Protein AF-0000000069156765 (afdb_homodimer)

Structure (mmCIF, N/CA/C/O backbone):
data_AF-0000000069156765-model_v1
#
loop_
_entity.id
_entity.type
_entity.pdbx_description
1 polymer 'Prostaglandin G/H synthase 1'
#
loop_
_atom_site.group_PDB
_atom_site.id
_atom_site.type_symbol
_atom_site.label_atom_id
_atom_site.label_alt_id
_atom_site.label_comp_id
_atom_site.label_asym_id
_atom_site.label_entity_id
_atom_site.label_seq_id
_atom_site.pdbx_PDB_ins_code
_atom_site.Cartn_x
_atom_site.Cartn_y
_atom_site.Cartn_z
_atom_site.occupancy
_atom_site.B_iso_or_equiv
_atom_site.auth_seq_id
_atom_site.auth_comp_id
_atom_site.auth_asym_id
_atom_site.auth_atom_id
_atom_site.pdbx_PDB_model_num
ATOM 1 N N . MET A 1 1 ? -38.438 -11.68 7.289 1 68.38 1 MET A N 1
ATOM 2 C CA . MET A 1 1 ? -38.219 -10.992 6.02 1 68.38 1 MET A CA 1
ATOM 3 C C . MET A 1 1 ? -36.812 -11.234 5.492 1 68.38 1 MET A C 1
ATOM 5 O O . MET A 1 1 ? -35.844 -11.195 6.254 1 68.38 1 MET A O 1
ATOM 9 N N . VAL A 1 2 ? -36.781 -11.57 4.207 1 84.88 2 VAL A N 1
ATOM 10 C CA . VAL A 1 2 ? -35.531 -12.023 3.59 1 84.88 2 VAL A CA 1
ATOM 11 C C . VAL A 1 2 ? -34.719 -10.82 3.156 1 84.88 2 VAL A C 1
ATOM 13 O O . VAL A 1 2 ? -35.25 -9.828 2.656 1 84.88 2 VAL A O 1
ATOM 16 N N . ASN A 1 3 ? -33.5 -10.789 3.51 1 90.69 3 ASN A N 1
ATOM 17 C CA . ASN A 1 3 ? -32.5 -9.836 3.002 1 90.69 3 ASN A CA 1
ATOM 18 C C . ASN A 1 3 ? -32.5 -9.812 1.476 1 90.69 3 ASN A C 1
ATOM 20 O O . ASN A 1 3 ? -32.125 -10.797 0.837 1 90.69 3 ASN A O 1
ATOM 24 N N . PRO A 1 4 ? -32.969 -8.75 0.934 1 93.31 4 PRO A N 1
ATOM 25 C CA . PRO A 1 4 ? -33.094 -8.711 -0.525 1 93.31 4 PRO A CA 1
ATOM 26 C C . PRO A 1 4 ? -31.766 -8.906 -1.234 1 93.31 4 PRO A C 1
ATOM 28 O O . PRO A 1 4 ? -31.719 -9.328 -2.395 1 93.31 4 PRO A O 1
ATOM 31 N N . CYS A 1 5 ? -30.688 -8.594 -0.657 1 94.38 5 CYS A N 1
ATOM 32 C CA . CYS A 1 5 ? -29.375 -8.711 -1.274 1 94.38 5 CYS A CA 1
ATOM 33 C C . CYS A 1 5 ? -28.984 -10.172 -1.452 1 94.38 5 CYS A C 1
ATOM 35 O O . CYS A 1 5 ? -28.047 -10.484 -2.189 1 94.38 5 CYS A O 1
ATOM 37 N N . CYS A 1 6 ? -29.672 -11.094 -0.866 1 95.69 6 CYS A N 1
ATOM 38 C CA . CYS A 1 6 ? -29.406 -12.523 -0.987 1 95.69 6 CYS A CA 1
ATOM 39 C C . CYS A 1 6 ? -29.734 -13.016 -2.393 1 95.69 6 CYS A C 1
ATOM 41 O O . CYS A 1 6 ? -29.297 -14.109 -2.783 1 95.69 6 CYS A O 1
ATOM 43 N N . ASN A 1 7 ? -30.484 -12.211 -3.141 1 95.25 7 ASN A N 1
ATOM 44 C CA . ASN A 1 7 ? -30.828 -12.555 -4.516 1 95.25 7 ASN A CA 1
ATOM 45 C C . ASN A 1 7 ? -29.766 -12.055 -5.5 1 95.25 7 ASN A C 1
ATOM 47 O O . ASN A 1 7 ? -29.891 -12.266 -6.707 1 95.25 7 ASN A O 1
ATOM 51 N N . TYR A 1 8 ? -28.734 -11.406 -5.031 1 96.69 8 TYR A N 1
ATOM 52 C CA . TYR A 1 8 ? -27.719 -10.789 -5.863 1 96.69 8 TYR A CA 1
ATOM 53 C C . TYR A 1 8 ? -28.344 -9.922 -6.953 1 96.69 8 TYR A C 1
ATOM 55 O O . TYR A 1 8 ? -28.031 -10.086 -8.133 1 96.69 8 TYR A O 1
ATOM 63 N N . PRO A 1 9 ? -29.125 -8.961 -6.523 1 96.5 9 PRO A N 1
ATOM 64 C CA . PRO A 1 9 ? -29.938 -8.219 -7.484 1 96.5 9 PRO A CA 1
ATOM 65 C C . PRO A 1 9 ? -29.125 -7.207 -8.297 1 96.5 9 PRO A C 1
ATOM 67 O O . PRO A 1 9 ? -29.578 -6.766 -9.359 1 96.5 9 PRO A O 1
ATOM 70 N N . CYS A 1 10 ? -28 -6.738 -7.801 1 97.62 10 CYS A N 1
ATOM 71 C CA . CYS A 1 10 ? -27.203 -5.695 -8.453 1 97.62 10 CYS A CA 1
ATOM 72 C C . CYS A 1 10 ? -26.203 -6.301 -9.43 1 97.62 10 CYS A C 1
ATOM 74 O O . CYS A 1 10 ? -25.203 -6.895 -9.008 1 97.62 10 CYS A O 1
ATOM 76 N N . GLU A 1 11 ? -26.359 -6.035 -10.703 1 97.12 11 GLU A N 1
ATOM 77 C CA . GLU A 1 11 ? -25.562 -6.641 -11.766 1 97.12 11 GLU A CA 1
ATOM 78 C C . GLU A 1 11 ? -24.375 -5.754 -12.141 1 97.12 11 GLU A C 1
ATOM 80 O O . GLU A 1 11 ? -24.25 -4.637 -11.641 1 97.12 11 GLU A O 1
ATOM 85 N N . ASN A 1 12 ? -23.438 -6.293 -12.945 1 95.94 12 ASN A N 1
ATOM 86 C CA . ASN A 1 12 ? -22.328 -5.566 -13.547 1 95.94 12 ASN A CA 1
ATOM 87 C C . ASN A 1 12 ? -21.5 -4.84 -12.492 1 95.94 12 ASN A C 1
ATOM 89 O O . ASN A 1 12 ? -21.203 -3.648 -12.633 1 95.94 12 ASN A O 1
ATOM 93 N N . SER A 1 13 ? -21.219 -5.473 -11.383 1 94.56 13 SER A N 1
ATOM 94 C CA . SER A 1 13 ? -20.328 -5 -10.32 1 94.56 13 SER A CA 1
ATOM 95 C C . SER A 1 13 ? -21 -3.893 -9.508 1 94.56 13 SER A C 1
ATOM 97 O O . SER A 1 13 ? -20.312 -3.107 -8.844 1 94.56 13 SER A O 1
ATOM 99 N N . GLY A 1 14 ? -22.312 -3.814 -9.609 1 96.81 14 GLY A N 1
ATOM 100 C CA . GLY A 1 14 ? -23.047 -2.949 -8.703 1 96.81 14 GLY A CA 1
ATOM 101 C C . GLY A 1 14 ? -23.016 -3.422 -7.262 1 96.81 14 GLY A C 1
ATOM 102 O O . GLY A 1 14 ? -22.891 -4.617 -7 1 96.81 14 GLY A O 1
ATOM 103 N N . THR A 1 15 ? -23.156 -2.482 -6.328 1 96.25 15 THR A N 1
ATOM 104 C CA . THR A 1 15 ? -23.125 -2.812 -4.91 1 96.25 15 THR A CA 1
ATOM 105 C C . THR A 1 15 ? -24.531 -2.742 -4.309 1 96.25 15 THR A C 1
ATOM 107 O O . THR A 1 15 ? -25.219 -1.728 -4.441 1 96.25 15 THR A O 1
ATOM 110 N N . CYS A 1 16 ? -24.938 -3.803 -3.68 1 95.31 16 CYS A N 1
ATOM 111 C CA . CYS A 1 16 ? -26.25 -3.859 -3.037 1 95.31 16 CYS A CA 1
ATOM 112 C C . CYS A 1 16 ? -26.203 -3.26 -1.637 1 95.31 16 CYS A C 1
ATOM 114 O O . CYS A 1 16 ? -25.391 -3.686 -0.804 1 95.31 16 CYS A O 1
ATOM 116 N N . VAL A 1 17 ? -26.984 -2.252 -1.434 1 92.44 17 VAL A N 1
ATOM 117 C CA . VAL A 1 17 ? -27.078 -1.629 -0.118 1 92.44 17 VAL A CA 1
ATOM 118 C C . VAL A 1 17 ? -28.516 -1.76 0.414 1 92.44 17 VAL A C 1
ATOM 120 O O . VAL A 1 17 ? -29.469 -1.365 -0.255 1 92.44 17 VAL A O 1
ATOM 123 N N . ARG A 1 18 ? -28.562 -2.266 1.55 1 90.75 18 ARG A N 1
ATOM 124 C CA . ARG A 1 18 ? -29.875 -2.41 2.178 1 90.75 18 ARG A CA 1
ATOM 125 C C . ARG A 1 18 ? -30.344 -1.088 2.773 1 90.75 18 ARG A C 1
ATOM 127 O O . ARG A 1 18 ? -29.562 -0.362 3.387 1 90.75 18 ARG A O 1
ATOM 134 N N . PHE A 1 19 ? -31.578 -0.77 2.5 1 88.88 19 PHE A N 1
ATOM 135 C CA . PHE A 1 19 ? -32.25 0.423 3.025 1 88.88 19 PHE A CA 1
ATOM 136 C C . PHE A 1 19 ? -33.531 0.06 3.752 1 88.88 19 PHE A C 1
ATOM 138 O O . PHE A 1 19 ? -34.281 -0.809 3.303 1 88.88 19 PHE A O 1
ATOM 145 N N . GLY A 1 20 ? -33.781 0.8 4.793 1 84.5 20 GLY A N 1
ATOM 146 C CA . GLY A 1 20 ? -34.938 0.417 5.559 1 84.5 20 GLY A CA 1
ATOM 147 C C . GLY A 1 20 ? -34.906 -1.031 6.012 1 84.5 20 GLY A C 1
ATOM 148 O O . GLY A 1 20 ? -33.844 -1.566 6.332 1 84.5 20 GLY A O 1
ATOM 149 N N . THR A 1 21 ? -36.125 -1.651 6.074 1 82.44 21 THR A N 1
ATOM 150 C CA . THR A 1 21 ? -36.219 -3.027 6.551 1 82.44 21 THR A CA 1
ATOM 151 C C . THR A 1 21 ? -36.281 -4.004 5.379 1 82.44 21 THR A C 1
ATOM 153 O O . THR A 1 21 ? -35.812 -5.133 5.473 1 82.44 21 THR A O 1
ATOM 156 N N . GLU A 1 22 ? -36.812 -3.512 4.27 1 85.12 22 GLU A N 1
ATOM 157 C CA . GLU A 1 22 ? -37.062 -4.5 3.229 1 85.12 22 GLU A CA 1
ATOM 158 C C . GLU A 1 22 ? -36.625 -3.99 1.86 1 85.12 22 GLU A C 1
ATOM 160 O O . GLU A 1 22 ? -36.875 -4.645 0.842 1 85.12 22 GLU A O 1
ATOM 165 N N . ARG A 1 23 ? -36 -2.936 1.85 1 90.5 23 ARG A N 1
ATOM 166 C CA . ARG A 1 23 ? -35.625 -2.338 0.568 1 90.5 23 ARG A CA 1
ATOM 167 C C . ARG A 1 23 ? -34.125 -2.404 0.34 1 90.5 23 ARG A C 1
ATOM 169 O O . ARG A 1 23 ? -33.344 -2.637 1.278 1 90.5 23 ARG A O 1
ATOM 176 N N . PHE A 1 24 ? -33.781 -2.35 -0.942 1 93 24 PHE A N 1
ATOM 177 C CA . PHE A 1 24 ? -32.375 -2.26 -1.299 1 93 24 PHE A CA 1
ATOM 178 C C . PHE A 1 24 ? -32.156 -1.248 -2.418 1 93 24 PHE A C 1
ATOM 180 O O . PHE A 1 24 ? -33.125 -0.855 -3.096 1 93 24 PHE A O 1
ATOM 187 N N . GLU A 1 25 ? -31.047 -0.702 -2.486 1 94.56 25 GLU A N 1
ATOM 188 C CA . GLU A 1 25 ? -30.578 0.112 -3.605 1 94.56 25 GLU A CA 1
ATOM 189 C C . GLU A 1 25 ? -29.266 -0.422 -4.172 1 94.56 25 GLU A C 1
ATOM 191 O O . GLU A 1 25 ? -28.438 -0.956 -3.434 1 94.56 25 GLU A O 1
ATOM 196 N N . CYS A 1 26 ? -29.172 -0.393 -5.539 1 97.19 26 CYS A N 1
ATOM 197 C CA . CYS A 1 26 ? -27.922 -0.759 -6.195 1 97.19 26 CYS A CA 1
ATOM 198 C C . CYS A 1 26 ? -27.094 0.477 -6.508 1 97.19 26 CYS A C 1
ATOM 200 O O . CYS A 1 26 ? -27.562 1.397 -7.18 1 97.19 26 CYS A O 1
ATOM 202 N N . ASP A 1 27 ? -25.922 0.526 -5.922 1 97.56 27 ASP A N 1
ATOM 203 C CA . ASP A 1 27 ? -24.953 1.554 -6.309 1 97.56 27 ASP A CA 1
ATOM 204 C C . ASP A 1 27 ? -24.25 1.186 -7.613 1 97.56 27 ASP A C 1
ATOM 206 O O . ASP A 1 27 ? -23.422 0.276 -7.641 1 97.56 27 ASP A O 1
ATOM 210 N N . CYS A 1 28 ? -24.547 1.901 -8.695 1 97.94 28 CYS A N 1
ATOM 211 C CA . CYS A 1 28 ? -24.031 1.59 -10.023 1 97.94 28 CYS A CA 1
ATOM 212 C C . CYS A 1 28 ? -22.906 2.541 -10.406 1 97.94 28 CYS A C 1
ATOM 214 O O . CYS A 1 28 ? -22.578 2.688 -11.586 1 97.94 28 CYS A O 1
ATOM 216 N N . THR A 1 29 ? -22.266 3.203 -9.367 1 96.94 29 THR A N 1
ATOM 217 C CA . THR A 1 29 ? -21.234 4.211 -9.625 1 96.94 29 THR A CA 1
ATOM 218 C C . THR A 1 29 ? -20.062 3.604 -10.383 1 96.94 29 THR A C 1
ATOM 220 O O . THR A 1 29 ? -19.484 2.605 -9.953 1 96.94 29 THR A O 1
ATOM 223 N N . ARG A 1 30 ? -19.766 4.129 -11.594 1 94.75 30 ARG A N 1
ATOM 224 C CA . ARG A 1 30 ? -18.609 3.822 -12.438 1 94.75 30 ARG A CA 1
ATOM 225 C C . ARG A 1 30 ? -18.641 2.365 -12.883 1 94.75 30 ARG A C 1
ATOM 227 O O . ARG A 1 30 ? -17.594 1.729 -13 1 94.75 30 ARG A O 1
ATOM 234 N N . THR A 1 31 ? -19.828 1.751 -13.031 1 95.38 31 THR A N 1
ATOM 235 C CA . THR A 1 31 ? -19.984 0.409 -13.586 1 95.38 31 THR A CA 1
ATOM 236 C C . THR A 1 31 ? -20.188 0.465 -15.094 1 95.38 31 THR A C 1
ATOM 238 O O . THR A 1 31 ? -20.078 -0.554 -15.781 1 95.38 31 THR A O 1
ATOM 241 N N . GLY A 1 32 ? -20.5 1.66 -15.547 1 95.81 32 GLY A N 1
ATOM 242 C CA . GLY A 1 32 ? -20.906 1.808 -16.938 1 95.81 32 GLY A CA 1
ATOM 243 C C . GLY A 1 32 ? -22.359 1.463 -17.172 1 95.81 32 GLY A C 1
ATOM 244 O O . GLY A 1 32 ? -22.828 1.428 -18.312 1 95.81 32 GLY A O 1
ATOM 245 N N . PHE A 1 33 ? -23.094 1.21 -16.094 1 97.44 33 PHE A N 1
ATOM 246 C CA . PHE A 1 33 ? -24.5 0.838 -16.141 1 97.44 33 PHE A CA 1
ATOM 247 C C . PHE A 1 33 ? -25.312 1.67 -15.156 1 97.44 33 PHE A C 1
ATOM 249 O O . PHE A 1 33 ? -24.766 2.281 -14.242 1 97.44 33 PHE A O 1
ATOM 256 N N . HIS A 1 34 ? -26.562 1.84 -15.445 1 97 34 HIS A N 1
ATOM 257 C CA . HIS A 1 34 ? -27.5 2.488 -14.531 1 97 34 HIS A CA 1
ATOM 258 C C . HIS A 1 34 ? -28.797 1.706 -14.43 1 97 34 HIS A C 1
ATOM 260 O O . HIS A 1 34 ? -28.891 0.581 -14.922 1 97 34 HIS A O 1
ATOM 266 N N . GLY A 1 35 ? -29.719 2.244 -13.664 1 96.38 35 GLY A N 1
ATOM 267 C CA . GLY A 1 35 ? -30.984 1.567 -13.414 1 96.38 35 GLY A CA 1
ATOM 268 C C . GLY A 1 35 ? -31.062 0.948 -12.031 1 96.38 35 GLY A C 1
ATOM 269 O O . GLY A 1 35 ? -30.094 0.981 -11.273 1 96.38 35 GLY A O 1
ATOM 270 N N . ASP A 1 36 ? -32.188 0.286 -11.742 1 95.5 36 ASP A N 1
ATOM 271 C CA . ASP A 1 36 ? -32.438 -0.231 -10.406 1 95.5 36 ASP A CA 1
ATOM 272 C C . ASP A 1 36 ? -31.531 -1.396 -10.062 1 95.5 36 ASP A C 1
ATOM 274 O O . ASP A 1 36 ? -31.203 -1.61 -8.891 1 95.5 36 ASP A O 1
ATOM 278 N N . ASN A 1 37 ? -31.094 -2.137 -11.086 1 97.62 37 ASN A N 1
ATOM 279 C CA . ASN A 1 37 ? -30.25 -3.307 -10.859 1 97.62 37 ASN A CA 1
ATOM 280 C C . ASN A 1 37 ? -28.922 -3.203 -11.609 1 97.62 37 ASN A C 1
ATOM 282 O O . ASN A 1 37 ? -28.219 -4.195 -11.758 1 97.62 37 ASN A O 1
ATOM 286 N N . CYS A 1 38 ? -28.594 -1.986 -12.133 1 98 38 CYS A N 1
ATOM 287 C CA . CYS A 1 38 ? -27.375 -1.731 -12.875 1 98 38 CYS A CA 1
ATOM 288 C C . CYS A 1 38 ? -27.312 -2.576 -14.141 1 98 38 CYS A C 1
ATOM 290 O O . CYS A 1 38 ? -26.297 -3.217 -14.422 1 98 38 CYS A O 1
ATOM 292 N N . THR A 1 39 ? -28.406 -2.67 -14.875 1 97.19 39 THR A N 1
ATOM 293 C CA . THR A 1 39 ? -28.453 -3.541 -16.047 1 97.19 39 THR A CA 1
ATOM 294 C C . THR A 1 39 ? -28.578 -2.719 -17.328 1 97.19 39 THR A C 1
ATOM 296 O O . THR A 1 39 ? -28.438 -3.252 -18.422 1 97.19 39 THR A O 1
ATOM 299 N N . VAL A 1 40 ? -28.828 -1.404 -17.188 1 97.5 40 VAL A N 1
ATOM 300 C CA . VAL A 1 40 ? -28.984 -0.549 -18.359 1 97.5 40 VAL A CA 1
ATOM 301 C C . VAL A 1 40 ? -27.641 0.069 -18.734 1 97.5 40 VAL A C 1
ATOM 303 O O . VAL A 1 40 ? -27.125 0.931 -18.016 1 97.5 40 VAL A O 1
ATOM 306 N N . PRO A 1 41 ? -27.094 -0.32 -19.844 1 96.88 41 PRO A N 1
ATOM 307 C CA . PRO A 1 41 ? -25.766 0.181 -20.203 1 96.88 41 PRO A CA 1
ATOM 308 C C . PRO A 1 41 ? -25.781 1.651 -20.609 1 96.88 41 PRO A C 1
ATOM 310 O O . PRO A 1 41 ? -26.734 2.107 -21.266 1 96.88 41 PRO A O 1
ATOM 313 N N . GLU A 1 42 ? -24.781 2.332 -20.203 1 96.81 42 GLU A N 1
ATOM 314 C CA . GLU A 1 42 ? -24.547 3.67 -20.734 1 96.81 42 GLU A CA 1
ATOM 315 C C . GLU A 1 42 ? -24.188 3.619 -22.219 1 96.81 42 GLU A C 1
ATOM 317 O O . GLU A 1 42 ? -23.922 2.543 -22.75 1 96.81 42 GLU A O 1
ATOM 322 N N . PHE A 1 43 ? -24.141 4.711 -22.859 1 95.38 43 PHE A N 1
ATOM 323 C CA . PHE A 1 43 ? -23.953 4.781 -24.297 1 95.38 43 PHE A CA 1
ATOM 324 C C . PHE A 1 43 ? -22.641 4.125 -24.703 1 95.38 43 PHE A C 1
ATOM 326 O O . PHE A 1 43 ? -22.625 3.232 -25.562 1 95.38 43 PHE A O 1
ATOM 333 N N . TRP A 1 44 ? -21.594 4.527 -24.094 1 93.5 44 TRP A N 1
ATOM 334 C CA . TRP A 1 44 ? -20.297 4 -24.469 1 93.5 44 TRP A CA 1
ATOM 335 C C . TRP A 1 44 ? -20.156 2.535 -24.078 1 93.5 44 TRP A C 1
ATOM 337 O O . TRP A 1 44 ? -19.453 1.767 -24.75 1 93.5 44 TRP A O 1
ATOM 347 N N . THR A 1 45 ? -20.766 2.15 -23.031 1 94.38 45 THR A N 1
ATOM 348 C CA . THR A 1 45 ? -20.766 0.754 -22.609 1 94.38 45 THR A CA 1
ATOM 349 C C . THR A 1 45 ? -21.5 -0.117 -23.625 1 94.38 45 THR A C 1
ATOM 351 O O . THR A 1 45 ? -21.062 -1.235 -23.906 1 94.38 45 THR A O 1
ATOM 354 N N . ARG A 1 46 ? -22.531 0.4 -24.188 1 94.19 46 ARG A N 1
ATOM 355 C CA . ARG A 1 46 ? -23.281 -0.319 -25.219 1 94.19 46 ARG A CA 1
ATOM 356 C C . ARG A 1 46 ? -22.406 -0.571 -26.453 1 94.19 46 ARG A C 1
ATOM 358 O O . ARG A 1 46 ? -22.406 -1.676 -27 1 94.19 46 ARG A O 1
ATOM 365 N N . ILE A 1 47 ? -21.703 0.428 -26.812 1 94.38 47 ILE A N 1
ATOM 366 C CA . ILE A 1 47 ? -20.844 0.323 -27.984 1 94.38 47 ILE A CA 1
ATOM 367 C C . ILE A 1 47 ? -19.719 -0.68 -27.703 1 94.38 47 ILE A C 1
ATOM 369 O O . ILE A 1 47 ? -19.406 -1.517 -28.547 1 94.38 47 ILE A O 1
ATOM 373 N N . HIS A 1 48 ? -19.188 -0.568 -26.531 1 91 48 HIS A N 1
ATOM 374 C CA . HIS A 1 48 ? -18.125 -1.487 -26.141 1 91 48 HIS A CA 1
ATOM 375 C C . HIS A 1 48 ? -18.609 -2.932 -26.172 1 91 48 HIS A C 1
ATOM 377 O O . HIS A 1 48 ? -17.922 -3.818 -26.656 1 91 48 HIS A O 1
ATOM 383 N N . HIS A 1 49 ? -19.781 -3.15 -25.703 1 89.31 49 HIS A N 1
ATOM 384 C CA . HIS A 1 49 ? -20.344 -4.496 -25.641 1 89.31 49 HIS A CA 1
ATOM 385 C C . HIS A 1 49 ? -20.641 -5.035 -27.047 1 89.31 49 HIS A C 1
ATOM 387 O O . HIS A 1 49 ? -20.547 -6.242 -27.281 1 89.31 49 HIS A O 1
ATOM 393 N N . LEU A 1 50 ? -20.969 -4.172 -27.875 1 89.81 50 LEU A N 1
ATOM 394 C CA . LEU A 1 50 ? -21.297 -4.566 -29.25 1 89.81 50 LEU A CA 1
ATOM 395 C C . LEU A 1 50 ? -20.031 -4.957 -30 1 89.81 50 LEU A C 1
ATOM 397 O O . LEU A 1 50 ? -20.062 -5.867 -30.828 1 89.81 50 LEU A O 1
ATOM 401 N N . LEU A 1 51 ? -18.953 -4.328 -29.625 1 90 51 LEU A N 1
ATOM 402 C CA . LEU A 1 51 ? -17.734 -4.492 -30.406 1 90 51 LEU A CA 1
ATOM 403 C C . LEU A 1 51 ? -16.797 -5.496 -29.75 1 90 51 LEU A C 1
ATOM 405 O O . LEU A 1 51 ? -15.906 -6.047 -30.406 1 90 51 LEU A O 1
ATOM 409 N N . LYS A 1 52 ? -17 -5.723 -28.531 1 88.25 52 LYS A N 1
ATOM 410 C CA . LYS A 1 52 ? -16.094 -6.602 -27.797 1 88.25 52 LYS A CA 1
ATOM 411 C C . LYS A 1 52 ? -16.266 -8.055 -28.234 1 88.25 52 LYS A C 1
ATOM 413 O O . LYS A 1 52 ? -17.375 -8.602 -28.172 1 88.25 52 LYS A O 1
ATOM 418 N N . PRO A 1 53 ? -15.18 -8.664 -28.688 1 89.19 53 PRO A N 1
ATOM 419 C CA . PRO A 1 53 ? -15.281 -10.094 -29 1 89.19 53 PRO A CA 1
ATOM 420 C C . PRO A 1 53 ? -15.508 -10.953 -27.766 1 89.19 53 PRO A C 1
ATOM 422 O O . PRO A 1 53 ? -15.109 -10.57 -26.656 1 89.19 53 PRO A O 1
ATOM 425 N N . SER A 1 54 ? -16.109 -12.117 -27.953 1 87.81 54 SER A N 1
ATOM 426 C CA . SER A 1 54 ? -16.297 -13.047 -26.844 1 87.81 54 SER A CA 1
ATOM 427 C C . SER A 1 54 ? -14.969 -13.625 -26.375 1 87.81 54 SER A C 1
ATOM 429 O O . SER A 1 54 ? -14 -13.672 -27.141 1 87.81 54 SER A O 1
ATOM 431 N N . PRO A 1 55 ? -14.938 -14.062 -25.141 1 85.88 55 PRO A N 1
ATOM 432 C CA . PRO A 1 55 ? -13.711 -14.68 -24.641 1 85.88 55 PRO A CA 1
ATOM 433 C C . PRO A 1 55 ? -13.281 -15.883 -25.469 1 85.88 55 PRO A C 1
ATOM 435 O O . PRO A 1 55 ? -12.086 -16.109 -25.672 1 85.88 55 PRO A O 1
ATOM 438 N N . ASP A 1 56 ? -14.172 -16.609 -25.953 1 86.5 56 ASP A N 1
ATOM 439 C CA . ASP A 1 56 ? -13.852 -17.781 -26.781 1 86.5 56 ASP A CA 1
ATOM 440 C C . ASP A 1 56 ? -13.242 -17.344 -28.125 1 86.5 56 ASP A C 1
ATOM 442 O O . ASP A 1 56 ? -12.328 -18 -28.625 1 86.5 56 ASP A O 1
ATOM 446 N N . THR A 1 57 ? -13.789 -16.281 -28.656 1 89.12 57 THR A N 1
ATOM 447 C CA . THR A 1 57 ? -13.25 -15.766 -29.906 1 89.12 57 THR A CA 1
ATOM 448 C C . THR A 1 57 ? -11.82 -15.258 -29.703 1 89.12 57 THR A C 1
ATOM 450 O O . THR A 1 57 ? -10.945 -15.516 -30.531 1 89.12 57 THR A O 1
ATOM 453 N N . VAL A 1 58 ? -11.656 -14.57 -28.641 1 88.62 58 VAL A N 1
ATOM 454 C CA . VAL A 1 58 ? -10.328 -14.055 -28.328 1 88.62 58 VAL A CA 1
ATOM 455 C C . VAL A 1 58 ? -9.344 -15.211 -28.141 1 88.62 58 VAL A C 1
ATOM 457 O O . VAL A 1 58 ? -8.234 -15.188 -28.672 1 88.62 58 VAL A O 1
ATOM 460 N N . HIS A 1 59 ? -9.789 -16.188 -27.406 1 86.88 59 HIS A N 1
ATOM 461 C CA . HIS A 1 59 ? -8.961 -17.375 -27.188 1 86.88 59 HIS A CA 1
ATOM 462 C C . HIS A 1 59 ? -8.594 -18.047 -28.5 1 86.88 59 HIS A C 1
ATOM 464 O O . HIS A 1 59 ? -7.438 -18.422 -28.703 1 86.88 59 HIS A O 1
ATOM 470 N N . TYR A 1 60 ? -9.539 -18.172 -29.328 1 89.5 60 TYR A N 1
ATOM 471 C CA . TYR A 1 60 ? -9.305 -18.781 -30.625 1 89.5 60 TYR A CA 1
ATOM 472 C C . TYR A 1 60 ? -8.273 -18 -31.422 1 89.5 60 TYR A C 1
ATOM 474 O O . TYR A 1 60 ? -7.348 -18.578 -32 1 89.5 60 TYR A O 1
ATOM 482 N N . LEU A 1 61 ? -8.453 -16.75 -31.438 1 90.94 61 LEU A N 1
ATOM 483 C CA . LEU A 1 61 ? -7.531 -15.891 -3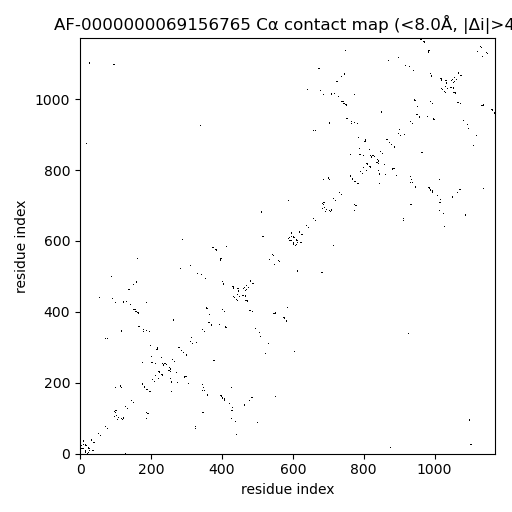2.156 1 90.94 61 LEU A CA 1
ATOM 484 C C . LEU A 1 61 ? -6.125 -15.984 -31.594 1 90.94 61 LEU A C 1
ATOM 486 O O . LEU A 1 61 ? -5.141 -15.992 -32.344 1 90.94 61 LEU A O 1
ATOM 490 N N . LEU A 1 62 ? -6.027 -16.094 -30.312 1 91.19 62 LEU A N 1
ATOM 491 C CA . LEU A 1 62 ? -4.742 -16.078 -29.625 1 91.19 62 LEU A CA 1
ATOM 492 C C . LEU A 1 62 ? -4.051 -17.438 -29.734 1 91.19 62 LEU A C 1
ATOM 494 O O . LEU A 1 62 ? -2.85 -17.547 -29.469 1 91.19 62 LEU A O 1
ATOM 498 N N . THR A 1 63 ? -4.773 -18.453 -30.125 1 90.25 63 THR A N 1
ATOM 499 C CA . THR A 1 63 ? -4.191 -19.797 -30.125 1 90.25 63 THR A CA 1
ATOM 500 C C . THR A 1 63 ? -4.117 -20.359 -31.531 1 90.25 63 THR A C 1
ATOM 502 O O . THR A 1 63 ? -3.615 -21.469 -31.75 1 90.25 63 THR A O 1
ATOM 505 N N . HIS A 1 64 ? -4.652 -19.609 -32.438 1 91.31 64 HIS A N 1
ATOM 506 C CA . HIS A 1 64 ? -4.602 -20.016 -33.812 1 91.31 64 HIS A CA 1
ATOM 507 C C . HIS A 1 64 ? -3.902 -18.984 -34.688 1 91.31 64 HIS A C 1
ATOM 509 O O . HIS A 1 64 ? -3.521 -17.906 -34.188 1 91.31 64 HIS A O 1
ATOM 515 N N . PHE A 1 65 ? -3.504 -19.297 -35.969 1 93.5 65 PHE A N 1
ATOM 516 C CA . PHE A 1 65 ? -2.93 -18.422 -36.969 1 93.5 65 PHE A CA 1
ATOM 517 C C . PHE A 1 65 ? -1.469 -18.125 -36.656 1 93.5 65 PHE A C 1
ATOM 519 O O . PHE A 1 65 ? -1.089 -16.969 -36.5 1 93.5 65 PHE A O 1
ATOM 526 N N . HIS A 1 66 ? -0.674 -19.016 -36.625 1 93.62 66 HIS A N 1
ATOM 527 C CA . HIS A 1 66 ? 0.738 -18.953 -36.281 1 93.62 66 HIS A CA 1
ATOM 528 C C . HIS A 1 66 ? 1.464 -17.875 -37.062 1 93.62 66 HIS A C 1
ATOM 530 O O . HIS A 1 66 ? 2.264 -17.125 -36.531 1 93.62 66 HIS A O 1
ATOM 536 N N . TRP A 1 67 ? 1.149 -17.797 -38.375 1 94.12 67 TRP A N 1
ATOM 537 C CA . TRP A 1 67 ? 1.84 -16.844 -39.219 1 94.12 67 TRP A CA 1
ATOM 538 C C . TRP A 1 67 ? 1.537 -15.414 -38.812 1 94.12 67 TRP A C 1
ATOM 540 O O . TRP A 1 67 ? 2.418 -14.555 -38.844 1 94.12 67 TRP A O 1
ATOM 550 N N . LEU A 1 68 ? 0.339 -15.148 -38.438 1 95.12 68 LEU A N 1
ATOM 551 C CA . LEU A 1 68 ? -0.069 -13.82 -38 1 95.12 68 LEU A CA 1
ATOM 552 C C . LEU A 1 68 ? 0.665 -13.414 -36.719 1 95.12 68 LEU A C 1
ATOM 554 O O . LEU A 1 68 ? 1.146 -12.289 -36.594 1 95.12 68 LEU A O 1
ATOM 558 N N . TRP A 1 69 ? 0.742 -14.297 -35.812 1 95 69 TRP A N 1
ATOM 559 C CA . TRP A 1 69 ? 1.343 -13.992 -34.531 1 95 69 TRP A CA 1
ATOM 560 C C . TRP A 1 69 ? 2.859 -13.883 -34.656 1 95 69 TRP A C 1
ATOM 562 O O . TRP A 1 69 ? 3.492 -13.125 -33.906 1 95 69 TRP A O 1
ATOM 572 N N . ASP A 1 70 ? 3.467 -14.578 -35.594 1 95.62 70 ASP A N 1
ATOM 573 C CA . ASP A 1 70 ? 4.891 -14.391 -35.875 1 95.62 70 ASP A CA 1
ATOM 574 C C . ASP A 1 70 ? 5.18 -12.953 -36.312 1 95.62 70 ASP A C 1
ATOM 576 O O . ASP A 1 70 ? 6.176 -12.359 -35.875 1 95.62 70 ASP A O 1
ATOM 580 N N . VAL A 1 71 ? 4.324 -12.438 -37.094 1 96.25 71 VAL A N 1
ATOM 581 C CA . VAL A 1 71 ? 4.469 -11.062 -37.594 1 96.25 71 VAL A CA 1
ATOM 582 C C . VAL A 1 71 ? 4.258 -10.086 -36.438 1 96.25 71 VAL A C 1
ATOM 584 O O . VAL A 1 71 ? 5.047 -9.156 -36.25 1 96.25 71 VAL A O 1
ATOM 587 N N . ILE A 1 72 ? 3.26 -10.297 -35.625 1 95.94 72 ILE A N 1
ATOM 588 C CA . ILE A 1 72 ? 2.922 -9.406 -34.5 1 95.94 72 ILE A CA 1
ATOM 589 C C . ILE A 1 72 ? 4.043 -9.43 -33.469 1 95.94 72 ILE A C 1
ATOM 591 O O . ILE A 1 72 ? 4.488 -8.375 -33 1 95.94 72 ILE A O 1
ATOM 595 N N . ASN A 1 73 ? 4.551 -10.57 -33.125 1 96.75 73 ASN A N 1
ATOM 596 C CA . ASN A 1 73 ? 5.57 -10.742 -32.094 1 96.75 73 ASN A CA 1
ATOM 597 C C . ASN A 1 73 ? 6.891 -10.094 -32.5 1 96.75 73 ASN A C 1
ATOM 599 O O . ASN A 1 73 ? 7.738 -9.812 -31.672 1 96.75 73 ASN A O 1
ATOM 603 N N . SER A 1 74 ? 7.043 -9.836 -33.812 1 96.19 74 SER A N 1
ATOM 604 C CA . SER A 1 74 ? 8.281 -9.242 -34.312 1 96.19 74 SER A CA 1
ATOM 605 C C . SER A 1 74 ? 8.102 -7.758 -34.594 1 96.19 74 SER A C 1
ATOM 607 O O . SER A 1 74 ? 8.977 -7.133 -35.219 1 96.19 74 SER A O 1
ATOM 609 N N . SER A 1 75 ? 6.996 -7.234 -34.25 1 95.94 75 SER A N 1
ATOM 610 C CA . SER A 1 75 ? 6.695 -5.84 -34.562 1 95.94 75 SER A CA 1
ATOM 611 C C . SER A 1 75 ? 6.32 -5.059 -33.312 1 95.94 75 SER A C 1
ATOM 613 O O . SER A 1 75 ? 6.266 -5.625 -32.219 1 95.94 75 SER A O 1
ATOM 615 N N . PHE A 1 76 ? 6.133 -3.748 -33.531 1 94.12 76 PHE A N 1
ATOM 616 C CA . PHE A 1 76 ? 5.746 -2.855 -32.438 1 94.12 76 PHE A CA 1
ATOM 617 C C . PHE A 1 76 ? 4.348 -3.195 -31.938 1 94.12 76 PHE A C 1
ATOM 619 O O . PHE A 1 76 ? 3.971 -2.805 -30.828 1 94.12 76 PHE A O 1
ATOM 626 N N . LEU A 1 77 ? 3.639 -3.92 -32.688 1 95.75 77 LEU A N 1
ATOM 627 C CA . LEU A 1 77 ? 2.279 -4.301 -32.312 1 95.75 77 LEU A CA 1
ATOM 628 C C . LEU A 1 77 ? 2.283 -5.191 -31.094 1 95.75 77 LEU A C 1
ATOM 630 O O . LEU A 1 77 ? 1.315 -5.203 -30.328 1 95.75 77 LEU A O 1
ATOM 634 N N . ARG A 1 78 ? 3.371 -5.91 -30.844 1 96.56 78 ARG A N 1
ATOM 635 C CA . ARG A 1 78 ? 3.473 -6.754 -29.656 1 96.56 78 ARG A CA 1
ATOM 636 C C . ARG A 1 78 ? 3.359 -5.918 -28.391 1 96.56 78 ARG A C 1
ATOM 638 O O . ARG A 1 78 ? 2.629 -6.285 -27.453 1 96.56 78 ARG A O 1
ATOM 645 N N . ASN A 1 79 ? 4.02 -4.758 -28.438 1 95.81 79 ASN A N 1
ATOM 646 C CA . ASN A 1 79 ? 4.004 -3.887 -27.281 1 95.81 79 ASN A CA 1
ATOM 647 C C . ASN A 1 79 ? 2.619 -3.299 -27.031 1 95.81 79 ASN A C 1
ATOM 649 O O . ASN A 1 79 ? 2.188 -3.174 -25.875 1 95.81 79 ASN A O 1
ATOM 653 N N . ILE A 1 80 ? 1.996 -2.973 -28.094 1 95.25 80 ILE A N 1
ATOM 654 C CA . ILE A 1 80 ? 0.653 -2.41 -28 1 95.25 80 ILE A CA 1
ATOM 655 C C . ILE A 1 80 ? -0.299 -3.451 -27.406 1 95.25 80 ILE A C 1
ATOM 657 O O . ILE A 1 80 ? -1.072 -3.152 -26.5 1 95.25 80 ILE A O 1
ATOM 661 N N . LEU A 1 81 ? -0.171 -4.629 -27.891 1 93.75 81 LEU A N 1
ATOM 662 C CA . LEU A 1 81 ? -1.055 -5.695 -27.438 1 93.75 81 LEU A CA 1
ATOM 663 C C . LEU A 1 81 ? -0.731 -6.086 -26 1 93.75 81 LEU A C 1
ATOM 665 O O . LEU A 1 81 ? -1.633 -6.398 -25.219 1 93.75 81 LEU A O 1
ATOM 669 N N . MET A 1 82 ? 0.544 -6.094 -25.672 1 93.94 82 MET A N 1
ATOM 670 C CA . MET A 1 82 ? 0.938 -6.398 -24.297 1 93.94 82 MET A CA 1
ATOM 671 C C . MET A 1 82 ? 0.35 -5.379 -23.328 1 93.94 82 MET A C 1
ATOM 673 O O . MET A 1 82 ? -0.11 -5.742 -22.234 1 93.94 82 MET A O 1
ATOM 677 N N . ARG A 1 83 ? 0.388 -4.141 -23.688 1 94.19 83 ARG A N 1
ATOM 678 C CA . ARG A 1 83 ? -0.206 -3.098 -22.859 1 94.19 83 ARG A CA 1
ATOM 679 C C . ARG A 1 83 ? -1.695 -3.348 -22.641 1 94.19 83 ARG A C 1
ATOM 681 O O . ARG A 1 83 ? -2.203 -3.205 -21.531 1 94.19 83 ARG A O 1
ATOM 688 N N . VAL A 1 84 ? -2.324 -3.725 -23.688 1 90.56 84 VAL A N 1
ATOM 689 C CA . VAL A 1 84 ? -3.758 -3.998 -23.625 1 90.56 84 VAL A CA 1
ATOM 690 C C . VAL A 1 84 ? -4.012 -5.184 -22.688 1 90.56 84 VAL A C 1
ATOM 692 O O . VAL A 1 84 ? -4.895 -5.129 -21.828 1 90.56 84 VAL A O 1
ATOM 695 N N . VAL A 1 85 ? -3.258 -6.203 -22.844 1 87.81 85 VAL A N 1
ATOM 696 C CA . VAL A 1 85 ? -3.406 -7.395 -22.016 1 87.81 85 VAL A CA 1
ATOM 697 C C . VAL A 1 85 ? -3.203 -7.039 -20.547 1 87.81 85 VAL A C 1
ATOM 699 O O . VAL A 1 85 ? -3.979 -7.461 -19.688 1 87.81 85 VAL A O 1
ATOM 702 N N . LEU A 1 86 ? -2.254 -6.242 -20.328 1 89.56 86 LEU A N 1
ATOM 703 C CA . LEU A 1 86 ? -1.903 -5.902 -18.953 1 89.56 86 LEU A CA 1
ATOM 704 C C . LEU A 1 86 ? -2.951 -4.984 -18.328 1 89.56 86 LEU A C 1
ATOM 706 O O . LEU A 1 86 ? -3.324 -5.148 -17.172 1 89.56 86 LEU A O 1
ATOM 710 N N . THR A 1 87 ? -3.479 -4.074 -19.016 1 87.5 87 THR A N 1
ATOM 711 C CA . THR A 1 87 ? -4.402 -3.09 -18.469 1 87.5 87 THR A CA 1
ATOM 712 C C . THR A 1 87 ? -5.812 -3.668 -18.375 1 87.5 87 THR A C 1
ATOM 714 O O . THR A 1 87 ? -6.504 -3.465 -17.375 1 87.5 87 THR A O 1
ATOM 717 N N . VAL A 1 88 ? -6.258 -4.387 -19.344 1 83.81 88 VAL A N 1
ATOM 718 C CA . VAL A 1 88 ? -7.621 -4.91 -19.359 1 83.81 88 VAL A CA 1
ATOM 719 C C . VAL A 1 88 ? -7.777 -5.984 -18.281 1 83.81 88 VAL A C 1
ATOM 721 O O . VAL A 1 88 ? -8.805 -6.043 -17.609 1 83.81 88 VAL A O 1
ATOM 724 N N . ARG A 1 89 ? -6.848 -6.707 -18.078 1 83.12 89 ARG A N 1
ATOM 725 C CA . ARG A 1 89 ? -6.945 -7.809 -17.125 1 83.12 89 ARG A CA 1
ATOM 726 C C . ARG A 1 89 ? -6.754 -7.316 -15.688 1 83.12 89 ARG A C 1
ATOM 728 O O . ARG A 1 89 ? -7.477 -7.734 -14.781 1 83.12 89 ARG A O 1
ATOM 735 N N . SER A 1 90 ? -5.918 -6.414 -15.531 1 85.12 90 SER A N 1
ATOM 736 C CA . SER A 1 90 ? -5.586 -5.984 -14.172 1 85.12 90 SER A CA 1
ATOM 737 C C . SER A 1 90 ? -6.719 -5.18 -13.555 1 85.12 90 SER A C 1
ATOM 739 O O . SER A 1 90 ? -6.859 -5.133 -12.328 1 85.12 90 SER A O 1
ATOM 741 N N . ASN A 1 91 ? -7.562 -4.645 -14.266 1 86.69 91 ASN A N 1
ATOM 742 C CA . ASN A 1 91 ? -8.594 -3.74 -13.773 1 86.69 91 ASN A CA 1
ATOM 743 C C . ASN A 1 91 ? -9.719 -4.504 -13.07 1 86.69 91 ASN A C 1
ATOM 745 O O . ASN A 1 91 ? -10.547 -3.906 -12.383 1 86.69 91 ASN A O 1
ATOM 749 N N . PHE A 1 92 ? -9.695 -5.84 -13.18 1 91.62 92 PHE A N 1
ATOM 750 C CA . PHE A 1 92 ? -10.727 -6.652 -12.547 1 91.62 92 PHE A CA 1
ATOM 751 C C . PHE A 1 92 ? -10.477 -6.762 -11.047 1 91.62 92 PHE A C 1
ATOM 753 O O . PHE A 1 92 ? -11.406 -7.047 -10.281 1 91.62 92 PHE A O 1
ATOM 760 N N . ILE A 1 93 ? -9.281 -6.613 -10.672 1 95.19 93 ILE A N 1
ATOM 761 C CA . ILE A 1 93 ? -8.93 -6.75 -9.258 1 95.19 93 ILE A CA 1
ATOM 762 C C . ILE A 1 93 ? -8.883 -5.371 -8.602 1 95.19 93 ILE A C 1
ATOM 764 O O . ILE A 1 93 ? -8.055 -4.535 -8.969 1 95.19 93 ILE A O 1
ATOM 768 N N . PRO A 1 94 ? -9.75 -5.219 -7.676 1 94.38 94 PRO A N 1
ATOM 769 C CA . PRO A 1 94 ? -9.789 -3.891 -7.059 1 94.38 94 PRO A CA 1
ATOM 770 C C . PRO A 1 94 ? -8.531 -3.574 -6.254 1 94.38 94 PRO A C 1
ATOM 772 O O . PRO A 1 94 ? -8.023 -4.438 -5.535 1 94.38 94 PRO A O 1
ATOM 775 N N . SER A 1 95 ? -8.023 -2.432 -6.438 1 92.69 95 SER A N 1
ATOM 776 C CA . SER A 1 95 ? -6.957 -1.81 -5.656 1 92.69 95 SER A CA 1
ATOM 777 C C . SER A 1 95 ? -7.242 -0.333 -5.406 1 92.69 95 SER A C 1
ATOM 779 O O . SER A 1 95 ? -7.336 0.456 -6.348 1 92.69 95 SER A O 1
ATOM 781 N N . PRO A 1 96 ? -7.445 0.112 -4.195 1 95 96 PRO A N 1
ATOM 782 C CA . PRO A 1 96 ? -7.285 -0.592 -2.92 1 95 96 PRO A CA 1
ATOM 783 C C . PRO A 1 96 ? -8.312 -1.709 -2.73 1 95 96 PRO A C 1
ATOM 785 O O . PRO A 1 96 ? -9.352 -1.714 -3.389 1 95 96 PRO A O 1
ATOM 788 N N . PRO A 1 97 ? -7.941 -2.689 -1.778 1 95.62 97 PRO A N 1
ATOM 789 C CA . PRO A 1 97 ? -8.836 -3.832 -1.59 1 95.62 97 PRO A CA 1
ATOM 790 C C . PRO A 1 97 ? -10.211 -3.424 -1.064 1 95.62 97 PRO A C 1
ATOM 792 O O . PRO A 1 97 ? -10.352 -2.365 -0.448 1 95.62 97 PRO A O 1
ATOM 795 N N . THR A 1 98 ? -11.211 -4.238 -1.206 1 96.5 98 THR A N 1
ATOM 796 C CA . THR A 1 98 ? -12.594 -3.855 -0.918 1 96.5 98 THR A CA 1
ATOM 797 C C . THR A 1 98 ? -13.141 -4.652 0.26 1 96.5 98 THR A C 1
ATOM 799 O O . THR A 1 98 ? -13.586 -4.078 1.254 1 96.5 98 THR A O 1
ATOM 802 N N . PHE A 1 99 ? -13.18 -6.035 0.175 1 97.44 99 PHE A N 1
ATOM 803 C CA . PHE A 1 99 ? -13.836 -6.855 1.185 1 97.44 99 PHE A CA 1
ATOM 804 C C . PHE A 1 99 ? -12.852 -7.832 1.817 1 97.44 99 PHE A C 1
ATOM 806 O O . PHE A 1 99 ? -11.711 -7.949 1.364 1 97.44 99 PHE A O 1
ATOM 813 N N . ASN A 1 100 ? -13.219 -8.367 2.861 1 96.62 100 ASN A N 1
ATOM 814 C CA . ASN A 1 100 ? -12.633 -9.57 3.426 1 96.62 100 ASN A CA 1
ATOM 815 C C . ASN A 1 100 ? -13.695 -10.477 4.051 1 96.62 100 ASN A C 1
ATOM 817 O O . ASN A 1 100 ? -14.891 -10.266 3.852 1 96.62 100 ASN A O 1
ATOM 821 N N . SER A 1 101 ? -13.305 -11.508 4.742 1 96.19 101 SER A N 1
ATOM 822 C CA . SER A 1 101 ? -14.266 -12.531 5.16 1 96.19 101 SER A CA 1
ATOM 823 C C . SER A 1 101 ? -15.062 -12.07 6.375 1 96.19 101 SER A C 1
ATOM 825 O O . SER A 1 101 ? -16.078 -12.672 6.715 1 96.19 101 SER A O 1
ATOM 827 N N . LYS A 1 102 ? -14.672 -11.008 6.984 1 94.31 102 LYS A N 1
ATOM 828 C CA . LYS A 1 102 ? -15.398 -10.461 8.125 1 94.31 102 LYS A CA 1
ATOM 829 C C . LYS A 1 102 ? -16.297 -9.297 7.695 1 94.31 102 LYS A C 1
ATOM 831 O O . LYS A 1 102 ? -17.406 -9.141 8.211 1 94.31 102 LYS A O 1
ATOM 836 N N . TYR A 1 103 ? -15.789 -8.523 6.82 1 92.69 103 TYR A N 1
ATOM 837 C CA . TYR A 1 103 ? -16.484 -7.312 6.402 1 92.69 103 TYR A CA 1
ATOM 838 C C . TYR A 1 103 ? -16.938 -7.418 4.953 1 92.69 103 TYR A C 1
ATOM 840 O O . TYR A 1 103 ? -16.125 -7.359 4.031 1 92.69 103 TYR A O 1
ATOM 848 N N . GLY A 1 104 ? -18.25 -7.5 4.785 1 94.12 104 GLY A N 1
ATOM 849 C CA . GLY A 1 104 ? -18.828 -7.586 3.457 1 94.12 104 GLY A CA 1
ATOM 850 C C . GLY A 1 104 ? -19.188 -6.234 2.869 1 94.12 104 GLY A C 1
ATOM 851 O O . GLY A 1 104 ? -19.984 -6.145 1.936 1 94.12 104 GLY A O 1
ATOM 852 N N . TYR A 1 105 ? -18.719 -5.145 3.445 1 95.12 105 TYR A N 1
ATOM 853 C CA . TYR A 1 105 ? -18.875 -3.764 3.006 1 95.12 105 TYR A CA 1
ATOM 854 C C . TYR A 1 105 ? -17.547 -3.01 3.09 1 95.12 105 TYR A C 1
ATOM 856 O O . TYR A 1 105 ? -16.625 -3.439 3.787 1 95.12 105 TYR A O 1
ATOM 864 N N . LEU A 1 106 ? -17.422 -1.96 2.283 1 96.75 106 LEU A N 1
ATOM 865 C CA . LEU A 1 106 ? -16.188 -1.187 2.32 1 96.75 106 LEU A CA 1
ATOM 866 C C . LEU A 1 106 ? -15.969 -0.568 3.697 1 96.75 106 LEU A C 1
ATOM 868 O O . LEU A 1 106 ? -16.906 -0.046 4.301 1 96.75 106 LEU A O 1
ATOM 872 N N . SER A 1 107 ? -14.852 -0.73 4.258 1 96.31 107 SER A N 1
ATOM 873 C CA . SER A 1 107 ? -14.492 -0.205 5.57 1 96.31 107 SER A CA 1
ATOM 874 C C . SER A 1 107 ? -12.984 -0.009 5.688 1 96.31 107 SER A C 1
ATOM 876 O O . SER A 1 107 ? -12.227 -0.476 4.836 1 96.31 107 SER A O 1
ATOM 878 N N . TRP A 1 108 ? -12.586 0.72 6.68 1 95.12 108 TRP A N 1
ATOM 879 C CA . TRP A 1 108 ? -11.164 0.917 6.918 1 95.12 108 TRP A CA 1
ATOM 880 C C . TRP A 1 108 ? -10.461 -0.414 7.18 1 95.12 108 TRP A C 1
ATOM 882 O O . TRP A 1 108 ? -9.312 -0.61 6.77 1 95.12 108 TRP A O 1
ATOM 892 N N . GLU A 1 109 ? -11.133 -1.343 7.77 1 91.06 109 GLU A N 1
ATOM 893 C CA . GLU A 1 109 ? -10.586 -2.65 8.109 1 91.06 109 GLU A CA 1
ATOM 894 C C . GLU A 1 109 ? -10.312 -3.479 6.855 1 91.06 109 GLU A C 1
ATOM 896 O O . GLU A 1 109 ? -9.328 -4.211 6.785 1 91.06 109 GLU A O 1
ATOM 901 N N . SER A 1 110 ? -11.211 -3.354 5.945 1 90.19 110 SER A N 1
ATOM 902 C CA . SER A 1 110 ? -11.023 -4.109 4.711 1 90.19 110 SER A CA 1
ATOM 903 C C . SER A 1 110 ? -9.805 -3.619 3.941 1 90.19 110 SER A C 1
ATOM 905 O O . SER A 1 110 ? -9.156 -4.395 3.232 1 90.19 110 SER A O 1
ATOM 907 N N . TYR A 1 111 ? -9.453 -2.387 4.133 1 91.62 111 TYR A N 1
ATOM 908 C CA . TYR A 1 111 ? -8.281 -1.798 3.494 1 91.62 111 TYR A CA 1
ATOM 909 C C . TYR A 1 111 ? -7.023 -2.057 4.316 1 91.62 111 TYR A C 1
ATOM 911 O O . TYR A 1 111 ? -6.031 -2.574 3.797 1 91.62 111 TYR A O 1
ATOM 919 N N . TYR A 1 112 ? -7.129 -1.812 5.527 1 89.25 112 TYR A N 1
ATOM 920 C CA . TYR A 1 112 ? -5.91 -1.646 6.305 1 89.25 112 TYR A CA 1
ATOM 921 C C . TYR A 1 112 ? -5.516 -2.949 6.992 1 89.25 112 TYR A C 1
ATOM 923 O O . TYR A 1 112 ? -4.34 -3.168 7.297 1 89.25 112 TYR A O 1
ATOM 931 N N . ASN A 1 113 ? -6.445 -3.816 7.398 1 91.94 113 ASN A N 1
ATOM 932 C CA . ASN A 1 113 ? -6.133 -5.023 8.156 1 91.94 113 ASN A CA 1
ATOM 933 C C . ASN A 1 113 ? -5.422 -6.059 7.293 1 91.94 113 ASN A C 1
ATOM 935 O O . ASN A 1 113 ? -6.066 -6.777 6.527 1 91.94 113 ASN A O 1
ATOM 939 N N . LEU A 1 114 ? -4.172 -6.242 7.547 1 91.75 114 LEU A N 1
ATOM 940 C CA . LEU A 1 114 ? -3.334 -7.082 6.699 1 91.75 114 LEU A CA 1
ATOM 941 C C . LEU A 1 114 ? -3.473 -8.547 7.082 1 91.75 114 LEU A C 1
ATOM 943 O O . LEU A 1 114 ? -3.041 -9.43 6.336 1 91.75 114 LEU A O 1
ATOM 947 N N . SER A 1 115 ? -4.086 -8.828 8.18 1 94.06 115 SER A N 1
ATOM 948 C CA . SER A 1 115 ? -4.133 -10.203 8.672 1 94.06 115 SER A CA 1
ATOM 949 C C . SER A 1 115 ? -5.191 -11.023 7.934 1 94.06 115 SER A C 1
ATOM 951 O O . SER A 1 115 ? -5.207 -12.25 8.023 1 94.06 115 SER A O 1
ATOM 953 N N . TYR A 1 116 ? -6.059 -10.352 7.16 1 96.31 116 TYR A N 1
ATOM 954 C CA . TYR A 1 116 ? -7.094 -11.047 6.402 1 96.31 116 TYR A CA 1
ATOM 955 C C . TYR A 1 116 ? -6.711 -11.164 4.934 1 96.31 116 TYR A C 1
ATOM 957 O O . TYR A 1 116 ? -6.105 -10.25 4.367 1 96.31 116 TYR A O 1
ATOM 965 N N . TYR A 1 117 ? -7.109 -12.32 4.32 1 97.19 117 TYR A N 1
ATOM 966 C CA . TYR A 1 117 ? -7.227 -12.297 2.867 1 97.19 117 TYR A CA 1
ATOM 967 C C . TYR A 1 117 ? -8.25 -11.266 2.416 1 97.19 117 TYR A C 1
ATOM 969 O O . TYR A 1 117 ? -9.297 -11.102 3.045 1 97.19 117 TYR A O 1
ATOM 977 N N . THR A 1 118 ? -7.891 -10.547 1.395 1 96.88 118 THR A N 1
ATOM 978 C CA . THR A 1 118 ? -8.906 -9.688 0.792 1 96.88 118 THR A CA 1
ATOM 979 C C . THR A 1 118 ? -9.875 -10.5 -0.056 1 96.88 118 THR A C 1
ATOM 981 O O . THR A 1 118 ? -9.672 -11.703 -0.258 1 96.88 118 THR A O 1
ATOM 984 N N . ARG A 1 119 ? -10.953 -9.891 -0.476 1 97.44 119 ARG A N 1
ATOM 985 C CA . ARG A 1 119 ? -11.93 -10.523 -1.359 1 97.44 119 ARG A CA 1
ATOM 986 C C . ARG A 1 119 ? -12.43 -9.547 -2.416 1 97.44 119 ARG A C 1
ATOM 988 O O . ARG A 1 119 ? -12.477 -8.336 -2.18 1 97.44 119 ARG A O 1
ATOM 995 N N . ILE A 1 120 ? -12.828 -10.07 -3.562 1 97 120 ILE A N 1
ATOM 996 C CA . ILE A 1 120 ? -13.305 -9.203 -4.633 1 97 120 ILE A CA 1
ATOM 997 C C . ILE A 1 120 ? -14.836 -9.156 -4.621 1 97 120 ILE A C 1
ATOM 999 O O . ILE A 1 120 ? -15.438 -8.281 -5.242 1 97 120 ILE A O 1
ATOM 1003 N N . LEU A 1 121 ? -15.453 -10.125 -3.955 1 97.81 121 LEU A N 1
ATOM 1004 C CA . LEU A 1 121 ? -16.875 -10.125 -3.645 1 97.81 121 LEU A CA 1
ATOM 1005 C C . LEU A 1 121 ? -17.109 -10.328 -2.152 1 97.81 121 LEU A C 1
ATOM 1007 O O . LEU A 1 121 ? -16.344 -11.023 -1.488 1 97.81 121 LEU A O 1
ATOM 1011 N N . PRO A 1 122 ? -18.109 -9.695 -1.613 1 97.12 122 PRO A N 1
ATOM 1012 C CA . PRO A 1 122 ? -18.375 -9.891 -0.187 1 97.12 122 PRO A CA 1
ATOM 1013 C C . PRO A 1 122 ? -18.875 -11.305 0.128 1 97.12 122 PRO A C 1
ATOM 1015 O O . PRO A 1 122 ? -19.344 -12.008 -0.766 1 97.12 122 PRO A O 1
ATOM 1018 N N . PRO A 1 123 ? -18.719 -11.812 1.388 1 97.81 123 PRO A N 1
ATOM 1019 C CA . PRO A 1 123 ? -19.281 -13.109 1.766 1 97.81 123 PRO A CA 1
ATOM 1020 C C . PRO A 1 123 ? -20.812 -13.148 1.634 1 97.81 123 PRO A C 1
ATOM 1022 O O . PRO A 1 123 ? -21.469 -12.109 1.747 1 97.81 123 PRO A O 1
ATOM 1025 N N . VAL A 1 124 ? -21.328 -14.344 1.359 1 97.88 124 VAL A N 1
ATOM 1026 C CA . VAL A 1 124 ? -22.781 -14.5 1.429 1 97.88 124 VAL A CA 1
ATOM 1027 C C . VAL A 1 124 ? -23.281 -14.039 2.795 1 97.88 124 VAL A C 1
ATOM 1029 O O . VAL A 1 124 ? -22.781 -14.484 3.83 1 97.88 124 VAL A O 1
ATOM 1032 N N . PRO A 1 125 ? -24.25 -13.109 2.768 1 94.81 125 PRO A N 1
ATOM 1033 C CA . PRO A 1 125 ? -24.75 -12.633 4.062 1 94.81 125 PRO A CA 1
ATOM 1034 C C . PRO A 1 125 ? -25.219 -13.766 4.969 1 94.81 125 PRO A C 1
ATOM 1036 O O . PRO A 1 125 ? -25.797 -14.75 4.484 1 94.81 125 PRO A O 1
ATOM 1039 N N . GLU A 1 126 ? -25.062 -13.617 6.254 1 93.75 126 GLU A N 1
ATOM 1040 C CA . GLU A 1 126 ? -25.375 -14.664 7.227 1 93.75 126 GLU A CA 1
ATOM 1041 C C . GLU A 1 126 ? -26.875 -14.922 7.301 1 93.75 126 GLU A C 1
ATOM 1043 O O . GLU A 1 126 ? -27.312 -16.031 7.633 1 93.75 126 GLU A O 1
ATOM 1048 N N . ASP A 1 127 ? -27.641 -13.906 7.02 1 92.44 127 ASP A N 1
ATOM 1049 C CA . ASP A 1 127 ? -29.078 -14.023 7.188 1 92.44 127 ASP A CA 1
ATOM 1050 C C . ASP A 1 127 ? -29.75 -14.469 5.891 1 92.44 127 ASP A C 1
ATOM 1052 O O . ASP A 1 127 ? -30.969 -14.336 5.73 1 92.44 127 ASP A O 1
ATOM 1056 N N . CYS A 1 128 ? -29.016 -14.992 4.93 1 95.81 128 CYS A N 1
ATOM 1057 C CA . CYS A 1 128 ? -29.609 -15.555 3.725 1 95.81 128 CYS A CA 1
ATOM 1058 C C . CYS A 1 128 ? -30.281 -16.891 4.023 1 95.81 128 CYS A C 1
ATOM 1060 O O . CYS A 1 128 ? -29.812 -17.641 4.871 1 95.81 128 CYS A O 1
ATOM 1062 N N . PRO A 1 129 ? -31.359 -17.172 3.334 1 96.25 129 PRO A N 1
ATOM 1063 C CA . PRO A 1 129 ? -32.125 -18.391 3.635 1 96.25 129 PRO A CA 1
ATOM 1064 C C . PRO A 1 129 ? -31.391 -19.656 3.191 1 96.25 129 PRO A C 1
ATOM 1066 O O . PRO A 1 129 ? -31.625 -20.734 3.75 1 96.25 129 PRO A O 1
ATOM 1069 N N . MET A 1 130 ? -30.609 -19.547 2.084 1 96.31 130 MET A N 1
ATOM 1070 C CA . MET A 1 130 ? -29.812 -20.672 1.583 1 96.31 130 MET A CA 1
ATOM 1071 C C . MET A 1 130 ? -28.312 -20.359 1.696 1 96.31 130 MET A C 1
ATOM 1073 O O . MET A 1 130 ? -27.922 -19.203 1.731 1 96.31 130 MET A O 1
ATOM 1077 N N . PRO A 1 131 ? -27.469 -21.422 1.729 1 96.88 131 PRO A N 1
ATOM 1078 C CA . PRO A 1 131 ? -26.031 -21.203 1.886 1 96.88 131 PRO A CA 1
ATOM 1079 C C . PRO A 1 131 ? -25.438 -20.359 0.752 1 96.88 131 PRO A C 1
ATOM 1081 O O . PRO A 1 131 ? -24.438 -19.672 0.948 1 96.88 131 PRO A O 1
ATOM 1084 N N . MET A 1 132 ? -26.062 -20.422 -0.386 1 97.88 132 MET A N 1
ATOM 1085 C CA . MET A 1 132 ? -25.516 -19.719 -1.547 1 97.88 132 MET A CA 1
ATOM 1086 C C . MET A 1 132 ? -26.406 -18.531 -1.923 1 97.88 132 MET A C 1
ATOM 1088 O O . MET A 1 132 ? -26.344 -18.047 -3.057 1 97.88 132 MET A O 1
ATOM 1092 N N . GLY A 1 133 ? -27.188 -18.016 -0.986 1 96.88 133 GLY A N 1
ATOM 1093 C CA . GLY A 1 133 ? -28.125 -16.922 -1.213 1 96.88 133 GLY A CA 1
ATOM 1094 C C . GLY A 1 133 ? -29.578 -17.359 -1.134 1 96.88 133 GLY A C 1
ATOM 1095 O O . GLY A 1 133 ? -30.094 -17.609 -0.045 1 96.88 133 GLY A O 1
ATOM 1096 N N . THR A 1 134 ? -30.219 -17.375 -2.303 1 96.88 134 THR A N 1
ATOM 1097 C CA . THR A 1 134 ? -31.625 -17.781 -2.295 1 96.88 134 THR A CA 1
ATOM 1098 C C . THR A 1 134 ? -31.844 -19 -3.186 1 96.88 134 THR A C 1
ATOM 1100 O O . THR A 1 134 ? -32.938 -19.547 -3.238 1 96.88 134 THR A O 1
ATOM 1103 N N . LYS A 1 135 ? -30.859 -19.453 -3.859 1 96.62 135 LYS A N 1
ATOM 1104 C CA . LYS A 1 135 ? -30.969 -20.547 -4.816 1 96.62 135 LYS A CA 1
ATOM 1105 C C . LYS A 1 135 ? -30.312 -21.812 -4.281 1 96.62 135 LYS A C 1
ATOM 1107 O O . LYS A 1 135 ? -29.453 -21.75 -3.402 1 96.62 135 LYS A O 1
ATOM 1112 N N . GLY A 1 136 ? -30.75 -22.969 -4.855 1 97.38 136 GLY A N 1
ATOM 1113 C CA . GLY A 1 136 ? -30.141 -24.25 -4.496 1 97.38 136 GLY A CA 1
ATOM 1114 C C . GLY A 1 136 ? -30.766 -24.875 -3.268 1 97.38 136 GLY A C 1
ATOM 1115 O O . GLY A 1 136 ? -31.875 -24.5 -2.867 1 97.38 136 GLY A O 1
ATOM 1116 N N . LYS A 1 137 ? -30.109 -25.828 -2.732 1 97.19 137 LYS A N 1
ATOM 1117 C CA . LYS A 1 137 ? -30.625 -26.609 -1.612 1 97.19 137 LYS A CA 1
ATOM 1118 C C . LYS A 1 137 ? -30.188 -26.016 -0.278 1 97.19 137 LYS A C 1
ATOM 1120 O O . LYS A 1 137 ? -29.188 -25.281 -0.216 1 97.19 137 LYS A O 1
ATOM 1125 N N . ALA A 1 138 ? -30.891 -26.344 0.765 1 96.25 138 ALA A N 1
ATOM 1126 C CA . ALA A 1 138 ? -30.625 -25.844 2.111 1 96.25 138 ALA A CA 1
ATOM 1127 C C . ALA A 1 138 ? -29.328 -26.422 2.67 1 96.25 138 ALA A C 1
ATOM 1129 O O . ALA A 1 138 ? -28.688 -25.812 3.525 1 96.25 138 ALA A O 1
ATOM 1130 N N . VAL A 1 139 ? -29.031 -27.594 2.154 1 97 139 VAL A N 1
ATOM 1131 C CA . VAL A 1 139 ? -27.797 -28.25 2.576 1 97 139 VAL A CA 1
ATOM 1132 C C . VAL A 1 139 ? -26.906 -28.516 1.359 1 97 139 VAL A C 1
ATOM 1134 O O . VAL A 1 139 ? -27.359 -29.125 0.386 1 97 139 VAL A O 1
ATOM 1137 N N . LEU A 1 140 ? -25.703 -28.031 1.451 1 98.06 140 LEU A N 1
ATOM 1138 C CA . LEU A 1 140 ? -24.75 -28.266 0.361 1 98.06 140 LEU A CA 1
ATOM 1139 C C . LEU A 1 140 ? -24.297 -29.719 0.345 1 98.06 140 LEU A C 1
ATOM 1141 O O . LEU A 1 140 ? -24.344 -30.406 1.37 1 98.06 140 LEU A O 1
ATOM 1145 N N . PRO A 1 141 ? -23.891 -30.203 -0.844 1 97.88 141 PRO A N 1
ATOM 1146 C CA . PRO A 1 141 ? -23.438 -31.594 -0.931 1 97.88 141 PRO A CA 1
ATOM 1147 C C . PRO A 1 141 ? -22.281 -31.891 0.023 1 97.88 141 PRO A C 1
ATOM 1149 O O . PRO A 1 141 ? -21.438 -31.031 0.269 1 97.88 141 PRO A O 1
ATOM 1152 N N . ASP A 1 142 ? -22.266 -33.156 0.494 1 97.81 142 ASP A N 1
ATOM 1153 C CA . ASP A 1 142 ? -21.141 -33.562 1.324 1 97.81 142 ASP A CA 1
ATOM 1154 C C . ASP A 1 142 ? -19.812 -33.438 0.565 1 97.81 142 ASP A C 1
ATOM 1156 O O . ASP A 1 142 ? -19.688 -33.938 -0.561 1 97.81 142 ASP A O 1
ATOM 1160 N N . PRO A 1 143 ? -18.844 -32.781 1.161 1 97.94 143 PRO A N 1
ATOM 1161 C CA . PRO A 1 143 ? -17.594 -32.562 0.456 1 97.94 143 PRO A CA 1
ATOM 1162 C C . PRO A 1 143 ? -16.922 -33.875 0.019 1 97.94 143 PRO A C 1
ATOM 1164 O O . PRO A 1 143 ? -16.375 -33.938 -1.085 1 97.94 143 PRO A O 1
ATOM 1167 N N . ARG A 1 144 ? -16.906 -34.875 0.855 1 97.62 144 ARG A N 1
ATOM 1168 C CA . ARG A 1 144 ? -16.297 -36.125 0.509 1 97.62 144 ARG A CA 1
ATOM 1169 C C . ARG A 1 144 ? -17 -36.781 -0.671 1 97.62 144 ARG A C 1
ATOM 1171 O O . ARG A 1 144 ? -16.359 -37.312 -1.574 1 97.62 144 ARG A O 1
ATOM 1178 N N . ASP A 1 145 ? -18.297 -36.75 -0.606 1 97.31 145 ASP A N 1
ATOM 1179 C CA . ASP A 1 145 ? -19.078 -37.312 -1.704 1 97.31 145 ASP A CA 1
ATOM 1180 C C . ASP A 1 145 ? -18.797 -36.562 -3.01 1 97.31 145 ASP A C 1
ATOM 1182 O O . ASP A 1 145 ? -18.609 -37.188 -4.055 1 97.31 145 ASP A O 1
ATOM 1186 N N . LEU A 1 146 ? -18.781 -35.281 -2.914 1 97.62 146 LEU A N 1
ATOM 1187 C CA . LEU A 1 146 ? -18.5 -34.438 -4.082 1 97.62 146 LEU A CA 1
ATOM 1188 C C . LEU A 1 146 ? -17.141 -34.75 -4.672 1 97.62 146 LEU A C 1
ATOM 1190 O O . LEU A 1 146 ? -17 -34.938 -5.887 1 97.62 146 LEU A O 1
ATOM 1194 N N . VAL A 1 147 ? -16.094 -34.844 -3.875 1 97.94 147 VAL A N 1
ATOM 1195 C CA . VAL A 1 147 ? -14.711 -35.062 -4.309 1 97.94 147 VAL A CA 1
ATOM 1196 C C . VAL A 1 147 ? -14.562 -36.469 -4.883 1 97.94 147 VAL A C 1
ATOM 1198 O O . VAL A 1 147 ? -13.984 -36.656 -5.953 1 97.94 147 VAL A O 1
ATOM 1201 N N . THR A 1 148 ? -15.141 -37.438 -4.234 1 97.06 148 THR A N 1
ATOM 1202 C CA . THR A 1 148 ? -15.031 -38.844 -4.668 1 97.06 148 THR A CA 1
ATOM 1203 C C . THR A 1 148 ? -15.75 -39.062 -6 1 97.06 148 THR A C 1
ATOM 1205 O O . THR A 1 148 ? -15.242 -39.75 -6.883 1 97.06 148 THR A O 1
ATOM 1208 N N . ARG A 1 149 ? -16.844 -38.406 -6.172 1 96.56 149 ARG A N 1
ATOM 1209 C CA . ARG A 1 149 ? -17.672 -38.625 -7.348 1 96.56 149 ARG A CA 1
ATOM 1210 C C . ARG A 1 149 ? -17.125 -37.875 -8.555 1 96.56 149 ARG A C 1
ATOM 1212 O O . ARG A 1 149 ? -17.203 -38.375 -9.688 1 96.56 149 ARG A O 1
ATOM 1219 N N . PHE A 1 150 ? -16.562 -36.719 -8.289 1 97.81 150 PHE A N 1
ATOM 1220 C CA . PHE A 1 150 ? -16.391 -35.844 -9.461 1 97.81 150 PHE A CA 1
ATOM 1221 C C . PHE A 1 150 ? -14.922 -35.469 -9.633 1 97.81 150 PHE A C 1
ATOM 1223 O O . PHE A 1 150 ? -14.523 -34.969 -10.695 1 97.81 150 PHE A O 1
ATOM 1230 N N . LEU A 1 151 ? -14.023 -35.656 -8.617 1 97.62 151 LEU A N 1
ATOM 1231 C CA . LEU A 1 151 ? -12.711 -35.031 -8.734 1 97.62 151 LEU A CA 1
ATOM 1232 C C . LEU A 1 151 ? -11.609 -36.094 -8.758 1 97.62 151 LEU A C 1
ATOM 1234 O O . LEU A 1 151 ? -10.578 -35.906 -9.398 1 97.62 151 LEU A O 1
ATOM 1238 N N . ILE A 1 152 ? -11.781 -37.188 -8.156 1 97.31 152 ILE A N 1
ATOM 1239 C CA . ILE A 1 152 ? -10.734 -38.219 -8.031 1 97.31 152 ILE A CA 1
ATOM 1240 C C . ILE A 1 152 ? -10.594 -38.969 -9.359 1 97.31 152 ILE A C 1
ATOM 1242 O O . ILE A 1 152 ? -11.586 -39.312 -9.992 1 97.31 152 ILE A O 1
ATOM 1246 N N . ARG A 1 153 ? -9.359 -39.188 -9.781 1 95.69 153 ARG A N 1
ATOM 1247 C CA . ARG A 1 153 ? -9.125 -39.781 -11.094 1 95.69 153 ARG A CA 1
ATOM 1248 C C . ARG A 1 153 ? -9.25 -41.312 -11.047 1 95.69 153 ARG A C 1
ATOM 1250 O O . ARG A 1 153 ? -8.953 -41.938 -10.023 1 95.69 153 ARG A O 1
ATOM 1257 N N . LYS A 1 154 ? -9.75 -41.812 -12.117 1 91.69 154 LYS A N 1
ATOM 1258 C CA . LYS A 1 154 ? -9.648 -43.25 -12.406 1 91.69 154 LYS A CA 1
ATOM 1259 C C . LYS A 1 154 ? -8.414 -43.531 -13.25 1 91.69 154 LYS A C 1
ATOM 1261 O O . LYS A 1 154 ? -7.734 -44.531 -13.023 1 91.69 154 LYS A O 1
ATOM 1266 N N . LYS A 1 155 ? -8.156 -42.656 -14.086 1 95.19 155 LYS A N 1
ATOM 1267 C CA . LYS A 1 155 ? -6.977 -42.688 -14.938 1 95.19 155 LYS A CA 1
ATOM 1268 C C . LYS A 1 155 ? -6.355 -41.312 -15.086 1 95.19 155 LYS A C 1
ATOM 1270 O O . LYS A 1 155 ? -7.066 -40.312 -15.25 1 95.19 155 LYS A O 1
ATOM 1275 N N . PHE A 1 156 ? -5.027 -41.312 -14.969 1 96.38 156 PHE A N 1
ATOM 1276 C CA . PHE A 1 156 ? -4.305 -40.062 -15.102 1 96.38 156 PHE A CA 1
ATOM 1277 C C . PHE A 1 156 ? -4.496 -39.469 -16.5 1 96.38 156 PHE A C 1
ATOM 1279 O O . PHE A 1 156 ? -4.277 -40.156 -17.5 1 96.38 156 PHE A O 1
ATOM 1286 N N . ARG A 1 157 ? -4.926 -38.25 -16.609 1 96.69 157 ARG A N 1
ATOM 1287 C CA . ARG A 1 157 ? -5.066 -37.5 -17.859 1 96.69 157 ARG A CA 1
ATOM 1288 C C . ARG A 1 157 ? -3.986 -36.438 -18 1 96.69 157 ARG A C 1
ATOM 1290 O O . ARG A 1 157 ? -4.062 -35.375 -17.375 1 96.69 157 ARG A O 1
ATOM 1297 N N . PRO A 1 158 ? -2.996 -36.688 -18.844 1 96.19 158 PRO A N 1
ATOM 1298 C CA . PRO A 1 158 ? -1.931 -35.688 -19.031 1 96.19 158 PRO A CA 1
ATOM 1299 C C . PRO A 1 158 ? -2.445 -34.375 -19.625 1 96.19 158 PRO A C 1
ATOM 1301 O O . PRO A 1 158 ? -3.445 -34.375 -20.344 1 96.19 158 PRO A O 1
ATOM 1304 N N . ASP A 1 159 ? -1.817 -33.312 -19.297 1 95.62 159 ASP A N 1
ATOM 1305 C CA . ASP A 1 159 ? -2.131 -32 -19.859 1 95.62 159 ASP A CA 1
ATOM 1306 C C . ASP A 1 159 ? -1.929 -31.984 -21.375 1 95.62 159 ASP A C 1
ATOM 1308 O O . ASP A 1 159 ? -0.816 -32.219 -21.859 1 95.62 159 ASP A O 1
ATOM 1312 N N . PRO A 1 160 ? -2.945 -31.688 -22.078 1 93.69 160 PRO A N 1
ATOM 1313 C CA . PRO A 1 160 ? -2.805 -31.703 -23.531 1 93.69 160 PRO A CA 1
ATOM 1314 C C . PRO A 1 160 ? -1.865 -30.609 -24.031 1 93.69 160 PRO A C 1
ATOM 1316 O O . PRO A 1 160 ? -1.354 -30.703 -25.156 1 93.69 160 PRO A O 1
ATOM 1319 N N . GLN A 1 161 ? -1.624 -29.578 -23.234 1 92.38 161 GLN A N 1
ATOM 1320 C CA . GLN A 1 161 ? -0.725 -28.5 -23.641 1 92.38 161 GLN A CA 1
ATOM 1321 C C . GLN A 1 161 ? 0.735 -28.906 -23.438 1 92.38 161 GLN A C 1
ATOM 1323 O O . GLN A 1 161 ? 1.642 -28.219 -23.906 1 92.38 161 GLN A O 1
ATOM 1328 N N . GLY A 1 162 ? 0.987 -29.938 -22.734 1 95.19 162 GLY A N 1
ATOM 1329 C CA . GLY A 1 162 ? 2.332 -30.484 -22.609 1 95.19 162 GLY A CA 1
ATOM 1330 C C . GLY A 1 162 ? 3.102 -29.906 -21.438 1 95.19 162 GLY A C 1
ATOM 1331 O O . GLY A 1 162 ? 4.332 -29.906 -21.438 1 95.19 162 GLY A O 1
ATOM 1332 N N . ALA A 1 163 ? 2.381 -29.359 -20.453 1 96.75 163 ALA A N 1
ATOM 1333 C CA . ALA A 1 163 ? 3.078 -28.922 -19.234 1 96.75 163 ALA A CA 1
ATOM 1334 C C . ALA A 1 163 ? 3.779 -30.094 -18.562 1 96.75 163 ALA A C 1
ATOM 1336 O O . ALA A 1 163 ? 3.322 -31.234 -18.656 1 96.75 163 ALA A O 1
ATOM 1337 N N . ASN A 1 164 ? 4.922 -29.859 -17.938 1 97.81 164 ASN A N 1
ATOM 1338 C CA . ASN A 1 164 ? 5.699 -30.922 -17.312 1 97.81 164 ASN A CA 1
ATOM 1339 C C . ASN A 1 164 ? 5.836 -30.703 -15.805 1 97.81 164 ASN A C 1
ATOM 1341 O O . ASN A 1 164 ? 5.203 -29.797 -15.242 1 97.81 164 ASN A O 1
ATOM 1345 N N . LEU A 1 165 ? 6.625 -31.484 -15.164 1 97.94 165 LEU A N 1
ATOM 1346 C CA . LEU A 1 165 ? 6.738 -31.438 -13.711 1 97.94 165 LEU A CA 1
ATOM 1347 C C . LEU A 1 165 ? 7.574 -30.25 -13.273 1 97.94 165 LEU A C 1
ATOM 1349 O O . LEU A 1 165 ? 7.426 -29.766 -12.148 1 97.94 165 LEU A O 1
ATOM 1353 N N . MET A 1 166 ? 8.5 -29.703 -14.164 1 98.25 166 MET A N 1
ATOM 1354 C CA . MET A 1 166 ? 9.156 -28.438 -13.852 1 98.25 166 MET A CA 1
ATOM 1355 C C . MET A 1 166 ? 8.141 -27.312 -13.664 1 98.25 166 MET A C 1
ATOM 1357 O O . MET A 1 166 ? 8.281 -26.484 -12.758 1 98.25 166 MET A O 1
ATOM 1361 N N . PHE A 1 167 ? 7.16 -27.391 -14.523 1 98.06 167 PHE A N 1
ATOM 1362 C CA . PHE A 1 167 ? 6.07 -26.422 -14.453 1 98.06 167 PHE A CA 1
ATOM 1363 C C . PHE A 1 167 ? 5.277 -26.594 -13.164 1 98.06 167 PHE A C 1
ATOM 1365 O O . PHE A 1 167 ? 5.016 -25.609 -12.461 1 98.06 167 PHE A O 1
ATOM 1372 N N . ALA A 1 168 ? 4.898 -27.75 -12.836 1 97.56 168 ALA A N 1
ATOM 1373 C CA . ALA A 1 168 ? 4.07 -28.047 -11.672 1 97.56 168 ALA A CA 1
ATOM 1374 C C . ALA A 1 168 ? 4.773 -27.625 -10.383 1 97.56 168 ALA A C 1
ATOM 1376 O O . ALA A 1 168 ? 4.168 -27 -9.508 1 97.56 168 ALA A O 1
ATOM 1377 N N . PHE A 1 169 ? 6.023 -27.953 -10.273 1 97.75 169 PHE A N 1
ATOM 1378 C CA . PHE A 1 169 ? 6.762 -27.641 -9.055 1 97.75 169 PHE A CA 1
ATOM 1379 C C . PHE A 1 169 ? 7.082 -26.156 -8.977 1 97.75 169 PHE A C 1
ATOM 1381 O O . PHE A 1 169 ? 7.156 -25.578 -7.891 1 97.75 169 PHE A O 1
ATOM 1388 N N . PHE A 1 170 ? 7.285 -25.516 -10.148 1 97.81 170 PHE A N 1
ATOM 1389 C CA . PHE A 1 170 ? 7.457 -24.062 -10.156 1 97.81 170 PHE A CA 1
ATOM 1390 C C . PHE A 1 170 ? 6.227 -23.359 -9.594 1 97.81 170 PHE A C 1
ATOM 1392 O O . PHE A 1 170 ? 6.344 -22.438 -8.781 1 97.81 170 PHE A O 1
ATOM 1399 N N . ALA A 1 171 ? 5.098 -23.797 -10.023 1 96 171 ALA A N 1
ATOM 1400 C CA . ALA A 1 171 ? 3.834 -23.25 -9.531 1 96 171 ALA A CA 1
ATOM 1401 C C . ALA A 1 171 ? 3.742 -23.359 -8.016 1 96 171 ALA A C 1
ATOM 1403 O O . ALA A 1 171 ? 3.406 -22.391 -7.336 1 96 171 ALA A O 1
ATOM 1404 N N . GLN A 1 172 ? 4.062 -24.469 -7.562 1 95.19 172 GLN A N 1
ATOM 1405 C CA . GLN A 1 172 ? 3.959 -24.719 -6.129 1 95.19 172 GLN A CA 1
ATOM 1406 C C . GLN A 1 172 ? 5 -23.906 -5.355 1 95.19 172 GLN A C 1
ATOM 1408 O O . GLN A 1 172 ? 4.691 -23.328 -4.316 1 95.19 172 GLN A O 1
ATOM 1413 N N . HIS A 1 173 ? 6.215 -23.953 -5.824 1 95.56 173 HIS A N 1
ATOM 1414 C CA . HIS A 1 173 ? 7.281 -23.219 -5.16 1 95.56 173 HIS A CA 1
ATOM 1415 C C . HIS A 1 173 ? 6.965 -21.719 -5.094 1 95.56 173 HIS A C 1
ATOM 1417 O O . HIS A 1 173 ? 7.156 -21.078 -4.055 1 95.56 173 HIS A O 1
ATOM 1423 N N . PHE A 1 174 ? 6.457 -21.188 -6.164 1 93.75 174 PHE A N 1
ATOM 1424 C CA . PHE A 1 174 ? 6.188 -19.766 -6.273 1 93.75 174 PHE A CA 1
ATOM 1425 C C . PHE A 1 174 ? 5 -19.359 -5.41 1 93.75 174 PHE A C 1
ATOM 1427 O O . PHE A 1 174 ? 5.047 -18.344 -4.707 1 93.75 174 PHE A O 1
ATOM 1434 N N . THR A 1 175 ? 4.016 -20.094 -5.344 1 90.56 175 THR A N 1
ATOM 1435 C CA . THR A 1 175 ? 2.75 -19.656 -4.766 1 90.56 175 THR A CA 1
ATOM 1436 C C . THR A 1 175 ? 2.773 -19.781 -3.246 1 90.56 175 THR A C 1
ATOM 1438 O O . THR A 1 175 ? 2.045 -19.078 -2.547 1 90.56 175 THR A O 1
ATOM 1441 N N . HIS A 1 176 ? 3.662 -20.594 -2.754 1 90.31 176 HIS A N 1
ATOM 1442 C CA . HIS A 1 176 ? 3.748 -20.75 -1.307 1 90.31 176 HIS A CA 1
ATOM 1443 C C . HIS A 1 176 ? 4.285 -19.484 -0.647 1 90.31 176 HIS A C 1
ATOM 1445 O O . HIS A 1 176 ? 4.195 -19.328 0.573 1 90.31 176 HIS A O 1
ATOM 1451 N N . GLN A 1 177 ? 4.785 -18.656 -1.485 1 89.75 177 GLN A N 1
ATOM 1452 C CA . GLN A 1 177 ? 5.273 -17.406 -0.9 1 89.75 177 GLN A CA 1
ATOM 1453 C C . GLN A 1 177 ? 4.117 -16.516 -0.478 1 89.75 177 GLN A C 1
ATOM 1455 O O . GLN A 1 177 ? 4.266 -15.672 0.413 1 89.75 177 GLN A O 1
ATOM 1460 N N . PHE A 1 178 ? 2.895 -16.734 -1.115 1 89.31 178 PHE A N 1
ATOM 1461 C CA . PHE A 1 178 ? 1.872 -15.766 -0.729 1 89.31 178 PHE A CA 1
ATOM 1462 C C . PHE A 1 178 ? 0.559 -16.469 -0.406 1 89.31 178 PHE A C 1
ATOM 1464 O O . PHE A 1 178 ? -0.359 -15.859 0.145 1 89.31 178 PHE A O 1
ATOM 1471 N N . PHE A 1 179 ? 0.417 -17.672 -0.668 1 92.69 179 PHE A N 1
ATOM 1472 C CA . PHE A 1 179 ? -0.723 -18.438 -0.166 1 92.69 179 PHE A CA 1
ATOM 1473 C C . PHE A 1 179 ? -0.395 -19.078 1.175 1 92.69 179 PHE A C 1
ATOM 1475 O O . PHE A 1 179 ? -0.057 -20.266 1.232 1 92.69 179 PHE A O 1
ATOM 1482 N N . LYS A 1 180 ? -0.51 -18.312 2.178 1 92.25 180 LYS A N 1
ATOM 1483 C CA . LYS A 1 180 ? -0.156 -18.75 3.527 1 92.25 180 LYS A CA 1
ATOM 1484 C C . LYS A 1 180 ? -1.322 -18.547 4.492 1 92.25 180 LYS A C 1
ATOM 1486 O O . LYS A 1 180 ? -1.333 -17.594 5.273 1 92.25 180 LYS A O 1
ATOM 1491 N N . THR A 1 181 ? -2.188 -19.484 4.543 1 93.69 181 THR A N 1
ATOM 1492 C CA . THR A 1 181 ? -3.338 -19.391 5.438 1 93.69 181 THR A CA 1
ATOM 1493 C C . THR A 1 181 ? -2.914 -19.609 6.887 1 93.69 181 THR A C 1
ATOM 1495 O O . THR A 1 181 ? -2.143 -20.516 7.191 1 93.69 181 THR A O 1
ATOM 1498 N N . HIS A 1 182 ? -3.314 -18.734 7.73 1 93.69 182 HIS A N 1
ATOM 1499 C CA . HIS A 1 182 ? -3.082 -18.859 9.164 1 93.69 182 HIS A CA 1
ATOM 1500 C C . HIS A 1 182 ? -4.176 -19.688 9.836 1 93.69 182 HIS A C 1
ATOM 1502 O O . HIS A 1 182 ? -4.973 -19.141 10.617 1 93.69 182 HIS A O 1
ATOM 1508 N N . HIS A 1 183 ? -4.117 -20.953 9.781 1 91.75 183 HIS A N 1
ATOM 1509 C CA . HIS A 1 183 ? -5.207 -21.828 10.172 1 91.75 183 HIS A CA 1
ATOM 1510 C C . HIS A 1 183 ? -5.492 -21.734 11.672 1 91.75 183 HIS A C 1
ATOM 1512 O O . HIS A 1 183 ? -6.637 -21.875 12.102 1 91.75 183 HIS A O 1
ATOM 1518 N N . ARG A 1 184 ? -4.516 -21.453 12.461 1 93.25 184 ARG A N 1
ATOM 1519 C CA . ARG A 1 184 ? -4.719 -21.328 13.898 1 93.25 184 ARG A CA 1
ATOM 1520 C C . ARG A 1 184 ? -5.715 -20.203 14.211 1 93.25 184 ARG A C 1
ATOM 1522 O O . ARG A 1 184 ? -6.465 -20.297 15.188 1 93.25 184 ARG A O 1
ATOM 1529 N N . MET A 1 185 ? -5.691 -19.203 13.359 1 94.69 185 MET A N 1
ATOM 1530 C CA . MET A 1 185 ? -6.594 -18.078 13.562 1 94.69 185 MET A CA 1
ATOM 1531 C C . MET A 1 185 ? -7.887 -18.266 12.773 1 94.69 185 MET A C 1
ATOM 1533 O O . MET A 1 185 ? -8.867 -17.547 13.008 1 94.69 185 MET A O 1
ATOM 1537 N N . GLY A 1 186 ? -7.875 -19.25 11.859 1 96.31 186 GLY A N 1
ATOM 1538 C CA . GLY A 1 186 ? -9.008 -19.5 10.984 1 96.31 186 GLY A CA 1
ATOM 1539 C C . GLY A 1 186 ? -8.672 -19.344 9.516 1 96.31 186 GLY A C 1
ATOM 1540 O O . GLY A 1 186 ? -7.672 -18.719 9.164 1 96.31 186 GLY A O 1
ATOM 1541 N N . PRO A 1 187 ? -9.484 -19.859 8.633 1 97.25 187 PRO A N 1
ATOM 1542 C CA . PRO A 1 187 ? -9.18 -19.922 7.203 1 97.25 187 PRO A CA 1
ATOM 1543 C C . PRO A 1 187 ? -9.242 -18.547 6.535 1 97.25 187 PRO A C 1
ATOM 1545 O O . PRO A 1 187 ? -8.805 -18.391 5.391 1 97.25 187 PRO A O 1
ATOM 1548 N N . ALA A 1 188 ? -9.812 -17.547 7.254 1 97.5 188 ALA A N 1
ATOM 1549 C CA . ALA A 1 188 ? -9.93 -16.219 6.688 1 97.5 188 ALA A CA 1
ATOM 1550 C C . ALA A 1 188 ? -8.602 -15.461 6.773 1 97.5 188 ALA A C 1
ATOM 1552 O O . ALA A 1 188 ? -8.398 -14.461 6.082 1 97.5 188 ALA A O 1
ATOM 1553 N N . PHE A 1 189 ? -7.715 -15.891 7.621 1 97.12 189 PHE A N 1
ATOM 1554 C CA . PHE A 1 189 ? -6.516 -15.148 7.992 1 97.12 189 PHE A CA 1
ATOM 1555 C C . PHE A 1 189 ? -5.305 -15.648 7.215 1 97.12 189 PHE A C 1
ATOM 1557 O O . PHE A 1 189 ? -5.246 -16.812 6.832 1 97.12 189 PHE A O 1
ATOM 1564 N N . THR A 1 190 ? -4.398 -14.781 6.938 1 96.19 190 THR A N 1
ATOM 1565 C CA . THR A 1 190 ? -3.174 -15.109 6.219 1 96.19 190 THR A CA 1
ATOM 1566 C C . THR A 1 190 ? -1.948 -14.656 7.008 1 96.19 190 THR A C 1
ATOM 1568 O O . THR A 1 190 ? -2.025 -13.719 7.805 1 96.19 190 THR A O 1
ATOM 1571 N N . ARG A 1 191 ? -0.854 -15.305 6.836 1 91 191 ARG A N 1
ATOM 1572 C CA . ARG A 1 191 ? 0.43 -14.938 7.418 1 91 191 ARG A CA 1
ATOM 1573 C C . ARG A 1 191 ? 1.297 -14.188 6.41 1 91 191 ARG A C 1
ATOM 1575 O O . ARG A 1 191 ? 2.385 -13.719 6.746 1 91 191 ARG A O 1
ATOM 1582 N N . ALA A 1 192 ? 0.8 -14.18 5.172 1 87.25 192 ALA A N 1
ATOM 1583 C CA . ALA A 1 192 ? 1.517 -13.43 4.145 1 87.25 192 ALA A CA 1
ATOM 1584 C C . ALA A 1 192 ? 1.199 -11.938 4.23 1 87.25 192 ALA A C 1
ATOM 1586 O O . ALA A 1 192 ? 0.419 -11.414 3.43 1 87.25 192 ALA A O 1
ATOM 1587 N N . LEU A 1 193 ? 1.91 -11.227 5.102 1 83.5 193 LEU A N 1
ATOM 1588 C CA . LEU A 1 193 ? 1.539 -9.859 5.473 1 83.5 193 LEU A CA 1
ATOM 1589 C C . LEU A 1 193 ? 2.193 -8.852 4.539 1 83.5 193 LEU A C 1
ATOM 1591 O O . LEU A 1 193 ? 1.847 -7.664 4.559 1 83.5 193 LEU A O 1
ATOM 1595 N N . SER A 1 194 ? 3.041 -9.305 3.717 1 83.81 194 SER A N 1
ATOM 1596 C CA . SER A 1 194 ? 3.762 -8.406 2.822 1 83.81 194 SER A CA 1
ATOM 1597 C C . SER A 1 194 ? 3.143 -8.398 1.429 1 83.81 194 SER A C 1
ATOM 1599 O O . SER A 1 194 ? 1.979 -8.766 1.26 1 83.81 194 SER A O 1
ATOM 1601 N N . HIS A 1 195 ? 3.793 -7.945 0.49 1 91.38 195 HIS A N 1
ATOM 1602 C CA . HIS A 1 195 ? 3.377 -7.805 -0.901 1 91.38 195 HIS A CA 1
ATOM 1603 C C . HIS A 1 195 ? 3.049 -9.164 -1.518 1 91.38 195 HIS A C 1
ATOM 1605 O O . HIS A 1 195 ? 2.238 -9.25 -2.443 1 91.38 195 HIS A O 1
ATOM 1611 N N . GLY A 1 196 ? 3.553 -10.188 -1.04 1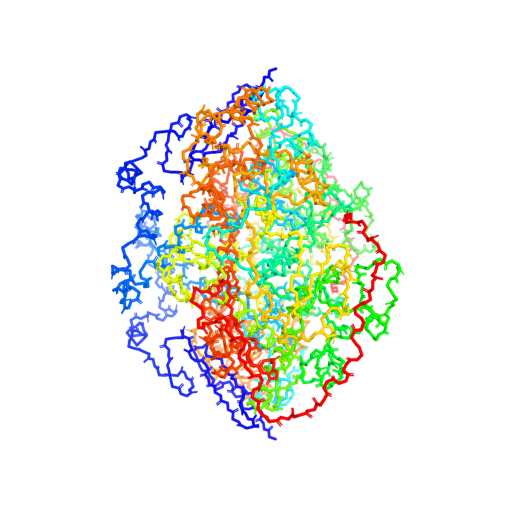 91.44 196 GLY A N 1
ATOM 1612 C CA . GLY A 1 196 ? 3.383 -11.5 -1.633 1 91.44 196 GLY A CA 1
ATOM 1613 C C . GLY A 1 196 ? 4.547 -11.914 -2.516 1 91.44 196 GLY A C 1
ATOM 1614 O O . GLY A 1 196 ? 5.273 -12.852 -2.193 1 91.44 196 GLY A O 1
ATOM 1615 N N . VAL A 1 197 ? 4.848 -11.102 -3.477 1 93.62 197 VAL A N 1
ATOM 1616 C CA . VAL A 1 197 ? 5.949 -11.391 -4.387 1 93.62 197 VAL A CA 1
ATOM 1617 C C . VAL A 1 197 ? 7.238 -10.766 -3.855 1 93.62 197 VAL A C 1
ATOM 1619 O O . VAL A 1 197 ? 7.789 -9.844 -4.469 1 93.62 197 VAL A O 1
ATOM 1622 N N . ASP A 1 198 ? 7.676 -11.273 -2.781 1 93.25 198 ASP A N 1
ATOM 1623 C CA . ASP A 1 198 ? 8.82 -10.695 -2.088 1 93.25 198 ASP A CA 1
ATOM 1624 C C . ASP A 1 198 ? 9.961 -11.703 -1.979 1 93.25 198 ASP A C 1
ATOM 1626 O O . ASP A 1 198 ? 10.93 -11.477 -1.244 1 93.25 198 ASP A O 1
ATOM 1630 N N . ALA A 1 199 ? 9.797 -12.836 -2.604 1 95.31 199 ALA A N 1
ATOM 1631 C CA . ALA A 1 199 ? 10.773 -13.922 -2.572 1 95.31 199 ALA A CA 1
ATOM 1632 C C . ALA A 1 199 ? 10.93 -14.484 -1.16 1 95.31 199 ALA A C 1
ATOM 1634 O O . ALA A 1 199 ? 11.984 -15.008 -0.805 1 95.31 199 ALA A O 1
ATOM 1635 N N . GLY A 1 200 ? 9.906 -14.391 -0.398 1 92.81 200 GLY A N 1
ATOM 1636 C CA . GLY A 1 200 ? 9.938 -14.945 0.945 1 92.81 200 GLY A CA 1
ATOM 1637 C C . GLY A 1 200 ? 10.148 -16.453 0.965 1 92.81 200 GLY A C 1
ATOM 1638 O O . GLY A 1 200 ? 10.633 -17 1.955 1 92.81 200 GLY A O 1
ATOM 1639 N N . HIS A 1 201 ? 9.812 -17.078 -0.081 1 91.88 201 HIS A N 1
ATOM 1640 C CA . HIS A 1 201 ? 10.008 -18.516 -0.186 1 91.88 201 HIS A CA 1
ATOM 1641 C C . HIS A 1 201 ? 11.484 -18.875 -0.247 1 91.88 201 HIS A C 1
ATOM 1643 O O . HIS A 1 201 ? 11.859 -20.031 -0.043 1 91.88 201 HIS A O 1
ATOM 1649 N N . ILE A 1 202 ? 12.305 -17.844 -0.484 1 94.12 202 ILE A N 1
ATOM 1650 C CA . ILE A 1 202 ? 13.75 -18.016 -0.511 1 94.12 202 ILE A CA 1
ATOM 1651 C C . ILE A 1 202 ? 14.367 -17.391 0.744 1 94.12 202 ILE A C 1
ATOM 1653 O O . ILE A 1 202 ? 15.203 -18.016 1.403 1 94.12 202 ILE A O 1
ATOM 1657 N N . TYR A 1 203 ? 13.859 -16.297 1.176 1 95.75 203 TYR A N 1
ATOM 1658 C CA . TYR A 1 203 ? 14.547 -15.484 2.176 1 95.75 203 TYR A CA 1
ATOM 1659 C C . TYR A 1 203 ? 13.875 -15.609 3.537 1 95.75 203 TYR A C 1
ATOM 1661 O O . TYR A 1 203 ? 14.414 -15.164 4.551 1 95.75 203 TYR A O 1
ATOM 1669 N N . GLY A 1 204 ? 12.766 -16.188 3.535 1 93 204 GLY A N 1
ATOM 1670 C CA . GLY A 1 204 ? 12.008 -16.281 4.773 1 93 204 GLY A CA 1
ATOM 1671 C C . GLY A 1 204 ? 10.867 -15.281 4.84 1 93 204 GLY A C 1
ATOM 1672 O O . GLY A 1 204 ? 10.828 -14.32 4.07 1 93 204 GLY A O 1
ATOM 1673 N N . ASP A 1 205 ? 9.938 -15.516 5.832 1 88.69 205 ASP A N 1
ATOM 1674 C CA . ASP A 1 205 ? 8.758 -14.672 5.938 1 88.69 205 ASP A CA 1
ATOM 1675 C C . ASP A 1 205 ? 8.867 -13.711 7.117 1 88.69 205 ASP A C 1
ATOM 1677 O O . ASP A 1 205 ? 7.938 -12.953 7.398 1 88.69 205 ASP A O 1
ATOM 1681 N N . ASN A 1 206 ? 9.953 -13.82 7.816 1 89.5 206 ASN A N 1
ATOM 1682 C CA . ASN A 1 206 ? 10.234 -12.875 8.891 1 89.5 206 ASN A CA 1
ATOM 1683 C C . ASN A 1 206 ? 11.727 -12.609 9.031 1 89.5 206 ASN A C 1
ATOM 1685 O O . ASN A 1 206 ? 12.547 -13.328 8.461 1 89.5 206 ASN A O 1
ATOM 1689 N N . LEU A 1 207 ? 12.031 -11.633 9.828 1 92.12 207 LEU A N 1
ATOM 1690 C CA . LEU A 1 207 ? 13.406 -11.164 9.922 1 92.12 207 LEU A CA 1
ATOM 1691 C C . LEU A 1 207 ? 14.289 -12.211 10.586 1 92.12 207 LEU A C 1
ATOM 1693 O O . LEU A 1 207 ? 15.438 -12.406 10.18 1 92.12 207 LEU A O 1
ATOM 1697 N N . GLU A 1 208 ? 13.828 -12.836 11.602 1 94.81 208 GLU A N 1
ATOM 1698 C CA . GLU A 1 208 ? 14.609 -13.836 12.32 1 94.81 208 GLU A CA 1
ATOM 1699 C C . GLU A 1 208 ? 15.039 -14.969 11.391 1 94.81 208 GLU A C 1
ATOM 1701 O O . GLU A 1 208 ? 16.219 -15.344 11.359 1 94.81 208 GLU A O 1
ATOM 1706 N N . ARG A 1 209 ? 14.102 -15.508 10.672 1 95.69 209 ARG A N 1
ATOM 1707 C CA . ARG A 1 209 ? 14.406 -16.578 9.727 1 95.69 209 ARG A CA 1
ATOM 1708 C C . ARG A 1 209 ? 15.383 -16.094 8.656 1 95.69 209 ARG A C 1
ATOM 1710 O O . ARG A 1 209 ? 16.312 -16.812 8.305 1 95.69 209 ARG A O 1
ATOM 1717 N N . GLN A 1 210 ? 15.156 -14.945 8.164 1 96.38 210 GLN A N 1
ATOM 1718 C CA . GLN A 1 210 ? 16.031 -14.383 7.141 1 96.38 210 GLN A CA 1
ATOM 1719 C C . GLN A 1 210 ? 17.484 -14.32 7.633 1 96.38 210 GLN A C 1
ATOM 1721 O O . GLN A 1 210 ? 18.391 -14.734 6.922 1 96.38 210 GLN A O 1
ATOM 1726 N N . LEU A 1 211 ? 17.672 -13.805 8.828 1 97.19 211 LEU A N 1
ATOM 1727 C CA . LEU A 1 211 ? 19 -13.633 9.375 1 97.19 211 LEU A CA 1
ATOM 1728 C C . LEU A 1 211 ? 19.672 -14.984 9.625 1 97.19 211 LEU A C 1
ATOM 1730 O O . LEU A 1 211 ? 20.875 -15.133 9.453 1 97.19 211 LEU A O 1
ATOM 1734 N N . GLN A 1 212 ? 18.859 -15.969 10.008 1 97.62 212 GLN A N 1
ATOM 1735 C CA . GLN A 1 212 ? 19.391 -17.312 10.242 1 97.62 212 GLN A CA 1
ATOM 1736 C C . GLN A 1 212 ? 19.859 -17.953 8.945 1 97.62 212 GLN A C 1
ATOM 1738 O O . GLN A 1 212 ? 20.828 -18.719 8.938 1 97.62 212 GLN A O 1
ATOM 1743 N N . LEU A 1 213 ? 19.219 -17.594 7.883 1 98.25 213 LEU A N 1
ATOM 1744 C CA . LEU A 1 213 ? 19.531 -18.219 6.594 1 98.25 213 LEU A CA 1
ATOM 1745 C C . LEU A 1 213 ? 20.703 -17.516 5.922 1 98.25 213 LEU A C 1
ATOM 1747 O O . LEU A 1 213 ? 21.266 -18.031 4.961 1 98.25 213 LEU A O 1
ATOM 1751 N N . ARG A 1 214 ? 21.078 -16.359 6.379 1 98.5 214 ARG A N 1
ATOM 1752 C CA . ARG A 1 214 ? 22.156 -15.586 5.785 1 98.5 214 ARG A CA 1
ATOM 1753 C C . ARG A 1 214 ? 23.516 -16.062 6.293 1 98.5 214 ARG A C 1
ATOM 1755 O O . ARG A 1 214 ? 23.641 -16.438 7.461 1 98.5 214 ARG A O 1
ATOM 1762 N N . LEU A 1 215 ? 24.453 -15.977 5.43 1 98.25 215 LEU A N 1
ATOM 1763 C CA . LEU A 1 215 ? 25.844 -16.281 5.777 1 98.25 215 LEU A CA 1
ATOM 1764 C C . LEU A 1 215 ? 26.5 -15.102 6.496 1 98.25 215 LEU A C 1
ATOM 1766 O O . LEU A 1 215 ? 27.469 -15.273 7.219 1 98.25 215 LEU A O 1
ATOM 1770 N N . HIS A 1 216 ? 26 -13.883 6.266 1 98 216 HIS A N 1
ATOM 1771 C CA . HIS A 1 216 ? 26.516 -12.617 6.785 1 98 216 HIS A CA 1
ATOM 1772 C C . HIS A 1 216 ? 27.922 -12.336 6.266 1 98 216 HIS A C 1
ATOM 1774 O O . HIS A 1 216 ? 28.766 -11.836 7.008 1 98 216 HIS A O 1
ATOM 1780 N N . GLN A 1 217 ? 28.109 -12.797 5.133 1 98.44 217 GLN A N 1
ATOM 1781 C CA . GLN A 1 217 ? 29.359 -12.547 4.402 1 98.44 217 GLN A CA 1
ATOM 1782 C C . GLN A 1 217 ? 29.078 -12.32 2.918 1 98.44 217 GLN A C 1
ATOM 1784 O O . GLN A 1 217 ? 28.594 -13.219 2.229 1 98.44 217 GLN A O 1
ATOM 1789 N N . ASP A 1 218 ? 29.344 -11.148 2.475 1 98.31 218 ASP A N 1
ATOM 1790 C CA . ASP A 1 218 ? 29.234 -10.789 1.067 1 98.31 218 ASP A CA 1
ATOM 1791 C C . ASP A 1 218 ? 27.812 -10.977 0.561 1 98.31 218 ASP A C 1
ATOM 1793 O O . ASP A 1 218 ? 27.594 -11.406 -0.574 1 98.31 218 ASP A O 1
ATOM 1797 N N . GLY A 1 219 ? 26.891 -10.766 1.45 1 98.69 219 GLY A N 1
ATOM 1798 C CA . GLY A 1 219 ? 25.484 -10.773 1.101 1 98.69 219 GLY A CA 1
ATOM 1799 C C . GLY A 1 219 ? 24.938 -12.172 0.898 1 98.69 219 GLY A C 1
ATOM 1800 O O . GLY A 1 219 ? 23.734 -12.336 0.638 1 98.69 219 GLY A O 1
ATOM 1801 N N . LYS A 1 220 ? 25.688 -13.234 1.084 1 98.88 220 LYS A N 1
ATOM 1802 C CA . LYS A 1 220 ? 25.359 -14.586 0.628 1 98.88 220 LYS A CA 1
ATOM 1803 C C . LYS A 1 220 ? 24.469 -15.305 1.64 1 98.88 220 LYS A C 1
ATOM 1805 O O . LYS A 1 220 ? 24.406 -14.922 2.809 1 98.88 220 LYS A O 1
ATOM 1810 N N . LEU A 1 221 ? 23.812 -16.328 1.124 1 98.75 221 LEU A N 1
ATOM 1811 C CA . LEU A 1 221 ? 23.031 -17.234 1.95 1 98.75 221 LEU A CA 1
ATOM 1812 C C . LEU A 1 221 ? 23.891 -18.406 2.418 1 98.75 221 LEU A C 1
ATOM 1814 O O . LEU A 1 221 ? 24.859 -18.781 1.752 1 98.75 221 LEU A O 1
ATOM 1818 N N . ARG A 1 222 ? 23.453 -18.953 3.541 1 98.31 222 ARG A N 1
ATOM 1819 C CA . ARG A 1 222 ? 24.125 -20.125 4.078 1 98.31 222 ARG A CA 1
ATOM 1820 C C . ARG A 1 222 ? 23.922 -21.328 3.172 1 98.31 222 ARG A C 1
ATOM 1822 O O . ARG A 1 222 ? 22.875 -21.484 2.557 1 98.31 222 ARG A O 1
ATOM 1829 N N . TYR A 1 223 ? 24.969 -22.203 3.16 1 98.19 223 TYR A N 1
ATOM 1830 C CA . TYR A 1 223 ? 24.922 -23.406 2.332 1 98.19 223 TYR A CA 1
ATOM 1831 C C . TYR A 1 223 ? 25.828 -24.5 2.896 1 98.19 223 TYR A C 1
ATOM 1833 O O . TYR A 1 223 ? 26.609 -24.25 3.811 1 98.19 223 TYR A O 1
ATOM 1841 N N . GLN A 1 224 ? 25.625 -25.672 2.461 1 97.19 224 GLN A N 1
ATOM 1842 C CA . GLN A 1 224 ? 26.547 -26.781 2.678 1 97.19 224 GLN A CA 1
ATOM 1843 C C . GLN A 1 224 ? 27.031 -27.359 1.351 1 97.19 224 GLN A C 1
ATOM 1845 O O . GLN A 1 224 ? 26.375 -27.219 0.324 1 97.19 224 GLN A O 1
ATOM 1850 N N . LEU A 1 225 ? 28.203 -27.953 1.406 1 96 225 LEU A N 1
ATOM 1851 C CA . LEU A 1 225 ? 28.75 -28.609 0.225 1 96 225 LEU A CA 1
ATOM 1852 C C . LEU A 1 225 ? 28.672 -30.125 0.356 1 96 225 LEU A C 1
ATOM 1854 O O . LEU A 1 225 ? 29.172 -30.688 1.326 1 96 225 LEU A O 1
ATOM 1858 N N . ILE A 1 226 ? 27.953 -30.719 -0.528 1 93.94 226 ILE A N 1
ATOM 1859 C CA . ILE A 1 226 ? 27.859 -32.156 -0.626 1 93.94 226 ILE A CA 1
ATOM 1860 C C . ILE A 1 226 ? 28.375 -32.625 -1.988 1 93.94 226 ILE A C 1
ATOM 1862 O O . ILE A 1 226 ? 27.812 -32.281 -3.025 1 93.94 226 ILE A O 1
ATOM 1866 N N . TYR A 1 227 ? 29.438 -33.375 -1.988 1 89.5 227 TYR A N 1
ATOM 1867 C CA . TYR A 1 227 ? 30.094 -33.844 -3.217 1 89.5 227 TYR A CA 1
ATOM 1868 C C . TYR A 1 227 ? 30.453 -32.656 -4.102 1 89.5 227 TYR A C 1
ATOM 1870 O O . TYR A 1 227 ? 30.234 -32.688 -5.316 1 89.5 227 TYR A O 1
ATOM 1878 N N . GLY A 1 228 ? 30.766 -31.547 -3.512 1 91.5 228 GLY A N 1
ATOM 1879 C CA . GLY A 1 228 ? 31.234 -30.375 -4.227 1 91.5 228 GLY A CA 1
ATOM 1880 C C . GLY A 1 228 ? 30.109 -29.484 -4.734 1 91.5 228 GLY A C 1
ATOM 1881 O O . GLY A 1 228 ? 30.359 -28.469 -5.391 1 91.5 228 GLY A O 1
ATOM 1882 N N . GLU A 1 229 ? 28.953 -29.875 -4.434 1 95.12 229 GLU A N 1
ATOM 1883 C CA . GLU A 1 229 ? 27.812 -29.094 -4.883 1 95.12 229 GLU A CA 1
ATOM 1884 C C . GLU A 1 229 ? 27.156 -28.359 -3.719 1 95.12 229 GLU A C 1
ATOM 1886 O O . GLU A 1 229 ? 27.078 -28.891 -2.607 1 95.12 229 GLU A O 1
ATOM 1891 N N . MET A 1 230 ? 26.672 -27.219 -4.02 1 97.31 230 MET A N 1
ATOM 1892 C CA . MET A 1 230 ? 26.062 -26.359 -3.008 1 97.31 230 MET A CA 1
ATOM 1893 C C . MET A 1 230 ? 24.609 -26.734 -2.783 1 97.31 230 MET A C 1
ATOM 1895 O O . MET A 1 230 ? 23.828 -26.797 -3.734 1 97.31 230 MET A O 1
ATOM 1899 N N . PHE A 1 231 ? 24.266 -27 -1.562 1 97.69 231 PHE A N 1
ATOM 1900 C CA . PHE A 1 231 ? 22.891 -27.281 -1.155 1 97.69 231 PHE A CA 1
ATOM 1901 C C . PHE A 1 231 ? 22.5 -26.453 0.066 1 97.69 231 PHE A C 1
ATOM 1903 O O . PHE A 1 231 ? 23.359 -25.891 0.738 1 97.69 231 PHE A O 1
ATOM 1910 N N . PRO A 1 232 ? 21.172 -26.297 0.311 1 97.56 232 PRO A N 1
ATOM 1911 C CA . PRO A 1 232 ? 20.766 -25.641 1.562 1 97.56 232 PRO A CA 1
ATOM 1912 C C . PRO A 1 232 ? 21.297 -26.359 2.797 1 97.56 232 PRO A C 1
ATOM 1914 O O . PRO A 1 232 ? 21.469 -27.594 2.781 1 97.56 232 PRO A O 1
ATOM 1917 N N . PRO A 1 233 ? 21.562 -25.594 3.818 1 97.69 233 PRO A N 1
ATOM 1918 C CA . PRO A 1 233 ? 21.984 -26.25 5.059 1 97.69 233 PRO A CA 1
ATOM 1919 C C . PRO A 1 233 ? 20.875 -27.062 5.719 1 97.69 233 PRO A C 1
ATOM 1921 O O . PRO A 1 233 ? 19.734 -27 5.277 1 97.69 233 PRO A O 1
ATOM 1924 N N . THR A 1 234 ? 21.266 -27.859 6.715 1 97 234 THR A N 1
ATOM 1925 C CA . THR A 1 234 ? 20.281 -28.625 7.469 1 97 234 THR A CA 1
ATOM 1926 C C . THR A 1 234 ? 19.797 -27.828 8.688 1 97 234 THR A C 1
ATOM 1928 O O . THR A 1 234 ? 20.422 -26.844 9.07 1 97 234 THR A O 1
ATOM 1931 N N . THR A 1 235 ? 18.688 -28.266 9.18 1 96.88 235 THR A N 1
ATOM 1932 C CA . THR A 1 235 ? 18.172 -27.594 10.359 1 96.88 235 THR A CA 1
ATOM 1933 C C . THR A 1 235 ? 19.047 -27.859 11.57 1 96.88 235 THR A C 1
ATOM 1935 O O . THR A 1 235 ? 18.938 -27.172 12.594 1 96.88 235 THR A O 1
ATOM 1938 N N . GLN A 1 236 ? 19.922 -28.828 11.484 1 95.75 236 GLN A N 1
ATOM 1939 C CA . GLN A 1 236 ? 20.922 -29.047 12.516 1 95.75 236 GLN A CA 1
ATOM 1940 C C . GLN A 1 236 ? 21.922 -27.891 12.555 1 95.75 236 GLN A C 1
ATOM 1942 O O . GLN A 1 236 ? 22.375 -27.484 13.633 1 95.75 236 GLN A O 1
ATOM 1947 N N . GLU A 1 237 ? 22.234 -27.422 11.461 1 95.5 237 GLU A N 1
ATOM 1948 C CA . GLU A 1 237 ? 23.188 -26.328 11.328 1 95.5 237 GLU A CA 1
ATOM 1949 C C . GLU A 1 237 ? 22.516 -24.984 11.516 1 95.5 237 GLU A C 1
ATOM 1951 O O . GLU A 1 237 ? 23.094 -24.062 12.102 1 95.5 237 GLU A O 1
ATOM 1956 N N . VAL A 1 238 ? 21.391 -24.844 10.93 1 97 238 VAL A N 1
ATOM 1957 C CA . VAL A 1 238 ? 20.609 -23.609 10.953 1 97 238 VAL A CA 1
ATOM 1958 C C . VAL A 1 238 ? 19.219 -23.891 11.547 1 97 238 VAL A C 1
ATOM 1960 O O . VAL A 1 238 ? 18.344 -24.391 10.844 1 97 238 VAL A O 1
ATOM 1963 N N . PRO A 1 239 ? 19.031 -23.484 12.695 1 93.75 239 PRO A N 1
ATOM 1964 C CA . PRO A 1 239 ? 17.828 -23.906 13.422 1 93.75 239 PRO A CA 1
ATOM 1965 C C . PRO A 1 239 ? 16.594 -23.094 13.047 1 93.75 239 PRO A C 1
ATOM 1967 O O . PRO A 1 239 ? 15.938 -22.516 13.93 1 93.75 239 PRO A O 1
ATOM 1970 N N . VAL A 1 240 ? 16.172 -23.078 11.805 1 96.25 240 VAL A N 1
ATOM 1971 C CA . VAL A 1 240 ? 14.906 -22.484 11.391 1 96.25 240 VAL A CA 1
ATOM 1972 C C . VAL A 1 240 ? 13.789 -23.516 11.523 1 96.25 240 VAL A C 1
ATOM 1974 O O . VAL A 1 240 ? 14.031 -24.719 11.406 1 96.25 240 VAL A O 1
ATOM 1977 N N . ALA A 1 241 ? 12.633 -23.031 11.836 1 94.31 241 ALA A N 1
ATOM 1978 C CA . ALA A 1 241 ? 11.492 -23.922 11.969 1 94.31 241 ALA A CA 1
ATOM 1979 C C . ALA A 1 241 ? 11.062 -24.484 10.617 1 94.31 241 ALA A C 1
ATOM 1981 O O . ALA A 1 241 ? 10.75 -23.719 9.695 1 94.31 241 ALA A O 1
ATOM 1982 N N . MET A 1 242 ? 11.125 -25.812 10.469 1 95.69 242 MET A N 1
ATOM 1983 C CA . MET A 1 242 ? 10.68 -26.5 9.258 1 95.69 242 MET A CA 1
ATOM 1984 C C . MET A 1 242 ? 9.609 -27.531 9.594 1 95.69 242 MET A C 1
ATOM 1986 O O . MET A 1 242 ? 9.602 -28.094 10.688 1 95.69 242 MET A O 1
ATOM 1990 N N . SER A 1 243 ? 8.758 -27.781 8.617 1 93.94 243 SER A N 1
ATOM 1991 C CA . SER A 1 243 ? 7.703 -28.766 8.797 1 93.94 243 SER A CA 1
ATOM 1992 C C . SER A 1 243 ? 8.109 -30.125 8.227 1 93.94 243 SER A C 1
ATOM 1994 O O . SER A 1 243 ? 7.938 -30.375 7.027 1 93.94 243 SER A O 1
ATOM 1996 N N . TYR A 1 244 ? 8.641 -31.016 9.031 1 94.38 244 TYR A N 1
ATOM 1997 C CA . TYR A 1 244 ? 8.984 -32.375 8.719 1 94.38 244 TYR A CA 1
ATOM 1998 C C . TYR A 1 244 ? 8.344 -33.344 9.703 1 94.38 244 TYR A C 1
ATOM 2000 O O . TYR A 1 244 ? 8.086 -33 10.852 1 94.38 244 TYR A O 1
ATOM 2008 N N . PRO A 1 245 ? 8.031 -34.531 9.164 1 92.81 245 PRO A N 1
ATOM 2009 C CA . PRO A 1 245 ? 7.645 -35.531 10.148 1 92.81 245 PRO A CA 1
ATOM 2010 C C . PRO A 1 245 ? 8.766 -35.875 11.141 1 92.81 245 PRO A C 1
ATOM 2012 O O . PRO A 1 245 ? 9.938 -35.656 10.836 1 92.81 245 PRO A O 1
ATOM 2015 N N . SER A 1 246 ? 8.375 -36.375 12.273 1 91.25 246 SER A N 1
ATOM 2016 C CA . SER A 1 246 ? 9.328 -36.656 13.344 1 91.25 246 SER A CA 1
ATOM 2017 C C . SER A 1 246 ? 10.336 -37.719 12.93 1 91.25 246 SER A C 1
ATOM 2019 O O . SER A 1 246 ? 11.445 -37.781 13.469 1 91.25 246 SER A O 1
ATOM 2021 N N . SER A 1 247 ? 10 -38.469 12 1 90.38 247 SER A N 1
ATOM 2022 C CA . SER A 1 247 ? 10.852 -39.562 11.562 1 90.38 247 SER A CA 1
ATOM 2023 C C . SER A 1 247 ? 12.062 -39.062 10.789 1 90.38 247 SER A C 1
ATOM 2025 O O . SER A 1 247 ? 13.031 -39.781 10.594 1 90.38 247 SER A O 1
ATOM 2027 N N . VAL A 1 248 ? 12.047 -37.844 10.352 1 92.94 248 VAL A N 1
ATOM 2028 C CA . VAL A 1 248 ? 13.172 -37.281 9.625 1 92.94 248 VAL A CA 1
ATOM 2029 C C . VAL A 1 248 ? 14.086 -36.531 10.586 1 92.94 248 VAL A C 1
ATOM 2031 O O . VAL A 1 248 ? 13.719 -35.469 11.125 1 92.94 248 VAL A O 1
ATOM 2034 N N . PRO A 1 249 ? 15.234 -37 10.812 1 93.19 249 PRO A N 1
ATOM 2035 C CA . PRO A 1 249 ? 16.125 -36.344 11.766 1 93.19 249 PRO A CA 1
ATOM 2036 C C . PRO A 1 249 ? 16.609 -34.969 11.281 1 93.19 249 PRO A C 1
ATOM 2038 O O . PRO A 1 249 ? 16.641 -34.719 10.07 1 93.19 249 PRO A O 1
ATOM 2041 N N . PRO A 1 250 ? 17.016 -34.094 12.148 1 94.56 250 PRO A N 1
ATOM 2042 C CA . PRO A 1 250 ? 17.438 -32.719 11.797 1 94.56 250 PRO A CA 1
ATOM 2043 C C . PRO A 1 250 ? 18.578 -32.719 10.773 1 94.56 250 PRO A C 1
ATOM 2045 O O . PRO A 1 250 ? 18.672 -31.781 9.969 1 94.56 250 PRO A O 1
ATOM 2048 N N . SER A 1 251 ? 19.391 -33.719 10.766 1 93.44 251 SER A N 1
ATOM 2049 C CA . SER A 1 251 ? 20.531 -33.781 9.852 1 93.44 251 SER A CA 1
ATOM 2050 C C . SER A 1 251 ? 20.062 -34.031 8.414 1 93.44 251 SER A C 1
ATOM 2052 O O . SER A 1 251 ? 20.844 -33.875 7.473 1 93.44 251 SER A O 1
ATOM 2054 N N . GLN A 1 252 ? 18.781 -34.406 8.297 1 93.25 252 GLN A N 1
ATOM 2055 C CA . GLN A 1 252 ? 18.234 -34.656 6.969 1 93.25 252 GLN A CA 1
ATOM 2056 C C . GLN A 1 252 ? 17.172 -33.656 6.582 1 93.25 252 GLN A C 1
ATOM 2058 O O . GLN A 1 252 ? 16.547 -33.75 5.52 1 93.25 252 GLN A O 1
ATOM 2063 N N . ARG A 1 253 ? 16.938 -32.688 7.414 1 96.12 253 ARG A N 1
ATOM 2064 C CA . ARG A 1 253 ? 15.984 -31.625 7.152 1 96.12 253 ARG A CA 1
ATOM 2065 C C . ARG A 1 253 ? 16.672 -30.406 6.574 1 96.12 253 ARG A C 1
ATOM 2067 O O . ARG A 1 253 ? 17.5 -29.781 7.238 1 96.12 253 ARG A O 1
ATOM 2074 N N . LEU A 1 254 ? 16.328 -30.109 5.414 1 97 254 LEU A N 1
ATOM 2075 C CA . LEU A 1 254 ? 16.922 -28.922 4.809 1 97 254 LEU A CA 1
ATOM 2076 C C . LEU A 1 254 ? 16.297 -27.641 5.359 1 97 254 LEU A C 1
ATOM 2078 O O . LEU A 1 254 ? 15.078 -27.578 5.547 1 97 254 LEU A O 1
ATOM 2082 N N . ALA A 1 255 ? 17.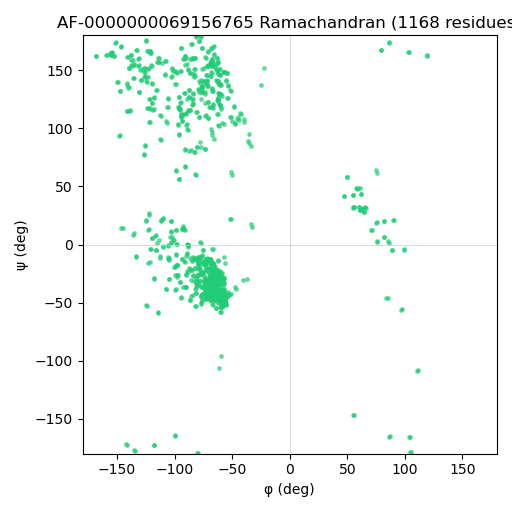109 -26.641 5.715 1 97.44 255 ALA A N 1
ATOM 2083 C CA . ALA A 1 255 ? 16.656 -25.328 6.176 1 97.44 255 ALA A CA 1
ATOM 2084 C C . ALA A 1 255 ? 16.406 -24.391 5.004 1 97.44 255 ALA A C 1
ATOM 2086 O O . ALA A 1 255 ? 17.328 -24.031 4.27 1 97.44 255 ALA A O 1
ATOM 2087 N N . LEU A 1 256 ? 15.164 -24 4.855 1 96.44 256 LEU A N 1
ATOM 2088 C CA . LEU A 1 256 ? 14.742 -23.25 3.682 1 96.44 256 LEU A CA 1
ATOM 2089 C C . LEU A 1 256 ? 13.898 -22.047 4.086 1 96.44 256 LEU A C 1
ATOM 2091 O O . LEU A 1 256 ? 13.508 -21.922 5.25 1 96.44 256 LEU A O 1
ATOM 2095 N N . GLY A 1 257 ? 13.648 -21.125 3.143 1 94.69 257 GLY A N 1
ATOM 2096 C CA . GLY A 1 257 ? 12.883 -19.922 3.404 1 94.69 257 GLY A CA 1
ATOM 2097 C C . GLY A 1 257 ? 11.43 -20.203 3.74 1 94.69 257 GLY A C 1
ATOM 2098 O O . GLY A 1 257 ? 10.789 -19.406 4.441 1 94.69 257 GLY A O 1
ATOM 2099 N N . GLN A 1 258 ? 10.945 -21.281 3.232 1 94.69 258 GLN A N 1
ATOM 2100 C CA . GLN A 1 258 ? 9.562 -21.688 3.479 1 94.69 258 GLN A CA 1
ATOM 2101 C C . GLN A 1 258 ? 9.5 -22.984 4.258 1 94.69 258 GLN A C 1
ATOM 2103 O O . GLN A 1 258 ? 10.102 -23.984 3.855 1 94.69 258 GLN A O 1
ATOM 2108 N N . GLU A 1 259 ? 8.727 -23.047 5.246 1 93.19 259 GLU A N 1
ATOM 2109 C CA . GLU A 1 259 ? 8.758 -24.125 6.238 1 93.19 259 GLU A CA 1
ATOM 2110 C C . GLU A 1 259 ? 8.258 -25.438 5.648 1 93.19 259 GLU A C 1
ATOM 2112 O O . GLU A 1 259 ? 8.617 -26.516 6.137 1 93.19 259 GLU A O 1
ATOM 2117 N N . VAL A 1 260 ? 7.523 -25.391 4.562 1 93.19 260 VAL A N 1
ATOM 2118 C CA . VAL A 1 260 ? 6.887 -26.625 4.105 1 93.19 260 VAL A CA 1
ATOM 2119 C C . VAL A 1 260 ? 7.652 -27.188 2.912 1 93.19 260 VAL A C 1
ATOM 2121 O O . VAL A 1 260 ? 7.258 -28.219 2.346 1 93.19 260 VAL A O 1
ATOM 2124 N N . PHE A 1 261 ? 8.695 -26.609 2.498 1 95.25 261 PHE A N 1
ATOM 2125 C CA . PHE A 1 261 ? 9.344 -26.969 1.241 1 95.25 261 PHE A CA 1
ATOM 2126 C C . PHE A 1 261 ? 10.055 -28.312 1.357 1 95.25 261 PHE A C 1
ATOM 2128 O O . PHE A 1 261 ? 10.445 -28.891 0.349 1 95.25 261 PHE A O 1
ATOM 2135 N N . GLY A 1 262 ? 10.25 -28.844 2.582 1 93.12 262 GLY A N 1
ATOM 2136 C CA . GLY A 1 262 ? 10.75 -30.188 2.729 1 93.12 262 GLY A CA 1
ATOM 2137 C C . GLY A 1 262 ? 9.773 -31.25 2.244 1 93.12 262 GLY A C 1
ATOM 2138 O O . GLY A 1 262 ? 10.141 -32.406 2.074 1 93.12 262 GLY A O 1
ATOM 2139 N N . LEU A 1 263 ? 8.664 -30.875 1.858 1 90.88 263 LEU A N 1
ATOM 2140 C CA . LEU A 1 263 ? 7.555 -31.75 1.508 1 90.88 263 LEU A CA 1
ATOM 2141 C C . LEU A 1 263 ? 7.855 -32.531 0.234 1 90.88 263 LEU A C 1
ATOM 2143 O O . LEU A 1 263 ? 7.578 -33.75 0.156 1 90.88 263 LEU A O 1
ATOM 2147 N N . LEU A 1 264 ? 8.398 -31.875 -0.806 1 94.56 264 LEU A N 1
ATOM 2148 C CA . LEU A 1 264 ? 8.617 -32.5 -2.102 1 94.56 264 LEU A CA 1
ATOM 2149 C C . LEU A 1 264 ? 9.992 -32.156 -2.654 1 94.56 264 LEU A C 1
ATOM 2151 O O . LEU A 1 264 ? 10.438 -31.016 -2.541 1 94.56 264 LEU A O 1
ATOM 2155 N N . PRO A 1 265 ? 10.609 -33.094 -3.303 1 96.25 265 PRO A N 1
ATOM 2156 C CA . PRO A 1 265 ? 11.93 -32.844 -3.9 1 96.25 265 PRO A CA 1
ATOM 2157 C C . PRO A 1 265 ? 11.906 -31.75 -4.945 1 96.25 265 PRO A C 1
ATOM 2159 O O . PRO A 1 265 ? 12.906 -31.031 -5.117 1 96.25 265 PRO A O 1
ATOM 2162 N N . GLY A 1 266 ? 10.75 -31.578 -5.609 1 97.19 266 GLY A N 1
ATOM 2163 C CA . GLY A 1 266 ? 10.633 -30.484 -6.559 1 97.19 266 GLY A CA 1
ATOM 2164 C C . GLY A 1 266 ? 10.812 -29.109 -5.918 1 97.19 266 GLY A C 1
ATOM 2165 O O . GLY A 1 266 ? 11.391 -28.203 -6.52 1 97.19 266 GLY A O 1
ATOM 2166 N N . LEU A 1 267 ? 10.359 -28.953 -4.715 1 97.38 267 LEU A N 1
ATOM 2167 C CA . LEU A 1 267 ? 10.453 -27.688 -3.988 1 97.38 267 LEU A CA 1
ATOM 2168 C C . LEU A 1 267 ? 11.883 -27.438 -3.51 1 97.38 267 LEU A C 1
ATOM 2170 O O . LEU A 1 267 ? 12.391 -26.328 -3.613 1 97.38 267 LEU A O 1
ATOM 2174 N N . THR A 1 268 ? 12.5 -28.5 -3.027 1 97.25 268 THR A N 1
ATOM 2175 C CA . THR A 1 268 ? 13.883 -28.359 -2.596 1 97.25 268 THR A CA 1
ATOM 2176 C C . THR A 1 268 ? 14.797 -28.109 -3.791 1 97.25 268 THR A C 1
ATOM 2178 O O . THR A 1 268 ? 15.805 -27.406 -3.676 1 97.25 268 THR A O 1
ATOM 2181 N N . LEU A 1 269 ? 14.438 -28.688 -4.914 1 98.06 269 LEU A N 1
ATOM 2182 C CA . LEU A 1 269 ? 15.188 -28.438 -6.137 1 98.06 269 LEU A CA 1
ATOM 2183 C C . LEU A 1 269 ? 15.203 -26.938 -6.469 1 98.06 269 LEU A C 1
ATOM 2185 O O . LEU A 1 269 ? 16.266 -26.359 -6.652 1 98.06 269 LEU A O 1
ATOM 2189 N N . TYR A 1 270 ? 14.023 -26.312 -6.531 1 98.31 270 TYR A N 1
ATOM 2190 C CA . TYR A 1 270 ? 13.938 -24.891 -6.863 1 98.31 270 TYR A CA 1
ATOM 2191 C C . TYR A 1 270 ? 14.602 -24.047 -5.785 1 98.31 270 TYR A C 1
ATOM 2193 O O . TYR A 1 270 ? 15.227 -23.031 -6.09 1 98.31 270 TYR A O 1
ATOM 2201 N N . SER A 1 271 ? 14.469 -24.438 -4.539 1 97.88 271 SER A N 1
ATOM 2202 C CA . SER A 1 271 ? 15.141 -23.734 -3.459 1 97.88 271 SER A CA 1
ATOM 2203 C C . SER A 1 271 ? 16.656 -23.734 -3.656 1 97.88 271 SER A C 1
ATOM 2205 O O . SER A 1 271 ? 17.328 -22.734 -3.41 1 97.88 271 SER A O 1
ATOM 2207 N N . THR A 1 272 ? 17.125 -24.859 -4.043 1 98.25 272 THR A N 1
ATOM 2208 C CA . THR A 1 272 ? 18.562 -24.984 -4.281 1 98.25 272 THR A CA 1
ATOM 2209 C C . THR A 1 272 ? 19 -24.109 -5.441 1 98.25 272 THR A C 1
ATOM 2211 O O . THR A 1 272 ? 20.016 -23.406 -5.348 1 98.25 272 THR A O 1
ATOM 2214 N N . LEU A 1 273 ? 18.25 -24.109 -6.5 1 98.62 273 LEU A N 1
ATOM 2215 C CA . LEU A 1 273 ? 18.578 -23.297 -7.66 1 98.62 273 LEU A CA 1
ATOM 2216 C C . LEU A 1 273 ? 18.625 -21.812 -7.285 1 98.62 273 LEU A C 1
ATOM 2218 O O . LEU A 1 273 ? 19.562 -21.109 -7.656 1 98.62 273 LEU A O 1
ATOM 2222 N N . TRP A 1 274 ? 17.719 -21.375 -6.527 1 98.69 274 TRP A N 1
ATOM 2223 C CA . TRP A 1 274 ? 17.641 -19.953 -6.176 1 98.69 274 TRP A CA 1
ATOM 2224 C C . TRP A 1 274 ? 18.719 -19.594 -5.16 1 98.69 274 TRP A C 1
ATOM 2226 O O . TRP A 1 274 ? 19.25 -18.484 -5.18 1 98.69 274 TRP A O 1
ATOM 2236 N N . LEU A 1 275 ? 18.969 -20.516 -4.254 1 98.56 275 LEU A N 1
ATOM 2237 C CA . LEU A 1 275 ? 20.094 -20.312 -3.342 1 98.56 275 LEU A CA 1
ATOM 2238 C C . LEU A 1 275 ? 21.391 -20.078 -4.113 1 98.56 275 LEU A C 1
ATOM 2240 O O . LEU A 1 275 ? 22.109 -19.125 -3.852 1 98.56 275 LEU A O 1
ATOM 2244 N N . ARG A 1 276 ? 21.672 -20.969 -5.039 1 98.75 276 ARG A N 1
ATOM 2245 C CA . ARG A 1 276 ? 22.875 -20.875 -5.859 1 98.75 276 ARG A CA 1
ATOM 2246 C C . ARG A 1 276 ? 22.875 -19.578 -6.66 1 98.75 276 ARG A C 1
ATOM 2248 O O . ARG A 1 276 ? 23.922 -18.906 -6.77 1 98.75 276 ARG A O 1
ATOM 2255 N N . GLU A 1 277 ? 21.703 -19.219 -7.207 1 98.88 277 GLU A N 1
ATOM 2256 C CA . GLU A 1 277 ? 21.594 -18 -8.008 1 98.88 277 GLU A CA 1
ATOM 2257 C C . GLU A 1 277 ? 21.828 -16.75 -7.16 1 98.88 277 GLU A C 1
ATOM 2259 O O . GLU A 1 277 ? 22.547 -15.836 -7.582 1 98.88 277 GLU A O 1
ATOM 2264 N N . HIS A 1 278 ? 21.25 -16.719 -6.004 1 98.88 278 HIS A N 1
ATOM 2265 C CA . HIS A 1 278 ? 21.484 -15.594 -5.109 1 98.88 278 HIS A CA 1
ATOM 2266 C C . HIS A 1 278 ? 22.969 -15.414 -4.824 1 98.88 278 HIS A C 1
ATOM 2268 O O . HIS A 1 278 ? 23.484 -14.297 -4.91 1 98.88 278 HIS A O 1
ATOM 2274 N N . ASN A 1 279 ? 23.578 -16.484 -4.426 1 98.81 279 ASN A N 1
ATOM 2275 C CA . ASN A 1 279 ? 24.984 -16.406 -4.086 1 98.81 279 ASN A CA 1
ATOM 2276 C C . ASN A 1 279 ? 25.844 -16.031 -5.297 1 98.81 279 ASN A C 1
ATOM 2278 O O . ASN A 1 279 ? 26.812 -15.289 -5.172 1 98.81 279 ASN A O 1
ATOM 2282 N N . ARG A 1 280 ? 25.484 -16.562 -6.445 1 98.81 280 ARG A N 1
ATOM 2283 C CA . ARG A 1 280 ? 26.188 -16.203 -7.68 1 98.81 280 ARG A CA 1
ATOM 2284 C C . ARG A 1 280 ? 26.047 -14.703 -7.969 1 98.81 280 ARG A C 1
ATOM 2286 O O . ARG A 1 280 ? 27.031 -14.039 -8.297 1 98.81 280 ARG A O 1
ATOM 2293 N N . VAL A 1 281 ? 24.875 -14.172 -7.871 1 98.88 281 VAL A N 1
ATOM 2294 C CA . VAL A 1 281 ? 24.609 -12.766 -8.148 1 98.88 281 VAL A CA 1
ATOM 2295 C C . VAL A 1 281 ? 25.359 -11.891 -7.156 1 98.88 281 VAL A C 1
ATOM 2297 O O . VAL A 1 281 ? 25.859 -10.828 -7.52 1 98.88 281 VAL A O 1
ATOM 2300 N N . CYS A 1 282 ? 25.438 -12.32 -5.902 1 98.81 282 CYS A N 1
ATOM 2301 C CA . CYS A 1 282 ? 26.234 -11.602 -4.918 1 98.81 282 CYS A CA 1
ATOM 2302 C C . CYS A 1 282 ? 27.672 -11.461 -5.383 1 98.81 282 CYS A C 1
ATOM 2304 O O . CYS A 1 282 ? 28.281 -10.398 -5.219 1 98.81 282 CYS A O 1
ATOM 2306 N N . ASP A 1 283 ? 28.203 -12.531 -5.941 1 98.56 283 ASP A N 1
ATOM 2307 C CA . ASP A 1 283 ? 29.578 -12.492 -6.434 1 98.56 283 ASP A CA 1
ATOM 2308 C C . ASP A 1 283 ? 29.734 -11.5 -7.578 1 98.56 283 ASP A C 1
ATOM 2310 O O . ASP A 1 283 ? 30.719 -10.758 -7.645 1 98.56 283 ASP A O 1
ATOM 2314 N N . VAL A 1 284 ? 28.812 -11.484 -8.438 1 98.25 284 VAL A N 1
ATOM 2315 C CA . VAL A 1 284 ? 28.828 -10.562 -9.57 1 98.25 284 VAL A CA 1
ATOM 2316 C C . VAL A 1 284 ? 28.828 -9.125 -9.062 1 98.25 284 VAL A C 1
ATOM 2318 O O . VAL A 1 284 ? 29.625 -8.297 -9.508 1 98.25 284 VAL A O 1
ATOM 2321 N N . LEU A 1 285 ? 27.938 -8.773 -8.125 1 98.12 285 LEU A N 1
ATOM 2322 C CA . LEU A 1 285 ? 27.797 -7.422 -7.598 1 98.12 285 LEU A CA 1
ATOM 2323 C C . LEU A 1 285 ? 29.031 -7.02 -6.809 1 98.12 285 LEU A C 1
ATOM 2325 O O . LEU A 1 285 ? 29.469 -5.863 -6.855 1 98.12 285 LEU A O 1
ATOM 2329 N N . LYS A 1 286 ? 29.562 -7.988 -6.074 1 97.75 286 LYS A N 1
ATOM 2330 C CA . LYS A 1 286 ? 30.75 -7.707 -5.289 1 97.75 286 LYS A CA 1
ATOM 2331 C C . LYS A 1 286 ? 31.922 -7.328 -6.191 1 97.75 286 LYS A C 1
ATOM 2333 O O . LYS A 1 286 ? 32.75 -6.484 -5.828 1 97.75 286 LYS A O 1
ATOM 2338 N N . GLU A 1 287 ? 32 -7.945 -7.289 1 96.5 287 GLU A N 1
ATOM 2339 C CA . GLU A 1 287 ? 33.062 -7.637 -8.25 1 96.5 287 GLU A CA 1
ATOM 2340 C C . GLU A 1 287 ? 32.906 -6.219 -8.789 1 96.5 287 GLU A C 1
ATOM 2342 O O . GLU A 1 287 ? 33.906 -5.504 -8.945 1 96.5 287 GLU A O 1
ATOM 2347 N N . VAL A 1 288 ? 31.703 -5.781 -9.047 1 94.75 288 VAL A N 1
ATOM 2348 C CA . VAL A 1 288 ? 31.422 -4.473 -9.625 1 94.75 288 VAL A CA 1
ATOM 2349 C C . VAL A 1 288 ? 31.469 -3.402 -8.539 1 94.75 288 VAL A C 1
ATOM 2351 O O . VAL A 1 288 ? 31.891 -2.27 -8.789 1 94.75 288 VAL A O 1
ATOM 2354 N N . HIS A 1 289 ? 31.078 -3.787 -7.328 1 95 289 HIS A N 1
ATOM 2355 C CA . HIS A 1 289 ? 31 -2.867 -6.199 1 95 289 HIS A CA 1
ATOM 2356 C C . HIS A 1 289 ? 31.781 -3.395 -5.004 1 95 289 HIS A C 1
ATOM 2358 O O . HIS A 1 289 ? 31.188 -3.742 -3.977 1 95 289 HIS A O 1
ATOM 2364 N N . PRO A 1 290 ? 33.031 -3.293 -5.02 1 94 290 PRO A N 1
ATOM 2365 C CA . PRO A 1 290 ? 33.875 -3.879 -3.959 1 94 290 PRO A CA 1
ATOM 2366 C C . PRO A 1 290 ? 33.688 -3.164 -2.619 1 94 290 PRO A C 1
ATOM 2368 O O . PRO A 1 290 ? 34.031 -3.727 -1.57 1 94 290 PRO A O 1
ATOM 2371 N N . THR A 1 291 ? 33.125 -1.946 -2.607 1 91.81 291 THR A N 1
ATOM 2372 C CA . THR A 1 291 ? 32.969 -1.171 -1.38 1 91.81 291 THR A CA 1
ATOM 2373 C C . THR A 1 291 ? 31.688 -1.511 -0.659 1 91.81 291 THR A C 1
ATOM 2375 O O . THR A 1 291 ? 31.484 -1.121 0.494 1 91.81 291 THR A O 1
ATOM 2378 N N . TRP A 1 292 ? 30.812 -2.252 -1.34 1 94.75 292 TRP A N 1
ATOM 2379 C CA . TRP A 1 292 ? 29.531 -2.57 -0.724 1 94.75 292 TRP A CA 1
ATOM 2380 C C . TRP A 1 292 ? 29.703 -3.576 0.409 1 94.75 292 TRP A C 1
ATOM 2382 O O . TRP A 1 292 ? 30.484 -4.523 0.294 1 94.75 292 TRP A O 1
ATOM 2392 N N . GLY A 1 293 ? 29.016 -3.311 1.511 1 95.12 293 GLY A N 1
ATOM 2393 C CA . GLY A 1 293 ? 29.016 -4.246 2.625 1 95.12 293 GLY A CA 1
ATOM 2394 C C . GLY A 1 293 ? 28.047 -5.395 2.445 1 95.12 293 GLY A C 1
ATOM 2395 O O . GLY A 1 293 ? 27.328 -5.453 1.446 1 95.12 293 GLY A O 1
ATOM 2396 N N . ASP A 1 294 ? 28 -6.297 3.375 1 98.12 294 ASP A N 1
ATOM 2397 C CA . ASP A 1 294 ? 27.188 -7.512 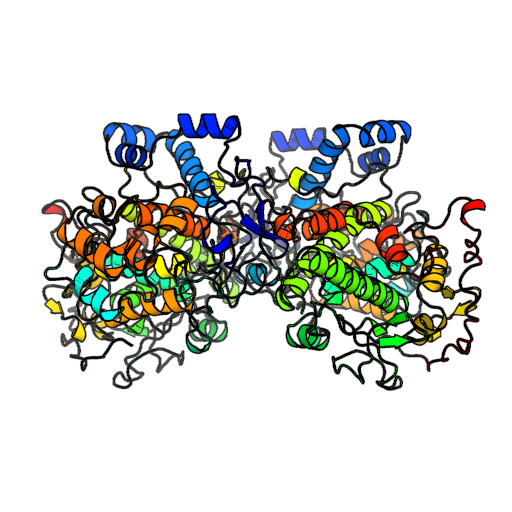3.385 1 98.12 294 ASP A CA 1
ATOM 2398 C C . ASP A 1 294 ? 25.719 -7.184 3.189 1 98.12 294 ASP A C 1
ATOM 2400 O O . ASP A 1 294 ? 25.031 -7.805 2.365 1 98.12 294 ASP A O 1
ATOM 2404 N N . GLU A 1 295 ? 25.219 -6.168 3.875 1 97.19 295 GLU A N 1
ATOM 2405 C CA . GLU A 1 295 ? 23.797 -5.84 3.877 1 97.19 295 GLU A CA 1
ATOM 2406 C C . GLU A 1 295 ? 23.359 -5.312 2.516 1 97.19 295 GLU A C 1
ATOM 2408 O O . GLU A 1 295 ? 22.312 -5.719 1.996 1 97.19 295 GLU A O 1
ATOM 2413 N N . GLN A 1 296 ? 24.141 -4.441 1.997 1 96.88 296 GLN A N 1
ATOM 2414 C CA . GLN A 1 296 ? 23.75 -3.855 0.719 1 96.88 296 GLN A CA 1
ATOM 2415 C C . GLN A 1 296 ? 23.781 -4.895 -0.397 1 96.88 296 GLN A C 1
ATOM 2417 O O . GLN A 1 296 ? 22.922 -4.906 -1.274 1 96.88 296 GLN A O 1
ATOM 2422 N N . LEU A 1 297 ? 24.844 -5.75 -0.383 1 98.5 297 LEU A N 1
ATOM 2423 C CA . LEU A 1 297 ? 24.906 -6.832 -1.36 1 98.5 297 LEU A CA 1
ATOM 2424 C C . LEU A 1 297 ? 23.688 -7.73 -1.267 1 98.5 297 LEU A C 1
ATOM 2426 O O . LEU A 1 297 ? 23.078 -8.078 -2.287 1 98.5 297 LEU A O 1
ATOM 2430 N N . PHE A 1 298 ? 23.297 -8.078 -0.088 1 98.5 298 PHE A N 1
ATOM 2431 C CA . PHE A 1 298 ? 22.156 -8.945 0.139 1 98.5 298 PHE A CA 1
ATOM 2432 C C . PHE A 1 298 ? 20.875 -8.297 -0.379 1 98.5 298 PHE A C 1
ATOM 2434 O O . PHE A 1 298 ? 20.109 -8.922 -1.119 1 98.5 298 PHE A O 1
ATOM 2441 N N . GLN A 1 299 ? 20.641 -7.023 0.005 1 97.88 299 GLN A N 1
ATOM 2442 C CA . GLN A 1 299 ? 19.391 -6.34 -0.301 1 97.88 299 GLN A CA 1
ATOM 2443 C C . GLN A 1 299 ? 19.25 -6.098 -1.801 1 97.88 299 GLN A C 1
ATOM 2445 O O . GLN A 1 299 ? 18.156 -6.285 -2.367 1 97.88 299 GLN A O 1
ATOM 2450 N N . THR A 1 300 ? 20.297 -5.652 -2.416 1 98.5 300 THR A N 1
ATOM 2451 C CA . THR A 1 300 ? 20.234 -5.402 -3.852 1 98.5 300 THR A CA 1
ATOM 2452 C C . THR A 1 300 ? 20.047 -6.707 -4.621 1 98.5 300 THR A C 1
ATOM 2454 O O . THR A 1 300 ? 19.281 -6.766 -5.582 1 98.5 300 THR A O 1
ATOM 2457 N N . THR A 1 301 ? 20.75 -7.762 -4.195 1 98.81 301 THR A N 1
ATOM 2458 C CA . THR A 1 301 ? 20.594 -9.062 -4.836 1 98.81 301 THR A CA 1
ATOM 2459 C C . THR A 1 301 ? 19.156 -9.555 -4.719 1 98.81 301 THR A C 1
ATOM 2461 O O . THR A 1 301 ? 18.609 -10.109 -5.668 1 98.81 301 THR A O 1
ATOM 2464 N N . ARG A 1 302 ? 18.562 -9.352 -3.588 1 98.5 302 ARG A N 1
ATOM 2465 C CA . ARG A 1 302 ? 17.172 -9.75 -3.395 1 98.5 302 ARG A CA 1
ATOM 2466 C C . ARG A 1 302 ? 16.266 -9.109 -4.445 1 98.5 302 ARG A C 1
ATOM 2468 O O . ARG A 1 302 ? 15.375 -9.766 -4.992 1 98.5 302 ARG A O 1
ATOM 2475 N N . LEU A 1 303 ? 16.484 -7.816 -4.762 1 98.69 303 LEU A N 1
ATOM 2476 C CA . LEU A 1 303 ? 15.672 -7.148 -5.777 1 98.69 303 LEU A CA 1
ATOM 2477 C C . LEU A 1 303 ? 15.922 -7.758 -7.152 1 98.69 303 LEU A C 1
ATOM 2479 O O . LEU A 1 303 ? 14.992 -7.879 -7.957 1 98.69 303 LEU A O 1
ATOM 2483 N N . ILE A 1 304 ? 17.188 -8.133 -7.391 1 98.88 304 ILE A N 1
ATOM 2484 C CA . ILE A 1 304 ? 17.516 -8.766 -8.664 1 98.88 304 ILE A CA 1
ATOM 2485 C C . ILE A 1 304 ? 16.797 -10.109 -8.781 1 98.88 304 ILE A C 1
ATOM 2487 O O . ILE A 1 304 ? 16.203 -10.414 -9.812 1 98.88 304 ILE A O 1
ATOM 2491 N N . ILE A 1 305 ? 16.812 -10.898 -7.703 1 98.81 305 ILE A N 1
ATOM 2492 C CA . ILE A 1 305 ? 16.172 -12.203 -7.684 1 98.81 305 ILE A CA 1
ATOM 2493 C C . ILE A 1 305 ? 14.664 -12.031 -7.902 1 98.81 305 ILE A C 1
ATOM 2495 O O . ILE A 1 305 ? 14.047 -12.812 -8.641 1 98.81 305 ILE A O 1
ATOM 2499 N N . ILE A 1 306 ? 14.07 -11.039 -7.297 1 98.31 306 ILE A N 1
ATOM 2500 C CA . ILE A 1 306 ? 12.648 -10.758 -7.496 1 98.31 306 ILE A CA 1
ATOM 2501 C C . ILE A 1 306 ? 12.398 -10.422 -8.961 1 98.31 306 ILE A C 1
ATOM 2503 O O . ILE A 1 306 ? 11.445 -10.93 -9.57 1 98.31 306 ILE A O 1
ATOM 2507 N N . GLY A 1 307 ? 13.242 -9.617 -9.523 1 98.69 307 GLY A N 1
ATOM 2508 C CA . GLY A 1 307 ? 13.117 -9.281 -10.93 1 98.69 307 GLY A CA 1
ATOM 2509 C C . GLY A 1 307 ? 13.227 -10.484 -11.844 1 98.69 307 GLY A C 1
ATOM 2510 O O . GLY A 1 307 ? 12.43 -10.641 -12.773 1 98.69 307 GLY A O 1
ATOM 2511 N N . GLU A 1 308 ? 14.219 -11.359 -11.578 1 98.69 308 GLU A N 1
ATOM 2512 C CA . GLU A 1 308 ? 14.367 -12.594 -12.352 1 98.69 308 GLU A CA 1
ATOM 2513 C C . GLU A 1 308 ? 13.109 -13.445 -12.266 1 98.69 308 GLU A C 1
ATOM 2515 O O . GLU A 1 308 ? 12.641 -13.969 -13.273 1 98.69 308 GLU A O 1
ATOM 2520 N N . THR A 1 309 ? 12.641 -13.523 -11.094 1 98.31 309 THR A N 1
ATOM 2521 C CA . THR A 1 309 ? 11.469 -14.352 -10.852 1 98.31 309 THR A CA 1
ATOM 2522 C C . THR A 1 309 ? 10.266 -13.828 -11.633 1 98.31 309 THR A C 1
ATOM 2524 O O . THR A 1 309 ? 9.57 -14.594 -12.305 1 98.31 309 THR A O 1
ATOM 2527 N N . ILE A 1 310 ? 10.023 -12.547 -11.578 1 98.12 310 ILE A N 1
ATOM 2528 C CA . ILE A 1 310 ? 8.875 -11.953 -12.25 1 98.12 310 ILE A CA 1
ATOM 2529 C C . ILE A 1 310 ? 8.992 -12.148 -13.758 1 98.12 310 ILE A C 1
ATOM 2531 O O . ILE A 1 310 ? 8.016 -12.492 -14.422 1 98.12 310 ILE A O 1
ATOM 2535 N N . ARG A 1 311 ? 10.148 -11.992 -14.266 1 98.38 311 ARG A N 1
ATOM 2536 C CA . ARG A 1 311 ? 10.336 -12.156 -15.703 1 98.38 311 ARG A CA 1
ATOM 2537 C C . ARG A 1 311 ? 10.062 -13.594 -16.141 1 98.38 311 ARG A C 1
ATOM 2539 O O . ARG A 1 311 ? 9.328 -13.828 -17.094 1 98.38 311 ARG A O 1
ATOM 2546 N N . ILE A 1 312 ? 10.625 -14.547 -15.438 1 98.38 312 ILE A N 1
ATOM 2547 C CA . ILE A 1 312 ? 10.43 -15.953 -15.758 1 98.38 312 ILE A CA 1
ATOM 2548 C C . ILE A 1 312 ? 8.945 -16.297 -15.656 1 98.38 312 ILE A C 1
ATOM 2550 O O . ILE A 1 312 ? 8.414 -17 -16.516 1 98.38 312 ILE A O 1
ATOM 2554 N N . VAL A 1 313 ? 8.289 -15.789 -14.664 1 97.56 313 VAL A N 1
ATOM 2555 C CA . VAL A 1 313 ? 6.875 -16.094 -14.461 1 97.56 313 VAL A CA 1
ATOM 2556 C C . VAL A 1 313 ? 6.051 -15.531 -15.617 1 97.56 313 VAL A C 1
ATOM 2558 O O . VAL A 1 313 ? 5.234 -16.234 -16.203 1 97.56 313 VAL A O 1
ATOM 2561 N N . ILE A 1 314 ? 6.305 -14.297 -15.984 1 96.5 314 ILE A N 1
ATOM 2562 C CA . ILE A 1 314 ? 5.48 -13.656 -17 1 96.5 314 ILE A CA 1
ATOM 2563 C C . ILE A 1 314 ? 5.809 -14.242 -18.375 1 96.5 314 ILE A C 1
ATOM 2565 O O . ILE A 1 314 ? 4.91 -14.68 -19.109 1 96.5 314 ILE A O 1
ATOM 2569 N N . GLU A 1 315 ? 7.043 -14.398 -18.719 1 97.12 315 GLU A N 1
ATOM 2570 C CA . GLU A 1 315 ? 7.43 -14.688 -20.094 1 97.12 315 GLU A CA 1
ATOM 2571 C C . GLU A 1 315 ? 7.406 -16.188 -20.375 1 97.12 315 GLU A C 1
ATOM 2573 O O . GLU A 1 315 ? 7.355 -16.609 -21.531 1 97.12 315 GLU A O 1
ATOM 2578 N N . GLU A 1 316 ? 7.477 -17 -19.297 1 97.5 316 GLU A N 1
ATOM 2579 C CA . GLU A 1 316 ? 7.555 -18.438 -19.562 1 97.5 316 GLU A CA 1
ATOM 2580 C C . GLU A 1 316 ? 6.438 -19.188 -18.844 1 97.5 316 GLU A C 1
ATOM 2582 O O . GLU A 1 316 ? 5.707 -19.969 -19.453 1 97.5 316 GLU A O 1
ATOM 2587 N N . TYR A 1 317 ? 6.305 -18.984 -17.578 1 96.5 317 TYR A N 1
ATOM 2588 C CA . TYR A 1 317 ? 5.309 -19.734 -16.797 1 96.5 317 TYR A CA 1
ATOM 2589 C C . TYR A 1 317 ? 3.898 -19.391 -17.266 1 96.5 317 TYR A C 1
ATOM 2591 O O . TYR A 1 317 ? 3.121 -20.281 -17.609 1 96.5 317 TYR A O 1
ATOM 2599 N N . VAL A 1 318 ? 3.584 -18.047 -17.266 1 93.94 318 VAL A N 1
ATOM 2600 C CA . VAL A 1 318 ? 2.26 -17.609 -17.688 1 93.94 318 VAL A CA 1
ATOM 2601 C C . VAL A 1 318 ? 2.074 -17.906 -19.188 1 93.94 318 VAL A C 1
ATOM 2603 O O . VAL A 1 318 ? 0.971 -18.234 -19.625 1 93.94 318 VAL A O 1
ATOM 2606 N N . GLN A 1 319 ? 3.127 -17.781 -19.922 1 92.62 319 GLN A N 1
ATOM 2607 C CA . GLN A 1 319 ? 3.088 -18.141 -21.344 1 92.62 319 GLN A CA 1
ATOM 2608 C C . GLN A 1 319 ? 2.637 -19.578 -21.531 1 92.62 319 GLN A C 1
ATOM 2610 O O . GLN A 1 319 ? 1.771 -19.875 -22.359 1 92.62 319 GLN A O 1
ATOM 2615 N N . GLN A 1 320 ? 3.234 -20.5 -20.781 1 92.88 320 GLN A N 1
ATOM 2616 C CA . GLN A 1 320 ? 2.873 -21.906 -20.844 1 92.88 320 GLN A CA 1
ATOM 2617 C C . GLN A 1 320 ? 1.424 -22.125 -20.406 1 92.88 320 GLN A C 1
ATOM 2619 O O . GLN A 1 320 ? 0.7 -22.906 -21.031 1 92.88 320 GLN A O 1
ATOM 2624 N N . LEU A 1 321 ? 1.028 -21.438 -19.453 1 90.81 321 LEU A N 1
ATOM 2625 C CA . LEU A 1 321 ? -0.306 -21.594 -18.875 1 90.81 321 LEU A CA 1
ATOM 2626 C C . LEU A 1 321 ? -1.372 -21.109 -19.859 1 90.81 321 LEU A C 1
ATOM 2628 O O . LEU A 1 321 ? -2.445 -21.719 -19.953 1 90.81 321 LEU A O 1
ATOM 2632 N N . SER A 1 322 ? -1.141 -20.078 -20.562 1 87.5 322 SER A N 1
ATOM 2633 C CA . SER A 1 322 ? -2.139 -19.469 -21.438 1 87.5 322 SER A CA 1
ATOM 2634 C C . SER A 1 322 ? -2.26 -20.234 -22.75 1 87.5 322 SER A C 1
ATOM 2636 O O . SER A 1 322 ? -3.336 -20.281 -23.344 1 87.5 322 SER A O 1
ATOM 2638 N N . GLY A 1 323 ? -1.155 -20.766 -23.234 1 87.12 323 GLY A N 1
ATOM 2639 C CA . GLY A 1 323 ? -1.139 -21.422 -24.547 1 87.12 323 GLY A CA 1
ATOM 2640 C C . GLY A 1 323 ? -1.252 -20.438 -25.688 1 87.12 323 GLY A C 1
ATOM 2641 O O . GLY A 1 323 ? -1.539 -20.828 -26.828 1 87.12 323 GLY A O 1
ATOM 2642 N N . TYR A 1 324 ? -1.102 -19.156 -25.406 1 90.19 324 TYR A N 1
ATOM 2643 C CA . TYR A 1 324 ? -1.267 -18.125 -26.422 1 90.19 324 TYR A CA 1
ATOM 2644 C C . TYR A 1 324 ? -0.074 -18.094 -27.359 1 90.19 324 TYR A C 1
ATOM 2646 O O . TYR A 1 324 ? 1.044 -18.438 -26.984 1 90.19 324 TYR A O 1
ATOM 2654 N N . LEU A 1 325 ? -0.37 -17.656 -28.578 1 93.88 325 LEU A N 1
ATOM 2655 C CA . LEU A 1 325 ? 0.693 -17.469 -29.562 1 93.88 325 LEU A CA 1
ATOM 2656 C C . LEU A 1 325 ? 1.326 -16.094 -29.422 1 93.88 325 LEU A C 1
ATOM 2658 O O . LEU A 1 325 ? 2.447 -15.867 -29.875 1 93.88 325 LEU A O 1
ATOM 2662 N N . LEU A 1 326 ? 0.583 -15.195 -28.828 1 94.44 326 LEU A N 1
ATOM 2663 C CA . LEU A 1 326 ? 1.195 -13.93 -28.438 1 94.44 326 LEU A CA 1
ATOM 2664 C C . LEU A 1 326 ? 2.309 -14.148 -27.422 1 94.44 326 LEU A C 1
ATOM 2666 O O . LEU A 1 326 ? 2.076 -14.719 -26.359 1 94.44 326 LEU A O 1
ATOM 2670 N N . LYS A 1 327 ? 3.475 -13.68 -27.734 1 95.31 327 LYS A N 1
ATOM 2671 C CA . LYS A 1 327 ? 4.59 -13.836 -26.812 1 95.31 327 LYS A CA 1
ATOM 2672 C C . LYS A 1 327 ? 4.547 -12.766 -25.719 1 95.31 327 LYS A C 1
ATOM 2674 O O . LYS A 1 327 ? 4.754 -11.578 -26 1 95.31 327 LYS A O 1
ATOM 2679 N N . LEU A 1 328 ? 4.328 -13.219 -24.516 1 94.88 328 LEU A N 1
ATOM 2680 C CA . LEU A 1 328 ? 4.254 -12.289 -23.391 1 94.88 328 LEU A CA 1
ATOM 2681 C C . LEU A 1 328 ? 5.621 -11.672 -23.109 1 94.88 328 LEU A C 1
ATOM 2683 O O . LEU A 1 328 ? 6.652 -12.32 -23.297 1 94.88 328 LEU A O 1
ATOM 2687 N N . LYS A 1 329 ? 5.605 -10.43 -22.703 1 95.25 329 LYS A N 1
ATOM 2688 C CA . LYS A 1 329 ? 6.82 -9.664 -22.469 1 95.25 329 LYS A CA 1
ATOM 2689 C C . LYS A 1 329 ? 6.77 -8.961 -21.109 1 95.25 329 LYS A C 1
ATOM 2691 O O . LYS A 1 329 ? 5.754 -8.367 -20.75 1 95.25 329 LYS A O 1
ATOM 2696 N N . PHE A 1 330 ? 7.895 -9.156 -20.391 1 96.94 330 PHE A N 1
ATOM 2697 C CA . PHE A 1 330 ? 8.039 -8.383 -19.156 1 96.94 330 PHE A CA 1
ATOM 2698 C C . PHE A 1 330 ? 8.727 -7.055 -19.438 1 96.94 330 PHE A C 1
ATOM 2700 O O . PHE A 1 330 ? 9.953 -7.004 -19.594 1 96.94 330 PHE A O 1
ATOM 2707 N N . ASP A 1 331 ? 7.926 -6.008 -19.453 1 97 331 ASP A N 1
ATOM 2708 C CA . ASP A 1 331 ? 8.375 -4.633 -19.641 1 97 331 ASP A CA 1
ATOM 2709 C C . ASP A 1 331 ? 7.473 -3.658 -18.875 1 97 331 ASP A C 1
ATOM 2711 O O . ASP A 1 331 ? 6.477 -3.176 -19.422 1 97 331 ASP A O 1
ATOM 2715 N N . PRO A 1 332 ? 7.898 -3.326 -17.625 1 96.81 332 PRO A N 1
ATOM 2716 C CA . PRO A 1 332 ? 7.055 -2.461 -16.797 1 96.81 332 PRO A CA 1
ATOM 2717 C C . PRO A 1 332 ? 6.785 -1.104 -17.453 1 96.81 332 PRO A C 1
ATOM 2719 O O . PRO A 1 332 ? 5.773 -0.465 -17.156 1 96.81 332 PRO A O 1
ATOM 2722 N N . THR A 1 333 ? 7.625 -0.617 -18.344 1 96.81 333 THR A N 1
ATOM 2723 C CA . THR A 1 333 ? 7.512 0.727 -18.906 1 96.81 333 THR A CA 1
ATOM 2724 C C . THR A 1 333 ? 6.266 0.85 -19.766 1 96.81 333 THR A C 1
ATOM 2726 O O . THR A 1 333 ? 5.812 1.959 -20.062 1 96.81 333 THR A O 1
ATOM 2729 N N . LEU A 1 334 ? 5.738 -0.256 -20.156 1 96 334 LEU A N 1
ATOM 2730 C CA . LEU A 1 334 ? 4.586 -0.277 -21.062 1 96 334 LEU A CA 1
ATOM 2731 C C . LEU A 1 334 ? 3.352 0.3 -20.375 1 96 334 LEU A C 1
ATOM 2733 O O . LEU A 1 334 ? 2.41 0.734 -21.031 1 96 334 LEU A O 1
ATOM 2737 N N . ILE A 1 335 ? 3.346 0.332 -19.016 1 94.25 335 ILE A N 1
ATOM 2738 C CA . ILE A 1 335 ? 2.119 0.762 -18.359 1 94.25 335 ILE A CA 1
ATOM 2739 C C . ILE A 1 335 ? 2.424 1.928 -17.422 1 94.25 335 ILE A C 1
ATOM 2741 O O . ILE A 1 335 ? 1.659 2.201 -16.484 1 94.25 335 ILE A O 1
ATOM 2745 N N . PHE A 1 336 ? 3.51 2.627 -17.594 1 94.56 336 PHE A N 1
ATOM 2746 C CA . PHE A 1 336 ? 3.912 3.725 -16.734 1 94.56 336 PHE A CA 1
ATOM 2747 C C . PHE A 1 336 ? 2.959 4.906 -16.875 1 94.56 336 PHE A C 1
ATOM 2749 O O . PHE A 1 336 ? 2.867 5.75 -15.977 1 94.56 336 PHE A O 1
ATOM 2756 N N . ASN A 1 337 ? 2.246 5 -17.938 1 90.69 337 ASN A N 1
ATOM 2757 C CA . ASN A 1 337 ? 1.35 6.129 -18.172 1 90.69 337 ASN A CA 1
ATOM 2758 C C . ASN A 1 337 ? -0.101 5.766 -17.875 1 90.69 337 ASN A C 1
ATOM 2760 O O . ASN A 1 337 ? -1.009 6.562 -18.109 1 90.69 337 ASN A O 1
ATOM 2764 N N . ASP A 1 338 ? -0.283 4.57 -17.406 1 90.88 338 ASP A N 1
ATOM 2765 C CA . ASP A 1 338 ? -1.617 4.113 -17.031 1 90.88 338 ASP A CA 1
ATOM 2766 C C . ASP A 1 338 ? -1.805 4.156 -15.508 1 90.88 338 ASP A C 1
ATOM 2768 O O . ASP A 1 338 ? -0.828 4.141 -14.758 1 90.88 338 ASP A O 1
ATOM 2772 N N . GLN A 1 339 ? -3.086 4.344 -15.227 1 90.31 339 GLN A N 1
ATOM 2773 C CA . GLN A 1 339 ? -3.387 4.195 -13.805 1 90.31 339 GLN A CA 1
ATOM 2774 C C . GLN A 1 339 ? -3.094 2.777 -13.328 1 90.31 339 GLN A C 1
ATOM 2776 O O . GLN A 1 339 ? -3.668 1.812 -13.836 1 90.31 339 GLN A O 1
ATOM 2781 N N . PHE A 1 340 ? -2.145 2.627 -12.516 1 93.88 340 PHE A N 1
ATOM 2782 C CA . PHE A 1 340 ? -1.75 1.328 -11.984 1 93.88 340 PHE A CA 1
ATOM 2783 C C . PHE A 1 340 ? -1.221 1.464 -10.562 1 93.88 340 PHE A C 1
ATOM 2785 O O . PHE A 1 340 ? -0.485 2.404 -10.258 1 93.88 340 PHE A O 1
ATOM 2792 N N . GLN A 1 341 ? -1.688 0.638 -9.688 1 95.25 341 GLN A N 1
ATOM 2793 C CA . GLN A 1 341 ? -1.257 0.665 -8.297 1 95.25 341 GLN A CA 1
ATOM 2794 C C . GLN A 1 341 ? -0.073 -0.271 -8.07 1 95.25 341 GLN A C 1
ATOM 2796 O O . GLN A 1 341 ? -0.101 -1.43 -8.484 1 95.25 341 GLN A O 1
ATOM 2801 N N . TYR A 1 342 ? 0.986 0.178 -7.441 1 95.5 342 TYR A N 1
ATOM 2802 C CA . TYR A 1 342 ? 2.168 -0.629 -7.156 1 95.5 342 TYR A CA 1
ATOM 2803 C C . TYR A 1 342 ? 2.139 -1.15 -5.723 1 95.5 342 TYR A C 1
ATOM 2805 O O . TYR A 1 342 ? 3.008 -0.812 -4.914 1 95.5 342 TYR A O 1
ATOM 2813 N N . SER A 1 343 ? 1.239 -1.913 -5.422 1 93.25 343 SER A N 1
ATOM 2814 C CA . SER A 1 343 ? 0.957 -2.645 -4.191 1 93.25 343 SER A CA 1
ATOM 2815 C C . SER A 1 343 ? 0.177 -3.924 -4.473 1 93.25 343 SER A C 1
ATOM 2817 O O . SER A 1 343 ? -0.338 -4.113 -5.574 1 93.25 343 SER A O 1
ATOM 2819 N N . ASN A 1 344 ? 0.227 -4.77 -3.486 1 94.31 344 ASN A N 1
ATOM 2820 C CA . ASN A 1 344 ? -0.479 -6.031 -3.699 1 94.31 344 ASN A CA 1
ATOM 2821 C C . ASN A 1 344 ? -1.013 -6.602 -2.391 1 94.31 344 ASN A C 1
ATOM 2823 O O . ASN A 1 344 ? -0.388 -6.449 -1.339 1 94.31 344 ASN A O 1
ATOM 2827 N N . ARG A 1 345 ? -2.195 -7.125 -2.469 1 93.81 345 ARG A N 1
ATOM 2828 C CA . ARG A 1 345 ? -2.83 -7.945 -1.44 1 93.81 345 ARG A CA 1
ATOM 2829 C C . ARG A 1 345 ? -3.373 -9.242 -2.031 1 93.81 345 ARG A C 1
ATOM 2831 O O . ARG A 1 345 ? -3.879 -9.258 -3.154 1 93.81 345 ARG A O 1
ATOM 2838 N N . ILE A 1 346 ? -3.24 -10.305 -1.298 1 95.94 346 ILE A N 1
ATOM 2839 C CA . ILE A 1 346 ? -3.668 -11.602 -1.816 1 95.94 346 ILE A CA 1
ATOM 2840 C C . ILE A 1 346 ? -5.148 -11.82 -1.505 1 95.94 346 ILE A C 1
ATOM 2842 O O . ILE A 1 346 ? -5.574 -11.688 -0.355 1 95.94 346 ILE A O 1
ATOM 2846 N N . SER A 1 347 ? -5.91 -12.133 -2.51 1 96.69 347 SER A N 1
ATOM 2847 C CA . SER A 1 347 ? -7.34 -12.367 -2.33 1 96.69 347 SER A CA 1
ATOM 2848 C C . SER A 1 347 ? -7.621 -13.828 -1.99 1 96.69 347 SER A C 1
ATOM 2850 O O . SER A 1 347 ? -6.875 -14.719 -2.402 1 96.69 347 SER A O 1
ATOM 2852 N N . LEU A 1 348 ? -8.641 -14.039 -1.272 1 97.69 348 LEU A N 1
ATOM 2853 C CA . LEU A 1 348 ? -9.094 -15.383 -0.931 1 97.69 348 LEU A CA 1
ATOM 2854 C C . LEU A 1 348 ? -9.406 -16.188 -2.188 1 97.69 348 LEU A C 1
ATOM 2856 O O . LEU A 1 348 ? -9.086 -17.375 -2.264 1 97.69 348 LEU A O 1
ATOM 2860 N N . GLU A 1 349 ? -10.039 -15.562 -3.178 1 98 349 GLU A N 1
ATOM 2861 C CA . GLU A 1 349 ? -10.391 -16.219 -4.434 1 98 349 GLU A CA 1
ATOM 2862 C C . GLU A 1 349 ? -9.148 -16.719 -5.16 1 98 349 GLU A C 1
ATOM 2864 O O . GLU A 1 349 ? -9.156 -17.828 -5.707 1 98 349 GLU A O 1
ATOM 2869 N N . PHE A 1 350 ? -8.141 -15.906 -5.102 1 97.06 350 PHE A N 1
ATOM 2870 C CA . PHE A 1 350 ? -6.887 -16.328 -5.723 1 97.06 350 PHE A CA 1
ATOM 2871 C C . PHE A 1 350 ? -6.305 -17.531 -5.012 1 97.06 350 PHE A C 1
ATOM 2873 O O . PHE A 1 350 ? -5.82 -18.469 -5.656 1 97.06 350 PHE A O 1
ATOM 2880 N N . ASN A 1 351 ? -6.285 -17.469 -3.707 1 96.94 351 ASN A N 1
ATOM 2881 C CA . ASN A 1 351 ? -5.797 -18.578 -2.893 1 96.94 351 ASN A CA 1
ATOM 2882 C C . ASN A 1 351 ? -6.535 -19.875 -3.211 1 96.94 351 ASN A C 1
ATOM 2884 O O . ASN A 1 351 ? -5.91 -20.922 -3.395 1 96.94 351 ASN A O 1
ATOM 2888 N N . HIS A 1 352 ? -7.828 -19.828 -3.359 1 96.69 352 HIS A N 1
ATOM 2889 C CA . HIS A 1 352 ? -8.633 -21.031 -3.592 1 96.69 352 HIS A CA 1
ATOM 2890 C C . HIS A 1 352 ? -8.508 -21.5 -5.035 1 96.69 352 HIS A C 1
ATOM 2892 O O . HIS A 1 352 ? -8.484 -22.703 -5.301 1 96.69 352 HIS A O 1
ATOM 2898 N N . LEU A 1 353 ? -8.414 -20.594 -5.879 1 96.38 353 LEU A N 1
ATOM 2899 C CA . LEU A 1 353 ? -8.375 -20.922 -7.297 1 96.38 353 LEU A CA 1
ATOM 2900 C C . LEU A 1 353 ? -7.098 -21.688 -7.645 1 96.38 353 LEU A C 1
ATOM 2902 O O . LEU A 1 353 ? -7.086 -22.5 -8.57 1 96.38 353 LEU A O 1
ATOM 2906 N N . TYR A 1 354 ? -6.047 -21.547 -6.879 1 93.88 354 TYR A N 1
ATOM 2907 C CA . TYR A 1 354 ? -4.723 -22.016 -7.273 1 93.88 354 TYR A CA 1
ATOM 2908 C C . TYR A 1 354 ? -4.457 -23.422 -6.746 1 93.88 354 TYR A C 1
ATOM 2910 O O . TYR A 1 354 ? -3.35 -23.938 -6.887 1 93.88 354 TYR A O 1
ATOM 2918 N N . HIS A 1 355 ? -5.363 -24.125 -6.285 1 94 355 HIS A N 1
ATOM 2919 C CA . HIS A 1 355 ? -5.203 -25.516 -5.855 1 94 355 HIS A CA 1
ATOM 2920 C C . HIS A 1 355 ? -5.277 -26.469 -7.039 1 94 355 HIS A C 1
ATOM 2922 O O . HIS A 1 355 ? -6.27 -27.172 -7.207 1 94 355 HIS A O 1
ATOM 2928 N N . TRP A 1 356 ? -4.168 -26.547 -7.738 1 95.81 356 TRP A N 1
ATOM 2929 C CA . TRP A 1 356 ? -4.062 -27.312 -8.977 1 95.81 356 TRP A CA 1
ATOM 2930 C C . TRP A 1 356 ? -3.49 -28.703 -8.719 1 95.81 356 TRP A C 1
ATOM 2932 O O . TRP A 1 356 ? -2.561 -29.125 -9.406 1 95.81 356 TRP A O 1
ATOM 2942 N N . HIS A 1 357 ? -4.059 -29.453 -7.902 1 92.12 357 HIS A N 1
ATOM 2943 C CA . HIS A 1 357 ? -3.555 -30.734 -7.43 1 92.12 357 HIS A CA 1
ATOM 2944 C C . HIS A 1 357 ? -3.602 -31.781 -8.539 1 92.12 357 HIS A C 1
ATOM 2946 O O . HIS A 1 357 ? -2.818 -32.75 -8.531 1 92.12 357 HIS A O 1
ATOM 2952 N N . PRO A 1 358 ? -4.465 -31.641 -9.539 1 96 358 PRO A N 1
ATOM 2953 C CA . PRO A 1 358 ? -4.48 -32.594 -10.641 1 96 358 PRO A CA 1
ATOM 2954 C C . PRO A 1 358 ? -3.17 -32.625 -11.422 1 96 358 PRO A C 1
ATOM 2956 O O . PRO A 1 358 ? -2.92 -33.562 -12.195 1 96 358 PRO A O 1
ATOM 2959 N N . LEU A 1 359 ? -2.318 -31.672 -11.25 1 96.12 359 LEU A N 1
ATOM 2960 C CA . LEU A 1 359 ? -1.041 -31.594 -11.953 1 96.12 359 LEU A CA 1
ATOM 2961 C C . LEU A 1 359 ? -0.141 -32.781 -11.57 1 96.12 359 LEU A C 1
ATOM 2963 O O . LEU A 1 359 ? 0.696 -33.188 -12.367 1 96.12 359 LEU A O 1
ATOM 2967 N N . MET A 1 360 ? -0.272 -33.312 -10.406 1 94.69 360 MET A N 1
ATOM 2968 C CA . MET A 1 360 ? 0.631 -34.312 -9.883 1 94.69 360 MET A CA 1
ATOM 2969 C C . MET A 1 360 ? 0.357 -35.688 -10.539 1 94.69 360 MET A C 1
ATOM 2971 O O . MET A 1 360 ? -0.791 -36.125 -10.586 1 94.69 360 MET A O 1
ATOM 2975 N N . PRO A 1 361 ? 1.373 -36.312 -10.984 1 95.56 361 PRO A N 1
ATOM 2976 C CA . PRO A 1 361 ? 1.22 -37.625 -11.594 1 95.56 361 PRO A CA 1
ATOM 2977 C C . PRO A 1 361 ? 1.052 -38.75 -10.555 1 95.56 361 PRO A C 1
ATOM 2979 O O . PRO A 1 361 ? 1.001 -38.469 -9.352 1 95.56 361 PRO A O 1
ATOM 2982 N N . ASP A 1 362 ? 0.893 -39.938 -11.086 1 94.75 362 ASP A N 1
ATOM 2983 C CA . ASP A 1 362 ? 0.73 -41.094 -10.203 1 94.75 362 ASP A CA 1
ATOM 2984 C C . ASP A 1 362 ? 2.053 -41.469 -9.531 1 94.75 362 ASP A C 1
ATOM 2986 O O . ASP A 1 362 ? 2.064 -41.969 -8.414 1 94.75 362 ASP A O 1
ATOM 2990 N N . SER A 1 363 ? 3.143 -41.281 -10.266 1 95.06 363 SER A N 1
ATOM 2991 C CA . SER A 1 363 ? 4.5 -41.5 -9.773 1 95.06 363 SER A CA 1
ATOM 2992 C C . SER A 1 363 ? 5.5 -40.594 -10.477 1 95.06 363 SER A C 1
ATOM 2994 O O . SER A 1 363 ? 5.141 -39.875 -11.398 1 95.06 363 SER A O 1
ATOM 2996 N N . PHE A 1 364 ? 6.738 -40.656 -9.992 1 96.5 364 PHE A N 1
ATOM 2997 C CA . PHE A 1 364 ? 7.773 -39.75 -10.508 1 96.5 364 PHE A CA 1
ATOM 2998 C C . PHE A 1 364 ? 8.914 -40.562 -11.125 1 96.5 364 PHE A C 1
ATOM 3000 O O . PHE A 1 364 ? 9.547 -41.375 -10.453 1 96.5 364 PHE A O 1
ATOM 3007 N N . LEU A 1 365 ? 9.125 -40.281 -12.352 1 96.38 365 LEU A N 1
ATOM 3008 C CA . LEU A 1 365 ? 10.164 -40.969 -13.094 1 96.38 365 LEU A CA 1
ATOM 3009 C C . LEU A 1 365 ? 11.469 -40.188 -13.062 1 96.38 365 LEU A C 1
ATOM 3011 O O . LEU A 1 365 ? 11.617 -39.188 -13.781 1 96.38 365 LEU A O 1
ATOM 3015 N N . VAL A 1 366 ? 12.453 -40.656 -12.289 1 95.31 366 VAL A N 1
ATOM 3016 C CA . VAL A 1 366 ? 13.719 -39.938 -12.141 1 95.31 366 VAL A CA 1
ATOM 3017 C C . VAL A 1 366 ? 14.867 -40.844 -12.578 1 95.31 366 VAL A C 1
ATOM 3019 O O . VAL A 1 366 ? 15.148 -41.875 -11.938 1 95.31 366 VAL A O 1
ATOM 3022 N N . ASP A 1 367 ? 15.531 -40.375 -13.609 1 93.06 367 ASP A N 1
ATOM 3023 C CA . ASP A 1 367 ? 16.703 -41.094 -14.109 1 93.06 367 ASP A CA 1
ATOM 3024 C C . ASP A 1 367 ? 16.422 -42.594 -14.258 1 93.06 367 ASP A C 1
ATOM 3026 O O . ASP A 1 367 ? 17.172 -43.438 -13.758 1 93.06 367 ASP A O 1
ATOM 3030 N N . GLY A 1 368 ? 15.281 -42.875 -14.75 1 89.38 368 GLY A N 1
ATOM 3031 C CA . GLY A 1 368 ? 14.906 -44.25 -15.039 1 89.38 368 GLY A CA 1
ATOM 3032 C C . GLY A 1 368 ? 14.258 -44.938 -13.867 1 89.38 368 GLY A C 1
ATOM 3033 O O . GLY A 1 368 ? 13.773 -46.062 -14 1 89.38 368 GLY A O 1
ATOM 3034 N N . GLN A 1 369 ? 14.188 -44.344 -12.773 1 93.62 369 GLN A N 1
ATOM 3035 C CA . GLN A 1 369 ? 13.562 -44.938 -11.594 1 93.62 369 GLN A CA 1
ATOM 3036 C C . GLN A 1 369 ? 12.141 -44.406 -11.406 1 93.62 369 GLN A C 1
ATOM 3038 O O . GLN A 1 369 ? 11.883 -43.219 -11.617 1 93.62 369 GLN A O 1
ATOM 3043 N N . ASP A 1 370 ? 11.266 -45.344 -11.055 1 95.19 370 ASP A N 1
ATOM 3044 C CA . ASP A 1 370 ? 9.875 -44.969 -10.758 1 95.19 370 ASP A CA 1
ATOM 3045 C C . ASP A 1 370 ? 9.672 -44.812 -9.258 1 95.19 370 ASP A C 1
ATOM 3047 O O . ASP A 1 370 ? 9.547 -45.781 -8.516 1 95.19 370 ASP A O 1
ATOM 3051 N N . ILE A 1 371 ? 9.609 -43.625 -8.859 1 95 371 ILE A N 1
ATOM 3052 C CA . ILE A 1 371 ? 9.453 -43.312 -7.438 1 95 371 ILE A CA 1
ATOM 3053 C C . ILE A 1 371 ? 7.977 -43.094 -7.113 1 95 371 ILE A C 1
ATOM 3055 O O . ILE A 1 371 ? 7.336 -42.188 -7.668 1 95 371 ILE A O 1
ATOM 3059 N N . THR A 1 372 ? 7.469 -43.875 -6.188 1 91.62 372 THR A N 1
ATOM 3060 C CA . THR A 1 372 ? 6.062 -43.75 -5.801 1 91.62 372 THR A CA 1
ATOM 3061 C C . THR A 1 372 ? 5.816 -42.5 -4.996 1 91.62 372 THR A C 1
ATOM 3063 O O . THR A 1 372 ? 6.754 -41.875 -4.469 1 91.62 372 THR A O 1
ATOM 3066 N N . TYR A 1 373 ? 4.578 -42.156 -4.996 1 87.56 373 TYR A N 1
ATOM 3067 C CA . TYR A 1 373 ? 4.176 -40.938 -4.312 1 87.56 373 TYR A CA 1
ATOM 3068 C C . TYR A 1 373 ? 4.605 -40.969 -2.852 1 87.56 373 TYR A C 1
ATOM 3070 O O . TYR A 1 373 ? 5.184 -40 -2.354 1 87.56 373 TYR A O 1
ATOM 3078 N N . PRO A 1 374 ? 4.434 -42.031 -2.062 1 87.25 374 PRO A N 1
ATOM 3079 C CA . PRO A 1 374 ? 4.867 -42.062 -0.664 1 87.25 374 PRO A CA 1
ATOM 3080 C C . PRO A 1 374 ? 6.379 -41.938 -0.509 1 87.25 374 PRO A C 1
ATOM 3082 O O . PRO A 1 374 ? 6.855 -41.312 0.445 1 87.25 374 PRO A O 1
ATOM 3085 N N . ASP A 1 375 ? 7.031 -42.438 -1.479 1 90.62 375 ASP A N 1
ATOM 3086 C CA . ASP A 1 375 ? 8.492 -42.406 -1.414 1 90.62 375 ASP A CA 1
ATOM 3087 C C . ASP A 1 375 ? 9.023 -41.031 -1.847 1 90.62 375 ASP A C 1
ATOM 3089 O O . ASP A 1 375 ? 10.188 -40.719 -1.623 1 90.62 375 ASP A O 1
ATOM 3093 N N . PHE A 1 376 ? 8.172 -40.344 -2.383 1 92.25 376 PHE A N 1
ATOM 3094 C CA . PHE A 1 376 ? 8.539 -39.031 -2.885 1 92.25 376 PHE A CA 1
ATOM 3095 C C . PHE A 1 376 ? 8.336 -37.969 -1.812 1 92.25 376 PHE A C 1
ATOM 3097 O O . PHE A 1 376 ? 9.055 -36.969 -1.777 1 92.25 376 PHE A O 1
ATOM 3104 N N . LEU A 1 377 ? 7.469 -38.188 -0.867 1 90.62 377 LEU A N 1
ATOM 3105 C CA . LEU A 1 377 ? 7.086 -37.219 0.163 1 90.62 377 LEU A CA 1
ATOM 3106 C C . LEU A 1 377 ? 8.148 -37.156 1.249 1 90.62 377 LEU A C 1
ATOM 3108 O O . LEU A 1 377 ? 8.594 -38.156 1.771 1 90.62 377 LEU A O 1
ATOM 3112 N N . PHE A 1 378 ? 8.555 -35.906 1.599 1 91.38 378 PHE A N 1
ATOM 3113 C CA . PHE A 1 378 ? 9.5 -35.625 2.666 1 91.38 378 PHE A CA 1
ATOM 3114 C C . PHE A 1 378 ? 10.812 -36.375 2.461 1 91.38 378 PHE A C 1
ATOM 3116 O O . PHE A 1 378 ? 11.43 -36.812 3.428 1 91.38 378 PHE A O 1
ATOM 3123 N N . ASN A 1 379 ? 11.141 -36.562 1.193 1 91.81 379 ASN A N 1
ATOM 3124 C CA . ASN A 1 379 ? 12.352 -37.312 0.879 1 91.81 379 ASN A CA 1
ATOM 3125 C C . ASN A 1 379 ? 13.422 -36.406 0.259 1 91.81 379 ASN A C 1
ATOM 3127 O O . ASN A 1 379 ? 13.609 -36.406 -0.959 1 91.81 379 ASN A O 1
ATOM 3131 N N . THR A 1 380 ? 14.219 -35.844 1.06 1 91.06 380 THR A N 1
ATOM 3132 C CA . THR A 1 380 ? 15.234 -34.906 0.605 1 91.06 380 THR A CA 1
ATOM 3133 C C . THR A 1 380 ? 16.391 -35.656 -0.058 1 91.06 380 THR A C 1
ATOM 3135 O O . THR A 1 380 ? 17.188 -35.031 -0.784 1 91.06 380 THR A O 1
ATOM 3138 N N . SER A 1 381 ? 16.469 -36.938 0.186 1 91.19 381 SER A N 1
ATOM 3139 C CA . SER A 1 381 ? 17.562 -37.719 -0.382 1 91.19 381 SER A CA 1
ATOM 3140 C C . SER A 1 381 ? 17.438 -37.812 -1.899 1 91.19 381 SER A C 1
ATOM 3142 O O . SER A 1 381 ? 18.438 -38.031 -2.59 1 91.19 381 SER A O 1
ATOM 3144 N N . VAL A 1 382 ? 16.25 -37.625 -2.396 1 94.31 382 VAL A N 1
ATOM 3145 C CA . VAL A 1 382 ? 16.047 -37.688 -3.84 1 94.31 382 VAL A CA 1
ATOM 3146 C C . VAL A 1 382 ? 16.906 -36.594 -4.512 1 94.31 382 VAL A C 1
ATOM 3148 O O . VAL A 1 382 ? 17.594 -36.875 -5.496 1 94.31 382 VAL A O 1
ATOM 3151 N N . LEU A 1 383 ? 16.875 -35.406 -3.998 1 95.31 383 LEU A N 1
ATOM 3152 C CA . LEU A 1 383 ? 17.656 -34.312 -4.535 1 95.31 383 LEU A CA 1
ATOM 3153 C C . LEU A 1 383 ? 19.141 -34.531 -4.344 1 95.31 383 LEU A C 1
ATOM 3155 O O . LEU A 1 383 ? 19.938 -34.344 -5.266 1 95.31 383 LEU A O 1
ATOM 3159 N N . LEU A 1 384 ? 19.516 -35 -3.193 1 93 384 LEU A N 1
ATOM 3160 C CA . LEU A 1 384 ? 20.938 -35.156 -2.855 1 93 384 LEU A CA 1
ATOM 3161 C C . LEU A 1 384 ? 21.562 -36.312 -3.639 1 93 384 LEU A C 1
ATOM 3163 O O . LEU A 1 384 ? 22.734 -36.25 -3.996 1 93 384 LEU A O 1
ATOM 3167 N N . HIS A 1 385 ? 20.75 -37.281 -3.861 1 91.75 385 HIS A N 1
ATOM 3168 C CA . HIS A 1 385 ? 21.25 -38.438 -4.555 1 91.75 385 HIS A CA 1
ATOM 3169 C C . HIS A 1 385 ? 21.375 -38.188 -6.055 1 91.75 385 HIS A C 1
ATOM 3171 O O . HIS A 1 385 ? 22.406 -38.5 -6.656 1 91.75 385 HIS A O 1
ATOM 3177 N N . PHE A 1 386 ? 20.359 -37.719 -6.672 1 93.75 386 PHE A N 1
ATOM 3178 C CA . PHE A 1 386 ? 20.328 -37.562 -8.125 1 93.75 386 PHE A CA 1
ATOM 3179 C C . PHE A 1 386 ? 20.984 -36.281 -8.57 1 93.75 386 PHE A C 1
ATOM 3181 O O . PHE A 1 386 ? 21.547 -36.188 -9.656 1 93.75 386 PHE A O 1
ATOM 3188 N N . GLY A 1 387 ? 20.891 -35.25 -7.703 1 94.19 387 GLY A N 1
ATOM 3189 C CA . GLY A 1 387 ? 21.438 -33.969 -8.047 1 94.19 387 GLY A CA 1
ATOM 3190 C C . GLY A 1 387 ? 20.484 -33.094 -8.852 1 94.19 387 GLY A C 1
ATOM 3191 O O . GLY A 1 387 ? 19.438 -33.562 -9.297 1 94.19 387 GLY A O 1
ATOM 3192 N N . VAL A 1 388 ? 20.859 -31.906 -9.102 1 96.62 388 VAL A N 1
ATOM 3193 C CA . VAL A 1 388 ? 20 -30.891 -9.711 1 96.62 388 VAL A CA 1
ATOM 3194 C C . VAL A 1 388 ? 19.781 -31.219 -11.188 1 96.62 388 VAL A C 1
ATOM 3196 O O . VAL A 1 388 ? 18.656 -31.188 -11.68 1 96.62 388 VAL A O 1
ATOM 3199 N N . GLU A 1 389 ? 20.844 -31.625 -11.883 1 96.62 389 GLU A N 1
ATOM 3200 C CA . GLU A 1 389 ? 20.781 -31.812 -13.328 1 96.62 389 GLU A CA 1
ATOM 3201 C C . GLU A 1 389 ? 19.844 -32.969 -13.695 1 96.62 389 GLU A C 1
ATOM 3203 O O . GLU A 1 389 ? 18.953 -32.781 -14.539 1 96.62 389 GLU A O 1
ATOM 3208 N N . LYS A 1 390 ? 19.969 -34.062 -13.039 1 96.19 390 LYS A N 1
ATOM 3209 C CA . LYS A 1 390 ? 19.156 -35.219 -13.344 1 96.19 390 LYS A CA 1
ATOM 3210 C C . LYS A 1 390 ? 17.688 -35 -12.961 1 96.19 390 LYS A C 1
ATOM 3212 O O . LYS A 1 390 ? 16.781 -35.438 -13.648 1 96.19 390 LYS A O 1
ATOM 3217 N N . LEU A 1 391 ? 17.469 -34.375 -11.875 1 97.5 391 LEU A N 1
ATOM 3218 C CA . LEU A 1 391 ? 16.109 -34.062 -11.469 1 97.5 391 LEU A CA 1
ATOM 3219 C C . LEU A 1 391 ? 15.445 -33.094 -12.461 1 97.5 391 LEU A C 1
ATOM 3221 O O . LEU A 1 391 ? 14.297 -33.312 -12.859 1 97.5 391 LEU A O 1
ATOM 3225 N N . VAL A 1 392 ? 16.188 -32 -12.844 1 98.19 392 VAL A N 1
ATOM 3226 C CA . VAL A 1 392 ? 15.648 -31.062 -13.805 1 98.19 392 VAL A CA 1
ATOM 3227 C C . VAL A 1 392 ? 15.312 -31.766 -15.109 1 98.19 392 VAL A C 1
ATOM 3229 O O . VAL A 1 392 ? 14.219 -31.594 -15.648 1 98.19 392 VAL A O 1
ATOM 3232 N N . ASP A 1 393 ? 16.219 -32.594 -15.57 1 96.88 393 ASP A N 1
ATOM 3233 C CA . ASP A 1 393 ? 16.016 -33.312 -16.828 1 96.88 393 ASP A CA 1
ATOM 3234 C C . ASP A 1 393 ? 14.789 -34.219 -16.75 1 96.88 393 ASP A C 1
ATOM 3236 O O . ASP A 1 393 ? 13.969 -34.25 -17.656 1 96.88 393 ASP A O 1
ATOM 3240 N N . SER A 1 394 ? 14.688 -34.969 -15.656 1 97.19 394 SER A N 1
ATOM 3241 C CA . SER A 1 394 ? 13.586 -35.906 -15.461 1 97.19 394 SER A CA 1
ATOM 3242 C C . SER A 1 394 ? 12.25 -35.156 -15.344 1 97.19 394 SER A C 1
ATOM 3244 O O . SER A 1 394 ? 11.258 -35.562 -15.961 1 97.19 394 SER A O 1
ATOM 3246 N N . PHE A 1 395 ? 12.219 -34.125 -14.547 1 98 395 PHE A N 1
ATOM 3247 C CA . PHE A 1 395 ? 10.984 -33.375 -14.32 1 98 395 PHE A CA 1
ATOM 3248 C C . PHE A 1 395 ? 10.562 -32.656 -15.594 1 98 395 PHE A C 1
ATOM 3250 O O . PHE A 1 395 ? 9.367 -32.469 -15.844 1 98 395 PHE A O 1
ATOM 3257 N N . ALA A 1 396 ? 11.531 -32.219 -16.453 1 97.56 396 ALA A N 1
ATOM 3258 C CA . ALA A 1 396 ? 11.227 -31.5 -17.688 1 97.56 396 ALA A CA 1
ATOM 3259 C C . ALA A 1 396 ? 10.648 -32.469 -18.734 1 97.56 396 ALA A C 1
ATOM 3261 O O . ALA A 1 396 ? 9.961 -32.031 -19.656 1 97.56 396 ALA A O 1
ATOM 3262 N N . ARG A 1 397 ? 10.836 -33.75 -18.531 1 96.56 397 ARG A N 1
ATOM 3263 C CA . ARG A 1 397 ? 10.445 -34.719 -19.547 1 96.56 397 ARG A CA 1
ATOM 3264 C C . ARG A 1 397 ? 9.172 -35.469 -19.141 1 96.56 397 ARG A C 1
ATOM 3266 O O . ARG A 1 397 ? 8.547 -36.125 -19.969 1 96.56 397 ARG A O 1
ATOM 3273 N N . GLN A 1 398 ? 8.781 -35.344 -17.906 1 97.25 398 GLN A N 1
ATOM 3274 C CA . GLN A 1 398 ? 7.566 -36.031 -17.453 1 97.25 398 GLN A CA 1
ATOM 3275 C C . GLN A 1 398 ? 6.363 -35.094 -17.5 1 97.25 398 GLN A C 1
ATOM 3277 O O . GLN A 1 398 ? 6.395 -34 -16.906 1 97.25 398 GLN A O 1
ATOM 3282 N N . GLN A 1 399 ? 5.281 -35.5 -18.156 1 96.94 399 GLN A N 1
ATOM 3283 C CA . GLN A 1 399 ? 4.094 -34.688 -18.344 1 96.94 399 GLN A CA 1
ATOM 3284 C C . GLN A 1 399 ? 3.318 -34.531 -17.047 1 96.94 399 GLN A C 1
ATOM 3286 O O . GLN A 1 399 ? 3.172 -35.5 -16.281 1 96.94 399 GLN A O 1
ATOM 3291 N N . ALA A 1 400 ? 2.818 -33.344 -16.766 1 97.69 400 ALA A N 1
ATOM 3292 C CA . ALA A 1 400 ? 1.902 -33.062 -15.664 1 97.69 400 ALA A CA 1
ATOM 3293 C C . ALA A 1 400 ? 0.457 -33.344 -16.062 1 97.69 400 ALA A C 1
ATOM 3295 O O . ALA A 1 400 ? 0.181 -33.656 -17.219 1 97.69 400 ALA A O 1
ATOM 3296 N N . GLY A 1 401 ? -0.42 -33.281 -15.141 1 97.44 401 GLY A N 1
ATOM 3297 C CA . GLY A 1 401 ? -1.812 -33.594 -15.406 1 97.44 401 GLY A CA 1
ATOM 3298 C C . GLY A 1 401 ? -2.635 -32.406 -15.836 1 97.44 401 GLY A C 1
ATOM 3299 O O . GLY A 1 401 ? -2.225 -31.25 -15.625 1 97.44 401 GLY A O 1
ATOM 3300 N N . GLN A 1 402 ? -3.746 -32.75 -16.453 1 97.25 402 GLN A N 1
ATOM 3301 C CA . GLN A 1 402 ? -4.723 -31.719 -16.812 1 97.25 402 GLN A CA 1
ATOM 3302 C C . GLN A 1 402 ? -5.531 -31.281 -15.586 1 97.25 402 GLN A C 1
ATOM 3304 O O . GLN A 1 402 ? -5.895 -32.125 -14.75 1 97.25 402 GLN A O 1
ATOM 3309 N N . ILE A 1 403 ? -5.883 -30.016 -15.367 1 95.94 403 ILE A N 1
ATOM 3310 C CA . ILE A 1 403 ? -6.508 -29.5 -14.156 1 95.94 403 ILE A CA 1
ATOM 3311 C C . ILE A 1 403 ? -8.023 -29.484 -14.328 1 95.94 403 ILE A C 1
ATOM 3313 O O . ILE A 1 403 ? -8.766 -29.938 -13.453 1 95.94 403 ILE A O 1
ATOM 3317 N N . GLY A 1 404 ? -8.617 -29.031 -15.445 1 94.12 404 GLY A N 1
ATOM 3318 C CA . GLY A 1 404 ? -10.055 -28.875 -15.648 1 94.12 404 GLY A CA 1
ATOM 3319 C C . GLY A 1 404 ? -10.734 -30.141 -16.109 1 94.12 404 GLY A C 1
ATOM 3320 O O . GLY A 1 404 ? -10.062 -31.109 -16.484 1 94.12 404 GLY A O 1
ATOM 3321 N N . GLY A 1 405 ? -12.055 -30.188 -15.906 1 94.81 405 GLY A N 1
ATOM 3322 C CA . GLY A 1 405 ? -12.859 -31.25 -16.469 1 94.81 405 GLY A CA 1
ATOM 3323 C C . GLY A 1 405 ? -13.164 -32.344 -15.461 1 94.81 405 GLY A C 1
ATOM 3324 O O . GLY A 1 405 ? -13.867 -33.312 -15.781 1 94.81 405 GLY A O 1
ATOM 3325 N N . GLY A 1 406 ? -12.633 -32.25 -14.273 1 95.94 406 GLY A N 1
ATOM 3326 C CA . GLY A 1 406 ? -12.93 -33.219 -13.227 1 95.94 406 GLY A CA 1
ATOM 3327 C C . GLY A 1 406 ? -12.156 -34.5 -13.375 1 95.94 406 GLY A C 1
ATOM 3328 O O . GLY A 1 406 ? -11.43 -34.688 -14.359 1 95.94 406 GLY A O 1
ATOM 3329 N N . TRP A 1 407 ? -12.148 -35.312 -12.398 1 97.06 407 TRP A N 1
ATOM 3330 C CA . TRP A 1 407 ? -11.68 -36.688 -12.359 1 97.06 407 TRP A CA 1
ATOM 3331 C C . TRP A 1 407 ? -10.195 -36.781 -12.688 1 97.06 407 TRP A C 1
ATOM 3333 O O . TRP A 1 407 ? -9.773 -37.594 -13.523 1 97.06 407 TRP A O 1
ATOM 3343 N N . ASN A 1 408 ? -9.383 -36 -12.094 1 97.5 408 ASN A N 1
ATOM 3344 C CA . ASN A 1 408 ? -7.953 -36.094 -12.391 1 97.5 408 ASN A CA 1
ATOM 3345 C C . ASN A 1 408 ? -7.105 -35.781 -11.156 1 97.5 408 ASN A C 1
ATOM 3347 O O . ASN A 1 408 ? -5.91 -35.5 -11.273 1 97.5 408 ASN A O 1
ATOM 3351 N N . VAL A 1 409 ? -7.754 -35.781 -9.977 1 96.81 409 VAL A N 1
ATOM 3352 C CA . VAL A 1 409 ? -7.02 -35.625 -8.727 1 96.81 409 VAL A CA 1
ATOM 3353 C C . VAL A 1 409 ? -6.539 -36.969 -8.219 1 96.81 409 VAL A C 1
ATOM 3355 O O . VAL A 1 409 ? -7.285 -37.938 -8.234 1 96.81 409 VAL A O 1
ATOM 3358 N N . HIS A 1 410 ? -5.27 -37 -7.844 1 94.25 410 HIS A N 1
ATOM 3359 C CA . HIS A 1 410 ? -4.734 -38.219 -7.246 1 94.25 410 HIS A CA 1
ATOM 3360 C C . HIS A 1 410 ? -5.473 -38.594 -5.957 1 94.25 410 HIS A C 1
ATOM 3362 O O . HIS A 1 410 ? -5.773 -37.688 -5.148 1 94.25 410 HIS A O 1
ATOM 3368 N N . ALA A 1 411 ? -5.781 -39.812 -5.723 1 92.75 411 ALA A N 1
ATOM 3369 C CA . ALA A 1 411 ? -6.59 -40.312 -4.598 1 92.75 411 ALA A CA 1
ATOM 3370 C C . ALA A 1 411 ? -5.965 -39.906 -3.266 1 92.75 411 ALA A C 1
ATOM 3372 O O . ALA A 1 411 ? -6.676 -39.625 -2.299 1 92.75 411 ALA A O 1
ATOM 3373 N N . ARG A 1 412 ? -4.707 -39.781 -3.213 1 90.06 412 ARG A N 1
ATOM 3374 C CA . ARG A 1 412 ? -3.996 -39.438 -1.979 1 90.06 412 ARG A CA 1
ATOM 3375 C C . ARG A 1 412 ? -4.211 -38 -1.584 1 90.06 412 ARG A C 1
ATOM 3377 O O . ARG A 1 412 ? -3.918 -37.594 -0.452 1 90.06 412 ARG A O 1
ATOM 3384 N N . LEU A 1 413 ? -4.703 -37.25 -2.471 1 92.31 413 LEU A N 1
ATOM 3385 C CA . LEU A 1 413 ? -4.875 -35.812 -2.215 1 92.31 413 LEU A CA 1
ATOM 3386 C C . LEU A 1 413 ? -6.336 -35.469 -1.924 1 92.31 413 LEU A C 1
ATOM 3388 O O . LEU A 1 413 ? -6.715 -34.312 -1.869 1 92.31 413 LEU A O 1
ATOM 3392 N N . GLN A 1 414 ? -7.137 -36.469 -1.721 1 94.62 414 GLN A N 1
ATOM 3393 C CA . GLN A 1 414 ? -8.57 -36.312 -1.505 1 94.62 414 GLN A CA 1
ATOM 3394 C C . GLN A 1 414 ? -8.852 -35.375 -0.333 1 94.62 414 GLN A C 1
ATOM 3396 O O . GLN A 1 414 ? -9.68 -34.469 -0.44 1 94.62 414 GLN A O 1
ATOM 3401 N N . GLU A 1 415 ? -8.141 -35.5 0.743 1 93.88 415 GLU A N 1
ATOM 3402 C CA . GLU A 1 415 ? -8.391 -34.75 1.954 1 93.88 415 GLU A CA 1
ATOM 3403 C C . GLU A 1 415 ? -8.07 -33.25 1.742 1 93.88 415 GLU A C 1
ATOM 3405 O O . GLU A 1 415 ? -8.742 -32.375 2.305 1 93.88 415 GLU A O 1
ATOM 3410 N N . VAL A 1 416 ? -7.066 -33 1.009 1 92 416 VAL A N 1
ATOM 3411 C CA . VAL A 1 416 ? -6.637 -31.641 0.759 1 92 416 VAL A CA 1
ATOM 3412 C C . VAL A 1 416 ? -7.707 -30.906 -0.041 1 92 416 VAL A C 1
ATOM 3414 O O . VAL A 1 416 ? -8.023 -29.75 0.253 1 92 416 VAL A O 1
ATOM 3417 N N . VAL A 1 417 ? -8.234 -31.547 -0.989 1 95.88 417 VAL A N 1
ATOM 3418 C CA . VAL A 1 417 ? -9.258 -30.938 -1.838 1 95.88 417 VAL A CA 1
ATOM 3419 C C . VAL A 1 417 ? -10.539 -30.734 -1.036 1 95.88 417 VAL A C 1
ATOM 3421 O O . VAL A 1 417 ? -11.211 -29.703 -1.18 1 95.88 417 VAL A O 1
ATOM 3424 N N . GLU A 1 418 ? -10.875 -31.719 -0.195 1 97.44 418 GLU A N 1
ATOM 3425 C CA . GLU A 1 418 ? -12.039 -31.578 0.676 1 97.44 418 GLU A CA 1
ATOM 3426 C C . GLU A 1 418 ? -11.906 -30.375 1.589 1 97.44 418 GLU A C 1
ATOM 3428 O O . GLU A 1 418 ? -12.891 -29.656 1.828 1 97.44 418 GLU A O 1
ATOM 3433 N N . LEU A 1 419 ? -10.734 -30.156 2.059 1 96.44 419 LEU A N 1
ATOM 3434 C CA . LEU A 1 419 ? -10.484 -29.047 2.986 1 96.44 419 LEU A CA 1
ATOM 3435 C C . LEU A 1 419 ? -10.766 -27.703 2.326 1 96.44 419 LEU A C 1
ATOM 3437 O O . LEU A 1 419 ? -11.312 -26.797 2.963 1 96.44 419 LEU A O 1
ATOM 3441 N N . VAL A 1 420 ? -10.383 -27.516 1.072 1 96.88 420 VAL A N 1
ATOM 3442 C CA . VAL A 1 420 ? -10.625 -26.266 0.365 1 96.88 420 VAL A CA 1
ATOM 3443 C C . VAL A 1 420 ? -12.125 -26 0.273 1 96.88 420 VAL A C 1
ATOM 3445 O O . VAL A 1 420 ? -12.57 -24.859 0.456 1 96.88 420 VAL A O 1
ATOM 3448 N N . ILE A 1 421 ? -12.898 -27.031 -0.034 1 98.19 421 ILE A N 1
ATOM 3449 C CA . ILE A 1 421 ? -14.352 -26.891 -0.126 1 98.19 421 ILE A CA 1
ATOM 3450 C C . ILE A 1 421 ? -14.922 -26.5 1.232 1 98.19 421 ILE A C 1
ATOM 3452 O O . ILE A 1 421 ? -15.734 -25.578 1.323 1 98.19 421 ILE A O 1
ATOM 3456 N N . LYS A 1 422 ? -14.461 -27.172 2.275 1 98.06 422 LYS A N 1
ATOM 3457 C CA . LYS A 1 422 ? -14.922 -26.875 3.629 1 98.06 422 LYS A CA 1
ATOM 3458 C C . LYS A 1 422 ? -14.586 -25.438 4.031 1 98.06 422 LYS A C 1
ATOM 3460 O O . LYS A 1 422 ? -15.406 -24.75 4.633 1 98.06 422 LYS A O 1
ATOM 3465 N N . GLU A 1 423 ? -13.383 -25.031 3.709 1 97.69 423 GLU A N 1
ATOM 3466 C CA . GLU A 1 423 ? -12.953 -23.672 4.039 1 97.69 423 GLU A CA 1
ATOM 3467 C C . GLU A 1 423 ? -13.766 -22.641 3.26 1 97.69 423 GLU A C 1
ATOM 3469 O O . GLU A 1 423 ? -14.133 -21.594 3.803 1 97.69 423 GLU A O 1
ATOM 3474 N N . SER A 1 424 ? -13.977 -22.906 2.01 1 98 424 SER A N 1
ATOM 3475 C CA . SER A 1 424 ? -14.789 -22 1.192 1 98 424 SER A CA 1
ATOM 3476 C C . SER A 1 424 ? -16.172 -21.812 1.791 1 98 424 SER A C 1
ATOM 3478 O O . SER A 1 424 ? -16.719 -20.719 1.776 1 98 424 SER A O 1
ATOM 3480 N N . ARG A 1 425 ? -16.766 -22.938 2.311 1 98.12 425 ARG A N 1
ATOM 3481 C CA . ARG A 1 425 ? -18.094 -22.906 2.926 1 98.12 425 ARG A CA 1
ATOM 3482 C C . ARG A 1 425 ? -18.062 -22.125 4.23 1 98.12 425 ARG A C 1
ATOM 3484 O O . ARG A 1 425 ? -18.953 -21.297 4.484 1 98.12 425 ARG A O 1
ATOM 3491 N N . ALA A 1 426 ? -17.047 -22.375 4.996 1 97.75 426 ALA A N 1
ATOM 3492 C CA . ALA A 1 426 ? -16.891 -21.672 6.27 1 97.75 426 ALA A CA 1
ATOM 3493 C C . ALA A 1 426 ? -16.781 -20.172 6.055 1 97.75 426 ALA A C 1
ATOM 3495 O O . ALA A 1 426 ? -17.25 -19.375 6.887 1 97.75 426 ALA A O 1
ATOM 3496 N N . LEU A 1 427 ? -16.25 -19.766 4.941 1 98.38 427 LEU A N 1
ATOM 3497 C CA . LEU A 1 427 ? -15.992 -18.359 4.656 1 98.38 427 LEU A CA 1
ATOM 3498 C C . LEU A 1 427 ? -17.094 -17.766 3.791 1 98.38 427 LEU A C 1
ATOM 3500 O O . LEU A 1 427 ? -17.031 -16.609 3.385 1 98.38 427 LEU A O 1
ATOM 3504 N N . ARG A 1 428 ? -18.047 -18.531 3.461 1 98.25 428 ARG A N 1
ATOM 3505 C CA . ARG A 1 428 ? -19.25 -18.109 2.75 1 98.25 428 ARG A CA 1
ATOM 3506 C C . ARG A 1 428 ? -18.906 -17.469 1.409 1 98.25 428 ARG A C 1
ATOM 3508 O O . ARG A 1 428 ? -19.375 -16.375 1.101 1 98.25 428 ARG A O 1
ATOM 3515 N N . VAL A 1 429 ? -18.062 -18.109 0.641 1 98.56 429 VAL A N 1
ATOM 3516 C CA . VAL A 1 429 ? -17.703 -17.688 -0.71 1 98.56 429 VAL A CA 1
ATOM 3517 C C . VAL A 1 429 ? -18.938 -17.719 -1.605 1 98.56 429 VAL A C 1
ATOM 3519 O O . VAL A 1 429 ? -19.766 -18.625 -1.503 1 98.56 429 VAL A O 1
ATOM 3522 N N . GLN A 1 430 ? -19.078 -16.719 -2.488 1 98.31 430 GLN A N 1
ATOM 3523 C CA . GLN A 1 430 ? -20.266 -16.625 -3.34 1 98.31 430 GLN A CA 1
ATOM 3524 C C . GLN A 1 430 ? -20.266 -17.719 -4.41 1 98.31 430 GLN A C 1
ATOM 3526 O O . GLN A 1 430 ? -19.25 -18.391 -4.613 1 98.31 430 GLN A O 1
ATOM 3531 N N . PRO A 1 431 ? -21.422 -17.953 -5.094 1 98.69 431 PRO A N 1
ATOM 3532 C CA . PRO A 1 431 ? -21.531 -18.984 -6.121 1 98.69 431 PRO A CA 1
ATOM 3533 C C . PRO A 1 431 ? -20.625 -18.719 -7.324 1 98.69 431 PRO A C 1
ATOM 3535 O O . PRO A 1 431 ? -20.328 -17.547 -7.629 1 98.69 431 PRO A O 1
ATOM 3538 N N . PHE A 1 432 ? -20.312 -19.781 -7.98 1 98.69 432 PHE A N 1
ATOM 3539 C CA . PHE A 1 432 ? -19.438 -19.781 -9.148 1 98.69 432 PHE A CA 1
ATOM 3540 C C . PHE A 1 432 ? -19.922 -18.781 -10.188 1 98.69 432 PHE A C 1
ATOM 3542 O O . PHE A 1 432 ? -19.125 -18 -10.711 1 98.69 432 PHE A O 1
ATOM 3549 N N . ASN A 1 433 ? -21.172 -18.688 -10.453 1 98.75 433 ASN A N 1
ATOM 3550 C CA . ASN A 1 433 ? -21.719 -17.812 -11.477 1 98.75 433 ASN A CA 1
ATOM 3551 C C . ASN A 1 433 ? -21.578 -16.344 -11.078 1 98.75 433 ASN A C 1
ATOM 3553 O O . ASN A 1 433 ? -21.453 -15.469 -11.945 1 98.75 433 ASN A O 1
ATOM 3557 N N . GLU A 1 434 ? -21.609 -16 -9.773 1 98.38 434 GLU A N 1
ATOM 3558 C CA . GLU A 1 434 ? -21.391 -14.617 -9.352 1 98.38 434 GLU A CA 1
ATOM 3559 C C . GLU A 1 434 ? -19.984 -14.156 -9.695 1 98.38 434 GLU A C 1
ATOM 3561 O O . GLU A 1 434 ? -19.766 -12.992 -10.031 1 98.38 434 GLU A O 1
ATOM 3566 N N . TYR A 1 435 ? -19.062 -15.07 -9.594 1 98.44 435 TYR A N 1
ATOM 3567 C CA . TYR A 1 435 ? -17.688 -14.742 -9.969 1 98.44 435 TYR A CA 1
ATOM 3568 C C . TYR A 1 435 ? -17.547 -14.633 -11.484 1 98.44 435 TYR A C 1
ATOM 3570 O O . TYR A 1 435 ? -16.781 -13.797 -11.984 1 98.44 435 TYR A O 1
ATOM 3578 N N . ARG A 1 436 ? -18.203 -15.531 -12.219 1 98.19 436 ARG A N 1
ATOM 3579 C CA . ARG A 1 436 ? -18.203 -15.367 -13.672 1 98.19 436 ARG A CA 1
ATOM 3580 C C . ARG A 1 436 ? -18.703 -13.984 -14.062 1 98.19 436 ARG A C 1
ATOM 3582 O O . ARG A 1 436 ? -18.094 -13.305 -14.891 1 98.19 436 ARG A O 1
ATOM 3589 N N . LYS A 1 437 ? -19.781 -13.547 -13.414 1 97.25 437 LYS A N 1
ATOM 3590 C CA . LYS A 1 437 ? -20.328 -12.219 -13.68 1 97.25 437 LYS A CA 1
ATOM 3591 C C . LYS A 1 437 ? -19.297 -11.133 -13.344 1 97.25 437 LYS A C 1
ATOM 3593 O O . LYS A 1 437 ? -19.125 -10.18 -14.109 1 97.25 437 LYS A O 1
ATOM 3598 N N . LYS A 1 438 ? -18.641 -11.25 -12.195 1 96.94 438 LYS A N 1
ATOM 3599 C CA . LYS A 1 438 ? -17.656 -10.273 -11.742 1 96.94 438 LYS A CA 1
ATOM 3600 C C . LYS A 1 438 ? -16.547 -10.102 -12.773 1 96.94 438 LYS A C 1
ATOM 3602 O O . LYS A 1 438 ? -16.031 -9 -12.961 1 96.94 438 LYS A O 1
ATOM 3607 N N . PHE A 1 439 ? -16.188 -11.164 -13.492 1 96.12 439 PHE A N 1
ATOM 3608 C CA . PHE A 1 439 ? -15.109 -11.133 -14.484 1 96.12 439 PHE A CA 1
ATOM 3609 C C . PHE A 1 439 ? -15.68 -10.969 -15.891 1 96.12 439 PHE A C 1
ATOM 3611 O O . PHE A 1 439 ? -15 -11.25 -16.875 1 96.12 439 PHE A O 1
ATOM 3618 N N . GLU A 1 440 ? -16.953 -10.633 -15.961 1 92.75 440 GLU A N 1
ATOM 3619 C CA . GLU A 1 440 ? -17.656 -10.297 -17.203 1 92.75 440 GLU A CA 1
ATOM 3620 C C . GLU A 1 440 ? -17.75 -11.508 -18.125 1 92.75 440 GLU A C 1
ATOM 3622 O O . GLU A 1 440 ? -17.641 -11.367 -19.344 1 92.75 440 GLU A O 1
ATOM 3627 N N . LEU A 1 441 ? -17.828 -12.672 -17.562 1 95.38 441 LEU A N 1
ATOM 3628 C CA . LEU A 1 441 ? -18.125 -13.898 -18.297 1 95.38 441 LEU A CA 1
ATOM 3629 C C . LEU A 1 441 ? -19.609 -14.211 -18.25 1 95.38 441 LEU A C 1
ATOM 3631 O O . LEU A 1 441 ? -20.312 -13.812 -17.328 1 95.38 441 LEU A O 1
ATOM 3635 N N . LYS A 1 442 ? -20.062 -14.844 -19.297 1 95.31 442 LYS A N 1
ATOM 3636 C CA . LYS A 1 442 ? -21.469 -15.266 -19.312 1 95.31 442 LYS A CA 1
ATOM 3637 C C . LYS A 1 442 ? -21.719 -16.344 -18.25 1 95.31 442 LYS A C 1
ATOM 3639 O O . LYS A 1 442 ? -21.047 -17.359 -18.219 1 95.31 442 LYS A O 1
ATOM 3644 N N . PRO A 1 443 ? -22.641 -16.047 -17.312 1 97.69 443 PRO A N 1
ATOM 3645 C CA . PRO A 1 443 ? -23 -17.125 -16.375 1 97.69 443 PRO A CA 1
ATOM 3646 C C . PRO A 1 443 ? -23.625 -18.328 -17.062 1 97.69 443 PRO A C 1
ATOM 3648 O O . PRO A 1 443 ? -24.312 -18.172 -18.078 1 97.69 443 PRO A O 1
ATOM 3651 N N . TYR A 1 444 ? -23.375 -19.516 -16.516 1 98.5 444 TYR A N 1
ATOM 3652 C CA . TYR A 1 444 ? -24 -20.719 -17.062 1 98.5 444 TYR A CA 1
ATOM 3653 C C . TYR A 1 444 ? -25.469 -20.781 -16.672 1 98.5 444 TYR A C 1
ATOM 3655 O O . TYR A 1 444 ? -25.844 -20.438 -15.555 1 98.5 444 TYR A O 1
ATOM 3663 N N . ALA A 1 445 ? -26.266 -21.219 -17.625 1 98.19 445 ALA A N 1
ATOM 3664 C CA . ALA A 1 445 ? -27.703 -21.281 -17.391 1 98.19 445 ALA A CA 1
ATOM 3665 C C . ALA A 1 445 ? -28.109 -22.609 -16.781 1 98.19 445 ALA A C 1
ATOM 3667 O O . ALA A 1 445 ? -29.188 -22.734 -16.188 1 98.19 445 ALA A O 1
ATOM 3668 N N . SER A 1 446 ? -27.25 -23.609 -17.031 1 98.25 446 SER A N 1
ATOM 3669 C CA . SER A 1 446 ? -27.531 -24.953 -16.516 1 98.25 446 SER A CA 1
ATOM 3670 C C . SER A 1 446 ? -26.25 -25.75 -16.359 1 98.25 446 SER A C 1
ATOM 3672 O O . SER A 1 446 ? -25.203 -25.375 -16.891 1 98.25 446 SER A O 1
ATOM 3674 N N . PHE A 1 447 ? -26.375 -26.875 -15.594 1 98.56 447 PHE A N 1
ATOM 3675 C CA . PHE A 1 447 ? -25.234 -27.766 -15.453 1 98.56 447 PHE A CA 1
ATOM 3676 C C . PHE A 1 447 ? -24.891 -28.422 -16.781 1 98.56 447 PHE A C 1
ATOM 3678 O O . PHE A 1 447 ? -23.75 -28.828 -17.016 1 98.56 447 PHE A O 1
ATOM 3685 N N . TYR A 1 448 ? -25.812 -28.5 -17.734 1 97.88 448 TYR A N 1
ATOM 3686 C CA . TYR A 1 448 ? -25.625 -29.109 -19.047 1 97.88 448 TYR A CA 1
ATOM 3687 C C . TYR A 1 448 ? -24.828 -28.203 -19.969 1 97.88 448 TYR A C 1
ATOM 3689 O O . TYR A 1 448 ? -24.203 -28.672 -20.922 1 97.88 448 TYR A O 1
ATOM 3697 N N . GLU A 1 449 ? -24.875 -26.906 -19.688 1 97.19 449 GLU A N 1
ATOM 3698 C CA . GLU A 1 449 ? -23.984 -25.969 -20.359 1 97.19 449 GLU A CA 1
ATOM 3699 C C . GLU A 1 449 ? -22.594 -25.969 -19.734 1 97.19 449 GLU A C 1
ATOM 3701 O O . GLU A 1 449 ? -21.594 -25.703 -20.406 1 97.19 449 GLU A O 1
ATOM 3706 N N . PHE A 1 450 ? -22.547 -26.312 -18.5 1 97.94 450 PHE A N 1
ATOM 3707 C CA . PHE A 1 450 ? -21.359 -26.219 -17.656 1 97.94 450 PHE A CA 1
ATOM 3708 C C . PHE A 1 450 ? -20.391 -27.344 -17.969 1 97.94 450 PHE A C 1
ATOM 3710 O O . PHE A 1 450 ? -19.172 -27.109 -18.031 1 97.94 450 PHE A O 1
ATOM 3717 N N . THR A 1 451 ? -20.812 -28.5 -18.156 1 97.44 451 THR A N 1
ATOM 3718 C CA . THR A 1 451 ? -19.969 -29.672 -18.453 1 97.44 451 THR A CA 1
ATOM 3719 C C . THR A 1 451 ? -20.5 -30.422 -19.656 1 97.44 451 THR A C 1
ATOM 3721 O O . THR A 1 451 ? -21.688 -30.391 -19.953 1 97.44 451 THR A O 1
ATOM 3724 N N . ASP A 1 452 ? -19.578 -31.062 -20.391 1 93.25 452 ASP A N 1
ATOM 3725 C CA . ASP A 1 452 ? -19.953 -31.828 -21.578 1 93.25 452 ASP A CA 1
ATOM 3726 C C . ASP A 1 452 ? -20.438 -33.219 -21.188 1 93.25 452 ASP A C 1
ATOM 3728 O O . ASP A 1 452 ? -21.016 -33.938 -22.016 1 93.25 452 ASP A O 1
ATOM 3732 N N . ASP A 1 453 ? -20.25 -33.625 -20.016 1 95.81 453 ASP A N 1
ATOM 3733 C CA . ASP A 1 453 ? -20.672 -34.938 -19.531 1 95.81 453 ASP A CA 1
ATOM 3734 C C . ASP A 1 453 ? -22.078 -34.875 -18.969 1 95.81 453 ASP A C 1
ATOM 3736 O O . ASP A 1 453 ? -22.312 -34.344 -17.875 1 95.81 453 ASP A O 1
ATOM 3740 N N . LYS A 1 454 ? -23 -35.531 -19.625 1 97.19 454 LYS A N 1
ATOM 3741 C CA . LYS A 1 454 ? -24.422 -35.438 -19.281 1 97.19 454 LYS A CA 1
ATOM 3742 C C . LYS A 1 454 ? -24.672 -36.094 -17.922 1 97.19 454 LYS A C 1
ATOM 3744 O O . LYS A 1 454 ? -25.547 -35.625 -17.172 1 97.19 454 LYS A O 1
ATOM 3749 N N . GLU A 1 455 ? -24.016 -37.125 -17.688 1 96.69 455 GLU A N 1
ATOM 3750 C CA . GLU A 1 455 ? -24.188 -37.781 -16.406 1 96.69 455 GLU A CA 1
ATOM 3751 C C . GLU A 1 455 ? -23.703 -36.906 -15.258 1 96.69 455 GLU A C 1
ATOM 3753 O O . GLU A 1 455 ? -24.359 -36.812 -14.219 1 96.69 455 GLU A O 1
ATOM 3758 N N . MET A 1 456 ? -22.578 -36.312 -15.43 1 97 456 MET A N 1
ATOM 3759 C CA . MET A 1 456 ? -22.094 -35.344 -14.438 1 97 456 MET A CA 1
ATOM 3760 C C . MET A 1 456 ? -23.078 -34.219 -14.234 1 97 456 MET A C 1
ATOM 3762 O O . MET A 1 456 ? -23.359 -33.812 -13.094 1 97 456 MET A O 1
ATOM 3766 N N . ALA A 1 457 ? -23.562 -33.688 -15.352 1 98.31 457 ALA A N 1
ATOM 3767 C CA . ALA A 1 457 ? -24.531 -32.594 -15.289 1 98.31 457 ALA A CA 1
ATOM 3768 C C . ALA A 1 457 ? -25.75 -33 -14.469 1 98.31 457 ALA A C 1
ATOM 3770 O O . ALA A 1 457 ? -26.203 -32.219 -13.602 1 98.31 457 ALA A O 1
ATOM 3771 N N . ARG A 1 458 ? -26.266 -34.156 -14.766 1 98.19 458 ARG A N 1
ATOM 3772 C CA . ARG A 1 458 ? -27.438 -34.625 -14.07 1 98.19 458 ARG A CA 1
ATOM 3773 C C . ARG A 1 458 ? -27.172 -34.781 -12.578 1 98.19 458 ARG A C 1
ATOM 3775 O O . ARG A 1 458 ? -28 -34.375 -11.75 1 98.19 458 ARG A O 1
ATOM 3782 N N . GLN A 1 459 ? -26.125 -35.375 -12.219 1 98.06 459 GLN A N 1
ATOM 3783 C CA . GLN A 1 459 ? -25.797 -35.594 -10.82 1 98.06 459 GLN A CA 1
ATOM 3784 C C . GLN A 1 459 ? -25.562 -34.281 -10.078 1 98.06 459 GLN A C 1
ATOM 3786 O O . GLN A 1 459 ? -25.953 -34.156 -8.914 1 98.06 459 GLN A O 1
ATOM 3791 N N . LEU A 1 460 ? -24.875 -33.375 -10.711 1 98.38 460 LEU A N 1
ATOM 3792 C CA . LEU A 1 460 ? -24.641 -32.062 -10.094 1 98.38 460 LEU A CA 1
ATOM 3793 C C . LEU A 1 460 ? -25.969 -31.328 -9.859 1 98.38 460 LEU A C 1
ATOM 3795 O O . LEU A 1 460 ? -26.141 -30.656 -8.836 1 98.38 460 LEU A O 1
ATOM 3799 N N . GLU A 1 461 ? -26.812 -31.422 -10.852 1 98.06 461 GLU A N 1
ATOM 3800 C CA . GLU A 1 461 ? -28.125 -30.812 -10.688 1 98.06 461 GLU A CA 1
ATOM 3801 C C . GLU A 1 461 ? -28.875 -31.438 -9.508 1 98.06 461 GLU A C 1
ATOM 3803 O O . GLU A 1 461 ? -29.547 -30.734 -8.758 1 98.06 461 GLU A O 1
ATOM 3808 N N . GLU A 1 462 ? -28.781 -32.719 -9.375 1 97.25 462 GLU A N 1
ATOM 3809 C CA . GLU A 1 462 ? -29.406 -33.406 -8.25 1 97.25 462 GLU A CA 1
ATOM 3810 C C . GLU A 1 462 ? -28.797 -32.938 -6.926 1 97.25 462 GLU A C 1
ATOM 3812 O O . GLU A 1 462 ? -29.516 -32.781 -5.93 1 97.25 462 GLU A O 1
ATOM 3817 N N . LEU A 1 463 ? -27.547 -32.75 -6.902 1 97.69 463 LEU A N 1
ATOM 3818 C CA . LEU A 1 463 ? -26.828 -32.438 -5.668 1 97.69 463 LEU A CA 1
ATOM 3819 C C . LEU A 1 463 ? -27.047 -30.953 -5.293 1 97.69 463 LEU A C 1
ATOM 3821 O O . LEU A 1 463 ? -27.297 -30.641 -4.125 1 97.69 463 LEU A O 1
ATOM 3825 N N . TYR A 1 464 ? -26.953 -30.031 -6.238 1 97.94 464 TYR A N 1
ATOM 3826 C CA . TYR A 1 464 ? -26.969 -28.594 -5.949 1 97.94 464 TYR A CA 1
ATOM 3827 C C . TYR A 1 464 ? -28.359 -28.031 -6.168 1 97.94 464 TYR A C 1
ATOM 3829 O O . TYR A 1 464 ? -28.719 -26.984 -5.594 1 97.94 464 TYR A O 1
ATOM 3837 N N . GLY A 1 465 ? -29.156 -28.625 -6.996 1 97.5 465 GLY A N 1
ATOM 3838 C CA . GLY A 1 465 ? -30.484 -28.141 -7.32 1 97.5 465 GLY A CA 1
ATOM 3839 C C . GLY A 1 465 ? -30.484 -27.078 -8.406 1 97.5 465 GLY A C 1
ATOM 3840 O O . GLY A 1 465 ? -31.297 -27.156 -9.344 1 97.5 465 GLY A O 1
ATOM 3841 N N . ASP A 1 466 ? -29.641 -26.109 -8.359 1 97.88 466 ASP A N 1
ATOM 3842 C CA . ASP A 1 466 ? -29.578 -24.969 -9.258 1 97.88 466 ASP A CA 1
ATOM 3843 C C . ASP A 1 466 ? -28.141 -24.578 -9.578 1 97.88 466 ASP A C 1
ATOM 3845 O O . ASP A 1 466 ? -27.281 -24.578 -8.695 1 97.88 466 ASP A O 1
ATOM 3849 N N . ILE A 1 467 ? -27.875 -24.266 -10.883 1 98.56 467 ILE A N 1
ATOM 3850 C CA . ILE A 1 467 ? -26.531 -23.938 -11.328 1 98.56 467 ILE A CA 1
ATOM 3851 C C . ILE A 1 467 ? -26.031 -22.688 -10.609 1 98.56 467 ILE A C 1
ATOM 3853 O O . ILE A 1 467 ? -24.828 -22.516 -10.383 1 98.56 467 ILE A O 1
ATOM 3857 N N . ASP A 1 468 ? -26.953 -21.812 -10.156 1 98.31 468 ASP A N 1
ATOM 3858 C CA . ASP A 1 468 ? -26.594 -20.578 -9.453 1 98.31 468 ASP A CA 1
ATOM 3859 C C . ASP A 1 468 ? -26.219 -20.875 -8 1 98.31 468 ASP A C 1
ATOM 3861 O O . ASP A 1 468 ? -25.828 -19.953 -7.266 1 98.31 468 ASP A O 1
ATOM 3865 N N . ALA A 1 469 ? -26.219 -22.094 -7.629 1 98.5 469 ALA A N 1
ATOM 3866 C CA . ALA A 1 469 ? -25.797 -22.5 -6.285 1 98.5 469 ALA A CA 1
ATOM 3867 C C . ALA A 1 469 ? -24.484 -23.25 -6.324 1 98.5 469 ALA A C 1
ATOM 3869 O O . ALA A 1 469 ? -23.953 -23.641 -5.281 1 98.5 469 ALA A O 1
ATOM 3870 N N . LEU A 1 470 ? -23.984 -23.438 -7.527 1 98.75 470 LEU A N 1
ATOM 3871 C CA . LEU A 1 470 ? -22.703 -24.125 -7.648 1 98.75 470 LEU A CA 1
ATOM 3872 C C . LEU A 1 470 ? -21.594 -23.344 -6.949 1 98.75 470 LEU A C 1
ATOM 3874 O O . LEU A 1 470 ? -21.438 -22.141 -7.172 1 98.75 470 LEU A O 1
ATOM 3878 N N . GLU A 1 471 ? -20.812 -24.047 -6.094 1 98.56 471 GLU A N 1
ATOM 3879 C CA . GLU A 1 471 ? -19.734 -23.438 -5.328 1 98.56 471 GLU A CA 1
ATOM 3880 C C . GLU A 1 471 ? -18.562 -23.031 -6.23 1 98.56 471 GLU A C 1
ATOM 3882 O O . GLU A 1 471 ? -18.344 -23.656 -7.273 1 98.56 471 GLU A O 1
ATOM 3887 N N . PHE A 1 472 ? -17.812 -22.047 -5.805 1 98.56 472 PHE A N 1
ATOM 3888 C CA . PHE A 1 472 ? -16.75 -21.422 -6.566 1 98.56 472 PHE A CA 1
ATOM 3889 C C . PHE A 1 472 ? -15.672 -22.438 -6.938 1 98.56 472 PHE A C 1
ATOM 3891 O O . PHE A 1 472 ? -15.391 -22.641 -8.117 1 98.56 472 PHE A O 1
ATOM 3898 N N . TYR A 1 473 ? -15.031 -23.125 -5.973 1 98.06 473 TYR A N 1
ATOM 3899 C CA . TYR A 1 473 ? -13.883 -23.984 -6.207 1 98.06 473 TYR A CA 1
ATOM 3900 C C . TYR A 1 473 ? -14.273 -25.219 -7.004 1 98.06 473 TYR A C 1
ATOM 3902 O O . TYR A 1 473 ? -13.648 -25.547 -8.016 1 98.06 473 TYR A O 1
ATOM 3910 N N . PRO A 1 474 ? -15.375 -25.938 -6.625 1 97.94 474 PRO A N 1
ATOM 3911 C CA . PRO A 1 474 ? -15.828 -27.047 -7.48 1 97.94 474 PRO A CA 1
ATOM 3912 C C . PRO A 1 474 ? -16.125 -26.594 -8.906 1 97.94 474 PRO A C 1
ATOM 3914 O O . PRO A 1 474 ? -15.836 -27.328 -9.859 1 97.94 474 PRO A O 1
ATOM 3917 N N . GLY A 1 475 ? -16.719 -25.406 -9 1 98.5 475 GLY A N 1
ATOM 3918 C CA . GLY A 1 475 ? -17 -24.891 -10.328 1 98.5 475 GLY A CA 1
ATOM 3919 C C . GLY A 1 475 ? -15.766 -24.75 -11.188 1 98.5 475 GLY A C 1
ATOM 3920 O O . GLY A 1 475 ? -15.773 -25.109 -12.367 1 98.5 475 GLY A O 1
ATOM 3921 N N . LEU A 1 476 ? -14.695 -24.297 -10.656 1 98.06 476 LEU A N 1
ATOM 3922 C CA . LEU A 1 476 ? -13.445 -24.094 -11.375 1 98.06 476 LEU A CA 1
ATOM 3923 C C . LEU A 1 476 ? -12.844 -25.422 -11.828 1 98.06 476 LEU A C 1
ATOM 3925 O O . LEU A 1 476 ? -12.32 -25.516 -12.938 1 98.06 476 LEU A O 1
ATOM 3929 N N . LEU A 1 477 ? -12.938 -26.453 -11.016 1 97.25 477 LEU A N 1
ATOM 3930 C CA . LEU A 1 477 ? -12.273 -27.719 -11.289 1 97.25 477 LEU A CA 1
ATOM 3931 C C . LEU A 1 477 ? -13.109 -28.594 -12.227 1 97.25 477 LEU A C 1
ATOM 3933 O O . LEU A 1 477 ? -12.57 -29.406 -12.969 1 97.25 477 LEU A O 1
ATOM 3937 N N . LEU A 1 478 ? -14.461 -28.406 -12.227 1 97.88 478 LEU A N 1
ATOM 3938 C CA . LEU A 1 478 ? -15.344 -29.312 -12.953 1 97.88 478 LEU A CA 1
ATOM 3939 C C . LEU A 1 478 ? -15.727 -28.734 -14.312 1 97.88 478 LEU A C 1
ATOM 3941 O O . LEU A 1 478 ? -16.219 -29.453 -15.18 1 97.88 478 LEU A O 1
ATOM 3945 N N . GLU A 1 479 ? -15.523 -27.422 -14.453 1 98 479 GLU A N 1
ATOM 3946 C CA . GLU A 1 479 ? -15.867 -26.781 -15.719 1 98 479 GLU A CA 1
ATOM 3947 C C . GLU A 1 479 ? -15.195 -27.484 -16.891 1 98 479 GLU A C 1
ATOM 3949 O O . GLU A 1 479 ? -14.031 -27.859 -16.812 1 98 479 GLU A O 1
ATOM 3954 N N . ARG A 1 480 ? -15.953 -27.672 -17.984 1 96.44 480 ARG A N 1
ATOM 3955 C CA . ARG A 1 480 ? -15.383 -28.266 -19.172 1 96.44 480 ARG A CA 1
ATOM 3956 C C . ARG A 1 480 ? -14.156 -27.484 -19.641 1 96.44 480 ARG A C 1
ATOM 3958 O O . ARG A 1 480 ? -14.133 -26.266 -19.547 1 96.44 480 ARG A O 1
ATOM 3965 N N . THR A 1 481 ? -13.18 -28.203 -20.094 1 94.31 481 THR A N 1
ATOM 3966 C CA . THR A 1 481 ? -11.961 -27.547 -20.562 1 94.31 481 THR A CA 1
ATOM 3967 C C . THR A 1 481 ? -12.125 -27.078 -22 1 94.31 481 THR A C 1
ATOM 3969 O O . THR A 1 481 ? -12.953 -27.609 -22.75 1 94.31 481 THR A O 1
ATOM 3972 N N . ARG A 1 482 ? -11.43 -26.047 -22.328 1 90.5 482 ARG A N 1
ATOM 3973 C CA . ARG A 1 482 ? -11.305 -25.688 -23.734 1 90.5 482 ARG A CA 1
ATOM 3974 C C . ARG A 1 482 ? -10.531 -26.75 -24.5 1 90.5 482 ARG A C 1
ATOM 3976 O O . ARG A 1 482 ? -9.859 -27.594 -23.906 1 90.5 482 ARG A O 1
ATOM 3983 N N . ASP A 1 483 ? -10.648 -26.688 -25.812 1 87.31 483 ASP A N 1
ATOM 3984 C CA . ASP A 1 483 ? -9.961 -27.688 -26.625 1 87.31 483 ASP A CA 1
ATOM 3985 C C . ASP A 1 483 ? -8.445 -27.578 -26.453 1 87.31 483 ASP A C 1
ATOM 3987 O O . ASP A 1 483 ? -7.867 -26.5 -26.609 1 87.31 483 ASP A O 1
ATOM 3991 N N . SER A 1 484 ? -7.855 -28.719 -26.062 1 88.06 484 SER A N 1
ATOM 3992 C CA . SER A 1 484 ? -6.41 -28.859 -25.922 1 88.06 484 SER A CA 1
ATOM 3993 C C . SER A 1 484 ? -5.848 -27.906 -24.891 1 88.06 484 SER A C 1
ATOM 3995 O O . SER A 1 484 ? -4.742 -27.375 -25.047 1 88.06 484 SER A O 1
ATOM 3997 N N . ALA A 1 485 ? -6.723 -27.641 -23.938 1 90.5 485 ALA A N 1
ATOM 3998 C CA . ALA A 1 485 ? -6.277 -26.703 -22.906 1 90.5 485 ALA A CA 1
ATOM 3999 C C . ALA A 1 485 ? -6.172 -27.406 -21.547 1 90.5 485 ALA A C 1
ATOM 4001 O O . ALA A 1 485 ? -6.738 -28.484 -21.344 1 90.5 485 ALA A O 1
ATOM 4002 N N . ILE A 1 486 ? -5.426 -26.781 -20.688 1 93 486 ILE A N 1
ATOM 4003 C CA . ILE A 1 486 ? -5.191 -27.328 -19.359 1 93 486 ILE A CA 1
ATOM 4004 C C . ILE A 1 486 ? -6.387 -27.016 -18.453 1 93 486 ILE A C 1
ATOM 4006 O O . ILE A 1 486 ? -6.707 -27.797 -17.562 1 93 486 ILE A O 1
ATOM 4010 N N . PHE A 1 487 ? -7.109 -25.844 -18.719 1 91.19 487 PHE A N 1
ATOM 4011 C CA . PHE A 1 487 ? -8.172 -25.312 -17.875 1 91.19 487 PHE A CA 1
ATOM 4012 C C . PHE A 1 487 ? -9.469 -25.156 -18.656 1 91.19 487 PHE A C 1
ATOM 4014 O O . PHE A 1 487 ? -9.461 -25.219 -19.891 1 91.19 487 PHE A O 1
ATOM 4021 N N . GLY A 1 488 ? -10.523 -24.953 -17.859 1 92.81 488 GLY A N 1
ATOM 4022 C CA . GLY A 1 488 ? -11.719 -24.344 -18.422 1 92.81 488 GLY A CA 1
ATOM 4023 C C . GLY A 1 488 ? -11.617 -22.844 -18.578 1 92.81 488 GLY A C 1
ATOM 4024 O O . GLY A 1 488 ? -10.633 -22.234 -18.156 1 92.81 488 GLY A O 1
ATOM 4025 N N . GLU A 1 489 ? -12.594 -22.203 -19.172 1 94.06 489 GLU A N 1
ATOM 4026 C CA . GLU A 1 489 ? -12.617 -20.766 -19.453 1 94.06 489 GLU A CA 1
ATOM 4027 C C . GLU A 1 489 ? -12.453 -19.938 -18.188 1 94.06 489 GLU A C 1
ATOM 4029 O O . GLU A 1 489 ? -11.664 -19 -18.156 1 94.06 489 GLU A O 1
ATOM 4034 N N . SER A 1 490 ? -13.133 -20.266 -17.141 1 96.81 490 SER A N 1
ATOM 4035 C CA . SER A 1 490 ? -13.219 -19.438 -15.93 1 96.81 490 SER A CA 1
ATOM 4036 C C . SER A 1 490 ? -11.875 -19.391 -15.203 1 96.81 490 SER A C 1
ATOM 4038 O O . SER A 1 490 ? -11.477 -18.344 -14.703 1 96.81 490 SER A O 1
ATOM 4040 N N . MET A 1 491 ? -11.188 -20.547 -15.148 1 95.12 491 MET A N 1
ATOM 4041 C CA . MET A 1 491 ? -9.914 -20.609 -14.438 1 95.12 491 MET A CA 1
ATOM 4042 C C . MET A 1 491 ? -8.906 -19.641 -15.047 1 95.12 491 MET A C 1
ATOM 4044 O O . MET A 1 491 ? -8.227 -18.906 -14.32 1 95.12 491 MET A O 1
ATOM 4048 N N . VAL A 1 492 ? -8.812 -19.609 -16.281 1 90.62 492 VAL A N 1
ATOM 4049 C CA . VAL A 1 492 ? -7.84 -18.766 -16.969 1 90.62 492 VAL A CA 1
ATOM 4050 C C . VAL A 1 492 ? -8.258 -17.297 -16.859 1 90.62 492 VAL A C 1
ATOM 4052 O O . VAL A 1 492 ? -7.43 -16.438 -16.562 1 90.62 492 VAL A O 1
ATOM 4055 N N . GLU A 1 493 ? -9.547 -17.016 -17.062 1 92.5 493 GLU A N 1
ATOM 4056 C CA . GLU A 1 493 ? -10.055 -15.656 -17.078 1 92.5 493 GLU A CA 1
ATOM 4057 C C . GLU A 1 493 ? -10.023 -15.031 -15.695 1 92.5 493 GLU A C 1
ATOM 4059 O O . GLU A 1 493 ? -9.883 -13.812 -15.555 1 92.5 493 GLU A O 1
ATOM 4064 N N . MET A 1 494 ? -10.156 -15.844 -14.703 1 95.44 494 MET A N 1
ATOM 4065 C CA . MET A 1 494 ? -10.141 -15.328 -13.336 1 95.44 494 MET A CA 1
ATOM 4066 C C . MET A 1 494 ? -8.727 -15.305 -12.773 1 95.44 494 MET A C 1
ATOM 4068 O O . MET A 1 494 ? -8.391 -14.43 -11.977 1 95.44 494 MET A O 1
ATOM 4072 N N . GLY A 1 495 ? -7.945 -16.281 -13.109 1 94.56 495 GLY A N 1
ATOM 4073 C CA . GLY A 1 495 ? -6.605 -16.406 -12.555 1 94.56 495 GLY A CA 1
ATOM 4074 C C . GLY A 1 495 ? -5.637 -15.375 -13.094 1 94.56 495 GLY A C 1
ATOM 4075 O O . GLY A 1 495 ? -4.801 -14.852 -12.359 1 94.56 495 GLY A O 1
ATOM 4076 N N . ALA A 1 496 ? -5.758 -15.031 -14.336 1 92.12 496 ALA A N 1
ATOM 4077 C CA . ALA A 1 496 ? -4.801 -14.164 -15.016 1 92.12 496 ALA A CA 1
ATOM 4078 C C . ALA A 1 496 ? -4.793 -12.766 -14.406 1 92.12 496 ALA A C 1
ATOM 4080 O O . ALA A 1 496 ? -3.729 -12.211 -14.125 1 92.12 496 ALA A O 1
ATOM 4081 N N . PRO A 1 497 ? -5.938 -12.211 -14.133 1 94.56 497 PRO A N 1
ATOM 4082 C CA . PRO A 1 497 ? -5.945 -10.867 -13.539 1 94.56 497 PRO A CA 1
ATOM 4083 C C . PRO A 1 497 ? -5.254 -10.82 -12.18 1 94.56 497 PRO A C 1
ATOM 4085 O O . PRO A 1 497 ? -4.477 -9.898 -11.914 1 94.56 497 PRO A O 1
ATOM 4088 N N . PHE A 1 498 ? -5.492 -11.812 -11.328 1 94.88 498 PHE A N 1
ATOM 4089 C CA . PHE A 1 498 ? -4.848 -11.859 -10.023 1 94.88 498 PHE A CA 1
ATOM 4090 C C . PHE A 1 498 ? -3.332 -11.938 -10.172 1 94.88 498 PHE A C 1
ATOM 4092 O O . PHE A 1 498 ? -2.598 -11.227 -9.484 1 94.88 498 PHE A O 1
ATOM 4099 N N . SER A 1 499 ? -2.918 -12.773 -11.039 1 93.19 499 SER A N 1
ATOM 4100 C CA . SER A 1 499 ? -1.492 -13.031 -11.219 1 93.19 499 SER A CA 1
ATOM 4101 C C . SER A 1 499 ? -0.775 -11.805 -11.781 1 93.19 499 SER A C 1
ATOM 4103 O O . SER A 1 499 ? 0.248 -11.383 -11.242 1 93.19 499 SER A O 1
ATOM 4105 N N . LEU A 1 500 ? -1.304 -11.273 -12.867 1 92.75 500 LEU A N 1
ATOM 4106 C CA . LEU A 1 500 ? -0.637 -10.172 -13.555 1 92.75 500 LEU A CA 1
ATOM 4107 C C . LEU A 1 500 ? -0.628 -8.922 -12.68 1 92.75 500 LEU A C 1
ATOM 4109 O O . LEU A 1 500 ? 0.378 -8.211 -12.617 1 92.75 500 LEU A O 1
ATOM 4113 N N . LYS A 1 501 ? -1.698 -8.695 -12.016 1 94.12 501 LYS A N 1
ATOM 4114 C CA . LYS A 1 501 ? -1.746 -7.551 -11.117 1 94.12 501 LYS A CA 1
ATOM 4115 C C . LYS A 1 501 ? -0.745 -7.707 -9.977 1 94.12 501 LYS A C 1
ATOM 4117 O O . LYS A 1 501 ? -0.063 -6.75 -9.602 1 94.12 501 LYS A O 1
ATOM 4122 N N . GLY A 1 502 ? -0.725 -8.867 -9.422 1 94.94 502 GLY A N 1
ATOM 4123 C CA . GLY A 1 502 ? 0.22 -9.125 -8.352 1 94.94 502 GLY A CA 1
ATOM 4124 C C . GLY A 1 502 ? 1.667 -8.969 -8.781 1 94.94 502 GLY A C 1
ATOM 4125 O O . GLY A 1 502 ? 2.48 -8.398 -8.047 1 94.94 502 GLY A O 1
ATOM 4126 N N . LEU A 1 503 ? 1.998 -9.422 -9.945 1 96.5 503 LEU A N 1
ATOM 4127 C CA . LEU A 1 503 ? 3.373 -9.391 -10.43 1 96.5 503 LEU A CA 1
ATOM 4128 C C . LEU A 1 503 ? 3.787 -7.969 -10.789 1 96.5 503 LEU A C 1
ATOM 4130 O O . LEU A 1 503 ? 4.816 -7.48 -10.32 1 96.5 503 LEU A O 1
ATOM 4134 N N . LEU A 1 504 ? 2.936 -7.27 -11.523 1 96.81 504 LEU A N 1
ATOM 4135 C CA . LEU A 1 504 ? 3.283 -5.934 -11.992 1 96.81 504 LEU A CA 1
ATOM 4136 C C . LEU A 1 504 ? 3.09 -4.906 -10.883 1 96.81 504 LEU A C 1
ATOM 4138 O O . LEU A 1 504 ? 3.598 -3.783 -10.969 1 96.81 504 LEU A O 1
ATOM 4142 N N . GLY A 1 505 ? 2.352 -5.32 -9.867 1 96.38 505 GLY A N 1
ATOM 4143 C CA . GLY A 1 505 ? 2.162 -4.441 -8.719 1 96.38 505 GLY A CA 1
ATOM 4144 C C . GLY A 1 505 ? 3.381 -4.359 -7.824 1 96.38 505 GLY A C 1
ATOM 4145 O O . GLY A 1 505 ? 3.414 -3.562 -6.887 1 96.38 505 GLY A O 1
ATOM 4146 N N . ASN A 1 506 ? 4.414 -5.18 -8.148 1 97.69 506 ASN A N 1
ATOM 4147 C CA . ASN A 1 506 ? 5.652 -5.133 -7.375 1 97.69 506 ASN A CA 1
ATOM 4148 C C . ASN A 1 506 ? 6.344 -3.779 -7.5 1 97.69 506 ASN A C 1
ATOM 4150 O O . ASN A 1 506 ? 6.371 -3.189 -8.586 1 97.69 506 ASN A O 1
ATOM 4154 N N . PRO A 1 507 ? 6.922 -3.275 -6.41 1 97.31 507 PRO A N 1
ATOM 4155 C CA . PRO A 1 507 ? 7.543 -1.95 -6.465 1 97.31 507 PRO A CA 1
ATOM 4156 C C . PRO A 1 507 ? 8.641 -1.854 -7.523 1 97.31 507 PRO A C 1
ATOM 4158 O O . PRO A 1 507 ? 8.852 -0.784 -8.102 1 97.31 507 PRO A O 1
ATOM 4161 N N . ILE A 1 508 ? 9.359 -2.92 -7.828 1 98.25 508 ILE A N 1
ATOM 4162 C CA . ILE A 1 508 ? 10.445 -2.842 -8.797 1 98.25 508 ILE A CA 1
ATOM 4163 C C . ILE A 1 508 ? 9.891 -2.533 -10.18 1 98.25 508 ILE A C 1
ATOM 4165 O O . ILE A 1 508 ? 10.633 -2.127 -11.078 1 98.25 508 ILE A O 1
ATOM 4169 N N . CYS A 1 509 ? 8.547 -2.771 -10.344 1 98.12 509 CYS A N 1
ATOM 4170 C CA . CYS A 1 509 ? 7.906 -2.531 -11.633 1 98.12 509 CYS A CA 1
ATOM 4171 C C . CYS A 1 509 ? 7.414 -1.092 -11.742 1 98.12 509 CYS A C 1
ATOM 4173 O O . CYS A 1 509 ? 6.855 -0.696 -12.766 1 98.12 509 CYS A O 1
ATOM 4175 N N . SER A 1 510 ? 7.59 -0.248 -10.742 1 97.31 510 SER A N 1
ATOM 4176 C CA . SER A 1 510 ? 7.16 1.147 -10.742 1 97.31 510 SER A CA 1
ATOM 4177 C C . SER A 1 510 ? 8.172 2.037 -11.453 1 97.31 510 SER A C 1
ATOM 4179 O O . SER A 1 510 ? 9.344 1.673 -11.578 1 97.31 510 SER A O 1
ATOM 4181 N N . PRO A 1 511 ? 7.75 3.164 -11.852 1 96.12 511 PRO A N 1
ATOM 4182 C CA . PRO A 1 511 ? 8.68 4.102 -12.492 1 96.12 511 PRO A CA 1
ATOM 4183 C C . PRO A 1 511 ? 9.797 4.551 -11.547 1 96.12 511 PRO A C 1
ATOM 4185 O O . PRO A 1 511 ? 10.891 4.898 -12.008 1 96.12 511 PRO A O 1
ATOM 4188 N N . VAL A 1 512 ? 9.586 4.492 -10.297 1 95.5 512 VAL A N 1
ATOM 4189 C CA . VAL A 1 512 ? 10.547 4.949 -9.297 1 95.5 512 VAL A CA 1
ATOM 4190 C C . VAL A 1 512 ? 11.648 3.908 -9.125 1 95.5 512 VAL A C 1
ATOM 4192 O O . VAL A 1 512 ? 12.812 4.258 -8.93 1 95.5 512 VAL A O 1
ATOM 4195 N N . TYR A 1 513 ? 11.32 2.654 -9.312 1 98.06 513 TYR A N 1
ATOM 4196 C CA . TYR A 1 513 ? 12.258 1.584 -8.977 1 98.06 513 TYR A CA 1
ATOM 4197 C C . TYR A 1 513 ? 12.875 0.985 -10.234 1 98.06 513 TYR A C 1
ATOM 4199 O O . TYR A 1 513 ? 14 0.487 -10.203 1 98.06 513 TYR A O 1
ATOM 4207 N N . TRP A 1 514 ? 12.117 1.006 -11.344 1 98.5 514 TRP A N 1
ATOM 4208 C CA . TRP A 1 514 ? 12.594 0.337 -12.555 1 98.5 514 TRP A CA 1
ATOM 4209 C C . TRP A 1 514 ? 13.711 1.134 -13.211 1 98.5 514 TRP A C 1
ATOM 4211 O O . TRP A 1 514 ? 13.492 1.818 -14.211 1 98.5 514 TRP A O 1
ATOM 4221 N N . LYS A 1 515 ? 14.938 0.998 -12.734 1 97.88 515 LYS A N 1
ATOM 4222 C CA . LYS A 1 515 ? 16.141 1.658 -13.242 1 97.88 515 LYS A CA 1
ATOM 4223 C C . LYS A 1 515 ? 17.391 0.915 -12.82 1 97.88 515 LYS A C 1
ATOM 4225 O O . LYS A 1 515 ? 17.375 0.157 -11.844 1 97.88 515 LYS A O 1
ATOM 4230 N N . PRO A 1 516 ? 18.5 1.161 -13.453 1 97.94 516 PRO A N 1
ATOM 4231 C CA . PRO A 1 516 ? 19.734 0.393 -13.195 1 97.94 516 PRO A CA 1
ATOM 4232 C C . PRO A 1 516 ? 20.203 0.514 -11.75 1 97.94 516 PRO A C 1
ATOM 4234 O O . PRO A 1 516 ? 20.656 -0.472 -11.164 1 97.94 516 PRO A O 1
ATOM 4237 N N . SER A 1 517 ? 20.109 1.646 -11.141 1 97.31 517 SER A N 1
ATOM 4238 C CA . SER A 1 517 ? 20.625 1.862 -9.797 1 97.31 517 SER A CA 1
ATOM 4239 C C . SER A 1 517 ? 19.922 0.977 -8.781 1 97.31 517 SER A C 1
ATOM 4241 O O . SER A 1 517 ? 20.5 0.589 -7.766 1 97.31 517 SER A O 1
ATOM 4243 N N . THR A 1 518 ? 18.625 0.656 -9.047 1 98.19 518 THR A N 1
ATOM 4244 C CA . THR A 1 518 ? 17.844 -0.22 -8.18 1 98.19 518 THR A CA 1
ATOM 4245 C C . THR A 1 518 ? 18.5 -1.596 -8.07 1 98.19 518 THR A C 1
ATOM 4247 O O . THR A 1 518 ? 18.422 -2.248 -7.031 1 98.19 518 THR A O 1
ATOM 4250 N N . PHE A 1 519 ? 19.188 -1.976 -9.148 1 98.5 519 PHE A N 1
ATOM 4251 C CA . PHE A 1 519 ? 19.719 -3.328 -9.266 1 98.5 519 PHE A CA 1
ATOM 4252 C C . PHE A 1 519 ? 21.234 -3.322 -9.203 1 98.5 519 PHE A C 1
ATOM 4254 O O . PHE A 1 519 ? 21.891 -4.238 -9.703 1 98.5 519 PHE A O 1
ATOM 4261 N N . GLY A 1 520 ? 21.766 -2.301 -8.672 1 96 520 GLY A N 1
ATOM 4262 C CA . GLY A 1 520 ? 23.203 -2.225 -8.5 1 96 520 GLY A CA 1
ATOM 4263 C C . GLY A 1 520 ? 23.922 -1.777 -9.758 1 96 520 GLY A C 1
ATOM 4264 O O . GLY A 1 520 ? 25.141 -1.971 -9.883 1 96 520 GLY A O 1
ATOM 4265 N N . GLY A 1 521 ? 23.234 -1.144 -10.648 1 96.25 521 GLY A N 1
ATOM 4266 C CA . GLY A 1 521 ? 23.828 -0.689 -11.898 1 96.25 521 GLY A CA 1
ATOM 4267 C C . GLY A 1 521 ? 23.438 -1.557 -13.086 1 96.25 521 GLY A C 1
ATOM 4268 O O . GLY A 1 521 ? 22.5 -2.348 -13.008 1 96.25 521 GLY A O 1
ATOM 4269 N N . ALA A 1 522 ? 24.172 -1.39 -14.18 1 96 522 ALA A N 1
ATOM 4270 C CA . ALA A 1 522 ? 23.875 -2.08 -15.43 1 96 522 ALA A CA 1
ATOM 4271 C C . ALA A 1 522 ? 24.047 -3.59 -15.273 1 96 522 ALA A C 1
ATOM 4273 O O . ALA A 1 522 ? 23.297 -4.367 -15.867 1 96 522 ALA A O 1
ATOM 4274 N N . ALA A 1 523 ? 24.984 -3.986 -14.523 1 96.56 523 ALA A N 1
ATOM 4275 C CA . ALA A 1 523 ? 25.281 -5.41 -14.367 1 96.56 523 ALA A CA 1
ATOM 4276 C C . ALA A 1 523 ? 24.078 -6.164 -13.805 1 96.56 523 ALA A C 1
ATOM 4278 O O . ALA A 1 523 ? 23.641 -7.172 -14.367 1 96.56 523 ALA A O 1
ATOM 4279 N N . GLY A 1 524 ? 23.547 -5.68 -12.648 1 98.06 524 GLY A N 1
ATOM 4280 C CA . GLY A 1 524 ? 22.375 -6.324 -12.07 1 98.06 524 GLY A CA 1
ATOM 4281 C C . GLY A 1 524 ? 21.141 -6.191 -12.922 1 98.06 524 GLY A C 1
ATOM 4282 O O . GLY A 1 524 ? 20.328 -7.125 -13.016 1 98.06 524 GLY A O 1
ATOM 4283 N N . PHE A 1 525 ? 20.984 -5.047 -13.562 1 98.44 525 PHE A N 1
ATOM 4284 C CA . PHE A 1 525 ? 19.828 -4.805 -14.414 1 98.44 525 PHE A CA 1
ATOM 4285 C C . PHE A 1 525 ? 19.828 -5.75 -15.609 1 98.44 525 PHE A C 1
ATOM 4287 O O . PHE A 1 525 ? 18.781 -6.223 -16.031 1 98.44 525 PHE A O 1
ATOM 4294 N N . ASP A 1 526 ? 21 -6.055 -16.094 1 98.44 526 ASP A N 1
ATOM 4295 C CA . ASP A 1 526 ? 21.141 -6.984 -17.219 1 98.44 526 ASP A CA 1
ATOM 4296 C C . ASP A 1 526 ? 20.75 -8.398 -16.797 1 98.44 526 ASP A C 1
ATOM 4298 O O . ASP A 1 526 ? 20.188 -9.156 -17.609 1 98.44 526 ASP A O 1
ATOM 4302 N N . ILE A 1 527 ? 21.078 -8.766 -15.602 1 98.75 527 ILE A N 1
ATOM 4303 C CA . ILE A 1 527 ? 20.703 -10.078 -15.094 1 98.75 527 ILE A CA 1
ATOM 4304 C C . ILE A 1 527 ? 19.172 -10.203 -15.086 1 98.75 527 ILE A C 1
ATOM 4306 O O . ILE A 1 527 ? 18.625 -11.219 -15.531 1 98.75 527 ILE A O 1
ATOM 4310 N N . VAL A 1 528 ? 18.453 -9.156 -14.664 1 98.75 528 VAL A N 1
ATOM 4311 C CA . VAL A 1 528 ? 17 -9.156 -14.641 1 98.75 528 VAL A CA 1
ATOM 4312 C C . VAL A 1 528 ? 16.469 -9.227 -16.078 1 98.75 528 VAL A C 1
ATOM 4314 O O . VAL A 1 528 ? 15.57 -10.023 -16.359 1 98.75 528 VAL A O 1
ATOM 4317 N N . ASN A 1 529 ? 17.109 -8.5 -16.984 1 98.38 529 ASN A N 1
ATOM 4318 C CA . ASN A 1 529 ? 16.578 -8.336 -18.328 1 98.38 529 ASN A CA 1
ATOM 4319 C C . ASN A 1 529 ? 16.875 -9.547 -19.203 1 98.38 529 ASN A C 1
ATOM 4321 O O . ASN A 1 529 ? 16.297 -9.711 -20.281 1 98.38 529 ASN A O 1
ATOM 4325 N N . SER A 1 530 ? 17.75 -10.461 -18.719 1 98.31 530 SER A N 1
ATOM 4326 C CA . SER A 1 530 ? 18.109 -11.633 -19.5 1 98.31 530 SER A CA 1
ATOM 4327 C C . SER A 1 530 ? 17.672 -12.922 -18.812 1 98.31 530 SER A C 1
ATOM 4329 O O . SER A 1 530 ? 18.031 -14.016 -19.25 1 98.31 530 SER A O 1
ATOM 4331 N N . ALA A 1 531 ? 16.953 -12.805 -17.797 1 98.62 531 ALA A N 1
ATOM 4332 C CA . ALA A 1 531 ? 16.578 -13.961 -16.984 1 98.62 531 ALA A CA 1
ATOM 4333 C C . ALA A 1 531 ? 15.656 -14.898 -17.75 1 98.62 531 ALA A C 1
ATOM 4335 O O . ALA A 1 531 ? 14.711 -14.453 -18.406 1 98.62 531 ALA A O 1
ATOM 4336 N N . THR A 1 532 ? 15.898 -16.156 -17.766 1 98.5 532 THR A N 1
ATOM 4337 C CA . THR A 1 532 ? 15.078 -17.266 -18.25 1 98.5 532 THR A CA 1
ATOM 4338 C C . THR A 1 532 ? 15.195 -18.469 -17.312 1 98.5 532 THR A C 1
ATOM 4340 O O . THR A 1 532 ? 16.125 -18.547 -16.516 1 98.5 532 THR A O 1
ATOM 4343 N N . LEU A 1 533 ? 14.242 -19.328 -17.438 1 98.69 533 LEU A N 1
ATOM 4344 C CA . LEU A 1 533 ? 14.336 -20.562 -16.672 1 98.69 533 LEU A CA 1
ATOM 4345 C C . LEU A 1 533 ? 15.609 -21.328 -17.031 1 98.69 533 LEU A C 1
ATOM 4347 O O . LEU A 1 533 ? 16.266 -21.891 -16.156 1 98.69 533 LEU A O 1
ATOM 4351 N N . GLU A 1 534 ? 15.93 -21.375 -18.25 1 98.38 534 GLU A N 1
ATOM 4352 C CA . GLU A 1 534 ? 17.125 -22.062 -18.719 1 98.38 534 GLU A CA 1
ATOM 4353 C C . GLU A 1 534 ? 18.391 -21.438 -18.125 1 98.38 534 GLU A C 1
ATOM 4355 O O . GLU A 1 534 ? 19.281 -22.141 -17.688 1 98.38 534 GLU A O 1
ATOM 4360 N N . ARG A 1 535 ? 18.484 -20.141 -18.172 1 98.44 535 ARG A N 1
ATOM 4361 C CA . ARG A 1 535 ? 19.641 -19.453 -17.594 1 98.44 535 ARG A CA 1
ATOM 4362 C C . ARG A 1 535 ? 19.75 -19.734 -16.094 1 98.44 535 ARG A C 1
ATOM 4364 O O . ARG A 1 535 ? 20.844 -19.969 -15.57 1 98.44 535 ARG A O 1
ATOM 4371 N N . LEU A 1 536 ? 18.625 -19.672 -15.383 1 98.75 536 LEU A N 1
ATOM 4372 C CA . LEU A 1 536 ? 18.609 -19.969 -13.953 1 98.75 536 LEU A CA 1
ATOM 4373 C C . LEU A 1 536 ? 19.219 -21.344 -13.688 1 98.75 536 LEU A C 1
ATOM 4375 O O . LEU A 1 536 ? 20.062 -21.5 -12.797 1 98.75 536 LEU A O 1
ATOM 4379 N N . VAL A 1 537 ? 18.828 -22.344 -14.484 1 98.62 537 VAL A N 1
ATOM 4380 C CA . VAL A 1 537 ? 19.266 -23.719 -14.258 1 98.62 537 VAL A CA 1
ATOM 4381 C C . VAL A 1 537 ? 20.703 -23.875 -14.727 1 98.62 537 VAL A C 1
ATOM 4383 O O . VAL A 1 537 ? 21.562 -24.344 -13.977 1 98.62 537 VAL A O 1
ATOM 4386 N N . CYS A 1 538 ? 21.031 -23.438 -15.898 1 98.25 538 CYS A N 1
ATOM 4387 C CA . CYS A 1 538 ? 22.297 -23.766 -16.547 1 98.25 538 CYS A CA 1
ATOM 4388 C C . CYS A 1 538 ? 23.453 -23 -15.898 1 98.25 538 CYS A C 1
ATOM 4390 O O . CYS A 1 538 ? 24.578 -23.5 -15.836 1 98.25 538 CYS A O 1
ATOM 4392 N N . LEU A 1 539 ? 23.188 -21.812 -15.367 1 98.06 539 LEU A N 1
ATOM 4393 C CA . LEU A 1 539 ? 24.234 -21.062 -14.672 1 98.06 539 LEU A CA 1
ATOM 4394 C C . LEU A 1 539 ? 24.484 -21.641 -13.281 1 98.06 539 LEU A C 1
ATOM 4396 O O . LEU A 1 539 ? 25.484 -21.328 -12.648 1 98.06 539 LEU A O 1
ATOM 4400 N N . ASN A 1 540 ? 23.578 -22.484 -12.828 1 98.06 540 ASN A N 1
ATOM 4401 C CA . ASN A 1 540 ? 23.656 -22.984 -11.461 1 98.06 540 ASN A CA 1
ATOM 4402 C C . ASN A 1 540 ? 23.734 -24.516 -11.43 1 98.06 540 ASN A C 1
ATOM 4404 O O . ASN A 1 540 ? 23.25 -25.141 -10.484 1 98.06 540 ASN A O 1
ATOM 4408 N N . SER A 1 541 ? 24.234 -25.062 -12.516 1 96.56 541 SER A N 1
ATOM 4409 C CA . SER A 1 541 ? 24.438 -26.516 -12.617 1 96.56 541 SER A CA 1
ATOM 4410 C C . SER A 1 541 ? 25.766 -26.844 -13.266 1 96.56 541 SER A C 1
ATOM 4412 O O . SER A 1 541 ? 26.422 -25.953 -13.836 1 96.56 541 SER A O 1
ATOM 4414 N N . ARG A 1 542 ? 26.203 -28.078 -13.102 1 94.44 542 ARG A N 1
ATOM 4415 C CA . ARG A 1 542 ? 27.484 -28.5 -13.648 1 94.44 542 ARG A CA 1
ATOM 4416 C C . ARG A 1 542 ? 27.406 -28.703 -15.156 1 94.44 542 ARG A C 1
ATOM 4418 O O . ARG A 1 542 ? 28.375 -28.484 -15.883 1 94.44 542 ARG A O 1
ATOM 4425 N N . TRP A 1 543 ? 26.281 -29.188 -15.625 1 94.44 543 TRP A N 1
ATOM 4426 C CA . TRP A 1 543 ? 25.953 -29.266 -17.047 1 94.44 543 TRP A CA 1
ATOM 4427 C C . TRP A 1 543 ? 24.5 -28.859 -17.281 1 94.44 543 TRP A C 1
ATOM 4429 O O . TRP A 1 543 ? 23.672 -28.891 -16.375 1 94.44 543 TRP A O 1
ATOM 4439 N N . CYS A 1 544 ? 24.172 -28.469 -18.5 1 96.44 544 CYS A N 1
ATOM 4440 C CA . CYS A 1 544 ? 22.844 -27.906 -18.797 1 96.44 544 CYS A CA 1
ATOM 4441 C C . CYS A 1 544 ? 21.906 -28.984 -19.297 1 96.44 544 CYS A C 1
ATOM 4443 O O . CYS A 1 544 ? 22.047 -29.453 -20.438 1 96.44 544 CYS A O 1
ATOM 4445 N N . PRO A 1 545 ? 20.953 -29.344 -18.531 1 96.44 545 PRO A N 1
ATOM 4446 C CA . PRO A 1 545 ? 19.938 -30.312 -19 1 96.44 545 PRO A CA 1
ATOM 4447 C C . PRO A 1 545 ? 18.875 -29.672 -19.875 1 96.44 545 PRO A C 1
ATOM 4449 O O . PRO A 1 545 ? 18.969 -28.5 -20.219 1 96.44 545 PRO A O 1
ATOM 4452 N N . TYR A 1 546 ? 17.875 -30.562 -20.344 1 96 546 TYR A N 1
ATOM 4453 C CA . TYR A 1 546 ? 16.703 -29.984 -21 1 96 546 TYR A CA 1
ATOM 4454 C C . TYR A 1 546 ? 15.867 -29.188 -19.984 1 96 546 TYR A C 1
ATOM 4456 O O . TYR A 1 546 ? 15.438 -29.734 -18.969 1 96 546 TYR A O 1
ATOM 4464 N N . VAL A 1 547 ? 15.742 -27.922 -20.25 1 97.12 547 VAL A N 1
ATOM 4465 C CA . VAL A 1 547 ? 15.031 -27.062 -19.328 1 97.12 547 VAL A CA 1
ATOM 4466 C C . VAL A 1 547 ? 13.898 -26.344 -20.062 1 97.12 547 VAL A C 1
ATOM 4468 O O . VAL A 1 547 ? 14.141 -25.562 -20.984 1 97.12 547 VAL A O 1
ATOM 4471 N N . SER A 1 548 ? 12.711 -26.641 -19.609 1 96.19 548 SER A N 1
ATOM 4472 C CA . SER A 1 548 ? 11.508 -26.016 -20.156 1 96.19 548 SER A CA 1
ATOM 4473 C C . SER A 1 548 ? 10.289 -26.312 -19.281 1 96.19 548 SER A C 1
ATOM 4475 O O . SER A 1 548 ? 10.336 -27.203 -18.422 1 96.19 548 SER A O 1
ATOM 4477 N N . PHE A 1 549 ? 9.266 -25.531 -19.469 1 97.56 549 PHE A N 1
ATOM 4478 C CA . PHE A 1 549 ? 7.992 -25.859 -18.844 1 97.56 549 PHE A CA 1
ATOM 4479 C C . PHE A 1 549 ? 7.156 -26.766 -19.734 1 97.56 549 PHE A C 1
ATOM 4481 O O . PHE A 1 549 ? 6.051 -27.172 -19.359 1 97.56 549 PHE A O 1
ATOM 4488 N N . HIS A 1 550 ? 7.66 -27.094 -20.875 1 95.88 550 HIS A N 1
ATOM 4489 C CA . HIS A 1 550 ? 6.984 -27.938 -21.844 1 95.88 550 HIS A CA 1
ATOM 4490 C C . HIS A 1 550 ? 7.797 -29.203 -22.141 1 95.88 550 HIS A C 1
ATOM 4492 O O . HIS A 1 550 ? 9.023 -29.141 -22.25 1 95.88 550 HIS A O 1
ATOM 4498 N N . VAL A 1 551 ? 7.105 -30.375 -22.25 1 95.81 551 VAL A N 1
ATOM 4499 C CA . VAL A 1 551 ? 7.793 -31.625 -22.578 1 95.81 551 VAL A CA 1
ATOM 4500 C C . VAL A 1 551 ? 8.375 -31.531 -23.984 1 95.81 551 VAL A C 1
ATOM 4502 O O . VAL A 1 551 ? 7.836 -30.828 -24.844 1 95.81 551 VAL A O 1
ATOM 4505 N N . PRO A 1 552 ? 9.438 -32.25 -24.25 1 92.19 552 PRO A N 1
ATOM 4506 C CA . PRO A 1 552 ? 10.031 -32.188 -25.578 1 92.19 552 PRO A CA 1
ATOM 4507 C C . PRO A 1 552 ? 9.07 -32.688 -26.672 1 92.19 552 PRO A C 1
ATOM 4509 O O . PRO A 1 552 ? 8.305 -33.625 -26.453 1 92.19 552 PRO A O 1
ATOM 4512 N N . ARG A 1 553 ? 9 -32 -27.875 1 78.44 553 ARG A N 1
ATOM 4513 C CA . ARG A 1 553 ? 8.117 -32.344 -28.984 1 78.44 553 ARG A CA 1
ATOM 4514 C C . ARG A 1 553 ? 8.719 -33.469 -29.828 1 78.44 553 ARG A C 1
ATOM 4516 O O . ARG A 1 553 ? 7.996 -34.312 -30.344 1 78.44 553 ARG A O 1
ATOM 4523 N N . SER A 1 554 ? 9.977 -33.281 -30.281 1 64.06 554 SER A N 1
ATOM 4524 C CA . SER A 1 554 ? 10.578 -34.219 -31.219 1 64.06 554 SER A CA 1
ATOM 4525 C C . SER A 1 554 ? 11.539 -35.156 -30.516 1 64.06 554 SER A C 1
ATOM 4527 O O . SER A 1 554 ? 12.008 -34.875 -29.406 1 64.06 554 SER A O 1
ATOM 4529 N N . GLU A 1 555 ? 11.688 -36.438 -31.047 1 53.59 555 GLU A N 1
ATOM 4530 C CA . GLU A 1 555 ? 12.633 -37.469 -30.609 1 53.59 555 GLU A CA 1
ATOM 4531 C C . GLU A 1 555 ? 14.039 -36.875 -30.438 1 53.59 555 GLU A C 1
ATOM 4533 O O . GLU A 1 555 ? 14.797 -37.344 -29.578 1 53.59 555 GLU A O 1
ATOM 4538 N N . GLU A 1 556 ? 14.43 -36.031 -31.234 1 48.66 556 GLU A N 1
ATOM 4539 C CA . GLU A 1 556 ? 15.781 -35.469 -31.188 1 48.66 556 GLU A CA 1
ATOM 4540 C C . GLU A 1 556 ? 16.031 -34.75 -29.891 1 48.66 556 GLU A C 1
ATOM 4542 O O . GLU A 1 556 ? 17.141 -34.781 -29.344 1 48.66 556 GLU A O 1
ATOM 4547 N N . ASP A 1 557 ? 15.148 -34 -29.422 1 54.38 557 ASP A N 1
ATOM 4548 C CA . ASP A 1 557 ? 15.273 -33.281 -28.172 1 54.38 557 ASP A CA 1
ATOM 4549 C C . ASP A 1 557 ? 15.227 -34.188 -26.969 1 54.38 557 ASP A C 1
ATOM 4551 O O . ASP A 1 557 ? 15.453 -33.781 -25.828 1 54.38 557 ASP A O 1
ATOM 4555 N N . HIS A 1 558 ? 14.828 -35.438 -27.156 1 51.81 558 HIS A N 1
ATOM 4556 C CA . HIS A 1 558 ? 14.656 -36.438 -26.125 1 51.81 558 HIS A CA 1
ATOM 4557 C C . HIS A 1 558 ? 15.992 -37.031 -25.688 1 51.81 558 HIS A C 1
ATOM 4559 O O . HIS A 1 558 ? 16.062 -37.781 -24.703 1 51.81 558 HIS A O 1
ATOM 4565 N N . ARG A 1 559 ? 17.031 -36.938 -26.5 1 48.84 559 ARG A N 1
ATOM 4566 C CA . ARG A 1 559 ? 18.281 -37.594 -26.125 1 48.84 559 ARG A CA 1
ATOM 4567 C C . ARG A 1 559 ? 18.984 -36.844 -25 1 48.84 559 ARG A C 1
ATOM 4569 O O . ARG A 1 559 ? 19.219 -35.625 -25.109 1 48.84 559 ARG A O 1
ATOM 4576 N N . PRO A 1 560 ? 18.984 -37.469 -23.906 1 52.5 560 PRO A N 1
ATOM 4577 C CA . PRO A 1 560 ? 19.734 -36.875 -22.812 1 52.5 560 PRO A CA 1
ATOM 4578 C C . PRO A 1 560 ? 21.109 -36.344 -23.25 1 52.5 560 PRO A C 1
ATOM 4580 O O . PRO A 1 560 ? 21.781 -37 -24.062 1 52.5 560 PRO A O 1
ATOM 4583 N N . ARG A 1 561 ? 21.375 -35.094 -23.359 1 46.62 561 ARG A N 1
ATOM 4584 C CA . ARG A 1 561 ? 22.703 -34.594 -23.688 1 46.62 561 ARG A CA 1
ATOM 4585 C C . ARG A 1 561 ? 23.781 -35.281 -22.875 1 46.62 561 ARG A C 1
ATOM 4587 O O . ARG A 1 561 ? 23.609 -35.531 -21.688 1 46.62 561 ARG A O 1
ATOM 4594 N N . ASP A 1 562 ? 24.547 -36.125 -23.516 1 41.97 562 ASP A N 1
ATOM 4595 C CA . ASP A 1 562 ? 25.688 -36.781 -22.906 1 41.97 562 ASP A CA 1
ATOM 4596 C C . ASP A 1 562 ? 26.516 -35.812 -22.062 1 41.97 562 ASP A C 1
ATOM 4598 O O . ASP A 1 562 ? 26.766 -34.688 -22.5 1 41.97 562 ASP A O 1
ATOM 4602 N N . PRO A 1 563 ? 26.562 -35.969 -20.719 1 41.91 563 PRO A N 1
ATOM 4603 C CA . PRO A 1 563 ? 27.531 -35.156 -19.969 1 41.91 563 PRO A CA 1
ATOM 4604 C C . PRO A 1 563 ? 28.844 -34.938 -20.734 1 41.91 563 PRO A C 1
ATOM 4606 O O . PRO A 1 563 ? 29.312 -35.844 -21.422 1 41.91 563 PRO A O 1
ATOM 4609 N N . SER A 1 564 ? 29.062 -33.938 -21.422 1 35.97 564 SER A N 1
ATOM 4610 C CA . SER A 1 564 ? 30.406 -33.781 -21.953 1 35.97 564 SER A CA 1
ATOM 4611 C C . SER A 1 564 ? 31.422 -34.531 -21.094 1 35.97 564 SER A C 1
ATOM 4613 O O . SER A 1 564 ? 31.219 -34.75 -19.906 1 35.97 564 SER A O 1
ATOM 4615 N N . THR A 1 565 ? 32.5 -35.312 -21.781 1 34.09 565 THR A N 1
ATOM 4616 C CA . THR A 1 565 ? 33.688 -36.094 -21.406 1 34.09 565 THR A CA 1
ATOM 4617 C C . THR A 1 565 ? 34.406 -35.438 -20.219 1 34.09 565 THR A C 1
ATOM 4619 O O . THR A 1 565 ? 35.406 -35.969 -19.75 1 34.09 565 THR A O 1
ATOM 4622 N N . ASP A 1 566 ? 34.344 -34.094 -20.047 1 33.44 566 ASP A N 1
ATOM 4623 C CA . ASP A 1 566 ? 35.5 -33.688 -19.25 1 33.44 566 ASP A CA 1
ATOM 4624 C C . ASP A 1 566 ? 35.5 -34.375 -17.875 1 33.44 566 ASP A C 1
ATOM 4626 O O . ASP A 1 566 ? 36.5 -34.906 -17.438 1 33.44 566 ASP A O 1
ATOM 4630 N N . SER A 1 567 ? 34.969 -33.719 -16.719 1 35.41 567 SER A N 1
ATOM 4631 C CA . SER A 1 567 ? 35.438 -34.156 -15.406 1 35.41 567 SER A CA 1
ATOM 4632 C C . SER A 1 567 ? 34.781 -35.469 -14.977 1 35.41 567 SER A C 1
ATOM 4634 O O . SER A 1 567 ? 33.562 -35.531 -14.82 1 35.41 567 SER A O 1
ATOM 4636 N N . HIS A 1 568 ? 35.219 -36.656 -15.359 1 34 568 HIS A N 1
ATOM 4637 C CA . HIS A 1 568 ? 35.094 -38.062 -14.969 1 34 568 HIS A CA 1
ATOM 4638 C C . HIS A 1 568 ? 34.938 -38.188 -13.453 1 34 568 HIS A C 1
ATOM 4640 O O . HIS A 1 568 ? 35.844 -38.719 -12.789 1 34 568 HIS A O 1
ATOM 4646 N N . HIS A 1 569 ? 34.625 -37.156 -12.664 1 34.06 569 HIS A N 1
ATOM 4647 C CA . HIS A 1 569 ? 34.625 -37.656 -11.297 1 34.06 569 HIS A CA 1
ATOM 4648 C C . HIS A 1 569 ? 33.531 -38.75 -11.141 1 34.06 569 HIS A C 1
ATOM 4650 O O . HIS A 1 569 ? 32.406 -38.562 -11.562 1 34.06 569 HIS A O 1
ATOM 4656 N N . PRO A 1 570 ? 33.906 -40.031 -11.125 1 34.59 570 PRO A N 1
ATOM 4657 C CA . PRO A 1 570 ? 33 -41.125 -10.75 1 34.59 570 PRO A CA 1
ATOM 4658 C C . PRO A 1 570 ? 32.031 -40.75 -9.641 1 34.59 570 PRO A C 1
ATOM 4660 O O . PRO A 1 570 ? 32.438 -40.219 -8.602 1 34.59 570 PRO A O 1
ATOM 4663 N N . ASP A 1 571 ? 30.875 -40.219 -9.852 1 41.09 571 ASP A N 1
ATOM 4664 C CA . ASP A 1 571 ? 29.828 -39.938 -8.875 1 41.09 571 ASP A CA 1
ATOM 4665 C C . ASP A 1 571 ? 29.531 -41.188 -8.031 1 41.09 571 ASP A C 1
ATOM 4667 O O . ASP A 1 571 ? 28.953 -42.156 -8.523 1 41.09 571 ASP A O 1
ATOM 4671 N N . SER A 1 572 ? 30.5 -41.688 -7.281 1 35.94 572 SER A N 1
ATOM 4672 C CA . SER A 1 572 ? 30.266 -42.719 -6.273 1 35.94 572 SER A CA 1
ATOM 4673 C C . SER A 1 572 ? 29.141 -42.312 -5.324 1 35.94 572 SER A C 1
ATOM 4675 O O . SER A 1 572 ? 29.375 -42.094 -4.137 1 35.94 572 SER A O 1
ATOM 4677 N N . ARG A 1 573 ? 28.281 -41.406 -5.762 1 48.59 573 ARG A N 1
ATOM 4678 C CA . ARG A 1 573 ? 27.234 -41.188 -4.77 1 48.59 573 ARG A CA 1
ATOM 4679 C C . ARG A 1 573 ? 26.516 -42.5 -4.441 1 48.59 573 ARG A C 1
ATOM 4681 O O . ARG A 1 573 ? 26.094 -43.219 -5.344 1 48.59 573 ARG A O 1
ATOM 4688 N N . ASP A 1 574 ? 26.719 -43.219 -3.318 1 38.31 574 ASP A N 1
ATOM 4689 C CA . ASP A 1 574 ? 26 -44.375 -2.783 1 38.31 574 ASP A CA 1
ATOM 4690 C C . ASP A 1 574 ? 24.5 -44.219 -2.986 1 38.31 574 ASP A C 1
ATOM 4692 O O . ASP A 1 574 ? 23.922 -43.188 -2.676 1 38.31 574 ASP A O 1
ATOM 4696 N N . THR A 1 575 ? 23.75 -44.969 -3.926 1 40.56 575 THR A N 1
ATOM 4697 C CA . THR A 1 575 ? 22.484 -45.062 -4.668 1 40.56 575 THR A CA 1
ATOM 4698 C C . THR A 1 575 ? 21.297 -45.062 -3.717 1 40.56 575 THR A C 1
ATOM 4700 O O . THR A 1 575 ? 20.156 -45.281 -4.145 1 40.56 575 THR A O 1
ATOM 4703 N N . LEU A 1 576 ? 21.297 -45.281 -2.412 1 39.12 576 LEU A N 1
ATOM 4704 C CA . LEU A 1 576 ? 20 -45.75 -1.915 1 39.12 576 LEU A CA 1
ATOM 4705 C C . LEU A 1 576 ? 19.109 -44.562 -1.544 1 39.12 576 LEU A C 1
ATOM 4707 O O . LEU A 1 576 ? 19.5 -43.719 -0.725 1 39.12 576 LEU A O 1
ATOM 4711 N N . VAL A 1 577 ? 18.188 -44.125 -2.361 1 48.34 577 VAL A N 1
ATOM 4712 C CA . VAL A 1 577 ? 17.062 -43.281 -1.93 1 48.34 577 VAL A CA 1
ATOM 4713 C C . VAL A 1 577 ? 16.422 -43.906 -0.686 1 48.34 577 VAL A C 1
ATOM 4715 O O . VAL A 1 577 ? 16.109 -45.094 -0.665 1 48.34 577 VAL A O 1
ATOM 4718 N N . TYR A 1 578 ? 16.453 -43.156 0.413 1 50.84 578 TYR A N 1
ATOM 4719 C CA . TYR A 1 578 ? 15.875 -43.656 1.656 1 50.84 578 TYR A CA 1
ATOM 4720 C C . TYR A 1 578 ? 14.391 -43.969 1.479 1 50.84 578 TYR A C 1
ATOM 4722 O O . TYR A 1 578 ? 13.68 -43.25 0.766 1 50.84 578 TYR A O 1
ATOM 4730 N N . THR A 1 579 ? 13.977 -45.219 1.618 1 46.03 579 THR A N 1
ATOM 4731 C CA . THR A 1 579 ? 12.562 -45.562 1.707 1 46.03 579 THR A CA 1
ATOM 4732 C C . THR A 1 579 ? 11.945 -45 2.98 1 46.03 579 THR A C 1
ATOM 4734 O O . THR A 1 579 ? 12.391 -45.312 4.086 1 46.03 579 THR A O 1
ATOM 4737 N N . THR A 1 580 ? 11.43 -43.812 2.877 1 48.28 580 THR A N 1
ATOM 4738 C CA . THR A 1 580 ? 10.852 -43.188 4.066 1 48.28 580 THR A CA 1
ATOM 4739 C C . THR A 1 580 ? 9.508 -43.812 4.402 1 48.28 580 THR A C 1
ATOM 4741 O O . THR A 1 580 ? 8.836 -44.375 3.525 1 48.28 580 THR A O 1
ATOM 4744 N N . GLN A 1 581 ? 9.242 -44.062 5.676 1 47.19 581 GLN A N 1
ATOM 4745 C CA . GLN A 1 581 ? 7.93 -44.5 6.156 1 47.19 581 GLN A CA 1
ATOM 4746 C C . GLN A 1 581 ? 6.828 -43.562 5.637 1 47.19 581 GLN A C 1
ATOM 4748 O O . GLN A 1 581 ? 7.035 -42.375 5.5 1 47.19 581 GLN A O 1
ATOM 4753 N N . PRO A 1 582 ? 5.73 -44.062 5.094 1 42.84 582 PRO A N 1
ATOM 4754 C CA . PRO A 1 582 ? 4.621 -43.344 4.492 1 42.84 582 PRO A CA 1
ATOM 4755 C C . PRO A 1 582 ? 4.133 -42.188 5.371 1 42.84 582 PRO A C 1
ATOM 4757 O O . PRO A 1 582 ? 3.822 -42.375 6.547 1 42.84 582 PRO A O 1
ATOM 4760 N N . ALA A 1 583 ? 4.449 -40.938 5.02 1 47.22 583 ALA A N 1
ATOM 4761 C CA . ALA A 1 583 ? 3.939 -39.781 5.734 1 47.22 583 ALA A CA 1
ATOM 4762 C C . ALA A 1 583 ? 2.551 -39.375 5.234 1 47.22 583 ALA A C 1
ATOM 4764 O O . ALA A 1 583 ? 2.262 -39.5 4.039 1 47.22 583 ALA A O 1
ATOM 4765 N N . GLU A 1 584 ? 1.56 -39.375 6.238 1 40.44 584 GLU A N 1
ATOM 4766 C CA . GLU A 1 584 ? 0.216 -38.938 5.875 1 40.44 584 GLU A CA 1
ATOM 4767 C C . GLU A 1 584 ? 0.163 -37.406 5.691 1 40.44 584 GLU A C 1
ATOM 4769 O O . GLU A 1 584 ? 0.774 -36.656 6.461 1 40.44 584 GLU A O 1
ATOM 4774 N N . LEU A 1 585 ? -0.25 -36.969 4.488 1 43 585 LEU A N 1
ATOM 4775 C CA . LEU A 1 585 ? -0.407 -35.562 4.168 1 43 585 LEU A CA 1
ATOM 4776 C C . LEU A 1 585 ? -1.55 -34.938 4.969 1 43 585 LEU A C 1
ATOM 4778 O O . LEU A 1 585 ? -2.674 -35.438 4.941 1 43 585 LEU A O 1
ATOM 4782 N N . ARG A 1 586 ? -1.21 -34.219 6.203 1 39.06 586 ARG A N 1
ATOM 4783 C CA . ARG A 1 586 ? -2.285 -33.5 6.863 1 39.06 586 ARG A CA 1
ATOM 4784 C C . ARG A 1 586 ? -2.404 -32.062 6.297 1 39.06 586 ARG A C 1
ATOM 4786 O O . ARG A 1 586 ? -1.394 -31.422 6.02 1 39.06 586 ARG A O 1
ATOM 4793 N N . MET B 1 1 ? 40.375 7.625 1.013 1 68.44 1 MET B N 1
ATOM 4794 C CA . MET B 1 1 ? 39.688 8.086 -0.19 1 68.44 1 MET B CA 1
ATOM 4795 C C . MET B 1 1 ? 38.25 8.43 0.112 1 68.44 1 MET B C 1
ATOM 4797 O O . MET B 1 1 ? 37.562 7.688 0.821 1 68.44 1 MET B O 1
ATOM 4801 N N . VAL B 1 2 ? 37.875 9.602 -0.391 1 84.69 2 VAL B N 1
ATOM 4802 C CA . VAL B 1 2 ? 36.594 10.172 -0.036 1 84.69 2 VAL B CA 1
ATOM 4803 C C . VAL B 1 2 ? 35.5 9.586 -0.932 1 84.69 2 VAL B C 1
ATOM 4805 O O . VAL B 1 2 ? 35.719 9.391 -2.129 1 84.69 2 VAL B O 1
ATOM 4808 N N . ASN B 1 3 ? 34.469 9.125 -0.368 1 90.62 3 ASN B N 1
ATOM 4809 C CA . ASN B 1 3 ? 33.25 8.742 -1.071 1 90.62 3 ASN B CA 1
ATOM 4810 C C . ASN B 1 3 ? 32.75 9.859 -1.991 1 90.62 3 ASN B C 1
ATOM 4812 O O . ASN B 1 3 ? 32.344 10.922 -1.521 1 90.62 3 ASN B O 1
ATOM 4816 N N . PRO B 1 4 ? 32.875 9.625 -3.246 1 93.31 4 PRO B N 1
ATOM 4817 C CA . PRO B 1 4 ? 32.531 10.703 -4.18 1 93.31 4 PRO B CA 1
ATOM 4818 C C . PRO B 1 4 ? 31.094 11.164 -4.039 1 93.31 4 PRO B C 1
ATOM 4820 O O . PRO B 1 4 ? 30.766 12.297 -4.402 1 93.31 4 PRO B O 1
ATOM 4823 N N . CYS B 1 5 ? 30.219 10.367 -3.602 1 94.31 5 CYS B N 1
ATOM 4824 C CA . CYS B 1 5 ? 28.797 10.719 -3.473 1 94.31 5 CYS B CA 1
ATOM 4825 C C . CYS B 1 5 ? 28.594 11.75 -2.371 1 94.31 5 CYS B C 1
ATOM 4827 O O . CYS B 1 5 ? 27.531 12.367 -2.287 1 94.31 5 CYS B O 1
ATOM 4829 N N . CYS B 1 6 ? 29.547 12.016 -1.553 1 95.75 6 CYS B N 1
ATOM 4830 C CA . CYS B 1 6 ? 29.469 13.008 -0.481 1 95.75 6 CYS B CA 1
ATOM 4831 C C . CYS B 1 6 ? 29.406 14.422 -1.046 1 95.75 6 CYS B C 1
ATOM 4833 O O . CYS B 1 6 ? 29.047 15.359 -0.337 1 95.75 6 CYS B O 1
ATOM 4835 N N . ASN B 1 7 ? 29.766 14.562 -2.328 1 95.25 7 ASN B N 1
ATOM 4836 C CA . ASN B 1 7 ? 29.719 15.859 -2.99 1 95.25 7 ASN B CA 1
ATOM 4837 C C . ASN B 1 7 ? 28.359 16.109 -3.629 1 95.25 7 ASN B C 1
ATOM 4839 O O . ASN B 1 7 ? 28.125 17.156 -4.227 1 95.25 7 ASN B O 1
ATOM 4843 N N . TYR B 1 8 ? 27.438 15.188 -3.518 1 96.75 8 TYR B N 1
ATOM 4844 C CA . TYR B 1 8 ? 26.125 15.25 -4.156 1 96.75 8 TYR B CA 1
ATOM 4845 C C . TYR B 1 8 ? 26.25 15.586 -5.637 1 96.75 8 TYR B C 1
ATOM 4847 O O . TYR B 1 8 ? 25.625 16.516 -6.125 1 96.75 8 TYR B O 1
ATOM 4855 N N . PRO B 1 9 ? 26.984 14.75 -6.332 1 96.5 9 PRO B N 1
ATOM 4856 C CA . PRO B 1 9 ? 27.344 15.102 -7.707 1 96.5 9 PRO B CA 1
ATOM 4857 C C . PRO B 1 9 ? 26.188 14.93 -8.688 1 96.5 9 PRO B C 1
ATOM 4859 O O . PRO B 1 9 ? 26.219 15.492 -9.781 1 96.5 9 PRO B O 1
ATOM 4862 N N . CYS B 1 10 ? 25.219 14.086 -8.391 1 97.62 10 CYS B N 1
ATOM 4863 C CA . CYS B 1 10 ? 24.125 13.781 -9.305 1 97.62 10 CYS B CA 1
ATOM 4864 C C . CYS B 1 10 ? 22.969 14.758 -9.125 1 97.62 10 CYS B C 1
ATOM 4866 O O . CYS B 1 10 ? 22.25 14.695 -8.125 1 97.62 10 CYS B O 1
ATOM 4868 N N . GLU B 1 11 ? 22.688 15.539 -10.133 1 97.06 11 GLU B N 1
ATOM 4869 C CA . GLU B 1 11 ? 21.688 16.609 -10.07 1 97.06 11 GLU B CA 1
ATOM 4870 C C . GLU B 1 11 ? 20.328 16.141 -10.578 1 97.06 11 GLU B C 1
ATOM 4872 O O . GLU B 1 11 ? 20.203 15.016 -11.07 1 97.06 11 GLU B O 1
ATOM 4877 N N . ASN B 1 12 ? 19.281 16.953 -10.367 1 95.88 12 ASN B N 1
ATOM 4878 C CA . ASN B 1 12 ? 17.938 16.781 -10.922 1 95.88 12 ASN B CA 1
ATOM 4879 C C . ASN B 1 12 ? 17.375 15.398 -10.578 1 95.88 12 ASN B C 1
ATOM 4881 O O . ASN B 1 12 ? 16.891 14.688 -11.461 1 95.88 12 ASN B O 1
ATOM 4885 N N . SER B 1 13 ? 17.562 14.945 -9.367 1 94.56 13 SER B N 1
ATOM 4886 C CA . SER B 1 13 ? 16.984 13.719 -8.812 1 94.56 13 SER B CA 1
ATOM 4887 C C . SER B 1 13 ? 17.703 12.484 -9.359 1 94.56 13 SER B C 1
ATOM 4889 O O . SER B 1 13 ? 17.156 11.383 -9.336 1 94.56 13 SER B O 1
ATOM 4891 N N . GLY B 1 14 ? 18.906 12.703 -9.875 1 96.81 14 GLY B N 1
ATOM 4892 C CA . GLY B 1 14 ? 19.75 11.562 -10.211 1 96.81 14 GLY B CA 1
ATOM 4893 C C . GLY B 1 14 ? 20.219 10.797 -8.992 1 96.81 14 GLY B C 1
ATOM 4894 O O . GLY B 1 14 ? 20.344 11.359 -7.906 1 96.81 14 GLY B O 1
ATOM 4895 N N . THR B 1 15 ? 20.5 9.5 -9.195 1 96.31 15 THR B N 1
ATOM 4896 C CA . THR B 1 15 ? 20.953 8.656 -8.102 1 96.31 15 THR B CA 1
ATOM 4897 C C . THR B 1 15 ? 22.453 8.367 -8.227 1 96.31 15 THR B C 1
ATOM 4899 O O . THR B 1 15 ? 22.906 7.898 -9.273 1 96.31 15 THR B O 1
ATOM 4902 N N . CYS B 1 16 ? 23.203 8.656 -7.184 1 95.25 16 CYS B N 1
ATOM 4903 C CA . CYS B 1 16 ? 24.641 8.406 -7.16 1 95.25 16 CYS B CA 1
ATOM 4904 C C . CYS B 1 16 ? 24.922 6.965 -6.766 1 95.25 16 CYS B C 1
ATOM 4906 O O . CYS B 1 16 ? 24.484 6.504 -5.707 1 95.25 16 CYS B O 1
ATOM 4908 N N . VAL B 1 17 ? 25.578 6.27 -7.637 1 92.31 17 VAL B N 1
ATOM 4909 C CA . VAL B 1 17 ? 25.984 4.898 -7.352 1 92.31 17 VAL B CA 1
ATOM 4910 C C . VAL B 1 17 ? 27.516 4.797 -7.371 1 92.31 17 VAL B C 1
ATOM 4912 O O . VAL B 1 17 ? 28.156 5.168 -8.359 1 92.31 17 VAL B O 1
ATOM 4915 N N . ARG B 1 18 ? 27.984 4.312 -6.332 1 90.5 18 ARG B N 1
ATOM 4916 C CA . ARG B 1 18 ? 29.438 4.133 -6.25 1 90.5 18 ARG B CA 1
ATOM 4917 C C . ARG B 1 18 ? 29.875 2.891 -7.016 1 90.5 18 ARG B C 1
ATOM 4919 O O . ARG B 1 18 ? 29.234 1.846 -6.941 1 90.5 18 ARG B O 1
ATOM 4926 N N . PHE B 1 19 ? 30.891 3.061 -7.812 1 88.56 19 PHE B N 1
ATOM 4927 C CA . PHE B 1 19 ? 31.5 1.984 -8.586 1 88.56 19 PHE B CA 1
ATOM 4928 C C . PHE B 1 19 ? 32.969 1.866 -8.281 1 88.56 19 PHE B C 1
ATOM 4930 O O . PHE B 1 19 ? 33.688 2.875 -8.141 1 88.56 19 PHE B O 1
ATOM 4937 N N . GLY B 1 20 ? 33.438 0.643 -8.273 1 84.06 20 GLY B N 1
ATOM 4938 C CA . GLY B 1 20 ? 34.844 0.491 -7.895 1 84.06 20 GLY B CA 1
ATOM 4939 C C . GLY B 1 20 ? 35.156 1.103 -6.547 1 84.06 20 GLY B C 1
ATOM 4940 O O . GLY B 1 20 ? 34.344 1.065 -5.629 1 84.06 20 GLY B O 1
ATOM 4941 N N . THR B 1 21 ? 36.406 1.628 -6.441 1 82.12 21 THR B N 1
ATOM 4942 C CA . THR B 1 21 ? 36.812 2.186 -5.156 1 82.12 21 THR B CA 1
ATOM 4943 C C . THR B 1 21 ? 36.688 3.705 -5.156 1 82.12 21 THR B C 1
ATOM 4945 O O . THR B 1 21 ? 36.406 4.309 -4.113 1 82.12 21 THR B O 1
ATOM 4948 N N . GLU B 1 22 ? 36.781 4.273 -6.34 1 84.94 22 GLU B N 1
ATOM 4949 C CA . GLU B 1 22 ? 36.844 5.73 -6.305 1 84.94 22 GLU B CA 1
ATOM 4950 C C . GLU B 1 22 ? 35.938 6.352 -7.355 1 84.94 22 GLU B C 1
ATOM 4952 O O . GLU B 1 22 ? 35.938 7.57 -7.547 1 84.94 22 GLU B O 1
ATOM 4957 N N . ARG B 1 23 ? 35.156 5.59 -7.949 1 90.31 23 ARG B N 1
ATOM 4958 C CA . ARG B 1 23 ? 34.344 6.105 -9.039 1 90.31 23 ARG B CA 1
ATOM 4959 C C . ARG B 1 23 ? 32.875 6.094 -8.656 1 90.31 23 ARG B C 1
ATOM 4961 O O . ARG B 1 23 ? 32.469 5.434 -7.699 1 90.31 23 ARG B O 1
ATOM 4968 N N . PHE B 1 24 ? 32.156 6.969 -9.367 1 92.81 24 PHE B N 1
ATOM 4969 C CA . PHE B 1 24 ? 30.703 6.965 -9.211 1 92.81 24 PHE B CA 1
ATOM 4970 C C . PHE B 1 24 ? 30.016 7.105 -10.562 1 92.81 24 PHE B C 1
ATOM 4972 O O . PHE B 1 24 ? 30.641 7.484 -11.547 1 92.81 24 PHE B O 1
ATOM 4979 N N . GLU B 1 25 ? 28.844 6.637 -10.648 1 94.44 25 GLU B N 1
ATOM 4980 C CA . GLU B 1 25 ? 27.953 6.867 -11.773 1 94.44 25 GLU B CA 1
ATOM 4981 C C . GLU B 1 25 ? 26.625 7.449 -11.305 1 94.44 25 GLU B C 1
ATOM 4983 O O . GLU B 1 25 ? 26.141 7.133 -10.211 1 94.44 25 GLU B O 1
ATOM 4988 N N . CYS B 1 26 ? 26.109 8.422 -12.125 1 97.12 26 CYS B N 1
ATOM 4989 C CA . CYS B 1 26 ? 24.781 8.977 -11.852 1 97.12 26 CYS B CA 1
ATOM 4990 C C . CYS B 1 26 ? 23.719 8.281 -12.703 1 97.12 26 CYS B C 1
ATOM 4992 O O . CYS B 1 26 ? 23.828 8.25 -13.93 1 97.12 26 CYS B O 1
ATOM 4994 N N . ASP B 1 27 ? 22.797 7.645 -12.031 1 97.56 27 ASP B N 1
ATOM 4995 C CA . ASP B 1 27 ? 21.625 7.117 -12.734 1 97.56 27 ASP B CA 1
ATOM 4996 C C . ASP B 1 27 ? 20.609 8.227 -13.016 1 97.56 27 ASP B C 1
ATOM 4998 O O . ASP B 1 27 ? 19.953 8.719 -12.102 1 97.56 27 ASP B O 1
ATOM 5002 N N . CYS B 1 28 ? 20.453 8.602 -14.289 1 97.94 28 CYS B N 1
ATOM 5003 C CA . CYS B 1 28 ? 19.609 9.711 -14.688 1 97.94 28 CYS B CA 1
ATOM 5004 C C . CYS B 1 28 ? 18.281 9.211 -15.266 1 97.94 28 CYS B C 1
ATOM 5006 O O . CYS B 1 28 ? 17.594 9.953 -15.961 1 97.94 28 CYS B O 1
ATOM 5008 N N . THR B 1 29 ? 17.906 7.922 -14.945 1 96.94 29 THR B N 1
ATOM 5009 C CA . THR B 1 29 ? 16.719 7.305 -15.531 1 96.94 29 THR B CA 1
ATOM 5010 C C . THR B 1 29 ? 15.469 8.102 -15.164 1 96.94 29 THR B C 1
ATOM 5012 O O . THR B 1 29 ? 15.203 8.344 -13.984 1 96.94 29 THR B O 1
ATOM 5015 N N . ARG B 1 30 ? 14.742 8.609 -16.188 1 94.75 30 ARG B N 1
ATOM 5016 C CA . ARG B 1 30 ? 13.445 9.266 -16.109 1 94.75 30 ARG B CA 1
ATOM 5017 C C . ARG B 1 30 ? 13.539 10.555 -15.289 1 94.75 30 ARG B C 1
ATOM 5019 O O . ARG B 1 30 ? 12.609 10.898 -14.555 1 94.75 30 ARG B O 1
ATOM 5026 N N . THR B 1 31 ? 14.703 11.234 -15.289 1 95.38 31 THR B N 1
ATOM 5027 C CA . THR B 1 31 ? 14.859 12.539 -14.664 1 95.38 31 THR B CA 1
ATOM 5028 C C . THR B 1 31 ? 14.586 13.656 -15.672 1 95.38 31 THR B C 1
ATOM 5030 O O . THR B 1 31 ? 14.422 14.82 -15.281 1 95.38 31 THR B O 1
ATOM 5033 N N . GLY B 1 32 ? 14.57 13.266 -16.906 1 95.75 32 GLY B N 1
ATOM 5034 C CA . GLY B 1 32 ? 14.508 14.258 -17.969 1 95.75 32 GLY B CA 1
ATOM 5035 C C . GLY B 1 32 ? 15.859 14.867 -18.312 1 95.75 32 GLY B C 1
ATOM 5036 O O . GLY B 1 32 ? 15.945 15.805 -19.094 1 95.75 32 GLY B O 1
ATOM 5037 N N . PHE B 1 33 ? 16.922 14.336 -17.703 1 97.44 33 PHE B N 1
ATOM 5038 C CA . PHE B 1 33 ? 18.281 14.828 -17.891 1 97.44 33 PHE B CA 1
ATOM 5039 C C . PHE B 1 33 ? 19.234 13.672 -18.188 1 97.44 33 PHE B C 1
ATOM 5041 O O . PHE B 1 33 ? 18.906 12.508 -17.922 1 97.44 33 PHE B O 1
ATOM 5048 N N . HIS B 1 34 ? 20.297 13.953 -18.859 1 97 34 HIS B N 1
ATOM 5049 C CA . HIS B 1 34 ? 21.359 12.984 -19.078 1 97 34 HIS B CA 1
ATOM 5050 C C . HIS B 1 34 ? 22.734 13.609 -18.844 1 97 34 HIS B C 1
ATOM 5052 O O . HIS B 1 34 ? 22.828 14.719 -18.328 1 97 34 HIS B O 1
ATOM 5058 N N . GLY B 1 35 ? 23.75 12.812 -19.078 1 96.38 35 GLY B N 1
ATOM 5059 C CA . GLY B 1 35 ? 25.109 13.258 -18.812 1 96.38 35 GLY B CA 1
ATOM 5060 C C . GLY B 1 35 ? 25.703 12.641 -17.562 1 96.38 35 GLY B C 1
ATOM 5061 O O . GLY B 1 35 ? 25.031 11.922 -16.828 1 96.38 35 GLY B O 1
ATOM 5062 N N . ASP B 1 36 ? 26.938 13.016 -17.219 1 95.44 36 ASP B N 1
ATOM 5063 C CA . ASP B 1 36 ? 27.688 12.398 -16.141 1 95.44 36 ASP B CA 1
ATOM 5064 C C . ASP B 1 36 ? 27.078 12.773 -14.781 1 95.44 36 ASP B C 1
ATOM 5066 O O . ASP B 1 36 ? 27.156 11.992 -13.828 1 95.44 36 ASP B O 1
ATOM 5070 N N . ASN B 1 37 ? 26.469 13.969 -14.711 1 97.62 37 ASN B N 1
ATOM 5071 C CA . ASN B 1 37 ? 25.906 14.438 -13.445 1 97.62 37 ASN B CA 1
ATOM 5072 C C . ASN B 1 37 ? 24.422 14.734 -13.562 1 97.62 37 ASN B C 1
ATOM 5074 O O . ASN B 1 37 ? 23.844 15.391 -12.688 1 97.62 37 ASN B O 1
ATOM 5078 N N . CYS B 1 38 ? 23.781 14.273 -14.68 1 98 38 CYS B N 1
ATOM 5079 C CA . CYS B 1 38 ? 22.359 14.484 -14.93 1 98 38 CYS B CA 1
ATOM 5080 C C . CYS B 1 38 ? 22.031 15.969 -15.039 1 98 38 CYS B C 1
ATOM 5082 O O . CYS B 1 38 ? 21.078 16.453 -14.422 1 98 38 CYS B O 1
ATOM 5084 N N . THR B 1 39 ? 22.844 16.734 -15.734 1 97.12 39 THR B N 1
ATOM 5085 C CA . THR B 1 39 ? 22.672 18.172 -15.797 1 97.12 39 THR B CA 1
ATOM 5086 C C . THR B 1 39 ? 22.266 18.609 -17.203 1 97.12 39 THR B C 1
ATOM 5088 O O . THR B 1 39 ? 21.875 19.766 -17.422 1 97.12 39 THR B O 1
ATOM 5091 N N . VAL B 1 40 ? 22.359 17.688 -18.188 1 97.5 40 VAL B N 1
ATOM 5092 C CA . VAL B 1 40 ? 22.016 18.031 -19.562 1 97.5 40 VAL B CA 1
ATOM 5093 C C . VAL B 1 40 ? 20.547 17.703 -19.828 1 97.5 40 VAL B C 1
ATOM 5095 O O . VAL B 1 40 ? 20.156 16.531 -19.891 1 97.5 40 VAL B O 1
ATOM 5098 N N . PRO B 1 41 ? 19.75 18.703 -20.031 1 96.81 41 PRO B N 1
ATOM 5099 C CA . PRO B 1 41 ? 18.312 18.453 -20.203 1 96.81 41 PRO B CA 1
ATOM 5100 C C . PRO B 1 41 ? 17.984 17.797 -21.547 1 96.81 41 PRO B C 1
ATOM 5102 O O . PRO B 1 41 ? 18.609 18.125 -22.562 1 96.81 41 PRO B O 1
ATOM 5105 N N . GLU B 1 42 ? 17.078 16.906 -21.5 1 96.81 42 GLU B N 1
ATOM 5106 C CA . GLU B 1 42 ? 16.5 16.391 -22.75 1 96.81 42 GLU B CA 1
ATOM 5107 C C . GLU B 1 42 ? 15.719 17.484 -23.469 1 96.81 42 GLU B C 1
ATOM 5109 O O . GLU B 1 42 ? 15.453 18.547 -22.906 1 96.81 42 GLU B O 1
ATOM 5114 N N . PHE B 1 43 ? 15.312 17.234 -24.672 1 95.5 43 PHE B N 1
ATOM 5115 C CA . PHE B 1 43 ? 14.68 18.25 -25.516 1 95.5 43 PHE B CA 1
ATOM 5116 C C . PHE B 1 43 ? 13.414 18.781 -24.859 1 95.5 43 PHE B C 1
ATOM 5118 O O . PHE B 1 43 ? 13.266 20 -24.688 1 95.5 43 PHE B O 1
ATOM 5125 N N . TRP B 1 44 ? 12.57 17.922 -24.469 1 93.56 44 TRP B N 1
ATOM 5126 C CA . TRP B 1 44 ? 11.297 18.359 -23.906 1 93.56 44 TRP B CA 1
ATOM 5127 C C . TRP B 1 44 ? 11.5 19 -22.531 1 93.56 44 TRP B C 1
ATOM 5129 O O . TRP B 1 44 ? 10.742 19.891 -22.141 1 93.56 44 TRP B O 1
ATOM 5139 N N . THR B 1 45 ? 12.453 18.547 -21.797 1 94.38 45 THR B N 1
ATOM 5140 C CA . THR B 1 45 ? 12.789 19.156 -20.516 1 94.38 45 THR B CA 1
ATOM 5141 C C . THR B 1 45 ? 13.281 20.578 -20.703 1 94.38 45 THR B C 1
ATOM 5143 O O . THR B 1 45 ? 12.945 21.469 -19.906 1 94.38 45 THR B O 1
ATOM 5146 N N . ARG B 1 46 ? 14 20.812 -21.734 1 94.12 46 ARG B N 1
ATOM 5147 C CA . ARG B 1 46 ? 14.484 22.156 -22.047 1 94.12 46 ARG B CA 1
ATOM 5148 C C . ARG B 1 46 ? 13.328 23.109 -22.312 1 94.12 46 ARG B C 1
ATOM 5150 O O . ARG B 1 46 ? 13.312 24.234 -21.812 1 94.12 46 ARG B O 1
ATOM 5157 N N . ILE B 1 47 ? 12.414 22.641 -23.062 1 94.31 47 ILE B N 1
ATOM 5158 C CA . ILE B 1 47 ? 11.25 23.453 -23.406 1 94.31 47 ILE B CA 1
ATOM 5159 C C . ILE B 1 47 ? 10.422 23.734 -22.156 1 94.31 47 ILE B C 1
ATOM 5161 O O . ILE B 1 47 ? 9.984 24.859 -21.938 1 94.31 47 ILE B O 1
ATOM 5165 N N . HIS B 1 48 ? 10.281 22.719 -21.375 1 90.94 48 HIS B N 1
ATOM 5166 C CA . HIS B 1 48 ? 9.531 22.875 -20.141 1 90.94 48 HIS B CA 1
ATOM 5167 C C . HIS B 1 48 ? 10.188 23.906 -19.219 1 90.94 48 HIS B C 1
ATOM 5169 O O . HIS B 1 48 ? 9.508 24.75 -18.641 1 90.94 48 HIS B O 1
ATOM 5175 N N . HIS B 1 49 ? 11.461 23.875 -19.156 1 89.12 49 HIS B N 1
ATOM 5176 C CA . HIS B 1 49 ? 12.195 24.781 -18.281 1 89.12 49 HIS B CA 1
ATOM 5177 C C . HIS B 1 49 ? 12.133 26.219 -18.812 1 89.12 49 HIS B C 1
ATOM 5179 O O . HIS B 1 49 ? 12.133 27.172 -18.031 1 89.12 49 HIS B O 1
ATOM 5185 N N . LEU B 1 50 ? 12.055 26.328 -20.047 1 89.81 50 LEU B N 1
ATOM 5186 C CA . LEU B 1 50 ? 11.992 27.641 -20.672 1 89.81 50 LEU B CA 1
ATOM 5187 C C . LEU B 1 50 ? 10.625 28.281 -20.438 1 89.81 50 LEU B C 1
ATOM 5189 O O . LEU B 1 50 ? 10.523 29.5 -20.266 1 89.81 50 LEU B O 1
ATOM 5193 N N . LEU B 1 51 ? 9.633 27.438 -20.344 1 90.06 51 LEU B N 1
ATOM 5194 C CA . LEU B 1 51 ? 8.266 27.953 -20.312 1 90.06 51 LEU B CA 1
ATOM 5195 C C . LEU B 1 51 ? 7.73 27.984 -18.891 1 90.06 51 LEU B C 1
ATOM 5197 O O . LEU B 1 51 ? 6.773 28.703 -18.594 1 90.06 51 LEU B O 1
ATOM 5201 N N . LYS B 1 52 ? 8.336 27.25 -18.062 1 88.12 52 LYS B N 1
ATOM 5202 C CA . LYS B 1 52 ? 7.836 27.156 -16.688 1 88.12 52 LYS B CA 1
ATOM 5203 C C . LYS B 1 52 ? 8.07 28.453 -15.922 1 88.12 52 LYS B C 1
ATOM 5205 O O . LYS B 1 52 ? 9.203 28.922 -15.82 1 88.12 52 LYS B O 1
ATOM 5210 N N . PRO B 1 53 ? 7 29.031 -15.406 1 89.25 53 PRO B N 1
ATOM 5211 C CA . PRO B 1 53 ? 7.203 30.219 -14.57 1 89.25 53 PRO B CA 1
ATOM 5212 C C . PRO B 1 53 ? 7.918 29.891 -13.258 1 89.25 53 PRO B C 1
ATOM 5214 O O . PRO B 1 53 ? 7.832 28.766 -12.766 1 89.25 53 PRO B O 1
ATOM 5217 N N . SER B 1 54 ? 8.586 30.875 -12.695 1 87.69 54 SER B N 1
ATOM 5218 C CA . SER B 1 54 ? 9.242 30.688 -11.406 1 87.69 54 SER B CA 1
ATOM 5219 C C . SER B 1 54 ? 8.227 30.531 -10.289 1 87.69 54 SER B C 1
ATOM 5221 O O . SER B 1 54 ? 7.086 30.984 -10.406 1 87.69 54 SER B O 1
ATOM 5223 N N . PRO B 1 55 ? 8.648 29.891 -9.211 1 85.81 55 PRO B N 1
ATOM 5224 C CA . PRO B 1 55 ? 7.738 29.75 -8.078 1 85.81 55 PRO B CA 1
ATOM 5225 C C . PRO B 1 55 ? 7.25 31.094 -7.539 1 85.81 55 PRO B C 1
ATOM 5227 O O . PRO B 1 55 ? 6.094 31.219 -7.129 1 85.81 55 PRO B O 1
ATOM 5230 N N . ASP B 1 56 ? 8.047 32.062 -7.574 1 86.5 56 ASP B N 1
ATOM 5231 C CA . ASP B 1 56 ? 7.656 33.406 -7.105 1 86.5 56 ASP B CA 1
ATOM 5232 C C . ASP B 1 56 ? 6.605 34 -8.023 1 86.5 56 ASP B C 1
ATOM 5234 O O . ASP B 1 56 ? 5.688 34.688 -7.559 1 86.5 56 ASP B O 1
ATOM 5238 N N . THR B 1 57 ? 6.797 33.812 -9.305 1 89.19 57 THR B N 1
ATOM 5239 C CA . THR B 1 57 ? 5.82 34.312 -10.266 1 89.19 57 THR B CA 1
ATOM 5240 C C . THR B 1 57 ? 4.473 33.625 -10.078 1 89.19 57 THR B C 1
ATOM 5242 O O . THR B 1 57 ? 3.428 34.281 -10.102 1 89.19 57 THR B O 1
ATOM 5245 N N . VAL B 1 58 ? 4.551 32.344 -9.898 1 88.5 58 VAL B N 1
ATOM 5246 C CA . VAL B 1 58 ? 3.322 31.594 -9.688 1 88.5 58 VAL B CA 1
ATOM 5247 C C . VAL B 1 58 ? 2.629 32.062 -8.414 1 88.5 58 VAL B C 1
ATOM 5249 O O . VAL B 1 58 ? 1.414 32.281 -8.406 1 88.5 58 VAL B O 1
ATOM 5252 N N . HIS B 1 59 ? 3.416 32.219 -7.387 1 86.88 59 HIS B N 1
ATOM 5253 C CA . HIS B 1 59 ? 2.871 32.688 -6.125 1 86.88 59 HIS B CA 1
ATOM 5254 C C . HIS B 1 59 ? 2.217 34.062 -6.293 1 86.88 59 HIS B C 1
ATOM 5256 O O . HIS B 1 59 ? 1.122 34.312 -5.777 1 86.88 59 HIS B O 1
ATOM 5262 N N . TYR B 1 60 ? 2.875 34.906 -6.98 1 89.38 60 TYR B N 1
ATOM 5263 C CA . TYR B 1 60 ? 2.34 36.25 -7.227 1 89.38 60 TYR B CA 1
ATOM 5264 C C . TYR B 1 60 ? 1.009 36.188 -7.965 1 89.38 60 TYR B C 1
ATOM 5266 O O . TYR B 1 60 ? 0.044 36.844 -7.586 1 89.38 60 TYR B O 1
ATOM 5274 N N . LEU B 1 61 ? 0.992 35.406 -8.945 1 90.88 61 LEU B N 1
ATOM 5275 C CA . LEU B 1 61 ? -0.226 35.25 -9.734 1 90.88 61 LEU B CA 1
ATOM 5276 C C . LEU B 1 61 ? -1.356 34.656 -8.891 1 90.88 61 LEU B C 1
ATOM 5278 O O . LEU B 1 61 ? -2.51 35.094 -9.023 1 90.88 61 LEU B O 1
ATOM 5282 N N . LEU B 1 62 ? -1.044 33.781 -8.023 1 91.06 62 LEU B N 1
ATOM 5283 C CA . LEU B 1 62 ? -2.035 33.062 -7.23 1 91.06 62 LEU B CA 1
ATOM 5284 C C . LEU B 1 62 ? -2.525 33.938 -6.074 1 91.06 62 LEU B C 1
ATOM 5286 O O . LEU B 1 62 ? -3.557 33.656 -5.465 1 91.06 62 LEU B O 1
ATOM 5290 N N . THR B 1 63 ? -1.814 35 -5.762 1 90.12 63 THR B N 1
ATOM 5291 C CA . THR B 1 63 ? -2.172 35.781 -4.586 1 90.12 63 THR B CA 1
ATOM 5292 C C . THR B 1 63 ? -2.598 37.188 -4.988 1 90.12 63 THR B C 1
ATOM 5294 O O . THR B 1 63 ? -2.973 38 -4.137 1 90.12 63 THR B O 1
ATOM 5297 N N . HIS B 1 64 ? -2.477 37.438 -6.242 1 91.25 64 HIS B N 1
ATOM 5298 C CA . HIS B 1 64 ? -2.893 38.75 -6.742 1 91.25 64 HIS B CA 1
ATOM 5299 C C . HIS B 1 64 ? -3.969 38.594 -7.816 1 91.25 64 HIS B C 1
ATOM 5301 O O . HIS B 1 64 ? -4.32 37.5 -8.203 1 91.25 64 HIS B O 1
ATOM 5307 N N . PHE B 1 65 ? -4.691 39.688 -8.211 1 93.38 65 PHE B N 1
ATOM 5308 C CA . PHE B 1 65 ? -5.672 39.812 -9.281 1 93.38 65 PHE B CA 1
ATOM 5309 C C . PHE B 1 65 ? -6.992 39.156 -8.875 1 93.38 65 PHE B C 1
ATOM 5311 O O . PHE B 1 65 ? -7.465 38.219 -9.531 1 93.38 65 PHE B O 1
ATOM 5318 N N . HIS B 1 66 ? -7.605 39.625 -7.945 1 93.62 66 HIS B N 1
ATOM 5319 C CA . HIS B 1 66 ? -8.828 39.094 -7.344 1 93.62 66 HIS B CA 1
ATOM 5320 C C . HIS B 1 66 ? -9.914 38.875 -8.391 1 93.62 66 HIS B C 1
ATOM 5322 O O . HIS B 1 66 ? -10.602 37.844 -8.375 1 93.62 66 HIS B O 1
ATOM 5328 N N . TRP B 1 67 ? -10.023 39.812 -9.312 1 94 67 TRP B N 1
ATOM 5329 C CA . TRP B 1 67 ? -11.078 39.75 -10.32 1 94 67 TRP B CA 1
ATOM 5330 C C . TRP B 1 67 ? -10.867 38.531 -11.234 1 94 67 TRP B C 1
ATOM 5332 O O . TRP B 1 67 ? -11.828 37.875 -11.625 1 94 67 TRP B O 1
ATOM 5342 N N . LEU B 1 68 ? -9.672 38.281 -11.578 1 95.06 68 LEU B N 1
ATOM 5343 C CA . LEU B 1 68 ? -9.336 37.156 -12.43 1 95.06 68 LEU B CA 1
ATOM 5344 C C . LEU B 1 68 ? -9.688 35.812 -11.75 1 95.06 68 LEU B C 1
ATOM 5346 O O . LEU B 1 68 ? -10.273 34.938 -12.367 1 95.06 68 LEU B O 1
ATOM 5350 N N . TRP B 1 69 ? -9.367 35.719 -10.547 1 94.94 69 TRP B N 1
ATOM 5351 C CA . TRP B 1 69 ? -9.578 34.469 -9.828 1 94.94 69 TRP B CA 1
ATOM 5352 C C . TRP B 1 69 ? -11.055 34.281 -9.508 1 94.94 69 TRP B C 1
ATOM 5354 O O . TRP B 1 69 ? -11.531 33.156 -9.438 1 94.94 69 TRP B O 1
ATOM 5364 N N . ASP B 1 70 ? -11.812 35.344 -9.375 1 95.56 70 ASP B N 1
ATOM 5365 C CA . ASP B 1 70 ? -13.266 35.219 -9.234 1 95.56 70 ASP B CA 1
ATOM 5366 C C . ASP B 1 70 ? -13.875 34.562 -10.469 1 95.56 70 ASP B C 1
ATOM 5368 O O . ASP B 1 70 ? -14.766 33.719 -10.344 1 95.56 70 ASP B O 1
ATOM 5372 N N . VAL B 1 71 ? -13.391 34.938 -11.586 1 96.19 71 VAL B N 1
ATOM 5373 C CA . VAL B 1 71 ? -13.867 34.375 -12.852 1 96.19 71 VAL B CA 1
ATOM 5374 C C . VAL B 1 71 ? -13.453 32.938 -12.953 1 96.19 71 VAL B C 1
ATOM 5376 O O . VAL B 1 71 ? -14.273 32.062 -13.289 1 96.19 71 VAL B O 1
ATOM 5379 N N . ILE B 1 72 ? -12.242 32.594 -12.625 1 95.94 72 ILE B N 1
ATOM 5380 C CA . ILE B 1 72 ? -11.703 31.234 -12.727 1 95.94 72 ILE B CA 1
ATOM 5381 C C . ILE B 1 72 ? -12.438 30.328 -11.758 1 95.94 72 ILE B C 1
ATOM 5383 O O . ILE B 1 72 ? -12.867 29.219 -12.125 1 95.94 72 ILE B O 1
ATOM 5387 N N . ASN B 1 73 ? -12.648 30.75 -10.547 1 96.69 73 ASN B N 1
ATOM 5388 C CA . ASN B 1 73 ? -13.266 29.938 -9.5 1 96.69 73 ASN B CA 1
ATOM 5389 C C . ASN B 1 73 ? -14.727 29.641 -9.812 1 96.69 73 ASN B C 1
ATOM 5391 O O . ASN B 1 73 ? -15.297 28.703 -9.258 1 96.69 73 ASN B O 1
ATOM 5395 N N . SER B 1 74 ? -15.297 30.406 -10.734 1 96.12 74 SER B N 1
ATOM 5396 C CA . SER B 1 74 ? -16.703 30.219 -11.078 1 96.12 74 SER B CA 1
ATOM 5397 C C . SER B 1 74 ? -16.844 29.484 -12.414 1 96.12 74 SER B C 1
ATOM 5399 O O . SER B 1 74 ? -17.938 29.406 -12.969 1 96.12 74 SER B O 1
ATOM 5401 N N . SER B 1 75 ? -15.781 29.047 -12.938 1 96 75 SER B N 1
ATOM 5402 C CA . SER B 1 75 ? -15.797 28.406 -14.25 1 96 75 SER B CA 1
ATOM 5403 C C . SER B 1 75 ? -15.172 27.016 -14.195 1 96 75 SER B C 1
ATOM 5405 O O . SER B 1 75 ? -14.703 26.578 -13.141 1 96 75 SER B O 1
ATOM 5407 N N . PHE B 1 76 ? -15.242 26.359 -15.367 1 94.19 76 PHE B N 1
ATOM 5408 C CA . PHE B 1 76 ? -14.664 25.016 -15.508 1 94.19 76 PHE B CA 1
ATOM 5409 C C . PHE B 1 76 ? -13.148 25.062 -15.383 1 94.19 76 PHE B C 1
ATOM 5411 O O . PHE B 1 76 ? -12.508 24.047 -15.133 1 94.19 76 PHE B O 1
ATOM 5418 N N . LEU B 1 77 ? -12.609 26.203 -15.5 1 95.69 77 LEU B N 1
ATOM 5419 C CA . LEU B 1 77 ? -11.156 26.375 -15.414 1 95.69 77 LEU B CA 1
ATOM 5420 C C . LEU B 1 77 ? -10.656 26.031 -14.023 1 95.69 77 LEU B C 1
ATOM 5422 O O . LEU B 1 77 ? -9.508 25.609 -13.859 1 95.69 77 LEU B O 1
ATOM 5426 N N . ARG B 1 78 ? -11.508 26.172 -13.008 1 96.56 78 ARG B N 1
ATOM 5427 C CA . ARG B 1 78 ? -11.117 25.812 -11.648 1 96.56 78 ARG B CA 1
ATOM 5428 C C . ARG B 1 78 ? -10.734 24.344 -11.547 1 96.56 78 ARG B C 1
ATOM 5430 O O . ARG B 1 78 ? -9.719 24 -10.953 1 96.56 78 ARG B O 1
ATOM 5437 N N . ASN B 1 79 ? -11.547 23.547 -12.25 1 95.88 79 ASN B N 1
ATOM 5438 C CA . ASN B 1 79 ? -11.297 22.109 -12.203 1 95.88 79 ASN B CA 1
ATOM 5439 C C . ASN B 1 79 ? -10 21.734 -12.922 1 95.88 79 ASN B C 1
ATOM 5441 O O . ASN B 1 79 ? -9.258 20.859 -12.469 1 95.88 79 ASN B O 1
ATOM 5445 N N . ILE B 1 80 ? -9.781 22.406 -13.992 1 95.31 80 ILE B N 1
ATOM 5446 C CA . ILE B 1 80 ? -8.562 22.156 -14.758 1 95.31 80 ILE B CA 1
ATOM 5447 C C . ILE B 1 80 ? -7.34 22.531 -13.93 1 95.31 80 ILE B C 1
ATOM 5449 O O . ILE B 1 80 ? -6.375 21.766 -13.844 1 95.31 80 ILE B O 1
ATOM 5453 N N . LEU B 1 81 ? -7.441 23.641 -13.297 1 93.81 81 LEU B N 1
ATOM 5454 C CA . LEU B 1 81 ? -6.316 24.125 -12.5 1 93.81 81 LEU B CA 1
ATOM 5455 C C . LEU B 1 81 ? -6.125 23.266 -11.258 1 93.81 81 LEU B C 1
ATOM 5457 O O . LEU B 1 81 ? -4.992 23.016 -10.836 1 93.81 81 LEU B O 1
ATOM 5461 N N . MET B 1 82 ? -7.223 22.844 -10.664 1 94 82 MET B N 1
ATOM 5462 C CA . MET B 1 82 ? -7.125 21.969 -9.5 1 94 82 MET B CA 1
ATOM 5463 C C . MET B 1 82 ? -6.422 20.656 -9.859 1 94 82 MET B C 1
ATOM 5465 O O . MET B 1 82 ? -5.602 20.156 -9.094 1 94 82 MET B O 1
ATOM 5469 N N . ARG B 1 83 ? -6.746 20.125 -10.992 1 94.19 83 ARG B N 1
ATOM 5470 C CA . ARG B 1 83 ? -6.082 18.906 -11.461 1 94.19 83 ARG B CA 1
ATOM 5471 C C . ARG B 1 83 ? -4.582 19.125 -11.609 1 94.19 83 ARG B C 1
ATOM 5473 O O . ARG B 1 83 ? -3.781 18.281 -11.211 1 94.19 83 ARG B O 1
ATOM 5480 N N . VAL B 1 84 ? -4.25 20.234 -12.141 1 90.56 84 VAL B N 1
ATOM 5481 C CA . VAL B 1 84 ? -2.846 20.578 -12.336 1 90.56 84 VAL B CA 1
ATOM 5482 C C . VAL B 1 84 ? -2.146 20.688 -10.984 1 90.56 84 VAL B C 1
ATOM 5484 O O . VAL B 1 84 ? -1.06 20.141 -10.789 1 90.56 84 VAL B O 1
ATOM 5487 N N . VAL B 1 85 ? -2.762 21.359 -10.086 1 87.69 85 VAL B N 1
ATOM 5488 C CA . VAL B 1 85 ? -2.195 21.547 -8.75 1 87.69 85 VAL B CA 1
ATOM 5489 C C . VAL B 1 85 ? -1.984 20.188 -8.086 1 87.69 85 VAL B C 1
ATOM 5491 O O . VAL B 1 85 ? -0.927 19.938 -7.504 1 87.69 85 VAL B O 1
ATOM 5494 N N . LEU B 1 86 ? -2.926 19.375 -8.242 1 89.62 86 LEU B N 1
ATOM 5495 C CA . LEU B 1 86 ? -2.881 18.078 -7.574 1 89.62 86 LEU B CA 1
ATOM 5496 C C . LEU B 1 86 ? -1.838 17.172 -8.219 1 89.62 86 LEU B C 1
ATOM 5498 O O . LEU B 1 86 ? -1.105 16.453 -7.516 1 89.62 86 LEU B O 1
ATOM 5502 N N . THR B 1 87 ? -1.684 17.156 -9.453 1 87.62 87 THR B N 1
ATOM 5503 C CA . THR B 1 87 ? -0.787 16.234 -10.148 1 87.62 87 THR B CA 1
ATOM 5504 C C . THR B 1 87 ? 0.652 16.75 -10.094 1 87.62 87 THR B C 1
ATOM 5506 O O . THR B 1 87 ? 1.581 15.969 -9.867 1 87.62 87 THR B O 1
ATOM 5509 N N . VAL B 1 88 ? 0.875 18 -10.281 1 83.88 88 VAL B N 1
ATOM 5510 C CA . VAL B 1 88 ? 2.225 18.562 -10.328 1 83.88 88 VAL B CA 1
ATOM 5511 C C . VAL B 1 88 ? 2.859 18.484 -8.938 1 83.88 88 VAL B C 1
ATOM 5513 O O . VAL B 1 88 ? 4.047 18.156 -8.812 1 83.88 88 VAL B O 1
ATOM 5516 N N . ARG B 1 89 ? 2.154 18.641 -7.984 1 83.12 89 ARG B N 1
ATOM 5517 C CA . ARG B 1 89 ? 2.703 18.672 -6.633 1 83.12 89 ARG B CA 1
ATOM 5518 C C . ARG B 1 89 ? 2.898 17.25 -6.098 1 83.12 89 ARG B C 1
ATOM 5520 O O . ARG B 1 89 ? 3.92 16.953 -5.473 1 83.12 89 ARG B O 1
ATOM 5527 N N . SER B 1 90 ? 2.033 16.438 -6.402 1 85.38 90 SER B N 1
ATOM 5528 C CA . SER B 1 90 ? 2.078 15.094 -5.816 1 85.38 90 SER B CA 1
ATOM 5529 C C . SER B 1 90 ? 3.219 14.273 -6.402 1 85.38 90 SER B C 1
ATOM 5531 O O . SER B 1 90 ? 3.725 13.352 -5.754 1 85.38 90 SER B O 1
ATOM 5533 N N . ASN B 1 91 ? 3.709 14.578 -7.484 1 86.88 91 ASN B N 1
ATOM 5534 C CA . ASN B 1 91 ? 4.703 13.773 -8.188 1 86.88 91 ASN B CA 1
ATOM 5535 C C . ASN B 1 91 ? 6.086 13.906 -7.555 1 86.88 91 ASN B C 1
ATOM 5537 O O . ASN B 1 91 ? 6.988 13.125 -7.844 1 86.88 91 ASN B O 1
ATOM 5541 N N . PHE B 1 92 ? 6.234 14.867 -6.617 1 91.69 92 PHE B N 1
ATOM 5542 C CA . PHE B 1 92 ? 7.516 15.07 -5.957 1 91.69 92 PHE B CA 1
ATOM 5543 C C . PHE B 1 92 ? 7.766 13.984 -4.914 1 91.69 92 PHE B C 1
ATOM 5545 O O . PHE B 1 92 ? 8.914 13.727 -4.539 1 91.69 92 PHE B O 1
ATOM 5552 N N . ILE B 1 93 ? 6.73 13.445 -4.43 1 95.19 93 ILE B N 1
ATOM 5553 C CA . ILE B 1 93 ? 6.855 12.438 -3.383 1 95.19 93 ILE B CA 1
ATOM 5554 C C . ILE B 1 93 ? 6.816 11.039 -4.004 1 95.19 93 ILE B C 1
ATOM 5556 O O . ILE B 1 93 ? 5.805 10.641 -4.59 1 95.19 93 ILE B O 1
ATOM 5560 N N . PRO B 1 94 ? 7.895 10.383 -3.826 1 94.44 94 PRO B N 1
ATOM 5561 C CA . PRO B 1 94 ? 7.934 9.062 -4.461 1 94.44 94 PRO B CA 1
ATOM 5562 C C . PRO B 1 94 ? 6.953 8.07 -3.832 1 94.44 94 PRO B C 1
ATOM 5564 O O . PRO B 1 94 ? 6.809 8.039 -2.607 1 94.44 94 PRO B O 1
ATOM 5567 N N . SER B 1 95 ? 6.258 7.383 -4.625 1 92.81 95 SER B N 1
ATOM 5568 C CA . SER B 1 95 ? 5.41 6.242 -4.297 1 92.81 95 SER B CA 1
ATOM 5569 C C . SER B 1 95 ? 5.551 5.129 -5.332 1 92.81 95 SER B C 1
ATOM 5571 O O . SER B 1 95 ? 5.25 5.328 -6.508 1 92.81 95 SER B O 1
ATOM 5573 N N . PRO B 1 96 ? 6.047 3.961 -4.992 1 95.06 96 PRO B N 1
ATOM 5574 C CA . PRO B 1 96 ? 6.387 3.457 -3.662 1 95.06 96 PRO B CA 1
ATOM 5575 C C . PRO B 1 96 ? 7.566 4.195 -3.033 1 95.06 96 PRO B C 1
ATOM 5577 O O . PRO B 1 96 ? 8.344 4.836 -3.742 1 95.06 96 PRO B O 1
ATOM 5580 N N . PRO B 1 97 ? 7.656 4.086 -1.637 1 95.75 97 PRO B N 1
ATOM 5581 C CA . PRO B 1 97 ? 8.719 4.824 -0.953 1 95.75 97 PRO B CA 1
ATOM 5582 C C . PRO B 1 97 ? 10.117 4.363 -1.367 1 95.75 97 PRO B C 1
ATOM 5584 O O . PRO B 1 97 ? 10.289 3.234 -1.831 1 95.75 97 PRO B O 1
ATOM 5587 N N . THR B 1 98 ? 11.133 5.141 -1.154 1 96.56 98 THR B N 1
ATOM 5588 C CA . THR B 1 98 ? 12.461 4.875 -1.693 1 96.56 98 THR B CA 1
ATOM 5589 C C . THR B 1 98 ? 13.453 4.598 -0.569 1 96.56 98 THR B C 1
ATOM 5591 O O . THR B 1 98 ? 14.117 3.559 -0.561 1 96.56 98 THR B O 1
ATOM 5594 N N . PHE B 1 99 ? 13.641 5.57 0.401 1 97.5 99 PHE B N 1
ATOM 5595 C CA . PHE B 1 99 ? 14.688 5.449 1.408 1 97.5 99 PHE B CA 1
ATOM 5596 C C . PHE B 1 99 ? 14.094 5.477 2.812 1 97.5 99 PHE B C 1
ATOM 5598 O O . PHE B 1 99 ? 12.906 5.73 2.982 1 97.5 99 PHE B O 1
ATOM 5605 N N . ASN B 1 100 ? 14.844 5.09 3.715 1 96.62 100 ASN B N 1
ATOM 5606 C CA . ASN B 1 100 ? 14.641 5.379 5.133 1 96.62 100 ASN B CA 1
ATOM 5607 C C . ASN B 1 100 ? 15.961 5.656 5.844 1 96.62 100 ASN B C 1
ATOM 5609 O O . ASN B 1 100 ? 17 5.844 5.195 1 96.62 100 ASN B O 1
ATOM 5613 N N . SER B 1 101 ? 15.969 5.781 7.133 1 96.19 101 SER B N 1
ATOM 5614 C CA . SER B 1 101 ? 17.141 6.277 7.844 1 96.19 101 SER B CA 1
ATOM 5615 C C . SER B 1 101 ? 18.203 5.191 7.98 1 96.19 101 SER B C 1
ATOM 5617 O O . SER B 1 101 ? 19.359 5.477 8.32 1 96.19 101 SER B O 1
ATOM 5619 N N . LYS B 1 102 ? 17.859 3.982 7.684 1 94.31 102 LYS B N 1
ATOM 5620 C CA . LYS B 1 102 ? 18.828 2.885 7.727 1 94.31 102 LYS B CA 1
ATOM 5621 C C . LYS B 1 102 ? 19.359 2.568 6.336 1 94.31 102 LYS B C 1
ATOM 5623 O O . LYS B 1 102 ? 20.547 2.242 6.18 1 94.31 102 LYS B O 1
ATOM 5628 N N . TYR B 1 103 ? 18.5 2.635 5.398 1 92.75 103 TYR B N 1
ATOM 5629 C CA . TYR B 1 103 ? 18.844 2.25 4.035 1 92.75 103 TYR B CA 1
ATOM 5630 C C . TYR B 1 103 ? 18.859 3.461 3.107 1 92.75 103 TYR B C 1
ATOM 5632 O O . TYR B 1 103 ? 17.797 3.984 2.758 1 92.75 103 TYR B O 1
ATOM 5640 N N . GLY B 1 104 ? 20.031 3.824 2.668 1 94.12 104 GLY B N 1
ATOM 5641 C CA . GLY B 1 104 ? 20.188 4.953 1.764 1 94.12 104 GLY B CA 1
ATOM 5642 C C . GLY B 1 104 ? 20.141 4.555 0.301 1 94.12 104 GLY B C 1
ATOM 5643 O O . GLY B 1 104 ? 20.594 5.309 -0.566 1 94.12 104 GLY B O 1
ATOM 5644 N N . TYR B 1 105 ? 19.719 3.344 -0.021 1 95.12 105 TYR B N 1
ATOM 5645 C CA . TYR B 1 105 ? 19.547 2.791 -1.357 1 95.12 105 TYR B CA 1
ATOM 5646 C C . TYR B 1 105 ? 18.219 2.049 -1.462 1 95.12 105 TYR B C 1
ATOM 5648 O O . TYR B 1 105 ? 17.625 1.677 -0.445 1 95.12 105 TYR B O 1
ATOM 5656 N N . LEU B 1 106 ? 17.688 1.952 -2.68 1 96.88 106 LEU B N 1
ATOM 5657 C CA . LEU B 1 106 ? 16.422 1.24 -2.854 1 96.88 106 LEU B CA 1
ATOM 5658 C C . LEU B 1 106 ? 16.562 -0.219 -2.43 1 96.88 106 LEU B C 1
ATOM 5660 O O . LEU B 1 106 ? 17.562 -0.87 -2.744 1 96.88 106 LEU B O 1
ATOM 5664 N N . SER B 1 107 ? 15.719 -0.689 -1.642 1 96.38 107 SER B N 1
ATOM 5665 C CA . SER B 1 107 ? 15.703 -2.061 -1.14 1 96.38 107 SER B CA 1
ATOM 5666 C C . SER B 1 107 ? 14.297 -2.49 -0.748 1 96.38 107 SER B C 1
ATOM 5668 O O . SER B 1 107 ? 13.383 -1.662 -0.669 1 96.38 107 SER B O 1
ATOM 5670 N N . TRP B 1 108 ? 14.117 -3.762 -0.568 1 95.19 108 TRP B N 1
ATOM 5671 C CA . TRP B 1 108 ? 12.82 -4.273 -0.131 1 95.19 108 TRP B CA 1
ATOM 5672 C C . TRP B 1 108 ? 12.438 -3.689 1.226 1 95.19 108 TRP B C 1
ATOM 5674 O O . TRP B 1 108 ? 11.258 -3.422 1.481 1 95.19 108 TRP B O 1
ATOM 5684 N N . GLU B 1 109 ? 13.383 -3.418 2.061 1 91.31 109 GLU B N 1
ATOM 5685 C CA . GLU B 1 109 ? 13.148 -2.891 3.402 1 91.31 109 GLU B CA 1
ATOM 5686 C C . GLU B 1 109 ? 12.625 -1.457 3.35 1 91.31 109 GLU B C 1
ATOM 5688 O O . GLU B 1 109 ? 11.781 -1.071 4.156 1 91.31 109 GLU B O 1
ATOM 5693 N N . SER B 1 110 ? 13.172 -0.734 2.434 1 90.44 110 SER B N 1
ATOM 5694 C CA . SER B 1 110 ? 12.719 0.648 2.311 1 90.44 110 SER B CA 1
ATOM 5695 C C . SER B 1 110 ? 11.258 0.715 1.869 1 90.44 110 SER B C 1
ATOM 5697 O O . SER B 1 110 ? 10.539 1.654 2.217 1 90.44 110 SER B O 1
ATOM 5699 N N . TYR B 1 111 ? 10.82 -0.289 1.186 1 91.62 111 TYR B N 1
ATOM 5700 C CA . TYR B 1 111 ? 9.438 -0.371 0.729 1 91.62 111 TYR B CA 1
ATOM 5701 C C . TYR B 1 111 ? 8.547 -0.994 1.797 1 91.62 111 TYR B C 1
ATOM 5703 O O . TYR B 1 111 ? 7.52 -0.42 2.172 1 91.62 111 TYR B O 1
ATOM 5711 N N . TYR B 1 112 ? 8.984 -2.039 2.307 1 89.25 112 TYR B N 1
ATOM 5712 C CA . TYR B 1 112 ? 8.055 -2.904 3.025 1 89.25 112 TYR B CA 1
ATOM 5713 C C . TYR B 1 112 ? 8.086 -2.613 4.523 1 89.25 112 TYR B C 1
ATOM 5715 O O . TYR B 1 112 ? 7.105 -2.857 5.227 1 89.25 112 TYR B O 1
ATOM 5723 N N . ASN B 1 113 ? 9.211 -2.215 5.117 1 92.06 113 ASN B N 1
ATOM 5724 C CA . ASN B 1 113 ? 9.32 -2.033 6.559 1 92.06 113 ASN B CA 1
ATOM 5725 C C . ASN B 1 113 ? 8.539 -0.811 7.035 1 92.06 113 ASN B C 1
ATOM 5727 O O . ASN B 1 113 ? 9.016 0.321 6.906 1 92.06 113 ASN B O 1
ATOM 5731 N N . LEU B 1 114 ? 7.469 -1.056 7.711 1 91.88 114 LEU B N 1
ATOM 5732 C CA . LEU B 1 114 ? 6.543 0.006 8.086 1 91.88 114 LEU B CA 1
ATOM 5733 C C . LEU B 1 114 ? 7.008 0.702 9.367 1 91.88 114 LEU B C 1
ATOM 5735 O O . LEU B 1 114 ? 6.504 1.772 9.711 1 91.88 114 LEU B O 1
ATOM 5739 N N . SER B 1 115 ? 7.973 0.152 10.039 1 94.12 115 SER B N 1
ATOM 5740 C CA . SER B 1 115 ? 8.367 0.688 11.336 1 94.12 115 SER B CA 1
ATOM 5741 C C . SER B 1 115 ? 9.25 1.918 11.18 1 94.12 115 SER B C 1
ATOM 5743 O O . SER B 1 115 ? 9.477 2.654 12.141 1 94.12 115 SER B O 1
ATOM 5745 N N . TYR B 1 116 ? 9.727 2.186 9.953 1 96.38 116 TYR B N 1
ATOM 5746 C CA . TYR B 1 116 ? 10.57 3.35 9.703 1 96.38 116 TYR B CA 1
ATOM 5747 C C . TYR B 1 116 ? 9.773 4.461 9.023 1 96.38 116 TYR B C 1
ATOM 5749 O O . TYR B 1 116 ? 8.906 4.195 8.195 1 96.38 116 TYR B O 1
ATOM 5757 N N . TYR B 1 117 ? 10.117 5.727 9.398 1 97.25 117 TYR B N 1
ATOM 5758 C CA . TYR B 1 117 ? 9.781 6.809 8.484 1 97.25 117 TYR B CA 1
ATOM 5759 C C . TYR B 1 117 ? 10.453 6.613 7.133 1 97.25 117 TYR B C 1
ATOM 5761 O O . TYR B 1 117 ? 11.609 6.188 7.062 1 97.25 117 TYR B O 1
ATOM 5769 N N . THR B 1 118 ? 9.695 6.855 6.102 1 96.94 118 THR B N 1
ATOM 5770 C CA . THR B 1 118 ? 10.336 6.887 4.789 1 96.94 118 THR B CA 1
ATOM 5771 C C . THR B 1 118 ? 11.109 8.188 4.598 1 96.94 118 THR B C 1
ATOM 5773 O O . THR B 1 118 ? 11.023 9.094 5.43 1 96.94 118 THR B O 1
ATOM 5776 N N . ARG B 1 119 ? 11.906 8.266 3.557 1 97.44 119 ARG B N 1
ATOM 5777 C CA . ARG B 1 119 ? 12.641 9.477 3.203 1 97.44 119 ARG B CA 1
ATOM 5778 C C . ARG B 1 119 ? 12.641 9.695 1.693 1 97.44 119 ARG B C 1
ATOM 5780 O O . ARG B 1 119 ? 12.578 8.734 0.922 1 97.44 119 ARG B O 1
ATOM 5787 N N . ILE B 1 120 ? 12.742 10.938 1.282 1 97 120 ILE B N 1
ATOM 5788 C CA . ILE B 1 120 ? 12.742 11.227 -0.148 1 97 120 ILE B CA 1
ATOM 5789 C C . ILE B 1 120 ? 14.172 11.414 -0.643 1 97 120 ILE B C 1
ATOM 5791 O O . ILE B 1 120 ? 14.43 11.383 -1.85 1 97 120 ILE B O 1
ATOM 5795 N N . LEU B 1 121 ? 15.094 11.648 0.28 1 97.81 121 LEU B N 1
ATOM 5796 C CA . LEU B 1 121 ? 16.531 11.617 0.02 1 97.81 121 LEU B CA 1
ATOM 5797 C C . LEU B 1 121 ? 17.234 10.672 0.987 1 97.81 121 LEU B C 1
ATOM 5799 O O . LEU B 1 121 ? 16.812 10.523 2.135 1 97.81 121 LEU B O 1
ATOM 5803 N N . PRO B 1 122 ? 18.25 10 0.532 1 97.12 122 PRO B N 1
ATOM 5804 C CA . PRO B 1 122 ? 18.984 9.109 1.442 1 97.12 122 PRO B CA 1
ATOM 5805 C C . PRO B 1 122 ? 19.734 9.867 2.525 1 97.12 122 PRO B C 1
ATOM 5807 O O . PRO B 1 122 ? 20 11.062 2.379 1 97.12 122 PRO B O 1
ATOM 5810 N N . PRO B 1 123 ? 20.078 9.242 3.693 1 97.81 123 PRO B N 1
ATOM 5811 C CA . PRO B 1 123 ? 20.906 9.883 4.707 1 97.81 123 PRO B CA 1
ATOM 5812 C C . PRO B 1 123 ? 22.297 10.227 4.184 1 97.81 123 PRO B C 1
ATOM 5814 O O . PRO B 1 123 ? 22.812 9.562 3.277 1 97.81 123 PRO B O 1
ATOM 5817 N N . VAL B 1 124 ? 22.875 11.297 4.758 1 97.88 124 VAL B N 1
ATOM 5818 C CA . VAL B 1 124 ? 24.281 11.555 4.469 1 97.88 124 VAL B CA 1
ATOM 5819 C C . VAL B 1 124 ? 25.109 10.312 4.785 1 97.88 124 VAL B C 1
ATOM 5821 O O . VAL B 1 124 ? 25.016 9.758 5.883 1 97.88 124 VAL B O 1
ATOM 5824 N N . PRO B 1 125 ? 25.891 9.867 3.773 1 94.81 125 PRO B N 1
ATOM 5825 C CA . PRO B 1 125 ? 26.688 8.664 4.035 1 94.81 125 PRO B CA 1
ATOM 5826 C C . PRO B 1 125 ? 27.562 8.797 5.273 1 94.81 125 PRO B C 1
ATOM 5828 O O . PRO B 1 125 ? 28.094 9.875 5.539 1 94.81 125 PRO B O 1
ATOM 5831 N N . GLU B 1 126 ? 27.797 7.719 5.973 1 93.75 126 GLU B N 1
ATOM 5832 C CA . GLU B 1 126 ? 28.547 7.723 7.23 1 93.75 126 GLU B CA 1
ATOM 5833 C C . GLU B 1 126 ? 30.016 8.047 6.996 1 93.75 126 GLU B C 1
ATOM 5835 O O . GLU B 1 126 ? 30.688 8.578 7.883 1 93.75 126 GLU B O 1
ATOM 5840 N N . ASP B 1 127 ? 30.484 7.711 5.844 1 92.5 127 ASP B N 1
ATOM 5841 C CA . ASP B 1 127 ? 31.906 7.871 5.582 1 92.5 127 ASP B CA 1
ATOM 5842 C C . ASP B 1 127 ? 32.219 9.227 4.938 1 92.5 127 ASP B C 1
ATOM 5844 O O . ASP B 1 127 ? 33.281 9.43 4.367 1 92.5 127 ASP B O 1
ATOM 5848 N N . CYS B 1 128 ? 31.281 10.156 4.973 1 95.81 128 CYS B N 1
ATOM 5849 C CA . CYS B 1 128 ? 31.547 11.508 4.496 1 95.81 128 CYS B CA 1
ATOM 5850 C C . CYS B 1 128 ? 32.469 12.258 5.453 1 95.81 128 CYS B C 1
ATOM 5852 O O . CYS B 1 128 ? 32.406 12.055 6.668 1 95.81 128 CYS B O 1
ATOM 5854 N N . PRO B 1 129 ? 33.312 13.117 4.93 1 96.31 129 PRO B N 1
ATOM 5855 C CA . PRO B 1 129 ? 34.281 13.797 5.777 1 96.31 129 PRO B CA 1
ATOM 5856 C C . PRO B 1 129 ? 33.656 14.852 6.684 1 96.31 129 PRO B C 1
ATOM 5858 O O . PRO B 1 129 ? 34.219 15.172 7.742 1 96.31 129 PRO B O 1
ATOM 5861 N N . MET B 1 130 ? 32.562 15.477 6.199 1 96.5 130 MET B N 1
ATOM 5862 C CA . MET B 1 130 ? 31.812 16.469 6.977 1 96.5 130 MET B CA 1
ATOM 5863 C C . MET B 1 130 ? 30.406 15.969 7.281 1 96.5 130 MET B C 1
ATOM 5865 O O . MET B 1 130 ? 29.875 15.125 6.562 1 96.5 130 MET B O 1
ATOM 5869 N N . PRO B 1 131 ? 29.781 16.516 8.344 1 96.94 131 PRO B N 1
ATOM 5870 C CA . PRO B 1 131 ? 28.438 16.047 8.711 1 96.94 131 PRO B CA 1
ATOM 5871 C C . PRO B 1 131 ? 27.422 16.266 7.602 1 96.94 131 PRO B C 1
ATOM 5873 O O . PRO B 1 131 ? 26.438 15.523 7.512 1 96.94 131 PRO B O 1
ATOM 5876 N N . MET B 1 132 ? 27.656 17.234 6.777 1 97.88 132 MET B N 1
ATOM 5877 C CA . MET B 1 132 ? 26.688 17.562 5.73 1 97.88 132 MET B CA 1
ATOM 5878 C C . MET B 1 132 ? 27.234 17.188 4.355 1 97.88 132 MET B C 1
ATOM 5880 O O . MET B 1 132 ? 26.781 17.719 3.34 1 97.88 132 MET B O 1
ATOM 5884 N N . GLY B 1 133 ? 28.188 16.281 4.285 1 96.88 133 GLY B N 1
ATOM 5885 C CA . GLY B 1 133 ? 28.844 15.867 3.053 1 96.88 133 GLY B CA 1
ATOM 5886 C C . GLY B 1 133 ? 30.297 16.297 2.973 1 96.88 133 GLY B C 1
ATOM 5887 O O . GLY B 1 133 ? 31.156 15.742 3.656 1 96.88 133 GLY B O 1
ATOM 5888 N N . THR B 1 134 ? 30.547 17.281 2.096 1 96.94 134 THR B N 1
ATOM 5889 C CA . THR B 1 134 ? 31.922 17.734 1.968 1 96.94 134 THR B CA 1
ATOM 5890 C C . THR B 1 134 ? 32.031 19.234 2.279 1 96.94 134 THR B C 1
ATOM 5892 O O . THR B 1 134 ? 33.125 19.781 2.318 1 96.94 134 THR B O 1
ATOM 5895 N N . LYS B 1 135 ? 30.953 19.875 2.512 1 96.69 135 LYS B N 1
ATOM 5896 C CA . LYS B 1 135 ? 30.922 21.312 2.723 1 96.69 135 LYS B CA 1
ATOM 5897 C C . LYS B 1 135 ? 30.656 21.656 4.188 1 96.69 135 LYS B C 1
ATOM 5899 O O . LYS B 1 135 ? 30.109 20.828 4.926 1 96.69 135 LYS B O 1
ATOM 5904 N N . GLY B 1 136 ? 31.062 22.891 4.574 1 97.38 136 GLY B N 1
ATOM 5905 C CA . GLY B 1 136 ? 30.781 23.375 5.922 1 97.38 136 GLY B CA 1
ATOM 5906 C C . GLY B 1 136 ? 31.844 22.969 6.926 1 97.38 136 GLY B C 1
ATOM 5907 O O . GLY B 1 136 ? 32.938 22.578 6.543 1 97.38 136 GLY B O 1
ATOM 5908 N N . LYS B 1 137 ? 31.516 23.094 8.156 1 97.12 137 LYS B N 1
ATOM 5909 C CA . LYS B 1 137 ? 32.469 22.844 9.242 1 97.12 137 LYS B CA 1
ATOM 5910 C C . LYS B 1 137 ? 32.375 21.406 9.727 1 97.12 137 LYS B C 1
ATOM 5912 O O . LYS B 1 137 ? 31.359 20.734 9.531 1 97.12 137 LYS B O 1
ATOM 5917 N N . ALA B 1 138 ? 33.406 20.938 10.367 1 96.25 138 ALA B N 1
ATOM 5918 C CA . ALA B 1 138 ? 33.5 19.562 10.875 1 96.25 138 ALA B CA 1
ATOM 5919 C C . ALA B 1 138 ? 32.531 19.344 12.039 1 96.25 138 ALA B C 1
ATOM 5921 O O . ALA B 1 138 ? 32.094 18.219 12.297 1 96.25 138 ALA B O 1
ATOM 5922 N N . VAL B 1 139 ? 32.281 20.453 12.695 1 97 139 VAL B N 1
ATOM 5923 C CA . VAL B 1 139 ? 31.344 20.391 13.82 1 97 139 VAL B CA 1
ATOM 5924 C C . VAL B 1 139 ? 30.172 21.359 13.578 1 97 139 VAL B C 1
ATOM 5926 O O . VAL B 1 139 ? 30.391 22.547 13.312 1 97 139 VAL B O 1
ATOM 5929 N N . LEU B 1 140 ? 28.984 20.797 13.641 1 98.06 140 LEU B N 1
ATOM 5930 C CA . LEU B 1 140 ? 27.797 21.625 13.461 1 98.06 140 LEU B CA 1
ATOM 5931 C C . LEU B 1 140 ? 27.578 22.516 14.672 1 98.06 140 LEU B C 1
ATOM 5933 O O . LEU B 1 140 ? 28.047 22.203 15.773 1 98.06 140 LEU B O 1
ATOM 5937 N N . PRO B 1 141 ? 26.906 23.656 14.453 1 97.81 141 PRO B N 1
ATOM 5938 C CA . PRO B 1 141 ? 26.641 24.562 15.578 1 97.81 141 PRO B CA 1
ATOM 5939 C C . PRO B 1 141 ? 25.906 23.875 16.719 1 97.81 141 PRO B C 1
ATOM 5941 O O . PRO B 1 141 ? 25.047 23.016 16.484 1 97.81 141 PRO B O 1
ATOM 5944 N N . ASP B 1 142 ? 26.203 24.344 17.938 1 97.75 142 ASP B N 1
ATOM 5945 C CA . ASP B 1 142 ? 25.453 23.859 19.094 1 97.75 142 ASP B CA 1
ATOM 5946 C C . ASP B 1 142 ? 23.969 24.141 18.953 1 97.75 142 ASP B C 1
ATOM 5948 O O . ASP B 1 142 ? 23.578 25.281 18.672 1 97.75 142 ASP B O 1
ATOM 5952 N N . PRO B 1 143 ? 23.141 23.141 19.109 1 97.94 143 PRO B N 1
ATOM 5953 C CA . PRO B 1 143 ? 21.703 23.328 18.922 1 97.94 143 PRO B CA 1
ATOM 5954 C C . PRO B 1 143 ? 21.125 24.406 19.828 1 97.94 143 PRO B C 1
ATOM 5956 O O . PRO B 1 143 ? 20.281 25.203 19.406 1 97.94 143 PRO B O 1
ATOM 5959 N N . ARG B 1 144 ? 21.516 24.438 21.062 1 97.56 144 ARG B N 1
ATOM 5960 C CA . ARG B 1 144 ? 21.016 25.438 22 1 97.56 144 ARG B CA 1
ATOM 5961 C C . ARG B 1 144 ? 21.422 26.844 21.562 1 97.56 144 ARG B C 1
ATOM 5963 O O . ARG B 1 144 ? 20.609 27.781 21.625 1 97.56 144 ARG B O 1
ATOM 5970 N N . ASP B 1 145 ? 22.641 26.969 21.172 1 97.25 145 ASP B N 1
ATOM 5971 C CA . ASP B 1 145 ? 23.125 28.25 20.688 1 97.25 145 ASP B CA 1
ATOM 5972 C C . ASP B 1 145 ? 22.344 28.703 19.453 1 97.25 145 ASP B C 1
ATOM 5974 O O . ASP B 1 145 ? 21.938 29.859 19.359 1 97.25 145 ASP B O 1
ATOM 5978 N N . LEU B 1 146 ? 22.156 27.781 18.547 1 97.62 146 LEU B N 1
ATOM 5979 C CA . LEU B 1 146 ? 21.422 28.062 17.328 1 97.62 146 LEU B CA 1
ATOM 5980 C C . LEU B 1 146 ? 20 28.516 17.641 1 97.62 146 LEU B C 1
ATOM 5982 O O . LEU B 1 146 ? 19.531 29.5 17.078 1 97.62 146 LEU B O 1
ATOM 5986 N N . VAL B 1 147 ? 19.281 27.812 18.5 1 97.88 147 VAL B N 1
ATOM 5987 C CA . VAL B 1 147 ? 17.891 28.078 18.828 1 97.88 147 VAL B CA 1
ATOM 5988 C C . VAL B 1 147 ? 17.781 29.406 19.578 1 97.88 147 VAL B C 1
ATOM 5990 O O . VAL B 1 147 ? 16.922 30.234 19.266 1 97.88 147 VAL B O 1
ATOM 5993 N N . THR B 1 148 ? 18.656 29.656 20.531 1 96.94 148 THR B N 1
ATOM 5994 C CA . THR B 1 148 ? 18.625 30.875 21.328 1 96.94 148 THR B CA 1
ATOM 5995 C C . THR B 1 148 ? 18.922 32.094 20.469 1 96.94 148 THR B C 1
ATOM 5997 O O . THR B 1 148 ? 18.266 33.156 20.625 1 96.94 148 THR B O 1
ATOM 6000 N N . ARG B 1 149 ? 19.781 31.953 19.547 1 96.5 149 ARG B N 1
ATOM 6001 C CA . ARG B 1 149 ? 20.234 33.094 18.766 1 96.5 149 ARG B CA 1
ATOM 6002 C C . ARG B 1 149 ? 19.25 33.438 17.656 1 96.5 149 ARG B C 1
ATOM 6004 O O . ARG B 1 149 ? 19.047 34.594 17.328 1 96.5 149 ARG B O 1
ATOM 6011 N N . PHE B 1 150 ? 18.641 32.375 17.125 1 97.75 150 PHE B N 1
ATOM 6012 C CA . PHE B 1 150 ? 17.984 32.656 15.844 1 97.75 150 PHE B CA 1
ATOM 6013 C C . PHE B 1 150 ? 16.5 32.344 15.898 1 97.75 150 PHE B C 1
ATOM 6015 O O . PHE B 1 150 ? 15.734 32.75 15.031 1 97.75 150 PHE B O 1
ATOM 6022 N N . LEU B 1 151 ? 16 31.578 16.922 1 97.5 151 LEU B N 1
ATOM 6023 C CA . LEU B 1 151 ? 14.633 31.078 16.797 1 97.5 151 LEU B CA 1
ATOM 6024 C C . LEU B 1 151 ? 13.75 31.625 17.906 1 97.5 151 LEU B C 1
ATOM 6026 O O . LEU B 1 151 ? 12.547 31.828 17.703 1 97.5 151 LEU B O 1
ATOM 6030 N N . ILE B 1 152 ? 14.25 31.922 19.047 1 97.25 152 ILE B N 1
ATOM 6031 C CA . ILE B 1 152 ? 13.453 32.344 20.188 1 97.25 152 ILE B CA 1
ATOM 6032 C C . ILE B 1 152 ? 13.016 33.781 20 1 97.25 152 ILE B C 1
ATOM 6034 O O . ILE B 1 152 ? 13.805 34.656 19.578 1 97.25 152 ILE B O 1
ATOM 6038 N N . ARG B 1 153 ? 11.742 34.094 20.297 1 95.62 153 ARG B N 1
ATOM 6039 C CA . ARG B 1 153 ? 11.203 35.406 20.031 1 95.62 153 ARG B CA 1
ATOM 6040 C C . ARG B 1 153 ? 11.555 36.375 21.156 1 95.62 153 ARG B C 1
ATOM 6042 O O . ARG B 1 153 ? 11.672 35.969 22.312 1 95.62 153 ARG B O 1
ATOM 6049 N N . LYS B 1 154 ? 11.781 37.562 20.75 1 91.44 154 LYS B N 1
ATOM 6050 C CA . LYS B 1 154 ? 11.797 38.719 21.672 1 91.44 154 LYS B CA 1
ATOM 6051 C C . LYS B 1 154 ? 10.414 39.344 21.766 1 91.44 154 LYS B C 1
ATOM 6053 O O . LYS B 1 154 ? 9.984 39.75 22.859 1 91.44 154 LYS B O 1
ATOM 6058 N N . LYS B 1 155 ? 9.789 39.344 20.688 1 95.06 155 LYS B N 1
ATOM 6059 C CA . LYS B 1 155 ? 8.422 39.844 20.578 1 95.06 155 LYS B CA 1
ATOM 6060 C C . LYS B 1 155 ? 7.59 38.969 19.656 1 95.06 155 LYS B C 1
ATOM 6062 O O . LYS B 1 155 ? 8.07 38.531 18.594 1 95.06 155 LYS B O 1
ATOM 6067 N N . PHE B 1 156 ? 6.383 38.688 20.141 1 96.31 156 PHE B N 1
ATOM 6068 C CA . PHE B 1 156 ? 5.484 37.875 19.359 1 96.31 156 PHE B CA 1
ATOM 6069 C C . PHE B 1 156 ? 5.148 38.562 18.031 1 96.31 156 PHE B C 1
ATOM 6071 O O . PHE B 1 156 ? 4.73 39.719 18 1 96.31 156 PHE B O 1
ATOM 6078 N N . ARG B 1 157 ? 5.348 37.875 16.922 1 96.62 157 ARG B N 1
ATOM 6079 C CA . ARG B 1 157 ? 4.988 38.375 15.586 1 96.62 157 ARG B CA 1
ATOM 6080 C C . ARG B 1 157 ? 3.773 37.625 15.047 1 96.62 157 ARG B C 1
ATOM 6082 O O . ARG B 1 157 ? 3.887 36.469 14.609 1 96.62 157 ARG B O 1
ATOM 6089 N N . PRO B 1 158 ? 2.615 38.281 15.023 1 96.12 158 PRO B N 1
ATOM 6090 C CA . PRO B 1 158 ? 1.412 37.625 14.5 1 96.12 158 PRO B CA 1
ATOM 6091 C C . PRO B 1 158 ? 1.526 37.25 13.016 1 96.12 158 PRO B C 1
ATOM 6093 O O . PRO B 1 158 ? 2.242 37.938 12.273 1 96.12 158 PRO B O 1
ATOM 6096 N N . ASP B 1 159 ? 0.884 36.219 12.617 1 95.56 159 ASP B N 1
ATOM 6097 C CA . ASP B 1 159 ? 0.816 35.812 11.211 1 95.56 159 ASP B CA 1
ATOM 6098 C C . ASP B 1 159 ? 0.159 36.906 10.367 1 95.56 159 ASP B C 1
ATOM 6100 O O . ASP B 1 159 ? -1.005 37.25 10.586 1 95.56 159 ASP B O 1
ATOM 6104 N N . PRO B 1 160 ? 0.86 37.406 9.422 1 93.62 160 PRO B N 1
ATOM 6105 C CA . PRO B 1 160 ? 0.281 38.469 8.602 1 93.62 160 PRO B CA 1
ATOM 6106 C C . PRO B 1 160 ? -0.914 38 7.777 1 93.62 160 PRO B C 1
ATOM 6108 O O . PRO B 1 160 ? -1.726 38.812 7.336 1 93.62 160 PRO B O 1
ATOM 6111 N N . GLN B 1 161 ? -1.054 36.688 7.562 1 92.44 161 GLN B N 1
ATOM 6112 C CA . GLN B 1 161 ? -2.176 36.156 6.805 1 92.44 161 GLN B CA 1
ATOM 6113 C C . GLN B 1 161 ? -3.434 36.062 7.664 1 92.44 161 GLN B C 1
ATOM 6115 O O . GLN B 1 161 ? -4.531 35.844 7.148 1 92.44 161 GLN B O 1
ATOM 6120 N N . GLY B 1 162 ? -3.299 36.188 8.93 1 95.19 162 GLY B N 1
ATOM 6121 C CA . GLY B 1 162 ? -4.445 36.25 9.82 1 95.19 162 GLY B CA 1
ATOM 6122 C C . GLY B 1 162 ? -4.891 34.875 10.328 1 95.19 162 GLY B C 1
ATOM 6123 O O . GLY B 1 162 ? -6.051 34.719 10.711 1 95.19 162 GLY B O 1
ATOM 6124 N N . ALA B 1 163 ? -3.99 33.906 10.273 1 96.75 163 ALA B N 1
ATOM 6125 C CA . ALA B 1 163 ? -4.336 32.625 10.891 1 96.75 163 ALA B CA 1
ATOM 6126 C C . ALA B 1 163 ? -4.617 32.781 12.383 1 96.75 163 ALA B C 1
ATOM 6128 O O . ALA B 1 163 ? -4.047 33.656 13.031 1 96.75 163 ALA B O 1
ATOM 6129 N N . ASN B 1 164 ? -5.539 32 12.93 1 97.81 164 ASN B N 1
ATOM 6130 C CA . ASN B 1 164 ? -5.926 32.125 14.328 1 97.81 164 ASN B CA 1
ATOM 6131 C C . ASN B 1 164 ? -5.621 30.828 15.102 1 97.81 164 ASN B C 1
ATOM 6133 O O . ASN B 1 164 ? -4.98 29.922 14.578 1 97.81 164 ASN B O 1
ATOM 6137 N N . LEU B 1 165 ? -6.059 30.766 16.312 1 97.94 165 LEU B N 1
ATOM 6138 C CA . LEU B 1 165 ? -5.727 29.641 17.172 1 97.94 165 LEU B CA 1
ATOM 6139 C C . LEU B 1 165 ? -6.543 28.406 16.797 1 97.94 165 LEU B C 1
ATOM 6141 O O . LEU B 1 165 ? -6.129 27.266 17.062 1 97.94 165 LEU B O 1
ATOM 6145 N N . MET B 1 166 ? -7.766 28.578 16.141 1 98.25 166 MET B N 1
ATOM 6146 C CA . MET B 1 166 ? -8.469 27.422 15.594 1 98.25 166 MET B CA 1
ATOM 6147 C C . MET B 1 166 ? -7.609 26.688 14.57 1 98.25 166 MET B C 1
ATOM 6149 O O . MET B 1 166 ? -7.578 25.469 14.531 1 98.25 166 MET B O 1
ATOM 6153 N N . PHE B 1 167 ? -6.941 27.531 13.805 1 98 167 PHE B N 1
ATOM 6154 C CA . PHE B 1 167 ? -6.031 27 12.797 1 98 167 PHE B CA 1
ATOM 6155 C C . PHE B 1 167 ? -4.867 26.266 13.438 1 98 167 PHE B C 1
ATOM 6157 O O . PHE B 1 167 ? -4.547 25.141 13.047 1 98 167 PHE B O 1
ATOM 6164 N N . ALA B 1 168 ? -4.25 26.844 14.391 1 97.5 168 ALA B N 1
ATOM 6165 C CA . ALA B 1 168 ? -3.068 26.281 15.039 1 97.5 168 ALA B CA 1
ATOM 6166 C C . ALA B 1 168 ? -3.396 24.953 15.719 1 97.5 168 ALA B C 1
ATOM 6168 O O . ALA B 1 168 ? -2.652 23.969 15.586 1 97.5 168 ALA B O 1
ATOM 6169 N N . PHE B 1 169 ? -4.488 24.891 16.406 1 97.69 169 PHE B N 1
ATOM 6170 C CA . PHE B 1 169 ? -4.852 23.688 17.125 1 97.69 169 PHE B CA 1
ATOM 6171 C C . PHE B 1 169 ? -5.348 22.609 16.172 1 97.69 169 PHE B C 1
ATOM 6173 O O . PHE B 1 169 ? -5.16 21.406 16.406 1 97.69 169 PHE B O 1
ATOM 6180 N N . PHE B 1 170 ? -5.984 23.031 15.055 1 97.81 170 PHE B N 1
ATOM 6181 C CA . PHE B 1 170 ? -6.359 22.062 14.023 1 97.81 170 PHE B CA 1
ATOM 6182 C C . PHE B 1 170 ? -5.129 21.359 13.469 1 97.81 170 PHE B C 1
ATOM 6184 O O . PHE B 1 170 ? -5.125 20.141 13.297 1 97.81 170 PHE B O 1
ATOM 6191 N N . ALA B 1 171 ? -4.137 22.125 13.188 1 96 171 ALA B N 1
ATOM 6192 C CA . ALA B 1 171 ? -2.877 21.578 12.688 1 96 171 ALA B CA 1
ATOM 6193 C C . ALA B 1 171 ? -2.312 20.531 13.641 1 96 171 ALA B C 1
ATOM 6195 O O . ALA B 1 171 ? -1.932 19.438 13.219 1 96 171 ALA B O 1
ATOM 6196 N N . GLN B 1 172 ? -2.312 20.891 14.836 1 95.12 172 GLN B N 1
ATOM 6197 C CA . GLN B 1 172 ? -1.742 20 15.836 1 95.12 172 GLN B CA 1
ATOM 6198 C C . GLN B 1 172 ? -2.604 18.75 16.016 1 95.12 172 GLN B C 1
ATOM 6200 O O . GLN B 1 172 ? -2.082 17.625 16.094 1 95.12 172 GLN B O 1
ATOM 6205 N N . HIS B 1 173 ? -3.887 18.938 16.125 1 95.56 173 HIS B N 1
ATOM 6206 C CA . HIS B 1 173 ? -4.793 17.812 16.297 1 95.56 173 HIS B CA 1
ATOM 6207 C C . HIS B 1 173 ? -4.691 16.828 15.125 1 95.56 173 HIS B C 1
ATOM 6209 O O . HIS B 1 173 ? -4.645 15.617 15.328 1 95.56 173 HIS B O 1
ATOM 6215 N N . PHE B 1 174 ? -4.602 17.359 13.977 1 93.88 174 PHE B N 1
ATOM 6216 C CA . PHE B 1 174 ? -4.586 16.547 12.766 1 93.88 174 PHE B CA 1
ATOM 6217 C C . PHE B 1 174 ? -3.26 15.82 12.625 1 93.88 174 PHE B C 1
ATOM 6219 O O . PHE B 1 174 ? -3.232 14.625 12.305 1 93.88 174 PHE B O 1
ATOM 6226 N N . THR B 1 175 ? -2.209 16.391 12.891 1 90.56 175 THR B N 1
ATOM 6227 C CA . THR B 1 175 ? -0.908 15.852 12.508 1 90.56 175 THR B CA 1
ATOM 6228 C C . THR B 1 175 ? -0.441 14.805 13.516 1 90.56 175 THR B C 1
ATOM 6230 O O . THR B 1 175 ? 0.362 13.93 13.188 1 90.56 175 THR B O 1
ATOM 6233 N N . HIS B 1 176 ? -1.014 14.852 14.688 1 90.5 176 HIS B N 1
ATOM 6234 C CA . HIS B 1 176 ? -0.623 13.859 15.688 1 90.5 176 HIS B CA 1
ATOM 6235 C C . HIS B 1 176 ? -1.107 12.469 15.305 1 90.5 176 HIS B C 1
ATOM 6237 O O . HIS B 1 176 ? -0.666 11.469 15.883 1 90.5 176 HIS B O 1
ATOM 6243 N N . GLN B 1 177 ? -1.956 12.469 14.344 1 90 177 GLN B N 1
ATOM 6244 C CA . GLN B 1 177 ? -2.41 11.141 13.922 1 90 177 GLN B CA 1
ATOM 6245 C C . GLN B 1 177 ? -1.321 10.414 13.141 1 90 177 GLN B C 1
ATOM 6247 O O . GLN B 1 177 ? -1.311 9.18 13.086 1 90 177 GLN B O 1
ATOM 6252 N N . PHE B 1 178 ? -0.339 11.211 12.547 1 89.5 178 PHE B N 1
ATOM 6253 C CA . PHE B 1 178 ? 0.603 10.438 11.742 1 89.5 178 PHE B CA 1
ATOM 6254 C C . PHE B 1 178 ? 2.039 10.852 12.047 1 89.5 178 PHE B C 1
ATOM 6256 O O . PHE B 1 178 ? 2.984 10.18 11.633 1 89.5 178 PHE B O 1
ATOM 6263 N N . PHE B 1 179 ? 2.271 11.859 12.734 1 92.94 179 PHE B N 1
ATOM 6264 C CA . PHE B 1 179 ? 3.607 12.148 13.242 1 92.94 179 PHE B CA 1
ATOM 6265 C C . PHE B 1 179 ? 3.807 11.531 14.617 1 92.94 179 PHE B C 1
ATOM 6267 O O . PHE B 1 179 ? 3.664 12.211 15.633 1 92.94 179 PHE B O 1
ATOM 6274 N N . LYS B 1 180 ? 4.129 10.297 14.617 1 92.31 180 LYS B N 1
ATOM 6275 C CA . LYS B 1 180 ? 4.27 9.523 15.844 1 92.31 180 LYS B CA 1
ATOM 6276 C C . LYS B 1 180 ? 5.637 8.844 15.914 1 92.31 180 LYS B C 1
ATOM 6278 O O . LYS B 1 180 ? 5.746 7.637 15.672 1 92.31 180 LYS B O 1
ATOM 6283 N N . THR B 1 181 ? 6.605 9.547 16.375 1 93.81 181 THR B N 1
ATOM 6284 C CA . THR B 1 181 ? 7.949 8.984 16.469 1 93.81 181 THR B CA 1
ATOM 6285 C C . THR B 1 181 ? 8.023 7.984 17.625 1 93.81 181 THR B C 1
ATOM 6287 O O . THR B 1 181 ? 7.531 8.25 18.719 1 93.81 181 THR B O 1
ATOM 6290 N N . HIS B 1 182 ? 8.547 6.855 17.375 1 93.75 182 HIS B N 1
ATOM 6291 C CA . HIS B 1 182 ? 8.789 5.832 18.391 1 93.75 182 HIS B CA 1
ATOM 6292 C C . HIS B 1 182 ? 10.141 6.023 19.062 1 93.75 182 HIS B C 1
ATOM 6294 O O . HIS B 1 182 ? 11.047 5.211 18.875 1 93.75 182 HIS B O 1
ATOM 6300 N N . HIS B 1 183 ? 10.242 6.895 19.984 1 91.75 183 HIS B N 1
ATOM 6301 C CA . HIS B 1 183 ? 11.516 7.336 20.547 1 91.75 183 HIS B CA 1
ATOM 6302 C C . HIS B 1 183 ? 12.227 6.199 21.266 1 91.75 183 HIS B C 1
ATOM 6304 O O . HIS B 1 183 ? 13.453 6.137 21.281 1 91.75 183 HIS B O 1
ATOM 6310 N N . ARG B 1 184 ? 11.516 5.297 21.828 1 93.25 184 ARG B N 1
ATOM 6311 C CA . ARG B 1 184 ? 12.125 4.172 22.531 1 93.25 184 ARG B CA 1
ATOM 6312 C C . ARG B 1 184 ? 13 3.35 21.578 1 93.25 184 ARG B C 1
ATOM 6314 O O . ARG B 1 184 ? 14.016 2.787 21.984 1 93.25 184 ARG B O 1
ATOM 6321 N N . MET B 1 185 ? 12.562 3.328 20.328 1 94.75 185 MET B N 1
ATOM 6322 C CA . MET B 1 185 ? 13.305 2.562 19.328 1 94.75 185 MET B CA 1
ATOM 6323 C C . MET B 1 185 ? 14.305 3.449 18.609 1 94.75 185 MET B C 1
ATOM 6325 O O . MET B 1 185 ? 15.195 2.951 17.906 1 94.75 185 MET B O 1
ATOM 6329 N N . GLY B 1 186 ? 14.164 4.773 18.797 1 96.31 186 GLY B N 1
ATOM 6330 C CA . GLY B 1 186 ? 15 5.742 18.109 1 96.31 186 GLY B CA 1
ATOM 6331 C C . GLY B 1 186 ? 14.211 6.688 17.219 1 96.31 186 GLY B C 1
ATOM 6332 O O . GLY B 1 186 ? 13.07 6.395 16.859 1 96.31 186 GLY B O 1
ATOM 6333 N N . PRO B 1 187 ? 14.773 7.793 16.844 1 97.25 187 PRO B N 1
ATOM 6334 C CA . PRO B 1 187 ? 14.055 8.852 16.125 1 97.25 187 PRO B CA 1
ATOM 6335 C C . PRO B 1 187 ? 13.703 8.461 14.688 1 97.25 187 PRO B C 1
ATOM 6337 O O . PRO B 1 187 ? 12.922 9.148 14.031 1 97.25 187 PRO B O 1
ATOM 6340 N N . ALA B 1 188 ? 14.328 7.363 14.203 1 97.56 188 ALA B N 1
ATOM 6341 C CA . ALA B 1 188 ? 14.062 6.926 12.836 1 97.56 188 ALA B CA 1
ATOM 6342 C C . ALA B 1 188 ? 12.734 6.18 12.742 1 97.56 188 ALA B C 1
ATOM 6344 O O . ALA B 1 188 ? 12.188 6.012 11.656 1 97.56 188 ALA B O 1
ATOM 6345 N N . PHE B 1 189 ? 12.234 5.691 13.828 1 97.19 189 PHE B N 1
ATOM 6346 C CA . PHE B 1 189 ? 11.117 4.758 13.875 1 97.19 189 PHE B CA 1
ATOM 6347 C C . PHE B 1 189 ? 9.812 5.492 14.156 1 97.19 189 PHE B C 1
ATOM 6349 O O . PHE B 1 189 ? 9.805 6.535 14.812 1 97.19 189 PHE B O 1
ATOM 6356 N N . THR B 1 190 ? 8.742 5 13.625 1 96.19 190 THR B N 1
ATOM 6357 C CA . THR B 1 190 ? 7.418 5.57 13.82 1 96.19 190 THR B CA 1
ATOM 6358 C C . THR B 1 190 ? 6.445 4.516 14.336 1 96.19 190 THR B C 1
ATOM 6360 O O . THR B 1 190 ? 6.629 3.322 14.094 1 96.19 190 THR B O 1
ATOM 6363 N N . ARG B 1 191 ? 5.457 4.93 15.055 1 91.06 191 ARG B N 1
ATOM 6364 C CA . ARG B 1 191 ? 4.375 4.07 15.516 1 91.06 191 ARG B CA 1
ATOM 6365 C C . ARG B 1 191 ? 3.143 4.207 14.625 1 91.06 191 ARG B C 1
ATOM 6367 O O . ARG B 1 191 ? 2.156 3.49 14.812 1 91.06 191 ARG B O 1
ATOM 6374 N N . ALA B 1 192 ? 3.221 5.176 13.734 1 87.44 192 ALA B N 1
ATOM 6375 C CA . ALA B 1 192 ? 2.121 5.348 12.789 1 87.44 192 ALA B CA 1
ATOM 6376 C C . ALA B 1 192 ? 2.232 4.355 11.633 1 87.44 192 ALA B C 1
ATOM 6378 O O . ALA B 1 192 ? 2.641 4.723 10.523 1 87.44 192 ALA B O 1
ATOM 6379 N N . LEU B 1 193 ? 1.743 3.141 11.828 1 83.88 193 LEU B N 1
ATOM 6380 C CA . LEU B 1 193 ? 2.008 2.027 10.922 1 83.88 193 LEU B CA 1
ATOM 6381 C C . LEU B 1 193 ? 0.961 1.966 9.812 1 83.88 193 LEU B C 1
ATOM 6383 O O . LEU B 1 193 ? 1.119 1.218 8.844 1 83.88 193 LEU B O 1
ATOM 6387 N N . SER B 1 194 ? -0.03 2.758 9.93 1 83.75 194 SER B N 1
ATOM 6388 C CA . SER B 1 194 ? -1.116 2.734 8.953 1 83.75 194 SER B CA 1
ATOM 6389 C C . SER B 1 194 ? -0.962 3.852 7.926 1 83.75 194 SER B C 1
ATOM 6391 O O . SER B 1 194 ? 0.136 4.379 7.73 1 83.75 194 SER B O 1
ATOM 6393 N N . HIS B 1 195 ? -1.94 4.148 7.219 1 91.56 195 HIS B N 1
ATOM 6394 C CA . HIS B 1 195 ? -1.998 5.152 6.16 1 91.56 195 HIS B CA 1
ATOM 6395 C C . HIS B 1 195 ? -1.688 6.543 6.703 1 91.56 195 HIS B C 1
ATOM 6397 O O . HIS B 1 195 ? -1.21 7.41 5.965 1 91.56 195 HIS B O 1
ATOM 6403 N N . GLY B 1 196 ? -1.855 6.781 7.914 1 91.56 196 GLY B N 1
ATOM 6404 C CA . GLY B 1 196 ? -1.689 8.109 8.484 1 91.56 196 GLY B CA 1
ATOM 6405 C C . GLY B 1 196 ? -2.996 8.867 8.633 1 91.56 196 GLY B C 1
ATOM 6406 O O . GLY B 1 196 ? -3.453 9.117 9.75 1 91.56 196 GLY B O 1
ATOM 6407 N N . VAL B 1 197 ? -3.689 9.008 7.551 1 93.5 197 VAL B N 1
ATOM 6408 C CA . VAL B 1 197 ? -4.965 9.711 7.57 1 93.5 197 VAL B CA 1
ATOM 6409 C C . VAL B 1 197 ? -6.102 8.719 7.82 1 93.5 197 VAL B C 1
ATOM 6411 O O . VAL B 1 197 ? -6.941 8.5 6.945 1 93.5 197 VAL B O 1
ATOM 6414 N N . ASP B 1 198 ? -6.109 8.195 8.969 1 93.12 198 ASP B N 1
ATOM 6415 C CA . ASP B 1 198 ?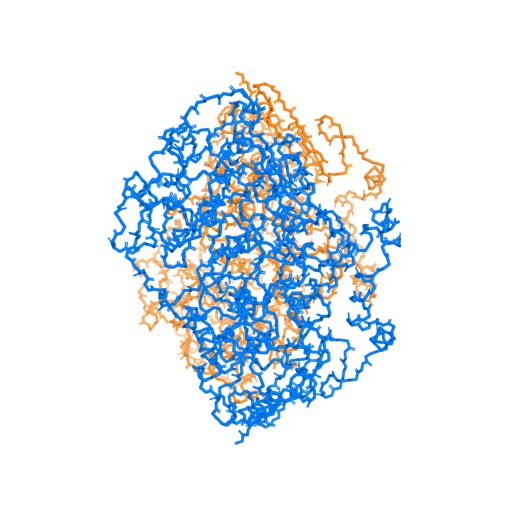 -7.055 7.133 9.305 1 93.12 198 ASP B CA 1
ATOM 6416 C C . ASP B 1 198 ? -7.957 7.547 10.461 1 93.12 198 ASP B C 1
ATOM 6418 O O . ASP B 1 198 ? -8.672 6.715 11.031 1 93.12 198 ASP B O 1
ATOM 6422 N N . ALA B 1 199 ? -7.84 8.781 10.883 1 95.31 199 ALA B N 1
ATOM 6423 C CA . ALA B 1 199 ? -8.594 9.328 12.008 1 95.31 199 ALA B CA 1
ATOM 6424 C C . ALA B 1 199 ? -8.227 8.625 13.312 1 95.31 199 ALA B C 1
ATOM 6426 O O . ALA B 1 199 ? -9.031 8.562 14.242 1 95.31 199 ALA B O 1
ATOM 6427 N N . GLY B 1 200 ? -7.051 8.141 13.391 1 92.88 200 GLY B N 1
ATOM 6428 C CA . GLY B 1 200 ? -6.582 7.504 14.609 1 92.88 200 GLY B CA 1
ATOM 6429 C C . GLY B 1 200 ? -6.559 8.445 15.805 1 92.88 200 GLY B C 1
ATOM 6430 O O . GLY B 1 200 ? -6.641 8 16.953 1 92.88 200 GLY B O 1
ATOM 6431 N N . HIS B 1 201 ? -6.48 9.68 15.523 1 91.94 201 HIS B N 1
ATOM 6432 C CA . HIS B 1 201 ? -6.484 10.672 16.594 1 91.94 201 HIS B CA 1
ATOM 6433 C C . HIS B 1 201 ? -7.844 10.75 17.266 1 91.94 201 HIS B C 1
ATOM 6435 O O . HIS B 1 201 ? -7.969 11.305 18.359 1 91.94 201 HIS B O 1
ATOM 6441 N N . ILE B 1 202 ? -8.828 10.141 16.625 1 94.38 202 ILE B N 1
ATOM 6442 C CA . ILE B 1 202 ? -10.172 10.07 17.188 1 94.38 202 ILE B CA 1
ATOM 6443 C C . ILE B 1 202 ? -10.453 8.648 17.672 1 94.38 202 ILE B C 1
ATOM 6445 O O . ILE B 1 202 ? -10.945 8.453 18.781 1 94.38 202 ILE B O 1
ATOM 6449 N N . TYR B 1 203 ? -10.008 7.672 16.953 1 95.88 203 TYR B N 1
ATOM 6450 C CA . TYR B 1 203 ? -10.461 6.301 17.156 1 95.88 203 TYR B CA 1
ATOM 6451 C C . TYR B 1 203 ? -9.391 5.473 17.859 1 95.88 203 TYR B C 1
ATOM 6453 O O . TYR B 1 203 ? -9.664 4.355 18.312 1 95.88 203 TYR B O 1
ATOM 6461 N N . GLY B 1 204 ? -8.258 6.004 17.938 1 93.06 204 GLY B N 1
ATOM 6462 C CA . GLY B 1 204 ? -7.156 5.246 18.5 1 93.06 204 GLY B CA 1
ATOM 6463 C C . GLY B 1 204 ? -6.203 4.711 17.453 1 93.06 204 GLY B C 1
ATOM 6464 O O . GLY B 1 204 ? -6.547 4.652 16.266 1 93.06 204 GLY B O 1
ATOM 6465 N N . ASP B 1 205 ? -4.992 4.266 17.938 1 88.81 205 ASP B N 1
ATOM 6466 C CA . ASP B 1 205 ? -3.965 3.805 17 1 88.81 205 ASP B CA 1
ATOM 6467 C C . ASP B 1 205 ? -3.852 2.283 17.031 1 88.81 205 ASP B C 1
ATOM 6469 O O . ASP B 1 205 ? -2.994 1.711 16.344 1 88.81 205 ASP B O 1
ATOM 6473 N N . ASN B 1 206 ? -4.641 1.682 17.859 1 89.56 206 ASN B N 1
ATOM 6474 C CA . ASN B 1 206 ? -4.707 0.224 17.875 1 89.56 206 ASN B CA 1
ATOM 6475 C C . ASN B 1 206 ? -6.113 -0.267 18.219 1 89.56 206 ASN B C 1
ATOM 6477 O O . ASN B 1 206 ? -6.953 0.511 18.672 1 89.56 206 ASN B O 1
ATOM 6481 N N . LEU B 1 207 ? -6.285 -1.555 18.062 1 92.12 207 LEU B N 1
ATOM 6482 C CA . LEU B 1 207 ? -7.621 -2.123 18.188 1 92.12 207 LEU B CA 1
ATOM 6483 C C . LEU B 1 207 ? -8.102 -2.064 19.641 1 92.12 207 LEU B C 1
ATOM 6485 O O . LEU B 1 207 ? -9.273 -1.8 19.906 1 92.12 207 LEU B O 1
ATOM 6489 N N . GLU B 1 208 ? -7.262 -2.336 20.562 1 94.81 208 GLU B N 1
ATOM 6490 C CA . GLU B 1 208 ? -7.633 -2.326 21.969 1 94.81 208 GLU B CA 1
ATOM 6491 C C . GLU B 1 208 ? -8.156 -0.958 22.406 1 94.81 208 GLU B C 1
ATOM 6493 O O . GLU B 1 208 ? -9.219 -0.861 23.016 1 94.81 208 GLU B O 1
ATOM 6498 N N . ARG B 1 209 ? -7.418 0.062 22.078 1 95.69 209 ARG B N 1
ATOM 6499 C CA . ARG B 1 209 ? -7.844 1.419 22.406 1 95.69 209 ARG B CA 1
ATOM 6500 C C . ARG B 1 209 ? -9.156 1.762 21.719 1 95.69 209 ARG B C 1
ATOM 6502 O O . ARG B 1 209 ? -10.047 2.355 22.328 1 95.69 209 ARG B O 1
ATOM 6509 N N . GLN B 1 210 ? -9.266 1.411 20.5 1 96.44 210 GLN B N 1
ATOM 6510 C CA . GLN B 1 210 ? -10.484 1.672 19.734 1 96.44 210 GLN B CA 1
ATOM 6511 C C . GLN B 1 210 ? -11.703 1.062 20.438 1 96.44 210 GLN B C 1
ATOM 6513 O O . GLN B 1 210 ? -12.727 1.729 20.594 1 96.44 210 GLN B O 1
ATOM 6518 N N . LEU B 1 211 ? -11.586 -0.191 20.828 1 97.19 211 LEU B N 1
ATOM 6519 C CA . LEU B 1 211 ? -12.703 -0.904 21.438 1 97.19 211 LEU B CA 1
ATOM 6520 C C . LEU B 1 211 ? -13.055 -0.302 22.797 1 97.19 211 LEU B C 1
ATOM 6522 O O . LEU B 1 211 ? -14.227 -0.255 23.172 1 97.19 211 LEU B O 1
ATOM 6526 N N . GLN B 1 212 ? -12.031 0.172 23.5 1 97.62 212 GLN B N 1
ATOM 6527 C CA . GLN B 1 212 ? -12.273 0.792 24.797 1 97.62 212 GLN B CA 1
ATOM 6528 C C . GLN B 1 212 ? -13.023 2.113 24.656 1 97.62 212 GLN B C 1
ATOM 6530 O O . GLN B 1 212 ? -13.812 2.484 25.516 1 97.62 212 GLN B O 1
ATOM 6535 N N . LEU B 1 213 ? -12.789 2.766 23.547 1 98.31 213 LEU B N 1
ATOM 6536 C CA . LEU B 1 213 ? -13.383 4.078 23.344 1 98.31 213 LEU B CA 1
ATOM 6537 C C . LEU B 1 213 ? -14.797 3.951 22.781 1 98.31 213 LEU B C 1
ATOM 6539 O O . LEU B 1 213 ? -15.555 4.922 22.781 1 98.31 213 LEU B O 1
ATOM 6543 N N . ARG B 1 214 ? -15.164 2.811 22.328 1 98.5 214 ARG B N 1
ATOM 6544 C CA . ARG B 1 214 ? -16.484 2.588 21.734 1 98.5 214 ARG B CA 1
ATOM 6545 C C . ARG B 1 214 ? -17.531 2.314 22.797 1 98.5 214 ARG B C 1
ATOM 6547 O O . ARG B 1 214 ? -17.25 1.676 23.812 1 98.5 214 ARG B O 1
ATOM 6554 N N . LEU B 1 215 ? -18.703 2.771 22.5 1 98.25 215 LEU B N 1
ATOM 6555 C CA . LEU B 1 215 ? -19.859 2.51 23.359 1 98.25 215 LEU B CA 1
ATOM 6556 C C . LEU B 1 215 ? -20.406 1.111 23.125 1 98.25 215 LEU B C 1
ATOM 6558 O O . LEU B 1 215 ? -21.094 0.545 23.984 1 98.25 215 LEU B O 1
ATOM 6562 N N . HIS B 1 216 ? -20.203 0.551 21.938 1 98 216 HIS B N 1
ATOM 6563 C CA . HIS B 1 216 ? -20.703 -0.736 21.469 1 98 216 HIS B CA 1
ATOM 6564 C C . HIS B 1 216 ? -22.219 -0.738 21.375 1 98 216 HIS B C 1
ATOM 6566 O O . HIS B 1 216 ? -22.859 -1.737 21.703 1 98 216 HIS B O 1
ATOM 6572 N N . GLN B 1 217 ? -22.688 0.383 21.094 1 98.44 217 GLN B N 1
ATOM 6573 C CA . GLN B 1 217 ? -24.125 0.58 20.859 1 98.44 217 GLN B CA 1
ATOM 6574 C C . GLN B 1 217 ? -24.344 1.58 19.719 1 98.44 217 GLN B C 1
ATOM 6576 O O . GLN B 1 217 ? -23.984 2.75 19.844 1 98.44 217 GLN B O 1
ATOM 6581 N N . ASP B 1 218 ? -24.906 1.1 18.672 1 98.31 218 ASP B N 1
ATOM 6582 C CA . ASP B 1 218 ? -25.297 1.928 17.531 1 98.31 218 ASP B CA 1
ATOM 6583 C C . ASP B 1 218 ? -24.078 2.629 16.938 1 98.31 218 ASP B C 1
ATOM 6585 O O . ASP B 1 218 ? -24.172 3.785 16.516 1 98.31 218 ASP B O 1
ATOM 6589 N N . GLY B 1 219 ? -22.984 1.957 17.031 1 98.69 219 GLY B N 1
ATOM 6590 C CA . GLY B 1 219 ? -21.766 2.426 16.391 1 98.69 219 GLY B CA 1
ATOM 6591 C C . GLY B 1 219 ? -21.109 3.57 17.125 1 98.69 219 GLY B C 1
ATOM 6592 O O . GLY B 1 219 ? -20.031 4.043 16.734 1 98.69 219 GLY B O 1
ATOM 6593 N N . LYS B 1 220 ? -21.594 4.023 18.266 1 98.88 220 LYS B N 1
ATOM 6594 C CA . LYS B 1 220 ? -21.234 5.293 18.891 1 98.88 220 LYS B CA 1
ATOM 6595 C C . LYS B 1 220 ? -19.984 5.141 19.766 1 98.88 220 LYS B C 1
ATOM 6597 O O . LYS B 1 220 ? -19.625 4.027 20.156 1 98.88 220 LYS B O 1
ATOM 6602 N N . LEU B 1 221 ? -19.375 6.277 20 1 98.75 221 LEU B N 1
ATOM 6603 C CA . LEU B 1 221 ? -18.266 6.375 20.938 1 98.75 221 LEU B CA 1
ATOM 6604 C C . LEU B 1 221 ? -18.766 6.668 22.344 1 98.75 221 LEU B C 1
ATOM 6606 O O . LEU B 1 221 ? -19.828 7.258 22.531 1 98.75 221 LEU B O 1
ATOM 6610 N N . ARG B 1 222 ? -17.922 6.258 23.281 1 98.31 222 ARG B N 1
ATOM 6611 C CA . ARG B 1 222 ? -18.234 6.531 24.688 1 98.31 222 ARG B CA 1
ATOM 6612 C C . ARG B 1 222 ? -18.141 8.023 24.984 1 98.31 222 ARG B C 1
ATOM 6614 O O . ARG B 1 222 ? -17.312 8.734 24.406 1 98.31 222 ARG B O 1
ATOM 6621 N N . TYR B 1 223 ? -19 8.453 25.953 1 98.19 223 TYR B N 1
ATOM 6622 C CA . TYR B 1 223 ? -19.031 9.859 26.328 1 98.19 223 TYR B CA 1
ATOM 6623 C C . TYR B 1 223 ? -19.562 10.023 27.75 1 98.19 223 TYR B C 1
ATOM 6625 O O . TYR B 1 223 ? -20.047 9.062 28.359 1 98.19 223 TYR B O 1
ATOM 6633 N N . GLN B 1 224 ? -19.328 11.148 28.312 1 97.19 224 GLN B N 1
ATOM 6634 C CA . GLN B 1 224 ? -19.969 11.578 29.547 1 97.19 224 GLN B CA 1
ATOM 6635 C C . GLN B 1 224 ? -20.766 12.875 29.344 1 97.19 224 GLN B C 1
ATOM 6637 O O . GLN B 1 224 ? -20.469 13.641 28.422 1 97.19 224 GLN B O 1
ATOM 6642 N N . LEU B 1 225 ? -21.766 13.039 30.172 1 96 225 LEU B N 1
ATOM 6643 C CA . LEU B 1 225 ? -22.547 14.266 30.125 1 96 225 LEU B CA 1
ATOM 6644 C C . LEU B 1 225 ? -22.219 15.172 31.312 1 96 225 LEU B C 1
ATOM 6646 O O . LEU B 1 225 ? -22.312 14.75 32.469 1 96 225 LEU B O 1
ATOM 6650 N N . ILE B 1 226 ? -21.719 16.328 31.016 1 94 226 ILE B N 1
ATOM 6651 C CA . ILE B 1 226 ? -21.453 17.359 32 1 94 226 ILE B CA 1
ATOM 6652 C C . ILE B 1 226 ? -22.297 18.594 31.688 1 94 226 ILE B C 1
ATOM 6654 O O . ILE B 1 226 ? -22.125 19.219 30.641 1 94 226 ILE B O 1
ATOM 6658 N N . TYR B 1 227 ? -23.188 18.938 32.594 1 89.38 227 TYR B N 1
ATOM 6659 C CA . TYR B 1 227 ? -24.109 20.062 32.375 1 89.38 227 TYR B CA 1
ATOM 6660 C C . TYR B 1 227 ? -24.891 19.891 31.094 1 89.38 227 TYR B C 1
ATOM 6662 O O . TYR B 1 227 ? -25.062 20.844 30.328 1 89.38 227 TYR B O 1
ATOM 6670 N N . GLY B 1 228 ? -25.172 18.688 30.719 1 91.56 228 GLY B N 1
ATOM 6671 C CA . GLY B 1 228 ? -26 18.375 29.562 1 91.56 228 GLY B CA 1
ATOM 6672 C C . GLY B 1 228 ? -25.234 18.344 28.266 1 91.56 228 GLY B C 1
ATOM 6673 O O . GLY B 1 228 ? -25.812 18.125 27.188 1 91.56 228 GLY B O 1
ATOM 6674 N N . GLU B 1 229 ? -24 18.531 28.359 1 95.06 229 GLU B N 1
ATOM 6675 C CA . GLU B 1 229 ? -23.172 18.516 27.156 1 95.06 229 GLU B CA 1
ATOM 6676 C C . GLU B 1 229 ? -22.312 17.266 27.109 1 95.06 229 GLU B C 1
ATOM 6678 O O . GLU B 1 229 ? -21.812 16.797 28.141 1 95.06 229 GLU B O 1
ATOM 6683 N N . MET B 1 230 ? -22.094 16.812 25.938 1 97.31 230 MET B N 1
ATOM 6684 C CA . MET B 1 230 ? -21.328 15.586 25.703 1 97.31 230 MET B CA 1
ATOM 6685 C C . MET B 1 230 ? -19.844 15.875 25.672 1 97.31 230 MET B C 1
ATOM 6687 O O . MET B 1 230 ? -19.391 16.734 24.906 1 97.31 230 MET B O 1
ATOM 6691 N N . PHE B 1 231 ? -19.109 15.188 26.484 1 97.69 231 PHE B N 1
ATOM 6692 C CA . PHE B 1 231 ? -17.656 15.273 26.531 1 97.69 231 PHE B CA 1
ATOM 6693 C C . PHE B 1 231 ? -17.031 13.883 26.516 1 97.69 231 PHE B C 1
ATOM 6695 O O . PHE B 1 231 ? -17.719 12.891 26.75 1 97.69 231 PHE B O 1
ATOM 6702 N N . PRO B 1 232 ? -15.719 13.789 26.125 1 97.56 232 PRO B N 1
ATOM 6703 C CA . PRO B 1 232 ? -15.047 12.492 26.266 1 97.56 232 PRO B CA 1
ATOM 6704 C C . PRO B 1 232 ? -15.07 11.969 27.703 1 97.56 232 PRO B C 1
ATOM 6706 O O . PRO B 1 232 ? -15.055 12.75 28.641 1 97.56 232 PRO B O 1
ATOM 6709 N N . PRO B 1 233 ? -15.102 10.68 27.812 1 97.69 233 PRO B N 1
ATOM 6710 C CA . PRO B 1 233 ? -15.031 10.109 29.156 1 97.69 233 PRO B CA 1
ATOM 6711 C C . PRO B 1 233 ? -13.664 10.312 29.812 1 97.69 233 PRO B C 1
ATOM 6713 O O . PRO B 1 233 ? -12.727 10.766 29.172 1 97.69 233 PRO B O 1
ATOM 6716 N N . THR B 1 234 ? -13.617 10.039 31.125 1 97.06 234 THR B N 1
ATOM 6717 C CA . THR B 1 234 ? -12.352 10.117 31.844 1 97.06 234 THR B CA 1
ATOM 6718 C C . THR B 1 234 ? -11.641 8.766 31.828 1 97.06 234 THR B C 1
ATOM 6720 O O . THR B 1 234 ? -12.242 7.742 31.516 1 97.06 234 THR B O 1
ATOM 6723 N N . THR B 1 235 ? -10.375 8.836 32.094 1 96.94 235 THR B N 1
ATOM 6724 C CA . THR B 1 235 ? -9.609 7.598 32.156 1 96.94 235 THR B CA 1
ATOM 6725 C C . THR B 1 235 ? -10.039 6.742 33.344 1 96.94 235 THR B C 1
ATOM 6727 O O . THR B 1 235 ? -9.719 5.551 33.406 1 96.94 235 THR B O 1
ATOM 6730 N N . GLN B 1 236 ? -10.734 7.32 34.281 1 95.75 236 GLN B N 1
ATOM 6731 C CA . GLN B 1 236 ? -11.328 6.547 35.344 1 95.75 236 GLN B CA 1
ATOM 6732 C C . GLN B 1 236 ? -12.422 5.625 34.844 1 95.75 236 GLN B C 1
ATOM 6734 O O . GLN B 1 236 ? -12.57 4.496 35.312 1 95.75 236 GLN B O 1
ATOM 6739 N N . GLU B 1 237 ? -13.117 6.09 33.906 1 95.56 237 GLU B N 1
ATOM 6740 C CA . GLU B 1 237 ? -14.219 5.336 33.312 1 95.56 237 GLU B CA 1
ATOM 6741 C C . GLU B 1 237 ? -13.711 4.41 32.219 1 95.56 237 GLU B C 1
ATOM 6743 O O . GLU B 1 237 ? -14.211 3.293 32.062 1 95.56 237 GLU B O 1
ATOM 6748 N N . VAL B 1 238 ? -12.867 4.91 31.422 1 97 238 VAL B N 1
ATOM 6749 C CA . VAL B 1 238 ? -12.297 4.207 30.281 1 97 238 VAL B CA 1
ATOM 6750 C C . VAL B 1 238 ? -10.781 4.152 30.406 1 97 238 VAL B C 1
ATOM 6752 O O . VAL B 1 238 ? -10.086 5.125 30.094 1 97 238 VAL B O 1
ATOM 6755 N N . PRO B 1 239 ? -10.289 3.055 30.734 1 93.69 239 PRO B N 1
ATOM 6756 C CA . PRO B 1 239 ? -8.875 2.969 31.109 1 93.69 239 PRO B CA 1
ATOM 6757 C C . PRO B 1 239 ? -7.953 2.883 29.891 1 93.69 239 PRO B C 1
ATOM 6759 O O . PRO B 1 239 ? -7.145 1.953 29.797 1 93.69 239 PRO B O 1
ATOM 6762 N N . VAL B 1 240 ? -7.941 3.857 29.016 1 96.31 240 VAL B N 1
ATOM 6763 C CA . VAL B 1 240 ? -6.957 3.963 27.938 1 96.31 240 VAL B CA 1
ATOM 6764 C C . VAL B 1 240 ? -5.719 4.695 28.438 1 96.31 240 VAL B C 1
ATOM 6766 O O . VAL B 1 240 ? -5.805 5.531 29.344 1 96.31 240 VAL B O 1
ATOM 6769 N N . ALA B 1 241 ? -4.609 4.316 27.906 1 94.38 241 ALA B N 1
ATOM 6770 C CA . ALA B 1 241 ? -3.361 4.965 28.297 1 94.38 241 ALA B CA 1
ATOM 6771 C C . ALA B 1 241 ? -3.297 6.398 27.781 1 94.38 241 ALA B C 1
ATOM 6773 O O . ALA B 1 241 ? -3.393 6.633 26.562 1 94.38 241 ALA B O 1
ATOM 6774 N N . MET B 1 242 ? -3.209 7.359 28.688 1 95.75 242 MET B N 1
ATOM 6775 C CA . MET B 1 242 ? -3.066 8.773 28.359 1 95.75 242 MET B CA 1
ATOM 6776 C C . MET B 1 242 ? -1.811 9.359 29 1 95.75 242 MET B C 1
ATOM 6778 O O . MET B 1 242 ? -1.382 8.906 30.062 1 95.75 242 MET B O 1
ATOM 6782 N N . SER B 1 243 ? -1.278 10.367 28.328 1 94 243 SER B N 1
ATOM 6783 C CA . SER B 1 243 ? -0.087 11.031 28.859 1 94 243 SER B CA 1
ATOM 6784 C C . SER B 1 243 ? -0.453 12.281 29.641 1 94 243 SER B C 1
ATOM 6786 O O . SER B 1 243 ? -0.617 13.359 29.078 1 94 243 SER B O 1
ATOM 6788 N N . TYR B 1 244 ? -0.582 12.188 30.953 1 94.31 244 TYR B N 1
ATOM 6789 C CA . TYR B 1 244 ? -0.811 13.266 31.906 1 94.31 244 TYR B CA 1
ATOM 6790 C C . TYR B 1 244 ? 0.24 13.258 33 1 94.31 244 TYR B C 1
ATOM 6792 O O . TYR B 1 244 ? 0.784 12.203 33.344 1 94.31 244 TYR B O 1
ATOM 6800 N N . PRO B 1 245 ? 0.528 14.484 33.469 1 92.69 245 PRO B N 1
ATOM 6801 C CA . PRO B 1 245 ? 1.343 14.461 34.688 1 92.69 245 PRO B CA 1
ATOM 6802 C C . PRO B 1 245 ? 0.641 13.766 35.875 1 92.69 245 PRO B C 1
ATOM 6804 O O . PRO B 1 245 ? -0.589 13.68 35.875 1 92.69 245 PRO B O 1
ATOM 6807 N N . SER B 1 246 ? 1.441 13.312 36.781 1 91.12 246 SER B N 1
ATOM 6808 C CA . SER B 1 246 ? 0.91 12.555 37.938 1 91.12 246 SER B CA 1
ATOM 6809 C C . SER B 1 246 ? -0.015 13.422 38.781 1 91.12 246 SER B C 1
ATOM 6811 O O . SER B 1 246 ? -0.875 12.898 39.5 1 91.12 246 SER B O 1
ATOM 6813 N N . SER B 1 247 ? 0.117 14.656 38.688 1 90.31 247 SER B N 1
ATOM 6814 C CA . SER B 1 247 ? -0.656 15.578 39.5 1 90.31 247 SER B CA 1
ATOM 6815 C C . SER B 1 247 ? -2.105 15.648 39.062 1 90.31 247 SER B C 1
ATOM 6817 O O . SER B 1 247 ? -2.975 16.125 39.781 1 90.31 247 SER B O 1
ATOM 6819 N N . VAL B 1 248 ? -2.396 15.18 37.875 1 92.94 248 VAL B N 1
ATOM 6820 C CA . VAL B 1 248 ? -3.762 15.188 37.375 1 92.94 248 VAL B CA 1
ATOM 6821 C C . VAL B 1 248 ? -4.434 13.844 37.656 1 92.94 248 VAL B C 1
ATOM 6823 O O . VAL B 1 248 ? -4.07 12.82 37.094 1 92.94 248 VAL B O 1
ATOM 6826 N N . PRO B 1 249 ? -5.371 13.828 38.5 1 93.25 249 PRO B N 1
ATOM 6827 C CA . PRO B 1 249 ? -6.008 12.555 38.844 1 93.25 249 PRO B CA 1
ATOM 6828 C C . PRO B 1 249 ? -6.816 11.961 37.688 1 93.25 249 PRO B C 1
ATOM 6830 O O . PRO B 1 249 ? -7.258 12.695 36.812 1 93.25 249 PRO B O 1
ATOM 6833 N N . PRO B 1 250 ? -7.055 10.664 37.688 1 94.62 250 PRO B N 1
ATOM 6834 C CA . PRO B 1 250 ? -7.762 9.977 36.594 1 94.62 250 PRO B CA 1
ATOM 6835 C C . PRO B 1 250 ? -9.141 10.562 36.344 1 94.62 250 PRO B C 1
ATOM 6837 O O . PRO B 1 250 ? -9.617 10.539 35.188 1 94.62 250 PRO B O 1
ATOM 6840 N N . SER B 1 251 ? -9.773 11.109 37.312 1 93.5 251 SER B N 1
ATOM 6841 C CA . SER B 1 251 ? -11.109 11.672 37.188 1 93.5 251 SER B CA 1
ATOM 6842 C C . SER B 1 251 ? -11.086 12.969 36.375 1 93.5 251 SER B C 1
ATOM 6844 O O . SER B 1 251 ? -12.125 13.438 35.906 1 93.5 251 SER B O 1
ATOM 6846 N N . GLN B 1 252 ? -9.852 13.469 36.156 1 93.25 252 GLN B N 1
ATOM 6847 C CA . GLN B 1 252 ? -9.719 14.719 35.438 1 93.25 252 GLN B CA 1
ATOM 6848 C C . GLN B 1 252 ? -8.984 14.492 34.094 1 93.25 252 GLN B C 1
ATOM 6850 O O . GLN B 1 252 ? -8.727 15.445 33.375 1 93.25 252 GLN B O 1
ATOM 6855 N N . ARG B 1 253 ? -8.641 13.281 33.812 1 96.12 253 ARG B N 1
ATOM 6856 C CA . ARG B 1 253 ? -7.973 12.922 32.562 1 96.12 253 ARG B CA 1
ATOM 6857 C C . ARG B 1 253 ? -8.977 12.453 31.531 1 96.12 253 ARG B C 1
ATOM 6859 O O . ARG B 1 253 ? -9.648 11.438 31.719 1 96.12 253 ARG B O 1
ATOM 6866 N N . LEU B 1 254 ? -9.055 13.172 30.5 1 97 254 LEU B N 1
ATOM 6867 C CA . LEU B 1 254 ? -9.969 12.766 29.453 1 97 254 LEU B CA 1
ATOM 6868 C C . LEU B 1 254 ? -9.391 11.609 28.641 1 97 254 LEU B C 1
ATOM 6870 O O . LEU B 1 254 ? -8.195 11.609 28.328 1 97 254 LEU B O 1
ATOM 6874 N N . ALA B 1 255 ? -10.188 10.578 28.344 1 97.44 255 ALA B N 1
ATOM 6875 C CA . ALA B 1 255 ? -9.812 9.445 27.516 1 97.44 255 ALA B CA 1
ATOM 6876 C C . ALA B 1 255 ? -10.07 9.742 26.031 1 97.44 255 ALA B C 1
ATOM 6878 O O . ALA B 1 255 ? -11.219 9.93 25.625 1 97.44 255 ALA B O 1
ATOM 6879 N N . LEU B 1 256 ? -9 9.773 25.281 1 96.5 256 LEU B N 1
ATOM 6880 C CA . LEU B 1 256 ? -9.07 10.219 23.891 1 96.5 256 LEU B CA 1
ATOM 6881 C C . LEU B 1 256 ? -8.328 9.258 22.969 1 96.5 256 LEU B C 1
ATOM 6883 O O . LEU B 1 256 ? -7.617 8.367 23.453 1 96.5 256 LEU B O 1
ATOM 6887 N N . GLY B 1 257 ? -8.516 9.398 21.656 1 94.94 257 GLY B N 1
ATOM 6888 C CA . GLY B 1 257 ? -7.895 8.523 20.672 1 94.94 257 GLY B CA 1
ATOM 6889 C C . GLY B 1 257 ? -6.383 8.664 20.625 1 94.94 257 GLY B C 1
ATOM 6890 O O . GLY B 1 257 ? -5.68 7.723 20.25 1 94.94 257 GLY B O 1
ATOM 6891 N N . GLN B 1 258 ? -5.918 9.812 20.984 1 94.88 258 GLN B N 1
ATOM 6892 C CA . GLN B 1 258 ? -4.488 10.086 21 1 94.88 258 GLN B CA 1
ATOM 6893 C C . GLN B 1 258 ? -3.996 10.375 22.422 1 94.88 258 GLN B C 1
ATOM 6895 O O . GLN B 1 258 ? -4.543 11.234 23.109 1 94.88 258 GLN B O 1
ATOM 6900 N N . GLU B 1 259 ? -2.961 9.789 22.812 1 93.31 259 GLU B N 1
ATOM 6901 C CA . GLU B 1 259 ? -2.531 9.742 24.203 1 93.31 259 GLU B CA 1
ATOM 6902 C C . GLU B 1 259 ? -2.059 11.117 24.688 1 93.31 259 GLU B C 1
ATOM 6904 O O . GLU B 1 259 ? -2.09 11.406 25.875 1 93.31 259 GLU B O 1
ATOM 6909 N N . VAL B 1 260 ? -1.715 12.008 23.781 1 93.25 260 VAL B N 1
ATOM 6910 C CA . VAL B 1 260 ? -1.079 13.242 24.219 1 93.25 260 VAL B CA 1
ATOM 6911 C C . VAL B 1 260 ? -2.086 14.383 24.172 1 93.25 260 VAL B C 1
ATOM 6913 O O . VAL B 1 260 ? -1.745 15.531 24.484 1 93.25 260 VAL B O 1
ATOM 6916 N N . PHE B 1 261 ? -3.285 14.164 23.812 1 95.38 261 PHE B N 1
ATOM 6917 C CA . PHE B 1 261 ? -4.234 15.234 23.531 1 95.38 261 PHE B CA 1
ATOM 6918 C C . PHE B 1 261 ? -4.672 15.914 24.828 1 95.38 261 PHE B C 1
ATOM 6920 O O . PHE B 1 261 ? -5.27 17 24.781 1 95.38 261 PHE B O 1
ATOM 6927 N N . GLY B 1 262 ? -4.395 15.328 26 1 93.25 262 GLY B N 1
ATOM 6928 C CA . GLY B 1 262 ? -4.625 16.031 27.25 1 93.25 262 GLY B CA 1
ATOM 6929 C C . GLY B 1 262 ? -3.707 17.219 27.453 1 93.25 262 GLY B C 1
ATOM 6930 O O . GLY B 1 262 ? -3.939 18.047 28.328 1 93.25 262 GLY B O 1
ATOM 6931 N N . LEU B 1 263 ? -2.832 17.422 26.609 1 90.88 263 LEU B N 1
ATOM 6932 C CA . LEU B 1 263 ? -1.767 18.422 26.719 1 90.88 263 LEU B CA 1
ATOM 6933 C C . LEU B 1 263 ? -2.332 19.828 26.641 1 90.88 263 LEU B C 1
ATOM 6935 O O . LEU B 1 263 ? -1.922 20.719 27.391 1 90.88 263 LEU B O 1
ATOM 6939 N N . LEU B 1 264 ? -3.26 20.094 25.688 1 94.5 264 LEU B N 1
ATOM 6940 C CA . LEU B 1 264 ? -3.77 21.438 25.453 1 94.5 264 LEU B CA 1
ATOM 6941 C C . LEU B 1 264 ? -5.285 21.422 25.281 1 94.5 264 LEU B C 1
ATOM 6943 O O . LEU B 1 264 ? -5.832 20.531 24.641 1 94.5 264 LEU B O 1
ATOM 6947 N N . PRO B 1 265 ? -5.926 22.438 25.781 1 96.19 265 PRO B N 1
ATOM 6948 C CA . PRO B 1 265 ? -7.383 22.531 25.656 1 96.19 265 PRO B CA 1
ATOM 6949 C C . PRO B 1 265 ? -7.844 22.578 24.203 1 96.19 265 PRO B C 1
ATOM 6951 O O . PRO B 1 265 ? -8.938 22.109 23.875 1 96.19 265 PRO B O 1
ATOM 6954 N N . GLY B 1 266 ? -6.988 23.125 23.312 1 97.19 266 GLY B N 1
ATOM 6955 C CA . GLY B 1 266 ? -7.328 23.125 21.906 1 97.19 266 GLY B CA 1
ATOM 6956 C C . GLY B 1 266 ? -7.492 21.734 21.328 1 97.19 266 GLY B C 1
ATOM 6957 O O . GLY B 1 266 ? -8.352 21.5 20.469 1 97.19 266 GLY B O 1
ATOM 6958 N N . LEU B 1 267 ? -6.727 20.797 21.781 1 97.44 267 LEU B N 1
ATOM 6959 C CA . LEU B 1 267 ? -6.773 19.422 21.312 1 97.44 267 LEU B CA 1
ATOM 6960 C C . LEU B 1 267 ? -8.008 18.688 21.844 1 97.44 267 LEU B C 1
ATOM 6962 O O . LEU B 1 267 ? -8.68 17.969 21.109 1 97.44 267 LEU B O 1
ATOM 6966 N N . THR B 1 268 ? -8.281 18.953 23.125 1 97.31 268 THR B N 1
ATOM 6967 C CA . THR B 1 268 ? -9.477 18.328 23.688 1 97.31 268 THR B CA 1
ATOM 6968 C C . THR B 1 268 ? -10.734 18.938 23.078 1 97.31 268 THR B C 1
ATOM 6970 O O . THR B 1 268 ? -11.742 18.234 22.922 1 97.31 268 THR B O 1
ATOM 6973 N N . LEU B 1 269 ? -10.648 20.188 22.719 1 98.06 269 LEU B N 1
ATOM 6974 C CA . LEU B 1 269 ? -11.773 20.828 22.031 1 98.06 269 LEU B CA 1
ATOM 6975 C C . LEU B 1 269 ? -12.102 20.094 20.734 1 98.06 269 LEU B C 1
ATOM 6977 O O . LEU B 1 269 ? -13.25 19.688 20.531 1 98.06 269 LEU B O 1
ATOM 6981 N N . TYR B 1 270 ? -11.109 19.906 19.875 1 98.31 270 TYR B N 1
ATOM 6982 C CA . TYR B 1 270 ? -11.336 19.234 18.594 1 98.31 270 TYR B CA 1
ATOM 6983 C C . TYR B 1 270 ? -11.75 17.781 18.812 1 98.31 270 TYR B C 1
ATOM 6985 O O . TYR B 1 270 ? -12.57 17.25 18.062 1 98.31 270 TYR B O 1
ATOM 6993 N N . SER B 1 271 ? -11.172 17.141 19.797 1 97.94 271 SER B N 1
ATOM 6994 C CA . SER B 1 271 ? -11.578 15.773 20.125 1 97.94 271 SER B CA 1
ATOM 6995 C C . SER B 1 271 ? -13.062 15.711 20.484 1 97.94 271 SER B C 1
ATOM 6997 O O . SER B 1 271 ? -13.758 14.773 20.078 1 97.94 271 SER B O 1
ATOM 6999 N N . THR B 1 272 ? -13.469 16.656 21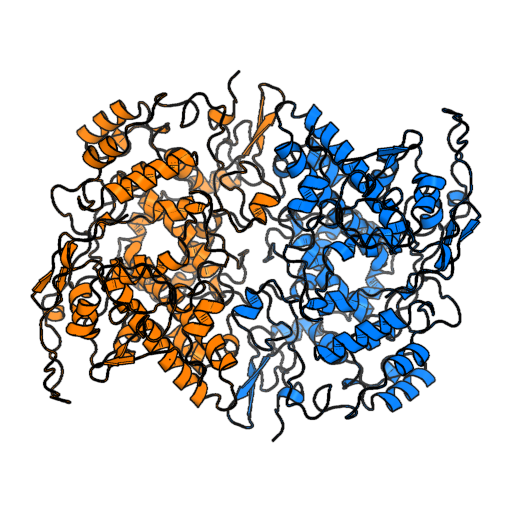.234 1 98.31 272 THR B N 1
ATOM 7000 C CA . THR B 1 272 ? -14.867 16.719 21.625 1 98.31 272 THR B CA 1
ATOM 7001 C C . THR B 1 272 ? -15.766 16.938 20.422 1 98.31 272 THR B C 1
ATOM 7003 O O . THR B 1 272 ? -16.797 16.266 20.281 1 98.31 272 THR B O 1
ATOM 7006 N N . LEU B 1 273 ? -15.391 17.828 19.562 1 98.62 273 LEU B N 1
ATOM 7007 C CA . LEU B 1 273 ? -16.172 18.109 18.359 1 98.62 273 LEU B CA 1
ATOM 7008 C C . LEU B 1 273 ? -16.312 16.859 17.5 1 98.62 273 LEU B C 1
ATOM 7010 O O . LEU B 1 273 ? -17.406 16.531 17.031 1 98.62 273 LEU B O 1
ATOM 7014 N N . TRP B 1 274 ? -15.281 16.141 17.328 1 98.69 274 TRP B N 1
ATOM 7015 C CA . TRP B 1 274 ? -15.312 14.953 16.469 1 98.69 274 TRP B CA 1
ATOM 7016 C C . TRP B 1 274 ? -16.078 13.812 17.141 1 98.69 274 TRP B C 1
ATOM 7018 O O . TRP B 1 274 ? -16.734 13.023 16.469 1 98.69 274 TRP B O 1
ATOM 7028 N N . LEU B 1 275 ? -15.883 13.711 18.438 1 98.62 275 LEU B N 1
ATOM 7029 C CA . LEU B 1 275 ? -16.688 12.742 19.172 1 98.62 275 LEU B CA 1
ATOM 7030 C C . LEU B 1 275 ? -18.172 12.984 18.953 1 98.62 275 LEU B C 1
ATOM 7032 O O . LEU B 1 275 ? -18.922 12.055 18.609 1 98.62 275 LEU B O 1
ATOM 7036 N N . ARG B 1 276 ? -18.609 14.211 19.156 1 98.75 276 ARG B N 1
ATOM 7037 C CA . ARG B 1 276 ? -20 14.578 18.969 1 98.75 276 ARG B CA 1
ATOM 7038 C C . ARG B 1 276 ? -20.438 14.328 17.516 1 98.75 276 ARG B C 1
ATOM 7040 O O . ARG B 1 276 ? -21.547 13.828 17.281 1 98.75 276 ARG B O 1
ATOM 7047 N N . GLU B 1 277 ? -19.562 14.672 16.578 1 98.88 277 GLU B N 1
ATOM 7048 C CA . GLU B 1 277 ? -19.875 14.484 15.156 1 98.88 277 GLU B CA 1
ATOM 7049 C C . GLU B 1 277 ? -20.016 13.008 14.812 1 98.88 277 GLU B C 1
ATOM 7051 O O . GLU B 1 277 ? -20.953 12.617 14.094 1 98.88 277 GLU B O 1
ATOM 7056 N N . HIS B 1 278 ? -19.109 12.203 15.289 1 98.88 278 HIS B N 1
ATOM 7057 C CA . HIS B 1 278 ? -19.219 10.773 15.055 1 98.88 278 HIS B CA 1
ATOM 7058 C C . HIS B 1 278 ? -20.547 10.227 15.539 1 98.88 278 HIS B C 1
ATOM 7060 O O . HIS B 1 278 ? -21.234 9.484 14.82 1 98.88 278 HIS B O 1
ATOM 7066 N N . ASN B 1 279 ? -20.844 10.539 16.766 1 98.81 279 ASN B N 1
ATOM 7067 C CA . ASN B 1 279 ? -22.078 10.031 17.344 1 98.81 279 ASN B CA 1
ATOM 7068 C C . ASN B 1 279 ? -23.312 10.562 16.609 1 98.81 279 ASN B C 1
ATOM 7070 O O . ASN B 1 279 ? -24.297 9.844 16.422 1 98.81 279 ASN B O 1
ATOM 7074 N N . ARG B 1 280 ? -23.266 11.82 16.203 1 98.81 280 ARG B N 1
ATOM 7075 C CA . ARG B 1 280 ? -24.359 12.398 15.422 1 98.81 280 ARG B CA 1
ATOM 7076 C C . ARG B 1 280 ? -24.531 11.656 14.102 1 98.81 280 ARG B C 1
ATOM 7078 O O . ARG B 1 280 ? -25.656 11.328 13.711 1 98.81 280 ARG B O 1
ATOM 7085 N N . VAL B 1 281 ? -23.469 11.406 13.398 1 98.88 281 VAL B N 1
ATOM 7086 C CA . VAL B 1 281 ? -23.5 10.734 12.109 1 98.88 281 VAL B CA 1
ATOM 7087 C C . VAL B 1 281 ? -24.031 9.312 12.281 1 98.88 281 VAL B C 1
ATOM 7089 O O . VAL B 1 281 ? -24.766 8.812 11.422 1 98.88 281 VAL B O 1
ATOM 7092 N N . CYS B 1 282 ? -23.656 8.656 13.367 1 98.81 282 CYS B N 1
ATOM 7093 C CA . CYS B 1 282 ? -24.203 7.336 13.656 1 98.81 282 CYS B CA 1
ATOM 7094 C C . CYS B 1 282 ? -25.719 7.379 13.719 1 98.81 282 CYS B C 1
ATOM 7096 O O . CYS B 1 282 ? -26.391 6.477 13.211 1 98.81 282 CYS B O 1
ATOM 7098 N N . ASP B 1 283 ? -26.25 8.414 14.344 1 98.56 283 ASP B N 1
ATOM 7099 C CA . ASP B 1 283 ? -27.688 8.555 14.445 1 98.56 283 ASP B CA 1
ATOM 7100 C C . ASP B 1 283 ? -28.328 8.734 13.07 1 98.56 283 ASP B C 1
ATOM 7102 O O . ASP B 1 283 ? -29.375 8.156 12.781 1 98.56 283 ASP B O 1
ATOM 7106 N N . VAL B 1 284 ? -27.719 9.5 12.266 1 98.31 284 VAL B N 1
ATOM 7107 C CA . VAL B 1 284 ? -28.234 9.734 10.914 1 98.31 284 VAL B CA 1
ATOM 7108 C C . VAL B 1 284 ? -28.266 8.414 10.148 1 98.31 284 VAL B C 1
ATOM 7110 O O . VAL B 1 284 ? -29.266 8.086 9.508 1 98.31 284 VAL B O 1
ATOM 7113 N N . LEU B 1 285 ? -27.188 7.617 10.172 1 98.19 285 LEU B N 1
ATOM 7114 C CA . LEU B 1 285 ? -27.094 6.359 9.438 1 98.19 285 LEU B CA 1
ATOM 7115 C C . LEU B 1 285 ? -28.078 5.332 9.984 1 98.19 285 LEU B C 1
ATOM 7117 O O . LEU B 1 285 ? -28.656 4.551 9.227 1 98.19 285 LEU B O 1
ATOM 7121 N N . LYS B 1 286 ? -28.188 5.34 11.312 1 97.81 286 LYS B N 1
ATOM 7122 C CA . LYS B 1 286 ? -29.125 4.402 11.938 1 97.81 286 LYS B CA 1
ATOM 7123 C C . LYS B 1 286 ? -30.547 4.66 11.477 1 97.81 286 LYS B C 1
ATOM 7125 O O . LYS B 1 286 ? -31.344 3.723 11.32 1 97.81 286 LYS B O 1
ATOM 7130 N N . GLU B 1 287 ? -30.875 5.875 11.305 1 96.62 287 GLU B N 1
ATOM 7131 C CA . GLU B 1 287 ? -32.188 6.238 10.828 1 96.62 287 GLU B CA 1
ATOM 7132 C C . GLU B 1 287 ? -32.438 5.734 9.414 1 96.62 287 GLU B C 1
ATOM 7134 O O . GLU B 1 287 ? -33.531 5.238 9.094 1 96.62 287 GLU B O 1
ATOM 7139 N N . VAL B 1 288 ? -31.438 5.812 8.562 1 95 288 VAL B N 1
ATOM 7140 C CA . VAL B 1 288 ? -31.547 5.426 7.156 1 95 288 VAL B CA 1
ATOM 7141 C C . VAL B 1 288 ? -31.406 3.91 7.027 1 95 288 VAL B C 1
ATOM 7143 O O . VAL B 1 288 ? -32.062 3.297 6.164 1 95 288 VAL B O 1
ATOM 7146 N N . HIS B 1 289 ? -30.609 3.32 7.906 1 95.19 289 HIS B N 1
ATOM 7147 C CA . HIS B 1 289 ? -30.328 1.891 7.867 1 95.19 289 HIS B CA 1
ATOM 7148 C C . HIS B 1 289 ? -30.609 1.232 9.211 1 95.19 289 HIS B C 1
ATOM 7150 O O . HIS B 1 289 ? -29.703 0.775 9.898 1 95.19 289 HIS B O 1
ATOM 7156 N N . PRO B 1 290 ? -31.812 0.996 9.508 1 94.12 290 PRO B N 1
ATOM 7157 C CA . PRO B 1 290 ? -32.188 0.472 10.828 1 94.12 290 PRO B CA 1
ATOM 7158 C C . PRO B 1 290 ? -31.719 -0.966 11.039 1 94.12 290 PRO B C 1
ATOM 7160 O O . PRO B 1 290 ? -31.625 -1.428 12.18 1 94.12 290 PRO B O 1
ATOM 7163 N N . THR B 1 291 ? -31.328 -1.688 9.969 1 92 291 THR B N 1
ATOM 7164 C CA . THR B 1 291 ? -30.938 -3.09 10.086 1 92 291 THR B CA 1
ATOM 7165 C C . THR B 1 291 ? -29.453 -3.219 10.359 1 92 291 THR B C 1
ATOM 7167 O O . THR B 1 291 ? -28.969 -4.305 10.695 1 92 291 THR B O 1
ATOM 7170 N N . TRP B 1 292 ? -28.734 -2.1 10.242 1 94.88 292 TRP B N 1
ATOM 7171 C CA . TRP B 1 292 ? -27.297 -2.168 10.445 1 94.88 292 TRP B CA 1
ATOM 7172 C C . TRP B 1 292 ? -26.969 -2.377 11.922 1 94.88 292 TRP B C 1
ATOM 7174 O O . TRP B 1 292 ? -27.594 -1.784 12.797 1 94.88 292 TRP B O 1
ATOM 7184 N N . GLY B 1 293 ? -26.016 -3.273 12.164 1 95.19 293 GLY B N 1
ATOM 7185 C CA . GLY B 1 293 ? -25.547 -3.49 13.523 1 95.19 293 GLY B CA 1
ATOM 7186 C C . GLY B 1 293 ? -24.531 -2.463 13.969 1 95.19 293 GLY B C 1
ATOM 7187 O O . GLY B 1 293 ? -24.141 -1.577 13.203 1 95.19 293 GLY B O 1
ATOM 7188 N N . ASP B 1 294 ? -24.062 -2.564 15.188 1 98.12 294 ASP B N 1
ATOM 7189 C CA . ASP B 1 294 ? -23.125 -1.66 15.844 1 98.12 294 ASP B CA 1
ATOM 7190 C C . ASP B 1 294 ? -21.844 -1.513 15.031 1 98.12 294 ASP B C 1
ATOM 7192 O O . ASP B 1 294 ? -21.375 -0.396 14.789 1 98.12 294 ASP B O 1
ATOM 7196 N N . GLU B 1 295 ? -21.312 -2.609 14.531 1 97.19 295 GLU B N 1
ATOM 7197 C CA . GLU B 1 295 ? -20.031 -2.619 13.852 1 97.19 295 GLU B CA 1
ATOM 7198 C C . GLU B 1 295 ? -20.109 -1.89 12.508 1 97.19 295 GLU B C 1
ATOM 7200 O O . GLU B 1 295 ? -19.219 -1.087 12.188 1 97.19 295 GLU B O 1
ATOM 7205 N N . GLN B 1 296 ? -21.125 -2.186 11.797 1 96.94 296 GLN B N 1
ATOM 7206 C CA . GLN B 1 296 ? -21.234 -1.562 10.477 1 96.94 296 GLN B CA 1
ATOM 7207 C C . GLN B 1 296 ? -21.469 -0.06 10.602 1 96.94 296 GLN B C 1
ATOM 7209 O O . GLN B 1 296 ? -20.922 0.725 9.82 1 96.94 296 GLN B O 1
ATOM 7214 N N . LEU B 1 297 ? -22.328 0.338 11.578 1 98.5 297 LEU B N 1
ATOM 7215 C CA . LEU B 1 297 ? -22.547 1.76 11.82 1 98.5 297 LEU B CA 1
ATOM 7216 C C . LEU B 1 297 ? -21.234 2.455 12.164 1 98.5 297 LEU B C 1
ATOM 7218 O O . LEU B 1 297 ? -20.938 3.525 11.633 1 98.5 297 LEU B O 1
ATOM 7222 N N . PHE B 1 298 ? -20.453 1.864 13 1 98.5 298 PHE B N 1
ATOM 7223 C CA . PHE B 1 298 ? -19.172 2.432 13.43 1 98.5 298 PHE B CA 1
ATOM 7224 C C . PHE B 1 298 ? -18.234 2.578 12.242 1 98.5 298 PHE B C 1
ATOM 7226 O O . PHE B 1 298 ? -17.656 3.648 12.031 1 98.5 298 PHE B O 1
ATOM 7233 N N . GLN B 1 299 ? -18.078 1.486 11.461 1 97.88 299 GLN B N 1
ATOM 7234 C CA . GLN B 1 299 ? -17.094 1.445 10.383 1 97.88 299 GLN B CA 1
ATOM 7235 C C . GLN B 1 299 ? -17.453 2.42 9.266 1 97.88 299 GLN B C 1
ATOM 7237 O O . GLN B 1 299 ? -16.578 3.119 8.742 1 97.88 299 GLN B O 1
ATOM 7242 N N . THR B 1 300 ? -18.688 2.438 8.891 1 98.56 300 THR B N 1
ATOM 7243 C CA . THR B 1 300 ? -19.125 3.35 7.836 1 98.56 300 THR B CA 1
ATOM 7244 C C . THR B 1 300 ? -19 4.801 8.289 1 98.56 300 THR B C 1
ATOM 7246 O O . THR B 1 300 ? -18.562 5.66 7.523 1 98.56 300 THR B O 1
ATOM 7249 N N . THR B 1 301 ? -19.375 5.078 9.547 1 98.81 301 THR B N 1
ATOM 7250 C CA . THR B 1 301 ? -19.234 6.426 10.078 1 98.81 301 THR B CA 1
ATOM 7251 C C . THR B 1 301 ? -17.766 6.867 10.07 1 98.81 301 THR B C 1
ATOM 7253 O O . THR B 1 301 ? -17.469 8.016 9.758 1 98.81 301 THR B O 1
ATOM 7256 N N . ARG B 1 302 ? -16.891 5.98 10.406 1 98.5 302 ARG B N 1
ATOM 7257 C CA . ARG B 1 302 ? -15.469 6.293 10.391 1 98.5 302 ARG B CA 1
ATOM 7258 C C . ARG B 1 302 ? -15.031 6.781 9.008 1 98.5 302 ARG B C 1
ATOM 7260 O O . ARG B 1 302 ? -14.266 7.742 8.898 1 98.5 302 ARG B O 1
ATOM 7267 N N . LEU B 1 303 ? -15.516 6.148 7.93 1 98.69 303 LEU B N 1
ATOM 7268 C CA . LEU B 1 303 ? -15.164 6.578 6.582 1 98.69 303 LEU B CA 1
ATOM 7269 C C . LEU B 1 303 ? -15.734 7.965 6.293 1 98.69 303 LEU B C 1
ATOM 7271 O O . LEU B 1 303 ? -15.102 8.773 5.613 1 98.69 303 LEU B O 1
ATOM 7275 N N . ILE B 1 304 ? -16.938 8.211 6.816 1 98.88 304 ILE B N 1
ATOM 7276 C CA . ILE B 1 304 ? -17.562 9.516 6.633 1 98.88 304 ILE B CA 1
ATOM 7277 C C . ILE B 1 304 ? -16.734 10.586 7.344 1 98.88 304 ILE B 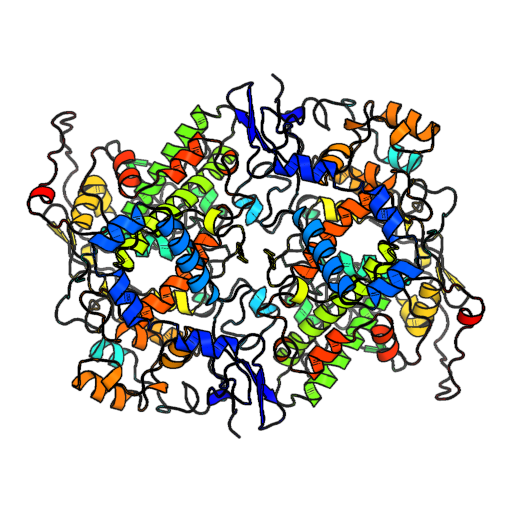C 1
ATOM 7279 O O . ILE B 1 304 ? -16.438 11.641 6.77 1 98.88 304 ILE B O 1
ATOM 7283 N N . ILE B 1 305 ? -16.297 10.305 8.57 1 98.81 305 ILE B N 1
ATOM 7284 C CA . ILE B 1 305 ? -15.492 11.234 9.352 1 98.81 305 ILE B CA 1
ATOM 7285 C C . ILE B 1 305 ? -14.172 11.5 8.641 1 98.81 305 ILE B C 1
ATOM 7287 O O . ILE B 1 305 ? -13.703 12.641 8.586 1 98.81 305 ILE B O 1
ATOM 7291 N N . ILE B 1 306 ? -13.57 10.477 8.078 1 98.31 306 ILE B N 1
ATOM 7292 C CA . ILE B 1 306 ? -12.344 10.648 7.312 1 98.31 306 ILE B CA 1
ATOM 7293 C C . ILE B 1 306 ? -12.602 11.555 6.109 1 98.31 306 ILE B C 1
ATOM 7295 O O . ILE B 1 306 ? -11.82 12.469 5.84 1 98.31 306 ILE B O 1
ATOM 7299 N N . GLY B 1 307 ? -13.68 11.32 5.441 1 98.69 307 GLY B N 1
ATOM 7300 C CA . GLY B 1 307 ? -14.047 12.164 4.312 1 98.69 307 GLY B CA 1
ATOM 7301 C C . GLY B 1 307 ? -14.258 13.617 4.699 1 98.69 307 GLY B C 1
ATOM 7302 O O . GLY B 1 307 ? -13.773 14.523 4.016 1 98.69 307 GLY B O 1
ATOM 7303 N N . GLU B 1 308 ? -14.984 13.852 5.812 1 98.69 308 GLU B N 1
ATOM 7304 C CA . GLU B 1 308 ? -15.188 15.203 6.316 1 98.69 308 GLU B CA 1
ATOM 7305 C C . GLU B 1 308 ? -13.852 15.883 6.617 1 98.69 308 GLU B C 1
ATOM 7307 O O . GLU B 1 308 ? -13.648 17.047 6.262 1 98.69 308 GLU B O 1
ATOM 7312 N N . THR B 1 309 ? -13.047 15.125 7.23 1 98.31 309 THR B N 1
ATOM 7313 C CA . THR B 1 309 ? -11.75 15.656 7.625 1 98.31 309 THR B CA 1
ATOM 7314 C C . THR B 1 309 ? -10.93 16.062 6.398 1 98.31 309 THR B C 1
ATOM 7316 O O . THR B 1 309 ? -10.375 17.172 6.359 1 98.31 309 THR B O 1
ATOM 7319 N N . ILE B 1 310 ? -10.875 15.227 5.41 1 98.12 310 ILE B N 1
ATOM 7320 C CA . ILE B 1 310 ? -10.078 15.5 4.215 1 98.12 310 ILE B CA 1
ATOM 7321 C C . ILE B 1 310 ? -10.633 16.734 3.498 1 98.12 310 ILE B C 1
ATOM 7323 O O . ILE B 1 310 ? -9.867 17.594 3.059 1 98.12 310 ILE B O 1
ATOM 7327 N N . ARG B 1 311 ? -11.891 16.844 3.436 1 98.38 311 ARG B N 1
ATOM 7328 C CA . ARG B 1 311 ? -12.492 18 2.762 1 98.38 311 ARG B CA 1
ATOM 7329 C C . ARG B 1 311 ? -12.164 19.297 3.49 1 98.38 311 ARG B C 1
ATOM 7331 O O . ARG B 1 311 ? -11.742 20.266 2.867 1 98.38 311 ARG B O 1
ATOM 7338 N N . ILE B 1 312 ? -12.336 19.312 4.789 1 98.38 312 ILE B N 1
ATOM 7339 C CA . ILE B 1 312 ? -12.047 20.5 5.586 1 98.38 312 ILE B CA 1
ATOM 7340 C C . ILE B 1 312 ? -10.57 20.875 5.445 1 98.38 312 ILE B C 1
ATOM 7342 O O . ILE B 1 312 ? -10.234 22.047 5.289 1 98.38 312 ILE B O 1
ATOM 7346 N N . VAL B 1 313 ? -9.719 19.891 5.445 1 97.56 313 VAL B N 1
ATOM 7347 C CA . VAL B 1 313 ? -8.281 20.141 5.359 1 97.56 313 VAL B CA 1
ATOM 7348 C C . VAL B 1 313 ? -7.945 20.75 4 1 97.56 313 VAL B C 1
ATOM 7350 O O . VAL B 1 313 ? -7.254 21.781 3.924 1 97.56 313 VAL B O 1
ATOM 7353 N N . ILE B 1 314 ? -8.477 20.172 2.941 1 96.5 314 ILE B N 1
ATOM 7354 C CA . ILE B 1 314 ? -8.109 20.641 1.605 1 96.5 314 ILE B CA 1
ATOM 7355 C C . ILE B 1 314 ? -8.758 21.984 1.323 1 96.5 314 ILE B C 1
ATOM 7357 O O . ILE B 1 314 ? -8.078 22.938 0.94 1 96.5 314 ILE B O 1
ATOM 7361 N N . GLU B 1 315 ? -10 22.172 1.626 1 97.19 315 GLU B N 1
ATOM 7362 C CA . GLU B 1 315 ? -10.742 23.328 1.143 1 97.19 315 GLU B CA 1
ATOM 7363 C C . GLU B 1 315 ? -10.586 24.516 2.088 1 97.19 315 GLU B C 1
ATOM 7365 O O . GLU B 1 315 ? -10.828 25.656 1.698 1 97.19 315 GLU B O 1
ATOM 7370 N N . GLU B 1 316 ? -10.203 24.234 3.352 1 97.5 316 GLU B N 1
ATOM 7371 C CA . GLU B 1 316 ? -10.156 25.359 4.285 1 97.5 316 GLU B CA 1
ATOM 7372 C C . GLU B 1 316 ? -8.773 25.484 4.93 1 97.5 316 GLU B C 1
ATOM 7374 O O . GLU B 1 316 ? -8.172 26.547 4.914 1 97.5 316 GLU B O 1
ATOM 7379 N N . TYR B 1 317 ? -8.289 24.422 5.488 1 96.5 317 TYR B N 1
ATOM 7380 C CA . TYR B 1 317 ? -7.016 24.469 6.191 1 96.5 317 TYR B CA 1
ATOM 7381 C C . TYR B 1 317 ? -5.875 24.797 5.23 1 96.5 317 TYR B C 1
ATOM 7383 O O . TYR B 1 317 ? -5.125 25.75 5.449 1 96.5 317 TYR B O 1
ATOM 7391 N N . VAL B 1 318 ? -5.773 23.969 4.137 1 93.94 318 VAL B N 1
ATOM 7392 C CA . VAL B 1 318 ? -4.719 24.188 3.148 1 93.94 318 VAL B CA 1
ATOM 7393 C C . VAL B 1 318 ? -4.961 25.516 2.432 1 93.94 318 VAL B C 1
ATOM 7395 O O . VAL B 1 318 ? -4.008 26.219 2.078 1 93.94 318 VAL B O 1
ATOM 7398 N N . GLN B 1 319 ? -6.199 25.844 2.221 1 92.56 319 GLN B N 1
ATOM 7399 C CA . GLN B 1 319 ? -6.543 27.125 1.638 1 92.56 319 GLN B CA 1
ATOM 7400 C C . GLN B 1 319 ? -5.973 28.281 2.463 1 92.56 319 GLN B C 1
ATOM 7402 O O . GLN B 1 319 ? -5.375 29.203 1.914 1 92.56 319 GLN B O 1
ATOM 7407 N N . GLN B 1 320 ? -6.164 28.234 3.766 1 92.88 320 GLN B N 1
ATOM 7408 C CA . GLN B 1 320 ? -5.641 29.25 4.672 1 92.88 320 GLN B CA 1
ATOM 7409 C C . GLN B 1 320 ? -4.117 29.281 4.637 1 92.88 320 GLN B C 1
ATOM 7411 O O . GLN B 1 320 ? -3.516 30.359 4.625 1 92.88 320 GLN B O 1
ATOM 7416 N N . LEU B 1 321 ? -3.551 28.172 4.57 1 90.88 321 LEU B N 1
ATOM 7417 C CA . LEU B 1 321 ? -2.1 28.031 4.605 1 90.88 321 LEU B CA 1
ATOM 7418 C C . LEU B 1 321 ? -1.468 28.609 3.344 1 90.88 321 LEU B C 1
ATOM 7420 O O . LEU B 1 321 ? -0.402 29.234 3.404 1 90.88 321 LEU B O 1
ATOM 7424 N N . SER B 1 322 ? -2.047 28.422 2.236 1 87.44 322 SER B N 1
ATOM 7425 C CA . SER B 1 322 ? -1.465 28.812 0.958 1 87.44 322 SER B CA 1
ATOM 7426 C C . SER B 1 322 ? -1.651 30.312 0.704 1 87.44 322 SER B C 1
ATOM 7428 O O . SER B 1 322 ? -0.817 30.938 0.053 1 87.44 322 SER B O 1
ATOM 7430 N N . GLY B 1 323 ? -2.754 30.875 1.164 1 87 323 GLY B N 1
ATOM 7431 C CA . GLY B 1 323 ? -3.08 32.25 0.876 1 87 323 GLY B CA 1
ATOM 7432 C C . GLY B 1 323 ? -3.469 32.5 -0.572 1 87 323 GLY B C 1
ATOM 7433 O O . GLY B 1 323 ? -3.482 33.625 -1.04 1 87 323 GLY B O 1
ATOM 7434 N N . TYR B 1 324 ? -3.713 31.406 -1.303 1 90 324 TYR B N 1
ATOM 7435 C CA . TYR B 1 324 ? -4.016 31.516 -2.727 1 90 324 TYR B CA 1
ATOM 7436 C C . TYR B 1 324 ? -5.438 32 -2.947 1 90 324 TYR B C 1
ATOM 7438 O O . TYR B 1 324 ? -6.32 31.781 -2.113 1 90 324 TYR B O 1
ATOM 7446 N N . LEU B 1 325 ? -5.59 32.688 -4.086 1 93.75 325 LEU B N 1
ATOM 7447 C CA . LEU B 1 325 ? -6.922 33.125 -4.48 1 93.75 325 LEU B CA 1
ATOM 7448 C C . LEU B 1 325 ? -7.672 32.031 -5.227 1 93.75 325 LEU B C 1
ATOM 7450 O O . LEU B 1 325 ? -8.898 32.094 -5.328 1 93.75 325 LEU B O 1
ATOM 7454 N N . LEU B 1 326 ? -6.918 31.125 -5.766 1 94.38 326 LEU B N 1
ATOM 7455 C CA . LEU B 1 326 ? -7.559 29.922 -6.293 1 94.38 326 LEU B CA 1
ATOM 7456 C C . LEU B 1 326 ? -8.258 29.141 -5.18 1 94.38 326 LEU B C 1
ATOM 7458 O O . LEU B 1 326 ? -7.629 28.766 -4.195 1 94.38 326 LEU B O 1
ATOM 7462 N N . LYS B 1 327 ? -9.523 28.922 -5.359 1 95.31 327 LYS B N 1
ATOM 7463 C CA . LYS B 1 327 ? -10.266 28.172 -4.352 1 95.31 327 LYS B CA 1
ATOM 7464 C C . LYS B 1 327 ? -10.039 26.656 -4.512 1 95.31 327 LYS B C 1
ATOM 7466 O O . LYS B 1 327 ? -10.5 26.062 -5.488 1 95.31 327 LYS B O 1
ATOM 7471 N N . LEU B 1 328 ? -9.406 26.094 -3.523 1 94.88 328 LEU B N 1
ATOM 7472 C CA . LEU B 1 328 ? -9.125 24.656 -3.568 1 94.88 328 LEU B CA 1
ATOM 7473 C C . LEU B 1 328 ? -10.414 23.859 -3.438 1 94.88 328 LEU B C 1
ATOM 7475 O O . LEU B 1 328 ? -11.344 24.266 -2.75 1 94.88 328 LEU B O 1
ATOM 7479 N N . LYS B 1 329 ? -10.453 22.75 -4.129 1 95.19 329 LYS B N 1
ATOM 7480 C CA . LYS B 1 329 ? -11.625 21.891 -4.188 1 95.19 329 LYS B CA 1
ATOM 7481 C C . LYS B 1 329 ? -11.258 20.438 -3.91 1 95.19 329 LYS B C 1
ATOM 7483 O O . LYS B 1 329 ? -10.273 19.922 -4.449 1 95.19 329 LYS B O 1
ATOM 7488 N N . PHE B 1 330 ? -12.07 19.859 -2.994 1 96.94 330 PHE B N 1
ATOM 7489 C CA . PHE B 1 330 ? -11.938 18.422 -2.795 1 96.94 330 PHE B CA 1
ATOM 7490 C C . PHE B 1 330 ? -12.859 17.656 -3.732 1 96.94 330 PHE B C 1
ATOM 7492 O O . PHE B 1 330 ? -14.062 17.562 -3.482 1 96.94 330 PHE B O 1
ATOM 7499 N N . ASP B 1 331 ? -12.266 17.109 -4.77 1 97 331 ASP B N 1
ATOM 7500 C CA . ASP B 1 331 ? -12.938 16.281 -5.758 1 97 331 ASP B CA 1
ATOM 7501 C C . ASP B 1 331 ? -12 15.211 -6.309 1 97 331 ASP B C 1
ATOM 7503 O O . ASP B 1 331 ? -11.305 15.445 -7.297 1 97 331 ASP B O 1
ATOM 7507 N N . PRO B 1 332 ? -12.062 14 -5.691 1 96.81 332 PRO B N 1
ATOM 7508 C CA . PRO B 1 332 ? -11.133 12.945 -6.102 1 96.81 332 PRO B CA 1
ATOM 7509 C C . PRO B 1 332 ? -11.273 12.578 -7.578 1 96.81 332 PRO B C 1
ATOM 7511 O O . PRO B 1 332 ? -10.328 12.086 -8.188 1 96.81 332 PRO B O 1
ATOM 7514 N N . THR B 1 333 ? -12.414 12.805 -8.211 1 96.88 333 THR B N 1
ATOM 7515 C CA . THR B 1 333 ? -12.672 12.352 -9.578 1 96.88 333 THR B CA 1
ATOM 7516 C C . THR B 1 333 ? -11.781 13.094 -10.57 1 96.88 333 THR B C 1
ATOM 7518 O O . THR B 1 333 ? -11.609 12.656 -11.703 1 96.88 333 THR B O 1
ATOM 7521 N N . LEU B 1 334 ? -11.258 14.195 -10.148 1 96.06 334 LEU B N 1
ATOM 7522 C CA . LEU B 1 334 ? -10.445 15.039 -11.016 1 96.06 334 LEU B CA 1
ATOM 7523 C C . LEU B 1 334 ? -9.156 14.328 -11.422 1 96.06 334 LEU B C 1
ATOM 7525 O O . LEU B 1 334 ? -8.539 14.68 -12.43 1 96.06 334 LEU B O 1
ATOM 7529 N N . ILE B 1 335 ? -8.742 13.312 -10.641 1 94.31 335 ILE B N 1
ATOM 7530 C CA . ILE B 1 335 ? -7.445 12.719 -10.945 1 94.31 335 ILE B CA 1
ATOM 7531 C C . ILE B 1 335 ? -7.609 11.211 -11.156 1 94.31 335 ILE B C 1
ATOM 7533 O O . ILE B 1 335 ? -6.645 10.453 -11.047 1 94.31 335 ILE B O 1
ATOM 7537 N N . PHE B 1 336 ? -8.781 10.734 -11.453 1 94.62 336 PHE B N 1
ATOM 7538 C CA . PHE B 1 336 ? -9.055 9.312 -11.625 1 94.62 336 PHE B CA 1
ATOM 7539 C C . PHE B 1 336 ? -8.375 8.789 -12.883 1 94.62 336 PHE B C 1
ATOM 7541 O O . PHE B 1 336 ? -8.141 7.582 -13.016 1 94.62 336 PHE B O 1
ATOM 7548 N N . ASN B 1 337 ? -8.055 9.609 -13.805 1 90.81 337 ASN B N 1
ATOM 7549 C CA . ASN B 1 337 ? -7.449 9.172 -15.055 1 90.81 337 ASN B CA 1
ATOM 7550 C C . ASN B 1 337 ? -5.941 9.398 -15.062 1 90.81 337 ASN B C 1
ATOM 7552 O O . ASN B 1 337 ? -5.277 9.18 -16.078 1 90.81 337 ASN B O 1
ATOM 7556 N N . ASP B 1 338 ? -5.445 9.852 -13.945 1 91 338 ASP B N 1
ATOM 7557 C CA . ASP B 1 338 ? -4.008 10.062 -13.797 1 91 338 ASP B CA 1
ATOM 7558 C C . ASP B 1 338 ? -3.375 8.93 -12.984 1 91 338 ASP B C 1
ATOM 7560 O O . ASP B 1 338 ? -4.059 8.258 -12.219 1 91 338 ASP B O 1
ATOM 7564 N N . GLN B 1 339 ? -2.111 8.766 -13.352 1 90.44 339 GLN B N 1
ATOM 7565 C CA . GLN B 1 339 ? -1.372 7.848 -12.5 1 90.44 339 GLN B CA 1
ATOM 7566 C C . GLN B 1 339 ? -1.287 8.375 -11.07 1 90.44 339 GLN B C 1
ATOM 7568 O O . GLN B 1 339 ? -0.763 9.469 -10.836 1 90.44 339 GLN B O 1
ATOM 7573 N N . PHE B 1 340 ? -1.906 7.746 -10.18 1 93.94 340 PHE B N 1
ATOM 7574 C CA . PHE B 1 340 ? -1.921 8.148 -8.773 1 93.94 340 PHE B CA 1
ATOM 7575 C C . PHE B 1 340 ? -1.998 6.926 -7.863 1 93.94 340 PHE B C 1
ATOM 7577 O O . PHE B 1 340 ? -2.734 5.977 -8.148 1 93.94 340 PHE B O 1
ATOM 7584 N N . GLN B 1 341 ? -1.167 6.875 -6.879 1 95.31 341 GLN B N 1
ATOM 7585 C CA . GLN B 1 341 ? -1.146 5.762 -5.938 1 95.31 341 GLN B CA 1
ATOM 7586 C C . GLN B 1 341 ? -2.051 6.039 -4.742 1 95.31 341 GLN B C 1
ATOM 7588 O O . GLN B 1 341 ? -1.984 7.109 -4.137 1 95.31 341 GLN B O 1
ATOM 7593 N N . TYR B 1 342 ? -2.922 5.129 -4.379 1 95.5 342 TYR B N 1
ATOM 7594 C CA . TYR B 1 342 ? -3.826 5.277 -3.246 1 95.5 342 TYR B CA 1
ATOM 7595 C C . TYR B 1 342 ? -3.281 4.559 -2.016 1 95.5 342 TYR B C 1
ATOM 7597 O O . TYR B 1 342 ? -3.895 3.613 -1.519 1 95.5 342 TYR B O 1
ATOM 7605 N N . SER B 1 343 ? -2.23 4.965 -1.545 1 93.38 343 SER B N 1
ATOM 7606 C CA . SER B 1 343 ? -1.48 4.566 -0.357 1 93.38 343 SER B CA 1
ATOM 7607 C C . SER B 1 343 ? -0.653 5.727 0.186 1 93.38 343 SER B C 1
ATOM 7609 O O . SER B 1 343 ? -0.485 6.746 -0.488 1 93.38 343 SER B O 1
ATOM 7611 N N . ASN B 1 344 ? -0.265 5.547 1.42 1 94.38 344 ASN B N 1
ATOM 7612 C CA . ASN B 1 344 ? 0.511 6.633 2.01 1 94.38 344 ASN B CA 1
ATOM 7613 C C . ASN B 1 344 ? 1.499 6.113 3.051 1 94.38 344 ASN B C 1
ATOM 7615 O O . ASN B 1 344 ? 1.213 5.141 3.754 1 94.38 344 ASN B O 1
ATOM 7619 N N . ARG B 1 345 ? 2.66 6.68 3.029 1 93.88 345 ARG B N 1
ATOM 7620 C CA . ARG B 1 345 ? 3.689 6.539 4.051 1 93.88 345 ARG B CA 1
ATOM 7621 C C . ARG B 1 345 ? 4.207 7.902 4.5 1 93.88 345 ARG B C 1
ATOM 7623 O O . ARG B 1 345 ? 4.344 8.82 3.688 1 93.88 345 ARG B O 1
ATOM 7630 N N . ILE B 1 346 ? 4.461 8.031 5.77 1 96 346 ILE B N 1
ATOM 7631 C CA . ILE B 1 346 ? 4.891 9.328 6.293 1 96 346 ILE B CA 1
ATOM 7632 C C . ILE B 1 346 ? 6.406 9.453 6.188 1 96 346 ILE B C 1
ATOM 7634 O O . ILE B 1 346 ? 7.141 8.57 6.637 1 96 346 ILE B O 1
ATOM 7638 N N . SER B 1 347 ? 6.863 10.508 5.582 1 96.69 347 SER B N 1
ATOM 7639 C CA . SER B 1 347 ? 8.297 10.727 5.426 1 96.69 347 SER B CA 1
ATOM 7640 C C . SER B 1 347 ? 8.875 11.469 6.629 1 96.69 347 SER B C 1
ATOM 7642 O O . SER B 1 347 ? 8.18 12.25 7.281 1 96.69 347 SER B O 1
ATOM 7644 N N . LEU B 1 348 ? 10.086 11.227 6.895 1 97.69 348 LEU B N 1
ATOM 7645 C CA . LEU B 1 348 ? 10.812 11.914 7.953 1 97.69 348 LEU B CA 1
ATOM 7646 C C . LEU B 1 348 ? 10.836 13.414 7.707 1 97.69 348 LEU B C 1
ATOM 7648 O O . LEU B 1 348 ? 10.688 14.203 8.641 1 97.69 348 LEU B O 1
ATOM 7652 N N . GLU B 1 349 ? 11.039 13.828 6.457 1 98 349 GLU B N 1
ATOM 7653 C CA . GLU B 1 349 ? 11.07 15.242 6.082 1 98 349 GLU B CA 1
ATOM 7654 C C . GLU B 1 349 ? 9.758 15.938 6.418 1 98 349 GLU B C 1
ATOM 7656 O O . GLU B 1 349 ? 9.75 17.062 6.91 1 98 349 GLU B O 1
ATOM 7661 N N . PHE B 1 350 ? 8.703 15.211 6.152 1 97 350 PHE B N 1
ATOM 7662 C CA . PHE B 1 350 ? 7.395 15.758 6.48 1 97 350 PHE B CA 1
ATOM 7663 C C . PHE B 1 350 ? 7.242 15.938 7.984 1 97 350 PHE B C 1
ATOM 7665 O O . PHE B 1 350 ? 6.719 16.953 8.445 1 97 350 PHE B O 1
ATOM 7672 N N . ASN B 1 351 ? 7.621 14.93 8.711 1 96.94 351 ASN B N 1
ATOM 7673 C CA . ASN B 1 351 ? 7.566 14.977 10.164 1 96.94 351 ASN B CA 1
ATOM 7674 C C . ASN B 1 351 ? 8.352 16.156 10.719 1 96.94 351 ASN B C 1
ATOM 7676 O O . ASN B 1 351 ? 7.855 16.891 11.586 1 96.94 351 ASN B O 1
ATOM 7680 N N . HIS B 1 352 ? 9.516 16.438 10.203 1 96.62 352 HIS B N 1
ATOM 7681 C CA . HIS B 1 352 ? 10.375 17.5 10.703 1 96.62 352 HIS B CA 1
ATOM 7682 C C . HIS B 1 352 ? 9.875 18.875 10.242 1 96.62 352 HIS B C 1
ATOM 7684 O O . HIS B 1 352 ? 9.953 19.844 10.984 1 96.62 352 HIS B O 1
ATOM 7690 N N . LEU B 1 353 ? 9.391 18.891 9.094 1 96.31 353 LEU B N 1
ATOM 7691 C CA . LEU B 1 353 ? 8.961 20.156 8.508 1 96.31 353 LEU B CA 1
ATOM 7692 C C . LEU B 1 353 ? 7.762 20.719 9.266 1 96.31 353 LEU B C 1
ATOM 7694 O O . LEU B 1 353 ? 7.574 21.938 9.32 1 96.31 353 LEU B O 1
ATOM 7698 N N . TYR B 1 354 ? 6.992 19.922 9.938 1 93.81 354 TYR B N 1
ATOM 7699 C CA . TYR B 1 354 ? 5.691 20.328 10.461 1 93.81 354 TYR B CA 1
ATOM 7700 C C . TYR B 1 354 ? 5.805 20.812 11.898 1 93.81 354 TYR B C 1
ATOM 7702 O O . TYR B 1 354 ? 4.793 21.062 12.555 1 93.81 354 TYR B O 1
ATOM 7710 N N . HIS B 1 355 ? 6.91 21.078 12.422 1 93.81 355 HIS B N 1
ATOM 7711 C CA . HIS B 1 355 ? 7.086 21.641 13.758 1 93.81 355 HIS B CA 1
ATOM 7712 C C . HIS B 1 355 ? 6.926 23.156 13.742 1 93.81 355 HIS B C 1
ATOM 7714 O O . HIS B 1 355 ? 7.91 23.891 13.852 1 93.81 355 HIS B O 1
ATOM 7720 N N . TRP B 1 356 ? 5.684 23.562 13.727 1 95.81 356 TRP B N 1
ATOM 7721 C CA . TRP B 1 356 ? 5.309 24.969 13.586 1 95.81 356 TRP B CA 1
ATOM 7722 C C . TRP B 1 356 ? 5.047 25.594 14.953 1 95.81 356 TRP B C 1
ATOM 7724 O O . TRP B 1 356 ? 4.02 26.25 15.148 1 95.81 356 TRP B O 1
ATOM 7734 N N . HIS B 1 357 ? 5.934 25.562 15.828 1 92.12 357 HIS B N 1
ATOM 7735 C CA . HIS B 1 357 ? 5.789 25.984 17.219 1 92.12 357 HIS B CA 1
ATOM 7736 C C . HIS B 1 357 ? 5.645 27.5 17.312 1 92.12 357 HIS B C 1
ATOM 7738 O O . HIS B 1 357 ? 5.047 28 18.266 1 92.12 357 HIS B O 1
ATOM 7744 N N . PRO B 1 358 ? 6.137 28.266 16.344 1 95.94 358 PRO B N 1
ATOM 7745 C CA . PRO B 1 358 ? 5.945 29.719 16.406 1 95.94 358 PRO B CA 1
ATOM 7746 C C . PRO B 1 358 ? 4.477 30.125 16.359 1 95.94 358 PRO B C 1
ATOM 7748 O O . PRO B 1 358 ? 4.137 31.281 16.672 1 95.94 358 PRO B O 1
ATOM 7751 N N . LEU B 1 359 ? 3.59 29.25 16.016 1 96 359 LEU B N 1
ATOM 7752 C CA . LEU B 1 359 ? 2.162 29.531 15.938 1 96 359 LEU B CA 1
ATOM 7753 C C . LEU B 1 359 ? 1.597 29.891 17.312 1 96 359 LEU B C 1
ATOM 7755 O O . LEU B 1 359 ? 0.626 30.641 17.406 1 96 359 LEU B O 1
ATOM 7759 N N . MET B 1 360 ? 2.154 29.391 18.359 1 94.44 360 MET B N 1
ATOM 7760 C CA . MET B 1 360 ? 1.608 29.547 19.703 1 94.44 360 MET B CA 1
ATOM 7761 C C . MET B 1 360 ? 1.86 30.938 20.234 1 94.44 360 MET B C 1
ATOM 7763 O O . MET B 1 360 ? 2.988 31.438 20.188 1 94.44 360 MET B O 1
ATOM 7767 N N . PRO B 1 361 ? 0.853 31.547 20.75 1 95.38 361 PRO B N 1
ATOM 7768 C CA . PRO B 1 361 ? 1 32.875 21.328 1 95.38 361 PRO B CA 1
ATOM 7769 C C . PRO B 1 361 ? 1.638 32.875 22.703 1 95.38 361 PRO B C 1
ATOM 7771 O O . PRO B 1 361 ? 2.01 31.797 23.203 1 95.38 361 PRO B O 1
ATOM 7774 N N . ASP B 1 362 ? 1.808 34.062 23.25 1 94.5 362 ASP B N 1
ATOM 7775 C CA . ASP B 1 362 ? 2.4 34.188 24.578 1 94.5 362 ASP B CA 1
ATOM 7776 C C . ASP B 1 362 ? 1.416 33.75 25.656 1 94.5 362 ASP B C 1
ATOM 7778 O O . ASP B 1 362 ? 1.823 33.25 26.719 1 94.5 362 ASP B O 1
ATOM 7782 N N . SER B 1 363 ? 0.142 34 25.422 1 94.94 363 SER B N 1
ATOM 7783 C CA . SER B 1 363 ? -0.952 33.594 26.312 1 94.94 363 SER B CA 1
ATOM 7784 C C . SER B 1 363 ? -2.242 33.375 25.531 1 94.94 363 SER B C 1
ATOM 7786 O O . SER B 1 363 ? -2.291 33.625 24.312 1 94.94 363 SER B O 1
ATOM 7788 N N . PHE B 1 364 ? -3.256 32.875 26.234 1 96.44 364 PHE B N 1
ATOM 7789 C CA . PHE B 1 364 ? -4.516 32.531 25.578 1 96.44 364 PHE B CA 1
ATOM 7790 C C . PHE B 1 364 ? -5.664 33.344 26.156 1 96.44 364 PHE B C 1
ATOM 7792 O O . PHE B 1 364 ? -5.934 33.312 27.359 1 96.44 364 PHE B O 1
ATOM 7799 N N . LEU B 1 365 ? -6.285 34.062 25.266 1 96.31 365 LEU B N 1
ATOM 7800 C CA . LEU B 1 365 ? -7.395 34.906 25.672 1 96.31 365 LEU B CA 1
ATOM 7801 C C . LEU B 1 365 ? -8.727 34.188 25.516 1 96.31 365 LEU B C 1
ATOM 7803 O O . LEU B 1 365 ? -9.227 34.062 24.391 1 96.31 365 LEU B O 1
ATOM 7807 N N . VAL B 1 366 ? -9.336 33.781 26.625 1 95.25 366 VAL B N 1
ATOM 7808 C CA . VAL B 1 366 ? -10.586 33.031 26.578 1 95.25 366 VAL B CA 1
ATOM 7809 C C . VAL B 1 366 ? -11.68 33.781 27.344 1 95.25 366 VAL B C 1
ATOM 7811 O O . VAL B 1 366 ? -11.594 33.938 28.562 1 95.25 366 VAL B O 1
ATOM 7814 N N . ASP B 1 367 ? -12.68 34.156 26.578 1 93 367 ASP B N 1
ATOM 7815 C CA . ASP B 1 367 ? -13.836 34.844 27.172 1 93 367 ASP B CA 1
ATOM 7816 C C . ASP B 1 367 ? -13.398 35.969 28.109 1 93 367 ASP B C 1
ATOM 7818 O O . ASP B 1 367 ? -13.836 36.031 29.25 1 93 367 ASP B O 1
ATOM 7822 N N . GLY B 1 368 ? -12.438 36.656 27.656 1 89.25 368 GLY B N 1
ATOM 7823 C CA . GLY B 1 368 ? -11.977 37.844 28.391 1 89.25 368 GLY B CA 1
ATOM 7824 C C . GLY B 1 368 ? -10.914 37.531 29.406 1 89.25 368 GLY B C 1
ATOM 7825 O O . GLY B 1 368 ? -10.336 38.406 30.016 1 89.25 368 GLY B O 1
ATOM 7826 N N . GLN B 1 369 ? -10.586 36.312 29.609 1 93.56 369 GLN B N 1
ATOM 7827 C CA . GLN B 1 369 ? -9.555 35.906 30.547 1 93.56 369 GLN B CA 1
ATOM 7828 C C . GLN B 1 369 ? -8.234 35.625 29.828 1 93.56 369 GLN B C 1
ATOM 7830 O O . GLN B 1 369 ? -8.227 35.031 28.734 1 93.56 369 GLN B O 1
ATOM 7835 N N . ASP B 1 370 ? -7.172 36.094 30.453 1 95.12 370 ASP B N 1
ATOM 7836 C CA . ASP B 1 370 ? -5.828 35.844 29.938 1 95.12 370 ASP B CA 1
ATOM 7837 C C . ASP B 1 370 ? -5.195 34.656 30.641 1 95.12 370 ASP B C 1
ATOM 7839 O O . ASP B 1 370 ? -4.711 34.75 31.766 1 95.12 370 ASP B O 1
ATOM 7843 N N . ILE B 1 371 ? -5.188 33.594 29.984 1 94.88 371 ILE B N 1
ATOM 7844 C CA . ILE B 1 371 ? -4.656 32.344 30.547 1 94.88 371 ILE B CA 1
ATOM 7845 C C . ILE B 1 371 ? -3.199 32.188 30.141 1 94.88 371 ILE B C 1
ATOM 7847 O O . ILE B 1 371 ? -2.893 32.094 28.953 1 94.88 371 ILE B O 1
ATOM 7851 N N . THR B 1 372 ? -2.326 32.062 31.109 1 91.5 372 THR B N 1
ATOM 7852 C CA . THR B 1 372 ? -0.901 31.906 30.828 1 91.5 372 THR B CA 1
ATOM 7853 C C . THR B 1 372 ? -0.602 30.516 30.297 1 91.5 372 THR B C 1
ATOM 7855 O O . THR B 1 372 ? -1.41 29.594 30.453 1 91.5 372 THR B O 1
ATOM 7858 N N . TYR B 1 373 ? 0.52 30.469 29.688 1 87.19 373 TYR B N 1
ATOM 7859 C CA . TYR B 1 373 ? 0.937 29.219 29.062 1 87.19 373 TYR B CA 1
ATOM 7860 C C . TYR B 1 373 ? 0.979 28.094 30.078 1 87.19 373 TYR B C 1
ATOM 7862 O O . TYR B 1 373 ? 0.452 27 29.828 1 87.19 373 TYR B O 1
ATOM 7870 N N . PRO B 1 374 ? 1.524 28.234 31.281 1 86.94 374 PRO B N 1
ATOM 7871 C CA . PRO B 1 374 ? 1.55 27.156 32.281 1 86.94 374 PRO B CA 1
ATOM 7872 C C . PRO B 1 374 ? 0.153 26.734 32.719 1 86.94 374 PRO B C 1
ATOM 7874 O O . PRO B 1 374 ? -0.091 25.562 33 1 86.94 374 PRO B O 1
ATOM 7877 N N . ASP B 1 375 ? -0.681 27.688 32.719 1 90.31 375 ASP B N 1
ATOM 7878 C CA . ASP B 1 375 ? -2.039 27.406 33.188 1 90.31 375 ASP B CA 1
ATOM 7879 C C . ASP B 1 375 ? -2.867 26.766 32.062 1 90.31 375 ASP B C 1
ATOM 7881 O O . ASP B 1 375 ? -3.943 26.219 32.344 1 90.31 375 ASP B O 1
ATOM 7885 N N . PHE B 1 376 ? -2.336 26.828 30.984 1 92.06 376 PHE B N 1
ATOM 7886 C CA . PHE B 1 376 ? -3.027 26.281 29.812 1 92.06 376 PHE B CA 1
ATOM 7887 C C . PHE B 1 376 ? -2.656 24.828 29.609 1 92.06 376 PHE B C 1
ATOM 7889 O O . PHE B 1 376 ? -3.465 24.047 29.094 1 92.06 376 PHE B O 1
ATOM 7896 N N . LEU B 1 377 ? -1.511 24.406 30.062 1 90.38 377 LEU B N 1
ATOM 7897 C CA . LEU B 1 377 ? -0.97 23.062 29.844 1 90.38 377 LEU B CA 1
ATOM 7898 C C . LEU B 1 377 ? -1.649 22.047 30.75 1 90.38 377 LEU B C 1
ATOM 7900 O O . LEU B 1 377 ? -1.761 22.266 31.969 1 90.38 377 LEU B O 1
ATOM 7904 N N . PHE B 1 378 ? -2.086 20.922 30.172 1 91.12 378 PHE B N 1
ATOM 7905 C CA . PHE B 1 378 ? -2.686 19.797 30.875 1 91.12 378 PHE B CA 1
ATOM 7906 C C . PHE B 1 378 ? -3.877 20.25 31.719 1 91.12 378 PHE B C 1
ATOM 7908 O O . PHE B 1 378 ? -4.098 19.734 32.812 1 91.12 378 PHE B O 1
ATOM 7915 N N . ASN B 1 379 ? -4.555 21.266 31.203 1 91.62 379 ASN B N 1
ATOM 7916 C CA . ASN B 1 379 ? -5.684 21.812 31.953 1 91.62 379 ASN B CA 1
ATOM 7917 C C . ASN B 1 379 ? -7.008 21.531 31.234 1 91.62 379 ASN B C 1
ATOM 7919 O O . ASN B 1 379 ? -7.555 22.422 30.578 1 91.62 379 ASN B O 1
ATOM 7923 N N . THR B 1 380 ? -7.59 20.453 31.547 1 90.81 380 THR B N 1
ATOM 7924 C CA . THR B 1 380 ? -8.82 20.031 30.891 1 90.81 380 THR B CA 1
ATOM 7925 C C . THR B 1 380 ? -10.008 20.844 31.391 1 90.81 380 THR B C 1
ATOM 7927 O O . THR B 1 380 ? -11.062 20.875 30.75 1 90.81 380 THR B O 1
ATOM 7930 N N . SER B 1 381 ? -9.812 21.5 32.5 1 91 381 SER B N 1
ATOM 7931 C CA . SER B 1 381 ? -10.914 22.281 33.094 1 91 381 SER B CA 1
ATOM 7932 C C . SER B 1 381 ? -11.25 23.484 32.219 1 91 381 SER B C 1
ATOM 7934 O O . SER B 1 381 ? -12.359 24.016 32.281 1 91 381 SER B O 1
ATOM 7936 N N . VAL B 1 382 ? -10.305 23.906 31.422 1 94.19 382 VAL B N 1
ATOM 7937 C CA . VAL B 1 382 ? -10.555 25.031 30.531 1 94.19 382 VAL B CA 1
ATOM 7938 C C . VAL B 1 382 ? -11.711 24.703 29.594 1 94.19 382 VAL B C 1
ATOM 7940 O O . VAL B 1 382 ? -12.625 25.516 29.422 1 94.19 382 VAL B O 1
ATOM 7943 N N . LEU B 1 383 ? -11.695 23.547 29.016 1 95.25 383 LEU B N 1
ATOM 7944 C CA . LEU B 1 383 ? -12.758 23.109 28.109 1 95.25 383 LEU B CA 1
ATOM 7945 C C . LEU B 1 383 ? -14.07 22.906 28.859 1 95.25 383 LEU B C 1
ATOM 7947 O O . LEU B 1 383 ? -15.125 23.344 28.406 1 95.25 383 LEU B O 1
ATOM 7951 N N . LEU B 1 384 ? -14 22.312 30 1 92.94 384 LEU B N 1
ATOM 7952 C CA . LEU B 1 384 ? -15.203 21.953 30.75 1 92.94 384 LEU B CA 1
ATOM 7953 C C . LEU B 1 384 ? -15.875 23.188 31.328 1 92.94 384 LEU B C 1
ATOM 7955 O O . LEU B 1 384 ? -17.109 23.25 31.422 1 92.94 384 LEU B O 1
ATOM 7959 N N . HIS B 1 385 ? -15.047 24.109 31.672 1 91.62 385 HIS B N 1
ATOM 7960 C CA . HIS B 1 385 ? -15.562 25.328 32.281 1 91.62 385 HIS B CA 1
ATOM 7961 C C . HIS B 1 385 ? -16.172 26.266 31.25 1 91.62 385 HIS B C 1
ATOM 7963 O O . HIS B 1 385 ? -17.281 26.75 31.422 1 91.62 385 HIS B O 1
ATOM 7969 N N . PHE B 1 386 ? -15.477 26.547 30.203 1 93.69 386 PHE B N 1
ATOM 7970 C CA . PHE B 1 386 ? -15.898 27.547 29.234 1 93.69 386 PHE B CA 1
ATOM 7971 C C . PHE B 1 386 ? -16.844 26.938 28.188 1 93.69 386 PHE B C 1
ATOM 7973 O O . PHE B 1 386 ? -17.719 27.609 27.656 1 93.69 386 PHE B O 1
ATOM 7980 N N . GLY B 1 387 ? -16.625 25.641 27.922 1 94.12 387 GLY B N 1
ATOM 7981 C CA . GLY B 1 387 ? -17.453 24.969 26.922 1 94.12 387 GLY B CA 1
ATOM 7982 C C . GLY B 1 387 ? -16.922 25.141 25.516 1 94.12 387 GLY B C 1
ATOM 7983 O O . GLY B 1 387 ? -16 25.938 25.281 1 94.12 387 GLY B O 1
ATOM 7984 N N . VAL B 1 388 ? -17.516 24.484 24.594 1 96.56 388 VAL B N 1
ATOM 7985 C CA . VAL B 1 388 ? -17.047 24.406 23.219 1 96.56 388 VAL B CA 1
ATOM 7986 C C . VAL B 1 388 ? -17.25 25.75 22.516 1 96.56 388 VAL B C 1
ATOM 7988 O O . VAL B 1 388 ? -16.344 26.25 21.844 1 96.56 388 VAL B O 1
ATOM 7991 N N . GLU B 1 389 ? -18.406 26.375 22.734 1 96.62 389 GLU B N 1
ATOM 7992 C CA . GLU B 1 389 ? -18.766 27.578 21.984 1 96.62 389 GLU B CA 1
ATOM 7993 C C . GLU B 1 389 ? -17.828 28.734 22.328 1 96.62 389 GLU B C 1
ATOM 7995 O O . GLU B 1 389 ? -17.281 29.375 21.438 1 96.62 389 GLU B O 1
ATOM 8000 N N . LYS B 1 390 ? -17.594 28.953 23.594 1 96.12 390 LYS B N 1
ATOM 8001 C CA . LYS B 1 390 ? -16.75 30.062 24.031 1 96.12 390 LYS B CA 1
ATOM 8002 C C . LYS B 1 390 ? -15.289 29.828 23.625 1 96.12 390 LYS B C 1
ATOM 8004 O O . LYS B 1 390 ? -14.578 30.766 23.266 1 96.12 390 LYS B O 1
ATOM 8009 N N . LEU B 1 391 ? -14.844 28.641 23.734 1 97.44 391 LEU B N 1
ATOM 8010 C CA . LEU B 1 391 ? -13.477 28.328 23.328 1 97.44 391 LEU B CA 1
ATOM 8011 C C . LEU B 1 391 ? -13.297 28.531 21.828 1 97.44 391 LEU B C 1
ATOM 8013 O O . LEU B 1 391 ? -12.312 29.141 21.391 1 97.44 391 LEU B O 1
ATOM 8017 N N . VAL B 1 392 ? -14.273 28.016 21.016 1 98.12 392 VAL B N 1
ATOM 8018 C CA . VAL B 1 392 ? -14.195 28.172 19.562 1 98.12 392 VAL B CA 1
ATOM 8019 C C . VAL B 1 392 ? -14.172 29.656 19.203 1 98.12 392 VAL B C 1
ATOM 8021 O O . VAL B 1 392 ? -13.336 30.109 18.422 1 98.12 392 VAL B O 1
ATOM 8024 N N . ASP B 1 393 ? -15.055 30.406 19.812 1 96.81 393 ASP B N 1
ATOM 8025 C CA . ASP B 1 393 ? -15.148 31.828 19.547 1 96.81 393 ASP B CA 1
ATOM 8026 C C . ASP B 1 393 ? -13.844 32.531 19.891 1 96.81 393 ASP B C 1
ATOM 8028 O O . ASP B 1 393 ? -13.344 33.375 19.109 1 96.81 393 ASP B O 1
ATOM 8032 N N . SER B 1 394 ? -13.289 32.25 21.078 1 97.19 394 SER B N 1
ATOM 8033 C CA . SER B 1 394 ? -12.062 32.875 21.547 1 97.19 394 SER B CA 1
ATOM 8034 C C . SER B 1 394 ? -10.875 32.5 20.672 1 97.19 394 SER B C 1
ATOM 8036 O O . SER B 1 394 ? -10.078 33.344 20.281 1 97.19 394 SER B O 1
A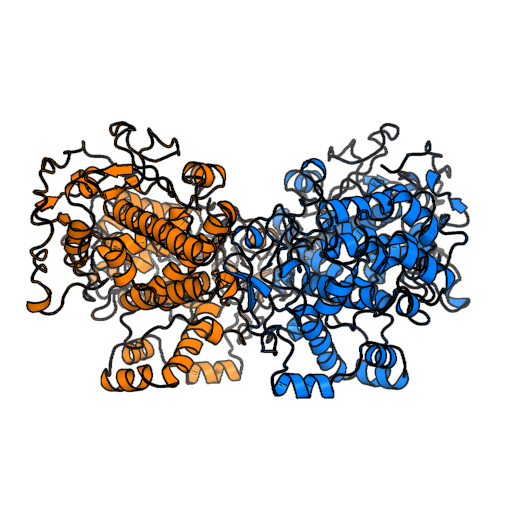TOM 8038 N N . PHE B 1 395 ? -10.75 31.219 20.344 1 98 395 PHE B N 1
ATOM 8039 C CA . PHE B 1 395 ? -9.633 30.734 19.547 1 98 395 PHE B CA 1
ATOM 8040 C C . PHE B 1 395 ? -9.727 31.266 18.109 1 98 395 PHE B C 1
ATOM 8042 O O . PHE B 1 395 ? -8.703 31.5 17.469 1 98 395 PHE B O 1
ATOM 8049 N N . ALA B 1 396 ? -10.961 31.484 17.578 1 97.56 396 ALA B N 1
ATOM 8050 C CA . ALA B 1 396 ? -11.164 31.984 16.219 1 97.56 396 ALA B CA 1
ATOM 8051 C C . ALA B 1 396 ? -10.797 33.469 16.141 1 97.56 396 ALA B C 1
ATOM 8053 O O . ALA B 1 396 ? -10.5 33.969 15.047 1 97.56 396 ALA B O 1
ATOM 8054 N N . ARG B 1 397 ? -10.734 34.156 17.281 1 96.56 397 ARG B N 1
ATOM 8055 C CA . ARG B 1 397 ? -10.539 35.594 17.281 1 96.56 397 ARG B CA 1
ATOM 8056 C C . ARG B 1 397 ? -9.109 35.969 17.672 1 96.56 397 ARG B C 1
ATOM 8058 O O . ARG B 1 397 ? -8.68 37.094 17.484 1 96.56 397 ARG B O 1
ATOM 8065 N N . GLN B 1 398 ? -8.375 35 18.203 1 97.19 398 GLN B N 1
ATOM 8066 C CA . GLN B 1 398 ? -6.996 35.281 18.609 1 97.19 398 GLN B CA 1
ATOM 8067 C C . GLN B 1 398 ? -6.016 34.875 17.516 1 97.19 398 GLN B C 1
ATOM 8069 O O . GLN B 1 398 ? -6.016 33.719 17.062 1 97.19 398 GLN B O 1
ATOM 8074 N N . GLN B 1 399 ? -5.145 35.812 17.109 1 96.88 399 GLN B N 1
ATOM 8075 C CA . GLN B 1 399 ? -4.203 35.562 16.016 1 96.88 399 GLN B CA 1
ATOM 8076 C C . GLN B 1 399 ? -3.09 34.625 16.438 1 96.88 399 GLN B C 1
ATOM 8078 O O . GLN B 1 399 ? -2.578 34.719 17.547 1 96.88 399 GLN B O 1
ATOM 8083 N N . ALA B 1 400 ? -2.707 33.719 15.547 1 97.62 400 ALA B N 1
ATOM 8084 C CA . ALA B 1 400 ? -1.545 32.844 15.719 1 97.62 400 ALA B CA 1
ATOM 8085 C C . ALA B 1 400 ? -0.27 33.531 15.242 1 97.62 400 ALA B C 1
ATOM 8087 O O . ALA B 1 400 ? -0.318 34.625 14.711 1 97.62 400 ALA B O 1
ATOM 8088 N N . GLY B 1 401 ? 0.832 32.906 15.477 1 97.38 401 GLY B N 1
ATOM 8089 C CA . GLY B 1 401 ? 2.107 33.531 15.141 1 97.38 401 GLY B CA 1
ATOM 8090 C C . GLY B 1 401 ? 2.578 33.188 13.742 1 97.38 401 GLY B C 1
ATOM 8091 O O . GLY B 1 401 ? 2.096 32.219 13.133 1 97.38 401 GLY B O 1
ATOM 8092 N N . GLN B 1 402 ? 3.484 34 13.289 1 97.25 402 GLN B N 1
ATOM 8093 C CA . GLN B 1 402 ? 4.148 33.75 12.016 1 97.25 402 GLN B CA 1
ATOM 8094 C C . GLN B 1 402 ? 5.223 32.688 12.172 1 97.25 402 GLN B C 1
ATOM 8096 O O . GLN B 1 402 ? 5.938 32.656 13.18 1 97.25 402 GLN B O 1
ATOM 8101 N N . ILE B 1 403 ? 5.441 31.75 11.242 1 95.88 403 ILE B N 1
ATOM 8102 C CA . ILE B 1 403 ? 6.332 30.594 11.383 1 95.88 403 ILE B CA 1
ATOM 8103 C C . ILE B 1 403 ? 7.699 30.938 10.797 1 95.88 403 ILE B C 1
ATOM 8105 O O . ILE B 1 403 ? 8.727 30.688 11.422 1 95.88 403 ILE B O 1
ATOM 8109 N N . GLY B 1 404 ? 7.848 31.547 9.617 1 94 404 GLY B N 1
ATOM 8110 C CA . GLY B 1 404 ? 9.109 31.797 8.938 1 94 404 GLY B CA 1
ATOM 8111 C C . GLY B 1 404 ? 9.797 33.062 9.406 1 94 404 GLY B C 1
ATOM 8112 O O . GLY B 1 404 ? 9.188 33.875 10.109 1 94 404 GLY B O 1
ATOM 8113 N N . GLY B 1 405 ? 11.102 33.125 9.141 1 94.69 405 GLY B N 1
ATOM 8114 C CA . GLY B 1 405 ? 11.844 34.375 9.359 1 94.69 405 GLY B CA 1
ATOM 8115 C C . GLY B 1 405 ? 12.602 34.375 10.672 1 94.69 405 GLY B C 1
ATOM 8116 O O . GLY B 1 405 ? 13.312 35.344 10.977 1 94.69 405 GLY B O 1
ATOM 8117 N N . GLY B 1 406 ? 12.445 33.344 11.477 1 95.81 406 GLY B N 1
ATOM 8118 C CA . GLY B 1 406 ? 13.188 33.25 12.719 1 95.81 406 GLY B CA 1
ATOM 8119 C C . GLY B 1 406 ? 12.602 34.094 13.836 1 95.81 406 GLY B C 1
ATOM 8120 O O . GLY B 1 406 ? 11.648 34.844 13.617 1 95.81 406 GLY B O 1
ATOM 8121 N N . TRP B 1 407 ? 13.023 33.906 15.016 1 96.94 407 TRP B N 1
ATOM 8122 C CA . TRP B 1 407 ? 12.797 34.688 16.203 1 96.94 407 TRP B CA 1
ATOM 8123 C C . TRP B 1 407 ? 11.305 34.781 16.531 1 96.94 407 TRP B C 1
ATOM 8125 O O . TRP B 1 407 ? 10.781 35.875 16.781 1 96.94 407 TRP B O 1
ATOM 8135 N N . ASN B 1 408 ? 10.609 33.719 16.547 1 97.44 408 ASN B N 1
ATOM 8136 C CA . ASN B 1 408 ? 9.195 33.781 16.891 1 97.44 408 ASN B CA 1
ATOM 8137 C C . ASN B 1 408 ? 8.734 32.562 17.656 1 97.44 408 ASN B C 1
ATOM 8139 O O . ASN B 1 408 ? 7.531 32.281 17.75 1 97.44 408 ASN B O 1
ATOM 8143 N N . VAL B 1 409 ? 9.703 31.766 18.156 1 96.69 409 VAL B N 1
ATOM 8144 C CA . VAL B 1 409 ? 9.367 30.625 18.984 1 96.69 409 VAL B CA 1
ATOM 8145 C C . VAL B 1 409 ? 9.273 31.062 20.453 1 96.69 409 VAL B C 1
ATOM 8147 O O . VAL B 1 409 ? 10.109 31.828 20.938 1 96.69 409 VAL B O 1
ATOM 8150 N N . HIS B 1 410 ? 8.203 30.625 21.094 1 94 410 HIS B N 1
ATOM 8151 C CA . HIS B 1 410 ? 8.062 30.906 22.516 1 94 410 HIS B CA 1
ATOM 8152 C C . HIS B 1 410 ? 9.203 30.281 23.328 1 94 410 HIS B C 1
ATOM 8154 O O . HIS B 1 410 ? 9.602 29.156 23.047 1 94 410 HIS B O 1
ATOM 8160 N N . ALA B 1 411 ? 9.75 30.969 24.297 1 92.56 411 ALA B N 1
ATOM 8161 C CA . ALA B 1 411 ? 10.922 30.562 25.062 1 92.56 411 ALA B CA 1
ATOM 8162 C C . ALA B 1 411 ? 10.688 29.219 25.734 1 92.56 411 ALA B C 1
ATOM 8164 O O . ALA B 1 411 ? 11.617 28.422 25.891 1 92.56 411 ALA B O 1
ATOM 8165 N N . ARG B 1 412 ? 9.5 28.906 26.062 1 89.62 412 ARG B N 1
ATOM 8166 C CA . ARG B 1 412 ? 9.172 27.688 26.781 1 89.62 412 ARG B CA 1
ATOM 8167 C C . ARG B 1 412 ? 9.281 26.469 25.875 1 89.62 412 ARG B C 1
ATOM 8169 O O . ARG B 1 412 ? 9.312 25.328 26.344 1 89.62 412 ARG B O 1
ATOM 8176 N N . LEU B 1 413 ? 9.359 26.703 24.625 1 92 413 LEU B N 1
ATOM 8177 C CA . LEU B 1 413 ? 9.391 25.594 23.656 1 92 413 LEU B CA 1
ATOM 8178 C C . LEU B 1 413 ? 10.812 25.375 23.141 1 92 413 LEU B C 1
ATOM 8180 O O . LEU B 1 413 ? 11.016 24.609 22.188 1 92 413 LEU B O 1
ATOM 8184 N N . GLN B 1 414 ? 11.766 26 23.766 1 94.44 414 GLN B N 1
ATOM 8185 C CA . GLN B 1 414 ? 13.164 25.938 23.328 1 94.44 414 GLN B CA 1
ATOM 8186 C C . GLN B 1 414 ? 13.656 24.5 23.25 1 94.44 414 GLN B C 1
ATOM 8188 O O . GLN B 1 414 ? 14.273 24.109 22.25 1 94.44 414 GLN B O 1
ATOM 8193 N N . GLU B 1 415 ? 13.328 23.688 24.203 1 93.62 415 GLU B N 1
ATOM 8194 C CA . GLU B 1 415 ? 13.828 22.312 24.266 1 93.62 415 GLU B CA 1
ATOM 8195 C C . GLU B 1 415 ? 13.25 21.453 23.141 1 93.62 415 GLU B C 1
ATOM 8197 O O . GLU B 1 415 ? 13.922 20.562 22.625 1 93.62 415 GLU B O 1
ATOM 8202 N N . VAL B 1 416 ? 12.039 21.688 22.828 1 91.81 416 VAL B N 1
ATOM 8203 C CA . VAL B 1 416 ? 11.359 20.922 21.781 1 91.81 416 VAL B CA 1
ATOM 8204 C C . VAL B 1 416 ? 12.023 21.188 20.438 1 91.81 416 VAL B C 1
ATOM 8206 O O . VAL B 1 416 ? 12.25 20.25 19.656 1 91.81 416 VAL B O 1
ATOM 8209 N N . VAL B 1 417 ? 12.312 22.391 20.188 1 95.75 417 VAL B N 1
ATOM 8210 C CA . VAL B 1 417 ? 12.922 22.766 18.922 1 95.75 417 VAL B CA 1
ATOM 8211 C C . VAL B 1 417 ? 14.352 22.219 18.844 1 95.75 417 VAL B C 1
ATOM 8213 O O . VAL B 1 417 ? 14.789 21.75 17.797 1 95.75 417 VAL B O 1
ATOM 8216 N N . GLU B 1 418 ? 15.078 22.297 19.984 1 97.38 418 GLU B N 1
ATOM 8217 C CA . GLU B 1 418 ? 16.422 21.734 20.047 1 97.38 418 GLU B CA 1
ATOM 8218 C C . GLU B 1 418 ? 16.406 20.234 19.719 1 97.38 418 GLU B C 1
ATOM 8220 O O . GLU B 1 418 ? 17.297 19.734 19.031 1 97.38 418 GLU B O 1
ATOM 8225 N N . LEU B 1 419 ? 15.406 19.578 20.188 1 96.38 419 LEU B N 1
ATOM 8226 C CA . LEU B 1 419 ? 15.297 18.125 20 1 96.38 419 LEU B CA 1
ATOM 8227 C C . LEU B 1 419 ? 15.164 17.781 18.531 1 96.38 419 LEU B C 1
ATOM 8229 O O . LEU B 1 419 ? 15.742 16.797 18.062 1 96.38 419 LEU B O 1
ATOM 8233 N N . VAL B 1 420 ? 14.398 18.531 17.75 1 96.88 420 VAL B N 1
ATOM 8234 C CA . VAL B 1 420 ? 14.219 18.281 16.328 1 96.88 420 VAL B CA 1
ATOM 8235 C C . VAL B 1 420 ? 15.562 18.391 15.609 1 96.88 420 VAL B C 1
ATOM 8237 O O . VAL B 1 420 ? 15.875 17.578 14.742 1 96.88 420 VAL B O 1
ATOM 8240 N N . ILE B 1 421 ? 16.344 19.406 15.961 1 98.19 421 ILE B N 1
ATOM 8241 C CA . ILE B 1 421 ? 17.672 19.594 15.359 1 98.19 421 ILE B CA 1
ATOM 8242 C C . ILE B 1 421 ? 18.562 18.406 15.688 1 98.19 421 ILE B C 1
ATOM 8244 O O . ILE B 1 421 ? 19.219 17.859 14.805 1 98.19 421 ILE B O 1
ATOM 8248 N N . LYS B 1 422 ? 18.547 18 16.953 1 98.06 422 LYS B N 1
ATOM 8249 C CA . LYS B 1 422 ? 19.359 16.875 17.406 1 98.06 422 LYS B CA 1
ATOM 8250 C C . LYS B 1 422 ? 18.953 15.594 16.672 1 98.06 422 LYS B C 1
ATOM 8252 O O . LYS B 1 422 ? 19.812 14.812 16.266 1 98.06 422 LYS B O 1
ATOM 8257 N N . GLU B 1 423 ? 17.672 15.391 16.531 1 97.62 423 GLU B N 1
ATOM 8258 C CA . GLU B 1 423 ? 17.188 14.203 15.852 1 97.62 423 GLU B CA 1
ATOM 8259 C C . GLU B 1 423 ? 17.547 14.219 14.375 1 97.62 423 GLU B C 1
ATOM 8261 O O . GLU B 1 423 ? 17.922 13.188 13.805 1 97.62 423 GLU B O 1
ATOM 8266 N N . SER B 1 424 ? 17.391 15.336 13.781 1 98 424 SER B N 1
ATOM 8267 C CA . SER B 1 424 ? 17.781 15.477 12.375 1 98 424 SER B CA 1
ATOM 8268 C C . SER B 1 424 ? 19.234 15.109 12.164 1 98 424 SER B C 1
ATOM 8270 O O . SER B 1 424 ? 19.594 14.477 11.164 1 98 424 SER B O 1
ATOM 8272 N N . ARG B 1 425 ? 20.125 15.547 13.109 1 98.12 425 ARG B N 1
ATOM 8273 C CA . ARG B 1 425 ? 21.547 15.258 13.039 1 98.12 425 ARG B CA 1
ATOM 8274 C C . ARG B 1 425 ? 21.812 13.766 13.234 1 98.12 425 ARG B C 1
ATOM 8276 O O . ARG B 1 425 ? 22.609 13.172 12.508 1 98.12 425 ARG B O 1
ATOM 8283 N N . ALA B 1 426 ? 21.125 13.219 14.203 1 97.69 426 ALA B N 1
ATOM 8284 C CA . ALA B 1 426 ? 21.281 11.789 14.484 1 97.69 426 ALA B CA 1
ATOM 8285 C C . ALA B 1 426 ? 20.891 10.953 13.273 1 97.69 426 ALA B C 1
ATOM 8287 O O . ALA B 1 426 ? 21.469 9.891 13.031 1 97.69 426 ALA B O 1
ATOM 8288 N N . LEU B 1 427 ? 19.984 11.438 12.477 1 98.31 427 LEU B N 1
ATOM 8289 C CA . LEU B 1 427 ? 19.453 10.695 11.344 1 98.31 427 LEU B CA 1
ATOM 8290 C C . LEU B 1 427 ? 20.141 11.109 10.047 1 98.31 427 LEU B C 1
ATOM 8292 O O . LEU B 1 427 ? 19.781 10.641 8.969 1 98.31 427 LEU B O 1
ATOM 8296 N N . ARG B 1 428 ? 21.047 11.992 10.133 1 98.25 428 ARG B N 1
ATOM 8297 C CA . ARG B 1 428 ? 21.891 12.422 9.031 1 98.25 428 ARG B CA 1
ATOM 8298 C C . ARG B 1 428 ? 21.062 12.953 7.863 1 98.25 428 ARG B C 1
ATOM 8300 O O . ARG B 1 428 ? 21.25 12.523 6.723 1 98.25 428 ARG B O 1
ATOM 8307 N N . VAL B 1 429 ? 20.125 13.82 8.133 1 98.56 429 VAL B N 1
ATOM 8308 C CA . VAL B 1 429 ? 19.312 14.5 7.137 1 98.56 429 VAL B CA 1
ATOM 8309 C C . VAL B 1 429 ? 20.203 15.359 6.242 1 98.56 429 VAL B C 1
ATOM 8311 O O . VAL B 1 429 ? 21.141 15.984 6.715 1 98.56 429 VAL B O 1
ATOM 8314 N N . GLN B 1 430 ? 19.922 15.391 4.941 1 98.38 430 GLN B N 1
ATOM 8315 C CA . GLN B 1 430 ? 20.75 16.125 3.996 1 98.38 430 GLN B CA 1
ATOM 8316 C C . GLN B 1 430 ? 20.578 17.641 4.168 1 98.38 430 GLN B C 1
ATOM 8318 O O . GLN B 1 430 ? 19.672 18.078 4.859 1 98.38 430 GLN B O 1
ATOM 8323 N N . PRO B 1 431 ? 21.484 18.469 3.582 1 98.69 431 PRO B N 1
ATOM 8324 C CA . PRO B 1 431 ? 21.422 19.922 3.707 1 98.69 431 PRO B CA 1
ATOM 8325 C C . PRO B 1 431 ? 20.156 20.5 3.064 1 98.69 431 PRO B C 1
ATOM 8327 O O . PRO B 1 431 ? 19.625 19.922 2.113 1 98.69 431 PRO B O 1
ATOM 8330 N N . PHE B 1 432 ? 19.828 21.641 3.564 1 98.69 432 PHE B N 1
ATOM 8331 C CA . PHE B 1 432 ? 18.641 22.391 3.146 1 98.69 432 PHE B CA 1
ATOM 8332 C C . PHE B 1 432 ? 18.625 22.562 1.634 1 98.69 432 PHE B C 1
ATOM 8334 O O . PHE B 1 432 ? 17.609 22.328 0.987 1 98.69 432 PHE B O 1
ATOM 8341 N N . ASN B 1 433 ? 19.703 22.875 1.027 1 98.75 433 ASN B N 1
ATOM 8342 C CA . ASN B 1 433 ? 19.781 23.141 -0.407 1 98.75 433 ASN B CA 1
ATOM 8343 C C . ASN B 1 433 ? 19.547 21.875 -1.219 1 98.75 433 ASN B C 1
ATOM 8345 O O . ASN B 1 433 ? 19.047 21.922 -2.34 1 98.75 433 ASN B O 1
ATOM 8349 N N . GLU B 1 434 ? 19.938 20.672 -0.71 1 98.38 434 GLU B N 1
ATOM 8350 C CA . GLU B 1 434 ? 19.656 19.438 -1.417 1 98.38 434 GLU B CA 1
ATOM 8351 C C . GLU B 1 434 ? 18.156 19.188 -1.523 1 98.38 434 GLU B C 1
ATOM 8353 O O . GLU B 1 434 ? 17.688 18.641 -2.525 1 98.38 434 GLU B O 1
ATOM 8358 N N . TYR B 1 435 ? 17.453 19.578 -0.507 1 98.5 435 TYR B N 1
ATOM 8359 C CA . TYR B 1 435 ? 16 19.438 -0.549 1 98.5 435 TYR B CA 1
ATOM 8360 C C . TYR B 1 435 ? 15.383 20.469 -1.484 1 98.5 435 TYR B C 1
ATOM 8362 O O . TYR B 1 435 ? 14.391 20.188 -2.162 1 98.5 435 TYR B O 1
ATOM 8370 N N . ARG B 1 436 ? 15.906 21.703 -1.453 1 98.19 436 ARG B N 1
ATOM 8371 C CA . ARG B 1 436 ? 15.438 22.672 -2.436 1 98.19 436 ARG B CA 1
ATOM 8372 C C . ARG B 1 436 ? 15.586 22.141 -3.854 1 98.19 436 ARG B C 1
ATOM 8374 O O . ARG B 1 436 ? 14.656 22.219 -4.66 1 98.19 436 ARG B O 1
ATOM 8381 N N . LYS B 1 437 ? 16.75 21.516 -4.121 1 97.25 437 LYS B N 1
ATOM 8382 C CA . LYS B 1 437 ? 16.984 20.938 -5.434 1 97.25 437 LYS B CA 1
ATOM 8383 C C . LYS B 1 437 ? 15.969 19.828 -5.73 1 97.25 437 LYS B C 1
ATOM 8385 O O . LYS B 1 437 ? 15.43 19.75 -6.836 1 97.25 437 LYS B O 1
ATOM 8390 N N . LYS B 1 438 ? 15.719 18.953 -4.762 1 96.94 438 LYS B N 1
ATOM 8391 C CA . LYS B 1 438 ? 14.789 17.844 -4.922 1 96.94 438 LYS B CA 1
ATOM 8392 C C . LYS B 1 438 ? 13.398 18.328 -5.316 1 96.94 438 LYS B C 1
ATOM 8394 O O . LYS B 1 438 ? 12.703 17.672 -6.086 1 96.94 438 LYS B O 1
ATOM 8399 N N . PHE B 1 439 ? 12.984 19.516 -4.84 1 96.06 439 PHE B N 1
ATOM 8400 C CA . PHE B 1 439 ? 11.672 20.078 -5.117 1 96.06 439 PHE B CA 1
ATOM 8401 C C . PHE B 1 439 ? 11.742 21.094 -6.25 1 96.06 439 PHE B C 1
ATOM 8403 O O . PHE B 1 439 ? 10.844 21.906 -6.414 1 96.06 439 PHE B O 1
ATOM 8410 N N . GLU B 1 440 ? 12.867 21.109 -6.938 1 92.75 440 GLU B N 1
ATOM 8411 C CA . GLU B 1 440 ? 13.094 21.922 -8.141 1 92.75 440 GLU B CA 1
ATOM 8412 C C . GLU B 1 440 ? 13.07 23.406 -7.816 1 92.75 440 GLU B C 1
ATOM 8414 O O . GLU B 1 440 ? 12.57 24.219 -8.609 1 92.75 440 GLU B O 1
ATOM 8419 N N . LEU B 1 441 ? 13.5 23.75 -6.637 1 95.38 441 LEU B N 1
ATOM 8420 C CA . LEU B 1 441 ? 13.727 25.141 -6.246 1 95.38 441 LEU B CA 1
ATOM 8421 C C . LEU B 1 441 ? 15.188 25.531 -6.449 1 95.38 441 LEU B C 1
ATOM 8423 O O . LEU B 1 441 ? 16.078 24.672 -6.418 1 95.38 441 LEU B O 1
ATOM 8427 N N . LYS B 1 442 ? 15.383 26.781 -6.734 1 95.31 442 LYS B N 1
ATOM 8428 C CA . LYS B 1 442 ? 16.75 27.266 -6.855 1 95.31 442 LYS B CA 1
ATOM 8429 C C . LYS B 1 442 ? 17.484 27.219 -5.516 1 95.31 442 LYS B C 1
ATOM 8431 O O . LYS B 1 442 ? 17 27.766 -4.52 1 95.31 442 LYS B O 1
ATOM 8436 N N . PRO B 1 443 ? 18.578 26.469 -5.457 1 97.69 443 PRO B N 1
ATOM 8437 C CA . PRO B 1 443 ? 19.359 26.516 -4.219 1 97.69 443 PRO B CA 1
ATOM 8438 C C . PRO B 1 443 ? 19.922 27.906 -3.93 1 97.69 443 PRO B C 1
ATOM 8440 O O . PRO B 1 443 ? 20.234 28.656 -4.859 1 97.69 443 PRO B O 1
ATOM 8443 N N . TYR B 1 444 ? 20.031 28.25 -2.637 1 98.5 444 TYR B N 1
ATOM 8444 C CA . TYR B 1 444 ? 20.625 29.531 -2.262 1 98.5 444 TYR B CA 1
ATOM 8445 C C . TYR B 1 444 ? 22.141 29.5 -2.443 1 98.5 444 TYR B C 1
ATOM 8447 O O . TYR B 1 444 ? 22.797 28.5 -2.135 1 98.5 444 TYR B O 1
ATOM 8455 N N . ALA B 1 445 ? 22.656 30.594 -2.922 1 98.12 445 ALA B N 1
ATOM 8456 C CA . ALA B 1 445 ? 24.094 30.672 -3.186 1 98.12 445 ALA B CA 1
ATOM 8457 C C . ALA B 1 445 ? 24.859 31.156 -1.954 1 98.12 445 ALA B C 1
ATOM 8459 O O . ALA B 1 445 ? 26.062 30.953 -1.845 1 98.12 445 ALA B O 1
ATOM 8460 N N . SER B 1 446 ? 24.109 31.859 -1.092 1 98.25 446 SER B N 1
ATOM 8461 C CA . SER B 1 446 ? 24.719 32.406 0.123 1 98.25 446 SER B CA 1
ATOM 8462 C C . SER B 1 446 ? 23.672 32.625 1.21 1 98.25 446 SER B C 1
ATOM 8464 O O . SER B 1 446 ? 22.469 32.625 0.934 1 98.25 446 SER B O 1
ATOM 8466 N N . PHE B 1 447 ? 24.188 32.812 2.451 1 98.56 447 PHE B N 1
ATOM 8467 C CA . PHE B 1 447 ? 23.297 33.125 3.557 1 98.56 447 PHE B CA 1
ATOM 8468 C C . PHE B 1 447 ? 22.656 34.5 3.355 1 98.56 447 PHE B C 1
ATOM 8470 O O . PHE B 1 447 ? 21.578 34.75 3.867 1 98.56 447 PHE B O 1
ATOM 8477 N N . TYR B 1 448 ? 23.25 35.375 2.561 1 97.81 448 TYR B N 1
ATOM 8478 C CA . TYR B 1 448 ? 22.75 36.719 2.299 1 97.81 448 TYR B CA 1
ATOM 8479 C C . TYR B 1 448 ? 21.594 36.719 1.322 1 97.81 448 TYR B C 1
ATOM 8481 O O . TYR B 1 448 ? 20.766 37.625 1.298 1 97.81 448 TYR B O 1
ATOM 8489 N N . GLU B 1 449 ? 21.531 35.656 0.509 1 97.19 449 GLU B N 1
ATOM 8490 C CA . GLU B 1 449 ? 20.359 35.406 -0.323 1 97.19 449 GLU B CA 1
ATOM 8491 C C . GLU B 1 449 ? 19.234 34.75 0.475 1 97.19 449 GLU B C 1
ATOM 8493 O O . GLU B 1 449 ? 18.062 34.938 0.175 1 97.19 449 GLU B O 1
ATOM 8498 N N . PHE B 1 450 ? 19.625 34.062 1.477 1 97.94 450 PHE B N 1
ATOM 8499 C CA . PHE B 1 450 ? 18.75 33.188 2.262 1 97.94 450 PHE B CA 1
ATOM 8500 C C . PHE B 1 450 ? 17.891 34.031 3.215 1 97.94 450 PHE B C 1
ATOM 8502 O O . PHE B 1 450 ? 16.703 33.75 3.381 1 97.94 450 PHE B O 1
ATOM 8509 N N . THR B 1 451 ? 18.406 34.969 3.848 1 97.38 451 THR B N 1
ATOM 8510 C CA . THR B 1 451 ? 17.688 35.844 4.797 1 97.38 451 THR B CA 1
ATOM 8511 C C . THR B 1 451 ? 17.922 37.312 4.477 1 97.38 451 THR B C 1
ATOM 8513 O O . THR B 1 451 ? 18.953 37.688 3.92 1 97.38 451 THR B O 1
ATOM 8516 N N . ASP B 1 452 ? 16.938 38.156 4.805 1 93 452 ASP B N 1
ATOM 8517 C CA . ASP B 1 452 ? 17.031 39.594 4.566 1 93 452 ASP B CA 1
ATOM 8518 C C . ASP B 1 452 ? 17.797 40.281 5.684 1 93 452 ASP B C 1
ATOM 8520 O O . ASP B 1 452 ? 18.203 41.438 5.547 1 93 452 ASP B O 1
ATOM 8524 N N . ASP B 1 453 ? 18.031 39.625 6.73 1 95.69 453 ASP B N 1
ATOM 8525 C CA . ASP B 1 453 ? 18.766 40.188 7.863 1 95.69 453 ASP B CA 1
ATOM 8526 C C . ASP B 1 453 ? 20.266 39.938 7.715 1 95.69 453 ASP B C 1
ATOM 8528 O O . ASP B 1 453 ? 20.734 38.812 7.902 1 95.69 453 ASP B O 1
ATOM 8532 N N . LYS B 1 454 ? 21.016 40.969 7.52 1 97.12 454 LYS B N 1
ATOM 8533 C CA . LYS B 1 454 ? 22.438 40.875 7.238 1 97.12 454 LYS B CA 1
ATOM 8534 C C . LYS B 1 454 ? 23.203 40.312 8.438 1 97.12 454 LYS B C 1
ATOM 8536 O O . LYS B 1 454 ? 24.172 39.562 8.281 1 97.12 454 LYS B O 1
ATOM 8541 N N . GLU B 1 455 ? 22.797 40.719 9.547 1 96.56 455 GLU B N 1
ATOM 8542 C CA . GLU B 1 455 ? 23.453 40.219 10.75 1 96.56 455 GLU B CA 1
ATOM 8543 C C . GLU B 1 455 ? 23.219 38.719 10.922 1 96.56 455 GLU B C 1
ATOM 8545 O O . GLU B 1 455 ? 24.141 38 11.273 1 96.56 455 GLU B O 1
ATOM 8550 N N . MET B 1 456 ? 22.031 38.312 10.711 1 96.94 456 MET B N 1
ATOM 8551 C CA . MET B 1 456 ? 21.734 36.875 10.75 1 96.94 456 MET B CA 1
ATOM 8552 C C . MET B 1 456 ? 22.578 36.125 9.719 1 96.94 456 MET B C 1
ATOM 8554 O O . MET B 1 456 ? 23.141 35.062 10.016 1 96.94 456 MET B O 1
ATOM 8558 N N . ALA B 1 457 ? 22.609 36.688 8.523 1 98.31 457 ALA B N 1
ATOM 8559 C CA . ALA B 1 457 ? 23.375 36.062 7.449 1 98.31 457 ALA B CA 1
ATOM 8560 C C . ALA B 1 457 ? 24.828 35.875 7.848 1 98.31 457 ALA B C 1
ATOM 8562 O O . ALA B 1 457 ? 25.406 34.812 7.656 1 98.31 457 ALA B O 1
ATOM 8563 N N . ARG B 1 458 ? 25.391 36.938 8.367 1 98.12 458 ARG B N 1
ATOM 8564 C CA . ARG B 1 458 ? 26.797 36.906 8.789 1 98.12 458 ARG B CA 1
ATOM 8565 C C . ARG B 1 458 ? 27.016 35.844 9.867 1 98.12 458 ARG B C 1
ATOM 8567 O O . ARG B 1 458 ? 27.984 35.094 9.797 1 98.12 458 ARG B O 1
ATOM 8574 N N . GLN B 1 459 ? 26.219 35.812 10.836 1 98 459 GLN B N 1
ATOM 8575 C CA . GLN B 1 459 ? 26.359 34.875 11.945 1 98 459 GLN B CA 1
ATOM 8576 C C . GLN B 1 459 ? 26.188 33.438 11.484 1 98 459 GLN B C 1
ATOM 8578 O O . GLN B 1 459 ? 26.906 32.531 11.938 1 98 459 GLN B O 1
ATOM 8583 N N . LEU B 1 460 ? 25.219 33.188 10.633 1 98.31 460 LEU B N 1
ATOM 8584 C CA . LEU B 1 460 ? 25 31.859 10.094 1 98.31 460 LEU B CA 1
ATOM 8585 C C . LEU B 1 460 ? 26.219 31.406 9.289 1 98.31 460 LEU B C 1
ATOM 8587 O O . LEU B 1 460 ? 26.594 30.234 9.344 1 98.31 460 LEU B O 1
ATOM 8591 N N . GLU B 1 461 ? 26.719 32.312 8.5 1 98.06 461 GLU B N 1
ATOM 8592 C CA . GLU B 1 461 ? 27.922 32 7.742 1 98.06 461 GLU B CA 1
ATOM 8593 C C . GLU B 1 461 ? 29.062 31.625 8.672 1 98.06 461 GLU B C 1
ATOM 8595 O O . GLU B 1 461 ? 29.844 30.719 8.375 1 98.06 461 GLU B O 1
ATOM 8600 N N . GLU B 1 462 ? 29.203 32.344 9.727 1 97.19 462 GLU B N 1
ATOM 8601 C CA . GLU B 1 462 ? 30.234 32.062 10.711 1 97.19 462 GLU B CA 1
ATOM 8602 C C . GLU B 1 462 ? 30.016 30.688 11.344 1 97.19 462 GLU B C 1
ATOM 8604 O O . GLU B 1 462 ? 30.984 29.953 11.609 1 97.19 462 GLU B O 1
ATOM 8609 N N . LEU B 1 463 ? 28.812 30.359 11.617 1 97.69 463 LEU B N 1
ATOM 8610 C CA . LEU B 1 463 ? 28.484 29.125 12.32 1 97.69 463 LEU B CA 1
ATOM 8611 C C . LEU B 1 463 ? 28.578 27.922 11.391 1 97.69 463 LEU B C 1
ATOM 8613 O O . LEU B 1 463 ? 29.125 26.875 11.773 1 97.69 463 LEU B O 1
ATOM 8617 N N . TYR B 1 464 ? 28.062 28 10.172 1 97.94 464 TYR B N 1
ATOM 8618 C CA . TYR B 1 464 ? 27.969 26.859 9.273 1 97.94 464 TYR B CA 1
ATOM 8619 C C . TYR B 1 464 ? 29.141 26.844 8.281 1 97.94 464 TYR B C 1
ATOM 8621 O O . TYR B 1 464 ? 29.484 25.781 7.746 1 97.94 464 TYR B O 1
ATOM 8629 N N . GLY B 1 465 ? 29.703 27.969 7.988 1 97.5 465 GLY B N 1
ATOM 8630 C CA . GLY B 1 465 ? 30.781 28.078 7.031 1 97.5 465 GLY B CA 1
ATOM 8631 C C . GLY B 1 465 ? 30.312 28.203 5.598 1 97.5 465 GLY B C 1
ATOM 8632 O O . GLY B 1 465 ? 30.781 29.047 4.844 1 97.5 465 GLY B O 1
ATOM 8633 N N . ASP B 1 466 ? 29.375 27.391 5.168 1 97.88 466 ASP B N 1
ATOM 8634 C CA . ASP B 1 466 ? 28.875 27.312 3.799 1 97.88 466 ASP B CA 1
ATOM 8635 C C . ASP B 1 466 ? 27.375 27.094 3.773 1 97.88 466 ASP B C 1
ATOM 8637 O O . ASP B 1 466 ? 26.844 26.312 4.559 1 97.88 466 ASP B O 1
ATOM 8641 N N . ILE B 1 467 ? 26.672 27.812 2.834 1 98.56 467 ILE B N 1
ATOM 8642 C CA . ILE B 1 467 ? 25.219 27.734 2.746 1 98.56 467 ILE B CA 1
ATOM 8643 C C . ILE B 1 467 ? 24.797 26.312 2.4 1 98.56 467 ILE B C 1
ATOM 8645 O O . ILE B 1 467 ? 23.719 25.859 2.785 1 98.56 467 ILE B O 1
ATOM 8649 N N . ASP B 1 468 ? 25.672 25.547 1.741 1 98.31 468 ASP B N 1
ATOM 8650 C CA . ASP B 1 468 ? 25.391 24.172 1.353 1 98.31 468 ASP B CA 1
ATOM 8651 C C . ASP B 1 468 ? 25.516 23.219 2.545 1 98.31 468 ASP B C 1
ATOM 8653 O O . ASP B 1 468 ? 25.25 22.016 2.424 1 98.31 468 ASP B O 1
ATOM 8657 N N . ALA B 1 469 ? 25.812 23.734 3.678 1 98.5 469 ALA B N 1
ATOM 8658 C CA . ALA B 1 469 ? 25.891 22.938 4.898 1 98.5 469 ALA B CA 1
ATOM 8659 C C . ALA B 1 469 ? 24.75 23.266 5.848 1 98.5 469 ALA B C 1
ATOM 8661 O O . ALA B 1 469 ? 24.625 22.656 6.918 1 98.5 469 ALA B O 1
ATOM 8662 N N . LEU B 1 470 ? 23.938 24.203 5.422 1 98.75 470 LEU B N 1
ATOM 8663 C CA . LEU B 1 470 ? 22.797 24.562 6.262 1 98.75 470 LEU B CA 1
ATOM 8664 C C . LEU B 1 470 ? 21.859 23.375 6.438 1 98.75 470 LEU B C 1
ATOM 8666 O O . LEU B 1 470 ? 21.469 22.734 5.457 1 98.75 470 LEU B O 1
ATOM 8670 N N . GLU B 1 471 ? 21.484 23.094 7.707 1 98.56 471 GLU B N 1
ATOM 8671 C CA . GLU B 1 471 ? 20.625 21.969 8.031 1 98.56 471 GLU B CA 1
ATOM 8672 C C . GLU B 1 471 ? 19.188 22.203 7.562 1 98.56 471 GLU B C 1
ATOM 8674 O O . GLU B 1 471 ? 18.75 23.359 7.473 1 98.56 471 GLU B O 1
ATOM 8679 N N . PHE B 1 472 ? 18.469 21.141 7.324 1 98.5 472 PHE B N 1
ATOM 8680 C CA . PHE B 1 472 ? 17.141 21.141 6.73 1 98.5 472 PHE B CA 1
ATOM 8681 C C . PHE B 1 472 ? 16.156 21.922 7.594 1 98.5 472 PHE B C 1
ATOM 8683 O O . PHE B 1 472 ? 15.562 22.906 7.133 1 98.5 472 PHE B O 1
ATOM 8690 N N . TYR B 1 473 ? 15.953 21.562 8.875 1 98 473 TYR B N 1
ATOM 8691 C CA . TYR B 1 473 ? 14.922 22.141 9.727 1 98 473 TYR B CA 1
ATOM 8692 C C . TYR B 1 473 ? 15.227 23.594 10.055 1 98 473 TYR B C 1
ATOM 8694 O O . TYR B 1 473 ? 14.375 24.469 9.883 1 98 473 TYR B O 1
ATOM 8702 N N . PRO B 1 474 ? 16.484 23.953 10.484 1 97.94 474 PRO B N 1
ATOM 8703 C CA . PRO B 1 474 ? 16.797 25.375 10.656 1 97.94 474 PRO B CA 1
ATOM 8704 C C . PRO B 1 474 ? 16.578 26.188 9.383 1 97.94 474 PRO B C 1
ATOM 8706 O O . PRO B 1 474 ? 16.125 27.328 9.445 1 97.94 474 PRO B O 1
ATOM 8709 N N . GLY B 1 475 ? 16.938 25.547 8.25 1 98.44 475 GLY B N 1
ATOM 8710 C CA . GLY B 1 475 ? 16.719 26.234 6.984 1 98.44 475 GLY B CA 1
ATOM 8711 C C . GLY B 1 475 ? 15.266 26.609 6.754 1 98.44 475 GLY B C 1
ATOM 8712 O O . GLY B 1 475 ? 14.969 27.719 6.32 1 98.44 475 GLY B O 1
ATOM 8713 N N . LEU B 1 476 ? 14.367 25.766 7.074 1 98 476 LEU B N 1
ATOM 8714 C CA . LEU B 1 476 ? 12.938 25.984 6.875 1 98 476 LEU B CA 1
ATOM 8715 C C . LEU B 1 476 ? 12.422 27.094 7.777 1 98 476 LEU B C 1
ATOM 8717 O O . LEU B 1 476 ? 11.609 27.922 7.355 1 98 476 LEU B O 1
ATOM 8721 N N . LEU B 1 477 ? 12.914 27.188 9 1 97.19 477 LEU B N 1
ATOM 8722 C CA . LEU B 1 477 ? 12.391 28.125 9.992 1 97.19 477 LEU B CA 1
ATOM 8723 C C . LEU B 1 477 ? 13.008 29.5 9.812 1 97.19 477 LEU B C 1
ATOM 8725 O O . LEU B 1 477 ? 12.391 30.516 10.156 1 97.19 477 LEU B O 1
ATOM 8729 N N . LEU B 1 478 ? 14.25 29.594 9.258 1 97.81 478 LEU B N 1
ATOM 8730 C CA . LEU B 1 478 ? 14.984 30.859 9.227 1 97.81 478 LEU B CA 1
ATOM 8731 C C . LEU B 1 478 ? 14.836 31.547 7.875 1 97.81 478 LEU B C 1
ATOM 8733 O O . LEU B 1 478 ? 15.141 32.719 7.734 1 97.81 478 LEU B O 1
ATOM 8737 N N . GLU B 1 479 ? 14.406 30.75 6.879 1 98 479 GLU B N 1
ATOM 8738 C CA . GLU B 1 479 ? 14.242 31.312 5.543 1 98 479 GLU B CA 1
ATOM 8739 C C . GLU B 1 479 ? 13.352 32.562 5.57 1 98 479 GLU B C 1
ATOM 8741 O O . GLU B 1 479 ? 12.336 32.594 6.266 1 98 479 GLU B O 1
ATOM 8746 N N . ARG B 1 480 ? 13.766 33.594 4.84 1 96.38 480 ARG B N 1
ATOM 8747 C CA . ARG B 1 480 ? 12.938 34.812 4.75 1 96.38 480 ARG B CA 1
ATOM 8748 C C . ARG B 1 480 ? 11.531 34.469 4.266 1 96.38 480 ARG B C 1
ATOM 8750 O O . ARG B 1 480 ? 11.359 33.594 3.412 1 96.38 480 ARG B O 1
ATOM 8757 N N . THR B 1 481 ? 10.578 35.125 4.836 1 94.25 481 THR B N 1
ATOM 8758 C CA . THR B 1 481 ? 9.188 34.875 4.445 1 94.25 481 THR B CA 1
ATOM 8759 C C . THR B 1 481 ? 8.836 35.656 3.188 1 94.25 481 THR B C 1
ATOM 8761 O O . THR B 1 481 ? 9.453 36.688 2.896 1 94.25 481 THR B O 1
ATOM 8764 N N . ARG B 1 482 ? 7.934 35.125 2.453 1 90.31 482 ARG B N 1
ATOM 8765 C CA . ARG B 1 482 ? 7.328 35.906 1.391 1 90.31 482 ARG B CA 1
ATOM 8766 C C . ARG B 1 482 ? 6.52 37.062 1.967 1 90.31 482 ARG B C 1
ATOM 8768 O O . ARG B 1 482 ? 6.191 37.062 3.156 1 90.31 482 ARG B O 1
ATOM 8775 N N . ASP B 1 483 ? 6.219 38.031 1.102 1 87.06 483 ASP B N 1
ATOM 8776 C CA . ASP B 1 483 ? 5.461 39.188 1.565 1 87.06 483 ASP B CA 1
ATOM 8777 C C . ASP B 1 483 ? 4.078 38.75 2.062 1 87.06 483 ASP B C 1
ATOM 8779 O O . ASP B 1 483 ? 3.33 38.094 1.349 1 87.06 483 ASP B O 1
ATOM 8783 N N . SER B 1 484 ? 3.816 39.125 3.33 1 88 484 SER B N 1
ATOM 8784 C CA . SER B 1 484 ? 2.521 38.906 3.967 1 88 484 SER B CA 1
ATOM 8785 C C . SER B 1 484 ? 2.176 37.438 4.043 1 88 484 SER B C 1
ATOM 8787 O O . SER B 1 484 ? 1.012 37.062 3.902 1 88 484 SER B O 1
ATOM 8789 N N . ALA B 1 485 ? 3.258 36.688 4.133 1 90.44 485 ALA B N 1
ATOM 8790 C CA . ALA B 1 485 ? 3.021 35.219 4.188 1 90.44 485 ALA B CA 1
ATOM 8791 C C . ALA B 1 485 ? 3.436 34.656 5.539 1 90.44 485 ALA B C 1
ATOM 8793 O O . ALA B 1 485 ? 4.184 35.281 6.285 1 90.44 485 ALA B O 1
ATOM 8794 N N . ILE B 1 486 ? 2.908 33.5 5.816 1 93 486 ILE B N 1
ATOM 8795 C CA . ILE B 1 486 ? 3.174 32.844 7.086 1 93 486 ILE B CA 1
ATOM 8796 C C . ILE B 1 486 ? 4.527 32.125 7.023 1 93 486 ILE B C 1
ATOM 8798 O O . ILE B 1 486 ? 5.219 32.031 8.039 1 93 486 ILE B O 1
ATOM 8802 N N . PHE B 1 487 ? 4.957 31.672 5.762 1 91.12 487 PHE B N 1
ATOM 8803 C CA . PHE B 1 487 ? 6.145 30.844 5.551 1 91.12 487 PHE B CA 1
ATOM 8804 C C . PHE B 1 487 ? 7.094 31.516 4.562 1 91.12 487 PHE B C 1
ATOM 8806 O O . PHE B 1 487 ? 6.719 32.469 3.879 1 91.12 487 PHE B O 1
ATOM 8813 N N . GLY B 1 488 ? 8.305 30.938 4.57 1 92.69 488 GLY B N 1
ATOM 8814 C CA . GLY B 1 488 ? 9.172 31.141 3.424 1 92.69 488 GLY B CA 1
ATOM 8815 C C . GLY B 1 488 ? 8.812 30.266 2.238 1 92.69 488 GLY B C 1
ATOM 8816 O O . GLY B 1 488 ? 7.93 29.406 2.338 1 92.69 488 GLY B O 1
ATOM 8817 N N . GLU B 1 489 ? 9.445 30.406 1.118 1 93.94 489 GLU B N 1
ATOM 8818 C CA . GLU B 1 489 ? 9.18 29.703 -0.128 1 93.94 489 GLU B CA 1
ATOM 8819 C C . GLU B 1 489 ? 9.305 28.188 0.06 1 93.94 489 GLU B C 1
ATOM 8821 O O . GLU B 1 489 ? 8.438 27.422 -0.385 1 93.94 489 GLU B O 1
ATOM 8826 N N . SER B 1 490 ? 10.312 27.719 0.704 1 96.81 490 SER B N 1
ATOM 8827 C CA . SER B 1 490 ? 10.641 26.297 0.781 1 96.81 490 SER B CA 1
ATOM 8828 C C . SER B 1 490 ? 9.602 25.531 1.593 1 96.81 490 SER B C 1
ATOM 8830 O O . SER B 1 490 ? 9.227 24.422 1.233 1 96.81 490 SER B O 1
ATOM 8832 N N . MET B 1 491 ? 9.141 26.141 2.697 1 95.06 491 MET B N 1
ATOM 8833 C CA . MET B 1 491 ? 8.172 25.484 3.557 1 95.06 491 MET B CA 1
ATOM 8834 C C . MET B 1 491 ? 6.895 25.141 2.785 1 95.06 491 MET B C 1
ATOM 8836 O O . MET B 1 491 ? 6.375 24.031 2.883 1 95.06 491 MET B O 1
ATOM 8840 N N . VAL B 1 492 ? 6.422 26.047 2.062 1 90.56 492 VAL B N 1
ATOM 8841 C CA . VAL B 1 492 ? 5.176 25.859 1.328 1 90.56 492 VAL B CA 1
ATOM 8842 C C . VAL B 1 492 ? 5.391 24.875 0.179 1 90.56 492 VAL B C 1
ATOM 8844 O O . VAL B 1 492 ? 4.574 23.984 -0.035 1 90.56 492 VAL B O 1
ATOM 8847 N N . GLU B 1 493 ? 6.5 25.031 -0.549 1 92.44 493 GLU B N 1
ATOM 8848 C CA . GLU B 1 493 ? 6.766 24.234 -1.738 1 92.44 493 GLU B CA 1
ATOM 8849 C C . GLU B 1 493 ? 7.078 22.781 -1.367 1 92.44 493 GLU B C 1
ATOM 8851 O O . GLU B 1 493 ? 6.809 21.875 -2.145 1 92.44 493 GLU B O 1
ATOM 8856 N N . MET B 1 494 ? 7.625 22.609 -0.213 1 95.38 494 MET B N 1
ATOM 8857 C CA . MET B 1 494 ? 7.961 21.25 0.218 1 95.38 494 MET B CA 1
ATOM 8858 C C . MET B 1 494 ? 6.797 20.609 0.968 1 95.38 494 MET B C 1
ATOM 8860 O O . MET B 1 494 ? 6.598 19.406 0.895 1 95.38 494 MET B O 1
ATOM 8864 N N . GLY B 1 495 ? 6.102 21.391 1.736 1 94.62 495 GLY B N 1
ATOM 8865 C CA . GLY B 1 495 ? 5.031 20.859 2.568 1 94.62 495 GLY B CA 1
ATOM 8866 C C . GLY B 1 495 ? 3.805 20.453 1.775 1 94.62 495 GLY B C 1
ATOM 8867 O O . GLY B 1 495 ? 3.172 19.438 2.084 1 94.62 495 GLY B O 1
ATOM 8868 N N . ALA B 1 496 ? 3.492 21.172 0.751 1 92.19 496 ALA B N 1
ATOM 8869 C CA . ALA B 1 496 ? 2.258 20.969 -0.005 1 92.19 496 ALA B CA 1
ATOM 8870 C C . ALA B 1 496 ? 2.24 19.594 -0.676 1 92.19 496 ALA B C 1
ATOM 8872 O O . ALA B 1 496 ? 1.243 18.875 -0.6 1 92.19 496 ALA B O 1
ATOM 8873 N N . PRO B 1 497 ? 3.32 19.203 -1.276 1 94.62 497 PRO B N 1
ATOM 8874 C CA . PRO B 1 497 ? 3.316 17.875 -1.923 1 94.62 497 PRO B CA 1
ATOM 8875 C C . PRO B 1 497 ? 3.076 16.734 -0.938 1 94.62 497 PRO B C 1
ATOM 8877 O O . PRO B 1 497 ? 2.295 15.828 -1.222 1 94.62 497 PRO B O 1
ATOM 8880 N N . PHE B 1 498 ? 3.707 16.781 0.224 1 94.88 498 PHE B N 1
ATOM 8881 C CA . PHE B 1 498 ? 3.506 15.75 1.233 1 94.88 498 PHE B CA 1
ATOM 8882 C C . PHE B 1 498 ? 2.047 15.703 1.67 1 94.88 498 PHE B C 1
ATOM 8884 O O . PHE B 1 498 ? 1.464 14.617 1.776 1 94.88 498 PHE B O 1
ATOM 8891 N N . SER B 1 499 ? 1.515 16.844 1.902 1 93.25 499 SER B N 1
ATOM 8892 C CA . SER B 1 499 ? 0.156 16.938 2.428 1 93.25 499 SER B CA 1
ATOM 8893 C C . SER B 1 499 ? -0.868 16.453 1.405 1 93.25 499 SER B C 1
ATOM 8895 O O . SER B 1 499 ? -1.725 15.625 1.723 1 93.25 499 SER B O 1
ATOM 8897 N N . LEU B 1 500 ? -0.786 16.984 0.202 1 92.94 500 LEU B N 1
ATOM 8898 C CA . LEU B 1 500 ? -1.784 16.672 -0.816 1 92.94 500 LEU B CA 1
ATOM 8899 C C . LEU B 1 500 ? -1.705 15.211 -1.229 1 92.94 500 LEU B C 1
ATOM 8901 O O . LEU B 1 500 ? -2.734 14.562 -1.413 1 92.94 500 LEU B O 1
ATOM 8905 N N . LYS B 1 501 ? -0.529 14.727 -1.334 1 94.19 501 LYS B N 1
ATOM 8906 C CA . LYS B 1 501 ? -0.375 13.312 -1.667 1 94.19 501 LYS B CA 1
ATOM 8907 C C . LYS B 1 501 ? -0.942 12.422 -0.565 1 94.19 501 LYS B C 1
ATOM 8909 O O . LYS B 1 501 ? -1.611 11.422 -0.848 1 94.19 501 LYS B O 1
ATOM 8914 N N . GLY B 1 502 ? -0.617 12.766 0.634 1 95.06 502 GLY B N 1
ATOM 8915 C CA . GLY B 1 502 ? -1.137 12 1.751 1 95.06 502 GLY B CA 1
ATOM 8916 C C . GLY B 1 502 ? -2.652 12.008 1.83 1 95.06 502 GLY B C 1
ATOM 8917 O O . GLY B 1 502 ? -3.275 10.977 2.08 1 95.06 502 GLY B O 1
ATOM 8918 N N . LEU B 1 503 ? -3.252 13.125 1.58 1 96.56 503 LEU B N 1
ATOM 8919 C CA . LEU B 1 503 ? -4.699 13.273 1.689 1 96.56 503 LEU B CA 1
ATOM 8920 C C . LEU B 1 503 ? -5.402 12.547 0.547 1 96.56 503 LEU B C 1
ATOM 8922 O O . LEU B 1 503 ? -6.301 11.734 0.781 1 96.56 503 LEU B O 1
ATOM 8926 N N . LEU B 1 504 ? -4.93 12.75 -0.663 1 96.88 504 LEU B N 1
ATOM 8927 C CA . LEU B 1 504 ? -5.59 12.172 -1.826 1 96.88 504 LEU B CA 1
ATOM 8928 C C . LEU B 1 504 ? -5.215 10.703 -1.989 1 96.88 504 LEU B C 1
ATOM 8930 O O . LEU B 1 504 ? -5.883 9.969 -2.721 1 96.88 504 LEU B O 1
ATOM 8934 N N . GLY B 1 505 ? -4.152 10.328 -1.312 1 96.38 505 GLY B N 1
ATOM 8935 C CA . GLY B 1 505 ? -3.752 8.93 -1.343 1 96.38 505 GLY B CA 1
ATOM 8936 C C . GLY B 1 505 ? -4.637 8.031 -0.495 1 96.38 505 GLY B C 1
ATOM 8937 O O . GLY B 1 505 ? -4.496 6.809 -0.521 1 96.38 505 GLY B O 1
ATOM 8938 N N . ASN B 1 506 ? -5.586 8.672 0.239 1 97.69 506 ASN B N 1
ATOM 8939 C CA . ASN B 1 506 ? -6.523 7.891 1.045 1 97.69 506 ASN B CA 1
ATOM 8940 C C . ASN B 1 506 ? -7.402 7 0.175 1 97.69 506 ASN B C 1
ATOM 8942 O O . ASN B 1 506 ? -7.848 7.414 -0.897 1 97.69 506 ASN B O 1
ATOM 8946 N N . PRO B 1 507 ? -7.68 5.773 0.629 1 97.31 507 PRO B N 1
ATOM 8947 C CA . PRO B 1 507 ? -8.469 4.859 -0.197 1 97.31 507 PRO B CA 1
ATOM 8948 C C . PRO B 1 507 ? -9.844 5.426 -0.56 1 97.31 507 PRO B C 1
ATOM 8950 O O . PRO B 1 507 ? -10.375 5.125 -1.631 1 97.31 507 PRO B O 1
ATOM 8953 N N . ILE B 1 508 ? -10.461 6.246 0.266 1 98.25 508 ILE B N 1
ATOM 8954 C CA . ILE B 1 508 ? -11.797 6.754 -0.028 1 98.25 508 ILE B CA 1
ATOM 8955 C C . ILE B 1 508 ? -11.742 7.664 -1.254 1 98.25 508 ILE B C 1
ATOM 8957 O O . ILE B 1 508 ? -12.773 7.957 -1.86 1 98.25 508 ILE B O 1
ATOM 8961 N N . CYS B 1 509 ? -10.5 8.141 -1.589 1 98.12 509 CYS B N 1
ATOM 8962 C CA . CYS B 1 509 ? -10.328 9.031 -2.732 1 98.12 509 CYS B CA 1
ATOM 8963 C C . CYS B 1 509 ? -10.109 8.234 -4.016 1 98.12 509 CYS B C 1
ATOM 8965 O O . CYS B 1 509 ? -9.961 8.812 -5.09 1 98.12 509 CYS B O 1
ATOM 8967 N N . SER B 1 510 ? -10.086 6.914 -3.99 1 97.31 510 SER B N 1
ATOM 8968 C CA . SER B 1 510 ? -9.891 6.062 -5.156 1 97.31 510 SER B CA 1
ATOM 8969 C C . SER B 1 510 ? -11.188 5.863 -5.926 1 97.31 510 SER B C 1
ATOM 8971 O O . SER B 1 510 ? -12.273 6.031 -5.367 1 97.31 510 SER B O 1
ATOM 8973 N N . PRO B 1 511 ? -11.07 5.48 -7.141 1 96.12 511 PRO B N 1
ATOM 8974 C CA . PRO B 1 511 ? -12.281 5.211 -7.922 1 96.12 511 PRO B CA 1
ATOM 8975 C C . PRO B 1 511 ? -13.102 4.059 -7.355 1 96.12 511 PRO B C 1
ATOM 8977 O O . PRO B 1 511 ? -14.32 4.008 -7.551 1 96.12 511 PRO B O 1
ATOM 8980 N N . VAL B 1 512 ? -12.508 3.197 -6.629 1 95.5 512 VAL B N 1
ATOM 8981 C CA . VAL B 1 512 ? -13.172 2.02 -6.078 1 95.5 512 VAL B CA 1
ATOM 8982 C C . VAL B 1 512 ? -14 2.414 -4.863 1 95.5 512 VAL B C 1
ATOM 8984 O O . VAL B 1 512 ? -15.094 1.875 -4.645 1 95.5 512 VAL B O 1
ATOM 8987 N N . TYR B 1 513 ? -13.57 3.418 -4.137 1 98.06 513 TYR B N 1
ATOM 8988 C CA . TYR B 1 513 ? -14.195 3.734 -2.854 1 98.06 513 TYR B CA 1
ATOM 8989 C C . TYR B 1 513 ? -15.07 4.973 -2.967 1 98.06 513 TYR B C 1
ATOM 8991 O O . TYR B 1 513 ? -16.047 5.109 -2.23 1 98.06 513 TYR B O 1
ATOM 8999 N N . TRP B 1 514 ? -14.703 5.895 -3.879 1 98.5 514 TRP B N 1
ATOM 9000 C CA . TRP B 1 514 ? -15.422 7.16 -3.953 1 98.5 514 TRP B CA 1
ATOM 9001 C C . TRP B 1 514 ? -16.797 6.965 -4.594 1 98.5 514 TRP B C 1
ATOM 9003 O O . TRP B 1 514 ? -17 7.289 -5.766 1 98.5 514 TRP B O 1
ATOM 9013 N N . LYS B 1 515 ? -17.781 6.531 -3.824 1 97.88 515 LYS B N 1
ATOM 9014 C CA . LYS B 1 515 ? -19.156 6.305 -4.25 1 97.88 515 LYS B CA 1
ATOM 9015 C C . LYS B 1 515 ? -20.109 6.289 -3.055 1 97.88 515 LYS B C 1
ATOM 9017 O O . LYS B 1 515 ? -19.688 6.07 -1.919 1 97.88 515 LYS B O 1
ATOM 9022 N N . PRO B 1 516 ? -21.391 6.438 -3.285 1 97.94 516 PRO B N 1
ATOM 9023 C CA . PRO B 1 516 ? -22.344 6.57 -2.188 1 97.94 516 PRO B CA 1
ATOM 9024 C C . PRO B 1 516 ? -22.375 5.352 -1.269 1 97.94 516 PRO B C 1
ATOM 9026 O O . PRO B 1 516 ? -22.469 5.496 -0.047 1 97.94 516 PRO B O 1
ATOM 9029 N N . SER B 1 517 ? -22.266 4.168 -1.774 1 97.38 517 SER B N 1
ATOM 9030 C CA . SER B 1 517 ? -22.359 2.955 -0.972 1 97.38 517 SER B CA 1
ATOM 9031 C C . SER B 1 517 ? -21.25 2.885 0.072 1 97.38 517 SER B C 1
ATOM 9033 O O . SER B 1 517 ? -21.438 2.305 1.144 1 97.38 517 SER B O 1
ATOM 9035 N N . THR B 1 518 ? -20.078 3.475 -0.248 1 98.19 518 THR B N 1
ATOM 9036 C CA . THR B 1 518 ? -18.953 3.516 0.679 1 98.19 518 THR B CA 1
ATOM 9037 C C . THR B 1 518 ? -19.328 4.242 1.964 1 98.19 518 THR B C 1
ATOM 9039 O O . THR B 1 518 ? -18.844 3.908 3.043 1 98.19 518 THR B O 1
ATOM 9042 N N . PHE B 1 519 ? -20.25 5.195 1.816 1 98.5 519 PHE B N 1
ATOM 9043 C CA . PHE B 1 519 ? -20.594 6.094 2.914 1 98.5 519 PHE B CA 1
ATOM 9044 C C . PHE B 1 519 ? -22.016 5.824 3.414 1 98.5 519 PHE B C 1
ATOM 9046 O O . PHE B 1 519 ? -22.641 6.707 3.998 1 98.5 519 PHE B O 1
ATOM 9053 N N . GLY B 1 520 ? -22.484 4.688 3.139 1 96.12 520 GLY B N 1
ATOM 9054 C CA . GLY B 1 520 ? -23.797 4.309 3.627 1 96.12 520 GLY B CA 1
ATOM 9055 C C . GLY B 1 520 ? -24.938 4.844 2.77 1 96.12 520 GLY B C 1
ATOM 9056 O O . GLY B 1 520 ? -26.078 4.895 3.211 1 96.12 520 GLY B O 1
ATOM 9057 N N . GLY B 1 521 ? -24.641 5.195 1.547 1 96.31 521 GLY B N 1
ATOM 9058 C CA . GLY B 1 521 ? -25.641 5.742 0.649 1 96.31 521 GLY B CA 1
ATOM 9059 C C . GLY B 1 521 ? -25.531 7.246 0.473 1 96.31 521 GLY B C 1
ATOM 9060 O O . GLY B 1 521 ? -24.516 7.844 0.815 1 96.31 521 GLY B O 1
ATOM 9061 N N . ALA B 1 522 ? -26.578 7.844 -0.078 1 96.12 522 ALA B N 1
ATOM 9062 C CA . ALA B 1 522 ? -26.578 9.273 -0.396 1 96.12 522 ALA B CA 1
ATOM 9063 C C . ALA B 1 522 ? -26.469 10.117 0.871 1 96.12 522 ALA B C 1
ATOM 9065 O O . ALA B 1 522 ? -25.844 11.172 0.867 1 96.12 522 ALA B O 1
ATOM 9066 N N . ALA B 1 523 ? -27.062 9.672 1.914 1 96.62 523 ALA B N 1
ATOM 9067 C CA . ALA B 1 523 ? -27.094 10.438 3.156 1 96.62 523 ALA B CA 1
ATOM 9068 C C . ALA B 1 523 ? -25.688 10.688 3.682 1 96.62 523 ALA B C 1
ATOM 9070 O O . ALA B 1 523 ? -25.312 11.836 3.961 1 96.62 523 ALA B O 1
ATOM 9071 N N . GLY B 1 524 ? -24.891 9.594 3.838 1 98.06 524 GLY B N 1
ATOM 9072 C CA . GLY B 1 524 ? -23.531 9.75 4.301 1 98.06 524 GLY B CA 1
ATOM 9073 C C . GLY B 1 524 ? -22.641 10.477 3.307 1 98.06 524 GLY B C 1
ATOM 9074 O O . GLY B 1 524 ? -21.781 11.273 3.699 1 98.06 524 GLY B O 1
ATOM 9075 N N . PHE B 1 525 ? -22.875 10.219 2.037 1 98.44 525 PHE B N 1
ATOM 9076 C CA . PHE B 1 525 ? -22.078 10.859 0.992 1 98.44 525 PHE B CA 1
ATOM 9077 C C . PHE B 1 525 ? -22.312 12.367 0.981 1 98.44 525 PHE B C 1
ATOM 9079 O O . PHE B 1 525 ? -21.391 13.141 0.751 1 98.44 525 PHE B O 1
ATOM 9086 N N . ASP B 1 526 ? -23.516 12.766 1.275 1 98.44 526 ASP B N 1
ATOM 9087 C CA . ASP B 1 526 ? -23.859 14.188 1.343 1 98.44 526 ASP B CA 1
ATOM 9088 C C . ASP B 1 526 ? -23.156 14.867 2.52 1 98.44 526 ASP B C 1
ATOM 9090 O O . ASP B 1 526 ? -22.781 16.031 2.432 1 98.44 526 ASP B O 1
ATOM 9094 N N . ILE B 1 527 ? -23.047 14.148 3.607 1 98.75 527 ILE B N 1
ATOM 9095 C CA . ILE B 1 527 ? -22.344 14.695 4.766 1 98.75 527 ILE B CA 1
ATOM 9096 C C . ILE B 1 527 ? -20.906 14.984 4.398 1 98.75 527 ILE B C 1
ATOM 9098 O O . ILE B 1 527 ? -20.375 16.062 4.715 1 98.75 527 ILE B O 1
ATOM 9102 N N . VAL B 1 528 ? -20.25 14.094 3.654 1 98.75 528 VAL B N 1
ATOM 9103 C CA . VAL B 1 528 ? -18.859 14.281 3.211 1 98.75 528 VAL B CA 1
ATOM 9104 C C . VAL B 1 528 ? -18.797 15.469 2.256 1 98.75 528 VAL B C 1
ATOM 9106 O O . VAL B 1 528 ? -17.922 16.344 2.402 1 98.75 528 VAL B O 1
ATOM 9109 N N . ASN B 1 529 ? -19.766 15.578 1.365 1 98.38 529 ASN B N 1
ATOM 9110 C CA . ASN B 1 529 ? -19.719 16.547 0.277 1 98.38 529 ASN B CA 1
ATOM 9111 C C . ASN B 1 529 ? -20.094 17.953 0.758 1 98.38 529 ASN B C 1
ATOM 9113 O O . ASN B 1 529 ? -19.844 18.938 0.065 1 98.38 529 ASN B O 1
ATOM 9117 N N . SER B 1 530 ? -20.625 18.062 2 1 98.31 530 SER B N 1
ATOM 9118 C CA . SER B 1 530 ? -21.047 19.359 2.512 1 98.31 530 SER B CA 1
ATOM 9119 C C . SER B 1 530 ? -20.234 19.766 3.738 1 98.31 530 SER B C 1
ATOM 9121 O O . SER B 1 530 ? -20.547 20.75 4.41 1 98.31 530 SER B O 1
ATOM 9123 N N . ALA B 1 531 ? -19.266 19.031 4.031 1 98.62 531 ALA B N 1
ATOM 9124 C CA . ALA B 1 531 ? -18.5 19.219 5.258 1 98.62 531 ALA B CA 1
ATOM 9125 C C . ALA B 1 531 ? -17.734 20.547 5.215 1 98.62 531 ALA B C 1
ATOM 9127 O O . ALA B 1 531 ? -17.109 20.875 4.203 1 98.62 531 ALA B O 1
ATOM 9128 N N . THR B 1 532 ? -17.781 21.344 6.215 1 98.5 532 THR B N 1
ATOM 9129 C CA . THR B 1 532 ? -16.984 22.547 6.5 1 98.5 532 THR B CA 1
ATOM 9130 C C . THR B 1 532 ? -16.641 22.625 7.984 1 98.5 532 THR B C 1
ATOM 9132 O O . THR B 1 532 ? -17.25 21.938 8.805 1 98.5 532 THR B O 1
ATOM 9135 N N . LEU B 1 533 ? -15.656 23.406 8.258 1 98.69 533 LEU B N 1
ATOM 9136 C CA . LEU B 1 533 ? -15.336 23.641 9.664 1 98.69 533 LEU B CA 1
ATOM 9137 C C . LEU B 1 533 ? -16.531 24.219 10.414 1 98.69 533 LEU B C 1
ATOM 9139 O O . LEU B 1 533 ? -16.812 23.828 11.547 1 98.69 533 LEU B O 1
ATOM 9143 N N . GLU B 1 534 ? -17.203 25.109 9.812 1 98.44 534 GLU B N 1
ATOM 9144 C CA . GLU B 1 534 ? -18.375 25.734 10.406 1 98.44 534 GLU B CA 1
ATOM 9145 C C . GLU B 1 534 ? -19.469 24.719 10.688 1 98.44 534 GLU B C 1
ATOM 9147 O O . GLU B 1 534 ? -20.078 24.719 11.758 1 98.44 534 GLU B O 1
ATOM 9152 N N . ARG B 1 535 ? -19.766 23.875 9.734 1 98.44 535 ARG B N 1
ATOM 9153 C CA . ARG B 1 535 ? -20.766 22.844 9.93 1 98.44 535 ARG B CA 1
ATOM 9154 C C . ARG B 1 535 ? -20.359 21.891 11.055 1 98.44 535 ARG B C 1
ATOM 9156 O O . ARG B 1 535 ? -21.203 21.5 11.867 1 98.44 535 ARG B O 1
ATOM 9163 N N . LEU B 1 536 ? -19.094 21.484 11.078 1 98.75 536 LEU B N 1
ATOM 9164 C CA . LEU B 1 536 ? -18.609 20.609 12.148 1 98.75 536 LEU B CA 1
ATOM 9165 C C . LEU B 1 536 ? -18.891 21.234 13.516 1 98.75 536 LEU B C 1
ATOM 9167 O O . LEU B 1 536 ? -19.391 20.547 14.414 1 98.75 536 LEU B O 1
ATOM 9171 N N . VAL B 1 537 ? -18.625 22.531 13.664 1 98.62 537 VAL B N 1
ATOM 9172 C CA . VAL B 1 537 ? -18.781 23.188 14.953 1 98.62 537 VAL B CA 1
ATOM 9173 C C . VAL B 1 537 ? -20.25 23.438 15.242 1 98.62 537 VAL B C 1
ATOM 9175 O O . VAL B 1 537 ? -20.766 23.078 16.312 1 98.62 537 VAL B O 1
ATOM 9178 N N . CYS B 1 538 ? -20.984 23.969 14.32 1 98.25 538 CYS B N 1
ATOM 9179 C CA . CYS B 1 538 ? -22.328 24.484 14.562 1 98.25 538 CYS B CA 1
ATOM 9180 C C . CYS B 1 538 ? -23.328 23.344 14.734 1 98.25 538 CYS B C 1
ATOM 9182 O O . CYS B 1 538 ? -24.297 23.453 15.492 1 98.25 538 CYS B O 1
ATOM 9184 N N . LEU B 1 539 ? -23.094 22.219 14.094 1 98.06 539 LEU B N 1
ATOM 9185 C CA . LEU B 1 539 ? -23.953 21.062 14.273 1 98.06 539 LEU B CA 1
ATOM 9186 C C . LEU B 1 539 ? -23.688 20.375 15.602 1 98.06 539 LEU B C 1
ATOM 9188 O O . LEU B 1 539 ? -24.484 19.547 16.062 1 98.06 539 LEU B O 1
ATOM 9192 N N . ASN B 1 540 ? -22.562 20.719 16.219 1 98.06 540 ASN B N 1
ATOM 9193 C CA . ASN B 1 540 ? -22.156 20.016 17.438 1 98.06 540 ASN B CA 1
ATOM 9194 C C . ASN B 1 540 ? -21.984 20.984 18.609 1 98.06 540 ASN B C 1
ATOM 9196 O O . ASN B 1 540 ? -21.172 20.75 19.5 1 98.06 540 ASN B O 1
ATOM 9200 N N . SER B 1 541 ? -22.719 22.078 18.531 1 96.56 541 SER B N 1
ATOM 9201 C CA . SER B 1 541 ? -22.719 23.078 19.609 1 96.56 541 SER B CA 1
ATOM 9202 C C . SER B 1 541 ? -24.141 23.578 19.875 1 96.56 541 SER B C 1
ATOM 9204 O O . SER B 1 541 ? -25.047 23.344 19.078 1 96.56 541 SER B O 1
ATOM 9206 N N . ARG B 1 542 ? -24.312 24.188 21.016 1 94.38 542 ARG B N 1
ATOM 9207 C CA . ARG B 1 542 ? -25.625 24.688 21.406 1 94.38 542 ARG B CA 1
ATOM 9208 C C . ARG B 1 542 ? -25.984 25.953 20.625 1 94.38 542 ARG B C 1
ATOM 9210 O O . ARG B 1 542 ? -27.141 26.203 20.328 1 94.38 542 ARG B O 1
ATOM 9217 N N . TRP B 1 543 ? -25 26.797 20.375 1 94.44 543 TRP B N 1
ATOM 9218 C CA . TRP B 1 543 ? -25.125 27.938 19.484 1 94.44 543 TRP B CA 1
ATOM 9219 C C . TRP B 1 543 ? -23.891 28.062 18.578 1 94.44 543 TRP B C 1
ATOM 9221 O O . TRP B 1 543 ? -22.828 27.531 18.906 1 94.44 543 TRP B O 1
ATOM 9231 N N . CYS B 1 544 ? -24.016 28.75 17.453 1 96.44 544 CYS B N 1
ATOM 9232 C CA . CYS B 1 544 ? -22.938 28.781 16.469 1 96.44 544 CYS B CA 1
ATOM 9233 C C . CYS B 1 544 ? -22.047 30 16.672 1 96.44 544 CYS B C 1
ATOM 9235 O O . CYS B 1 544 ? -22.469 31.141 16.391 1 96.44 544 CYS B O 1
ATOM 9237 N N . PRO B 1 545 ? -20.859 29.812 17.109 1 96.44 545 PRO B N 1
ATOM 9238 C CA . PRO B 1 545 ? -19.922 30.938 17.25 1 96.44 545 PRO B CA 1
ATOM 9239 C C . PRO B 1 545 ? -19.266 31.328 15.914 1 96.44 545 PRO B C 1
ATOM 9241 O O . PRO B 1 545 ? -19.641 30.781 14.867 1 96.44 545 PRO B O 1
ATOM 9244 N N . TYR B 1 546 ? -18.359 32.375 15.984 1 96 546 TYR B N 1
ATOM 9245 C CA . TYR B 1 546 ? -17.531 32.656 14.812 1 96 546 TYR B CA 1
ATOM 9246 C C . TYR B 1 546 ? -16.562 31.516 14.562 1 96 546 TYR B C 1
ATOM 9248 O O . TYR B 1 546 ? -15.75 31.172 15.438 1 96 546 TYR B O 1
ATOM 9256 N N . VAL B 1 547 ? -16.719 30.906 13.43 1 97.19 547 VAL B N 1
ATOM 9257 C CA . VAL B 1 547 ? -15.883 29.734 13.117 1 97.19 547 VAL B CA 1
ATOM 9258 C C . VAL B 1 547 ? -15.141 29.984 11.805 1 97.19 547 VAL B C 1
ATOM 9260 O O . VAL B 1 547 ? -15.758 30.125 10.75 1 97.19 547 VAL B O 1
ATOM 9263 N N . SER B 1 548 ? -13.844 30.016 11.922 1 96.25 548 SER B N 1
ATOM 9264 C CA . SER B 1 548 ? -12.961 30.188 10.773 1 96.25 548 SER B CA 1
ATOM 9265 C C . SER B 1 548 ? -11.508 29.906 11.148 1 96.25 548 SER B C 1
ATOM 9267 O O . SER B 1 548 ? -11.164 29.859 12.328 1 96.25 548 SER B O 1
ATOM 9269 N N . PHE B 1 549 ? -10.711 29.688 10.141 1 97.5 549 PHE B N 1
ATOM 9270 C CA . PHE B 1 549 ? -9.273 29.609 10.359 1 97.5 549 PHE B CA 1
ATOM 9271 C C . PHE B 1 549 ? -8.633 30.984 10.258 1 97.5 549 PHE B C 1
ATOM 9273 O O . PHE B 1 549 ? -7.422 31.125 10.445 1 97.5 549 PHE B O 1
ATOM 9280 N N . HIS B 1 550 ? -9.414 31.984 9.969 1 95.81 550 HIS B N 1
ATOM 9281 C CA . HIS B 1 550 ? -8.961 33.344 9.812 1 95.81 550 HIS B CA 1
ATOM 9282 C C . HIS B 1 550 ? -9.633 34.281 10.828 1 95.81 550 HIS B C 1
ATOM 9284 O O . HIS B 1 550 ? -10.828 34.125 11.102 1 95.81 550 HIS B O 1
ATOM 9290 N N . VAL B 1 551 ? -8.844 35.219 11.422 1 95.81 551 VAL B N 1
ATOM 9291 C CA . VAL B 1 551 ? -9.406 36.188 12.359 1 95.81 551 VAL B CA 1
ATOM 9292 C C . VAL B 1 551 ? -10.398 37.094 11.633 1 95.81 551 VAL B C 1
ATOM 9294 O O . VAL B 1 551 ? -10.258 37.344 10.43 1 95.81 551 VAL B O 1
ATOM 9297 N N . PRO B 1 552 ? -11.375 37.594 12.328 1 92.31 552 PRO B N 1
ATOM 9298 C CA . PRO B 1 552 ? -12.352 38.469 11.68 1 92.31 552 PRO B CA 1
ATOM 9299 C C . PRO B 1 552 ? -11.719 39.719 11.102 1 92.31 552 PRO B C 1
ATOM 9301 O O . PRO B 1 552 ? -10.797 40.281 11.695 1 92.31 552 PRO B O 1
ATOM 9304 N N . ARG B 1 553 ? -12.117 40.188 9.859 1 78.62 553 ARG B N 1
ATOM 9305 C CA . ARG B 1 553 ? -11.578 41.375 9.188 1 78.62 553 ARG B CA 1
ATOM 9306 C C . ARG B 1 553 ? -12.242 42.656 9.703 1 78.62 553 ARG B C 1
ATOM 9308 O O . ARG B 1 553 ? -11.602 43.688 9.805 1 78.62 553 ARG B O 1
ATOM 9315 N N . SER B 1 554 ? -13.594 42.688 9.672 1 64 554 SER B N 1
ATOM 9316 C CA . SER B 1 554 ? -14.32 43.906 10 1 64 554 SER B CA 1
ATOM 9317 C C . SER B 1 554 ? -14.852 43.875 11.43 1 64 554 SER B C 1
ATOM 9319 O O . SER B 1 554 ? -15 42.781 12.008 1 64 554 SER B O 1
ATOM 9321 N N . GLU B 1 555 ? -14.969 45.062 12.102 1 53.38 555 GLU B N 1
ATOM 9322 C CA . GLU B 1 555 ? -15.555 45.281 13.414 1 53.38 555 GLU B CA 1
ATOM 9323 C C . GLU B 1 555 ? -16.906 44.594 13.539 1 53.38 555 GLU B C 1
ATOM 9325 O O . GLU B 1 555 ? -17.281 44.125 14.617 1 53.38 555 GLU B O 1
ATOM 9330 N N . GLU B 1 556 ? -17.641 44.562 12.555 1 48.22 556 GLU B N 1
ATOM 9331 C CA . GLU B 1 556 ? -18.984 44 12.602 1 48.22 556 GLU B CA 1
ATOM 9332 C C . GLU B 1 556 ? -18.938 42.5 12.891 1 48.22 556 GLU B C 1
ATOM 9334 O O . GLU B 1 556 ? -19.797 41.969 13.594 1 48.22 556 GLU B O 1
ATOM 9339 N N . ASP B 1 557 ? -18.047 41.812 12.359 1 54.31 557 ASP B N 1
ATOM 9340 C CA . ASP B 1 557 ? -17.891 40.375 12.57 1 54.31 557 ASP B CA 1
ATOM 9341 C C . ASP B 1 557 ? -17.328 40.094 13.961 1 54.31 557 ASP B C 1
ATOM 9343 O O . ASP B 1 557 ? -17.25 38.906 14.375 1 54.31 557 ASP B O 1
ATOM 9347 N N . HIS B 1 558 ? -16.844 41.094 14.656 1 51.47 558 HIS B N 1
ATOM 9348 C CA . HIS B 1 558 ? -16.203 41 15.961 1 51.47 558 HIS B CA 1
ATOM 9349 C C . HIS B 1 558 ? -17.234 40.875 17.078 1 51.47 558 HIS B C 1
ATOM 9351 O O . HIS B 1 558 ? -16.891 40.594 18.234 1 51.47 558 HIS B O 1
ATOM 9357 N N . ARG B 1 559 ? -18.484 41.281 16.859 1 48.66 559 ARG B N 1
ATOM 9358 C CA . ARG B 1 559 ? -19.438 41.25 17.953 1 48.66 559 ARG B CA 1
ATOM 9359 C C . ARG B 1 559 ? -19.844 39.812 18.281 1 48.66 559 ARG B C 1
ATOM 9361 O O . ARG B 1 559 ? -20.266 39.062 17.391 1 48.66 559 ARG B O 1
ATOM 9368 N N . PRO B 1 560 ? -19.406 39.438 19.406 1 52.53 560 PRO B N 1
ATOM 9369 C CA . PRO B 1 560 ? -19.859 38.094 19.844 1 52.53 560 PRO B CA 1
ATOM 9370 C C . PRO B 1 560 ? -21.359 37.906 19.609 1 52.53 560 PRO B C 1
ATOM 9372 O O . PRO B 1 560 ? -22.156 38.812 19.812 1 52.53 560 PRO B O 1
ATOM 9375 N N . ARG B 1 561 ? -21.812 37.094 18.688 1 46.5 561 ARG B N 1
ATOM 9376 C CA . ARG B 1 561 ? -23.234 36.812 18.516 1 46.5 561 ARG B CA 1
ATOM 9377 C C . ARG B 1 561 ? -23.906 36.5 19.844 1 46.5 561 ARG B C 1
ATOM 9379 O O . ARG B 1 561 ? -23.344 35.781 20.688 1 46.5 561 ARG B O 1
ATOM 9386 N N . ASP B 1 562 ? -24.641 37.438 20.359 1 42.06 562 ASP B N 1
ATOM 9387 C CA . ASP B 1 562 ? -25.422 37.281 21.578 1 42.06 562 ASP B CA 1
ATOM 9388 C C . ASP B 1 562 ? -26.125 35.906 21.594 1 42.06 562 ASP B C 1
ATOM 9390 O O . ASP B 1 562 ? -26.672 35.469 20.578 1 42.06 562 ASP B O 1
ATOM 9394 N N . PRO B 1 563 ? -25.75 34.969 22.5 1 42.34 563 PRO B N 1
ATOM 9395 C CA . PRO B 1 563 ? -26.578 33.781 22.656 1 42.34 563 PRO B CA 1
ATOM 9396 C C . PRO B 1 563 ? -28.062 34.031 22.453 1 42.34 563 PRO B C 1
ATOM 9398 O O . PRO B 1 563 ? -28.594 35.031 22.969 1 42.34 563 PRO B O 1
ATOM 9401 N N . SER B 1 564 ? -28.625 34.031 21.359 1 35.47 564 SER B N 1
ATOM 9402 C CA . SER B 1 564 ? -30.078 34.188 21.359 1 35.47 564 SER B CA 1
ATOM 9403 C C . SER B 1 564 ? -30.688 33.781 22.703 1 35.47 564 SER B C 1
ATOM 9405 O O . SER B 1 564 ? -30.062 33.031 23.469 1 35.47 564 SER B O 1
ATOM 9407 N N . THR B 1 565 ? -32 34.469 23.109 1 33.81 565 THR B N 1
ATOM 9408 C CA . THR B 1 565 ? -33 34.438 24.172 1 33.81 565 THR B CA 1
ATOM 9409 C C . THR B 1 565 ? -33.312 33 24.625 1 33.81 565 THR B C 1
ATOM 9411 O O . THR B 1 565 ? -34.094 32.781 25.531 1 33.81 565 THR B O 1
ATOM 9414 N N . ASP B 1 566 ? -33.219 32 23.75 1 33.34 566 ASP B N 1
ATOM 9415 C CA . ASP B 1 566 ? -34.062 30.922 24.25 1 33.34 566 ASP B CA 1
ATOM 9416 C C . ASP B 1 566 ? -33.594 30.422 25.609 1 33.34 566 ASP B C 1
ATOM 9418 O O . ASP B 1 566 ? -34.375 30.328 26.562 1 33.34 566 ASP B O 1
ATOM 9422 N N . SER B 1 567 ? -32.906 29.125 25.734 1 35.31 567 SER B N 1
ATOM 9423 C CA . SER B 1 567 ? -32.969 28.422 27 1 35.31 567 SER B CA 1
ATOM 9424 C C . SER B 1 567 ? -32 29.031 28.016 1 35.31 567 SER B C 1
ATOM 9426 O O . SER B 1 567 ? -30.797 29.078 27.781 1 35.31 567 SER B O 1
ATOM 9428 N N . HIS B 1 568 ? -32.344 30.047 28.812 1 34.06 568 HIS B N 1
ATOM 9429 C CA . HIS B 1 568 ? -31.875 30.688 30.031 1 34.06 568 HIS B CA 1
ATOM 9430 C C . HIS B 1 568 ? -31.25 29.688 31 1 34.06 568 HIS B C 1
ATOM 9432 O O . HIS B 1 568 ? -31.797 29.406 32.062 1 34.06 568 HIS B O 1
ATOM 9438 N N . HIS B 1 569 ? -30.844 28.453 30.578 1 34.12 569 HIS B N 1
ATOM 9439 C CA . HIS B 1 569 ? -30.328 27.797 31.766 1 34.12 569 HIS B CA 1
ATOM 9440 C C . HIS B 1 569 ? -29.141 28.547 32.344 1 34.12 569 HIS B C 1
ATOM 9442 O O . HIS B 1 569 ? -28.219 28.922 31.609 1 34.12 569 HIS B O 1
ATOM 9448 N N . PRO B 1 570 ? -29.297 29.312 33.406 1 34.53 570 PRO B N 1
ATOM 9449 C CA . PRO B 1 570 ? -28.203 29.906 34.188 1 34.53 570 PRO B CA 1
ATOM 9450 C C . PRO B 1 570 ? -26.984 29 34.281 1 34.53 570 PRO B C 1
ATOM 9452 O O . PRO B 1 570 ? -27.109 27.828 34.625 1 34.53 570 PRO B O 1
ATOM 9455 N N . ASP B 1 571 ? -26.031 28.984 33.406 1 41.12 571 ASP B N 1
ATOM 9456 C CA . ASP B 1 571 ? -24.766 28.266 33.469 1 41.12 571 ASP B CA 1
ATOM 9457 C C . ASP B 1 571 ? -24.047 28.5 34.781 1 41.12 571 ASP B C 1
ATOM 9459 O O . ASP B 1 571 ? -23.531 29.594 35.031 1 41.12 571 ASP B O 1
ATOM 9463 N N . SER B 1 572 ? -24.656 28.141 35.906 1 36.03 572 SER B N 1
ATOM 9464 C CA . SER B 1 572 ? -23.984 28.109 37.219 1 36.03 572 SER B CA 1
ATOM 9465 C C . SER B 1 572 ? -22.688 27.312 37.125 1 36.03 572 SER B C 1
ATOM 9467 O O . SER B 1 572 ? -22.562 26.25 37.75 1 36.03 572 SER B O 1
ATOM 9469 N N . ARG B 1 573 ? -22.125 27.172 35.938 1 49.12 573 ARG B N 1
ATOM 9470 C CA . ARG B 1 573 ? -20.859 26.438 36.062 1 49.12 573 ARG B CA 1
ATOM 9471 C C . ARG B 1 573 ? -19.906 27.172 37 1 49.12 573 ARG B C 1
ATOM 9473 O O . ARG B 1 573 ? -19.688 28.375 36.844 1 49.12 573 ARG B O 1
ATOM 9480 N N . ASP B 1 574 ? -19.641 26.781 38.25 1 38.53 574 ASP B N 1
ATOM 9481 C CA . ASP B 1 574 ? -18.625 27.25 39.188 1 38.53 574 ASP B CA 1
ATOM 9482 C C . ASP B 1 574 ? -17.297 27.516 38.5 1 38.53 574 ASP B C 1
ATOM 9484 O O . ASP B 1 574 ? -16.797 26.656 37.75 1 38.53 574 ASP B O 1
ATOM 9488 N N . THR B 1 575 ? -16.781 28.781 38.219 1 40.62 575 THR B N 1
ATOM 9489 C CA . THR B 1 575 ? -15.812 29.562 37.438 1 40.62 575 THR B CA 1
ATOM 9490 C C . THR B 1 575 ? -14.398 29.047 37.688 1 40.62 575 THR B C 1
ATOM 9492 O O . THR B 1 575 ? -13.422 29.672 37.219 1 40.62 575 THR B O 1
ATOM 9495 N N . LEU B 1 576 ? -13.969 28.203 38.594 1 39.69 576 LEU B N 1
ATOM 9496 C CA . LEU B 1 576 ? -12.531 28.312 38.844 1 39.69 576 LEU B CA 1
ATOM 9497 C C . LEU B 1 576 ? -11.75 27.391 37.906 1 39.69 576 LEU B C 1
ATOM 9499 O O . LEU B 1 576 ? -11.977 26.172 37.906 1 39.69 576 LEU B O 1
ATOM 9503 N N . VAL B 1 577 ? -11.172 27.828 36.812 1 49.03 577 VAL B N 1
ATOM 9504 C CA . VAL B 1 577 ? -10.109 27.125 36.125 1 49.03 577 VAL B CA 1
ATOM 9505 C C . VAL B 1 577 ? -9.031 26.703 37.094 1 49.03 577 VAL B C 1
ATOM 9507 O O . VAL B 1 577 ? -8.562 27.5 37.906 1 49.03 577 VAL B O 1
ATOM 9510 N N . TYR B 1 578 ? -8.812 25.406 37.188 1 51.56 578 TYR B N 1
ATOM 9511 C CA . TYR B 1 578 ? -7.812 24.891 38.125 1 51.56 578 TYR B CA 1
ATOM 9512 C C . TYR B 1 578 ? -6.434 25.453 37.812 1 51.56 578 TYR B C 1
ATOM 9514 O O . TYR B 1 578 ? -6.086 25.641 36.656 1 51.56 578 TYR B O 1
ATOM 9522 N N . THR B 1 579 ? -5.809 26.188 38.719 1 46.78 579 THR B N 1
ATOM 9523 C CA . THR B 1 579 ? -4.402 26.562 38.594 1 46.78 579 THR B CA 1
ATOM 9524 C C . THR B 1 579 ? -3.51 25.328 38.719 1 46.78 579 THR B C 1
ATOM 9526 O O . THR B 1 579 ? -3.568 24.625 39.75 1 46.78 579 THR B O 1
ATOM 9529 N N . THR B 1 580 ? -3.154 24.75 37.594 1 49.09 580 THR B N 1
ATOM 9530 C CA . THR B 1 580 ? -2.334 23.547 37.656 1 49.09 580 THR B CA 1
ATOM 9531 C C . THR B 1 580 ? -0.877 23.906 37.938 1 49.09 580 THR B C 1
ATOM 9533 O O . THR B 1 580 ? -0.428 25 37.625 1 49.09 580 THR B O 1
ATOM 9536 N N . GLN B 1 581 ? -0.195 23.156 38.781 1 47.34 581 GLN B N 1
ATOM 9537 C CA . GLN B 1 581 ? 1.244 23.266 39 1 47.34 581 GLN B CA 1
ATOM 9538 C C . GLN B 1 581 ? 2.004 23.203 37.688 1 47.34 581 GLN B C 1
ATOM 9540 O O . GLN B 1 581 ? 1.613 22.484 36.75 1 47.34 581 GLN B O 1
ATOM 9545 N N . PRO B 1 582 ? 2.967 24.094 37.438 1 44.41 582 PRO B N 1
ATOM 9546 C CA . PRO B 1 582 ? 3.732 24.25 36.188 1 44.41 582 PRO B CA 1
ATOM 9547 C C . PRO B 1 582 ? 4.312 22.938 35.688 1 44.41 582 PRO B C 1
ATOM 9549 O O . PRO B 1 582 ? 4.984 22.219 36.438 1 44.41 582 PRO B O 1
ATOM 9552 N N . ALA B 1 583 ? 3.725 22.344 34.594 1 50.94 583 ALA B N 1
ATOM 9553 C CA . ALA B 1 583 ? 4.27 21.125 34 1 50.94 583 ALA B CA 1
ATOM 9554 C C . ALA B 1 583 ? 5.301 21.453 32.938 1 50.94 583 ALA B C 1
ATOM 9556 O O . ALA B 1 583 ? 5.141 22.422 32.188 1 50.94 583 ALA B O 1
ATOM 9557 N N . GLU B 1 584 ? 6.531 20.844 33.125 1 43.81 584 GLU B N 1
ATOM 9558 C CA . GLU B 1 584 ? 7.59 21.016 32.156 1 43.81 584 GLU B CA 1
ATOM 9559 C C . GLU B 1 584 ? 7.344 20.141 30.922 1 43.81 584 GLU B C 1
ATOM 9561 O O . GLU B 1 584 ? 6.852 19.016 31.047 1 43.81 584 GLU B O 1
ATOM 9566 N N . LEU B 1 585 ? 7.309 20.625 29.766 1 44.41 585 LEU B N 1
ATOM 9567 C CA . LEU B 1 585 ? 7.113 19.969 28.484 1 44.41 585 LEU B CA 1
ATOM 9568 C C . LEU B 1 585 ? 8.312 19.094 28.141 1 44.41 585 LEU B C 1
ATOM 9570 O O . LEU B 1 585 ? 9.445 19.562 28.109 1 44.41 585 LEU B O 1
ATOM 9574 N N . ARG B 1 586 ? 8.328 17.688 28.344 1 35.16 586 ARG B N 1
ATOM 9575 C CA . ARG B 1 586 ? 9.367 16.797 27.844 1 35.16 586 ARG B CA 1
ATOM 9576 C C . ARG B 1 586 ? 8.992 16.25 26.469 1 35.16 586 ARG B C 1
ATOM 9578 O O . ARG B 1 586 ? 7.812 16.031 26.188 1 35.16 586 ARG B O 1
#

pLDDT: mean 92.27, std 12.41, range [33.34, 98.88]

Organism: Gadus morhua (NCBI:txid8049)

Radius of gyration: 32.41 Å; Cα contacts (8 Å, |Δi|>4): 2195; chains: 2; bounding box: 78×91×79 Å

Sequence (1172 aa):
MVNPCCNYPCENSGTCVRFGTERFECDCTRTGFHGDNCTVPEFWTRIHHLLKPSPDTVHYLLTHFHWLWDVINSSFLRNILMRVVLTVRSNFIPSPPTFNSKYGYLSWESYYNLSYYTRILPPVPEDCPMPMGTKGKAVLPDPRDLVTRFLIRKKFRPDPQGANLMFAFFAQHFTHQFFKTHHRMGPAFTRALSHGVDAGHIYGDNLERQLQLRLHQDGKLRYQLIYGEMFPPTTQEVPVAMSYPSSVPPSQRLALGQEVFGLLPGLTLYSTLWLREHNRVCDVLKEVHPTWGDEQLFQTTRLIIIGETIRIVIEEYVQQLSGYLLKLKFDPTLIFNDQFQYSNRISLEFNHLYHWHPLMPDSFLVDGQDITYPDFLFNTSVLLHFGVEKLVDSFARQQAGQIGGGWNVHARLQEVVELVIKESRALRVQPFNEYRKKFELKPYASFYEFTDDKEMARQLEELYGDIDALEFYPGLLLERTRDSAIFGESMVEMGAPFSLKGLLGNPICSPVYWKPSTFGGAAGFDIVNSATLERLVCLNSRWCPYVSFHVPRSEEDHRPRDPSTDSHHPDSRDTLVYTTQPAELRMVNPCCNYPCENSGTCVRFGTERFECDCTRTGFHGDNCTVPEFWTRIHHLLKPSPDTVHYLLTHFHWLWDVINSSFLRNILMRVVLTVRSNFIPSPPTFNSKYGYLSWESYYNLSYYTRILPPVPEDCPMPMGTKGKAVLPDPRDLVTRFLIRKKFRPDPQGANLMFAFFAQHFTHQFFKTHHRMGPAFTRALSHGVDAGHIYGDNLERQLQLRLHQDGKLRYQLIYGEMFPPTTQEVPVAMSYPSSVPPSQRLALGQEVFGLLPGLTLYSTLWLREHNRVCDVLKEVHPTWGDEQLFQTTRLIIIGETIRIVIEEYVQQLSGYLLKLKFDPTLIFNDQFQYSNRISLEFNHLYHWHPLMPDSFLVDGQDITYPDFLFNTSVLLHFGVEKLVDSFARQQAGQIGGGWNVHARLQEVVELVIKESRALRVQPFNEYRKKFELKPYASFYEFTDDKEMARQLEELYGDIDALEFYPGLLLERTRDSAIFGESMVEMGAPFSLKGLLGNPICSPVYWKPSTFGGAAGFDIVNSATLERLVCLNSRWCPYVSFHVPRSEEDHRPRDPSTDSHHPDSRDTLVYTTQPAELR

Foldseek 3Di:
DADPCLVVQAFQLWDWDDDDDHDIATHLPPSQADDRRRPHHDPVRVVCVVPDDALVVVLCVQQDDLVVQVVCQPDPNLLVVLLVLLVLLQVLADPQFAAFLVGQGRDPCLRPVLFFFTASGGFNDPRAQDLQRPDWDNDFFQLLVLCVPWFAAPDFAFQLLFFFLLLVLLLVLLQLQALAAPPVVHRRTGLNRFLSLQPLQAQASDDVLNVLQPPQFLLAGDFDADPRATFAAFCVSRVDAADDPPLQDRRLHGRGSGRDLLFFLSNRLVNGLLNLVLRVQSVVLCVVPVPDGNVVSNQLSSVLSSLLSLQQCQQASLCSQSSGSSGGGDDLVSCQVPDAALGHGHHPLLSLLSPQQLQDDQFFQFPNDTHGPLLRTSFNVVCSQRHNQRNQQRRQAHTTGFQAAHRRHHPLCSVVNSVSVVSLSVSNPHAQQVLCSSLPHHGDQALVSFHVDVVVRVVVCVRGVGNRRHHNNSSFRNGYCDVSHSGRPSSSSVNSNNSSSSSCSHPCSHPVNVDQVSNSHPSSNVSSNPRYQQCSRCVNDPHGWDHHSGHDDDPVNSDTPDPPPPDPPPCPSPPDRDRDDRDRDD/DADPCLVVQAFQLWDWDDDDDHDIATHLPPSQADDRRRPHGDPVRVVCVVPDDALVVVLCVQQDDLVVQVVCQVDPNLLVVLLVLLPLLQVLADPQFAAFLVGQGRDPCLRPVLFFFTASGGFNDPRAQDLQRPDWDNDFDQLLVLCVVWFAAPDFAFQLLFFFLLLVLLLVLLQLQALAAPPVVHRRTGLNRFLSLQVLQAQASDDVLNVLQPPQFLLAGDFDADPRATFAAFCVSRVDAADDDPQQDRRLHGRGSGRDLLFFLSSRLVNGLLNLVLRVQSVVLCVVPVPDGNVVSNQLSSVLSSLLSLQQCQQASLCSQSSGSSGGGDDLVSCQVPDAALGHGHHPLLSLLSPQQLQDDQFFQFPNDTHGPLLRTSFNVVCSQRHNQRRQQRRQAHTTGFQAAHRRHHPLCSVVNSVSVVSLSVSNPHAQQVLCSSLPHHGDQALVSFHVDPVVRVVVCVRGVGNRRHHNNSSFRNGYCDVSHSGRPSSSSVNSNNSSSSSCSHPCSHPVNVDQVSNSHPSSNVSSNPRYQQCSRCVNDPHGWDHHSGHDDDPVNSPTPPPPPPDPPPCPSPPDRDRDDRDRDD

Solvent-accessible surface area (backbone atoms only — not comparable to full-atom values): 62152 Å² total; per-residue (Å²): 136,72,56,63,65,35,65,63,60,30,33,66,78,21,43,69,41,73,30,49,90,76,44,69,46,36,42,28,78,92,49,50,25,35,65,77,32,17,74,44,62,35,72,68,45,46,53,47,60,70,67,54,73,50,70,66,54,51,50,48,58,35,58,45,60,66,71,60,34,55,52,35,62,73,40,74,55,36,59,55,50,49,37,49,55,53,53,66,36,30,67,71,53,66,79,65,52,43,11,18,71,84,40,63,50,59,34,65,58,32,56,64,46,54,52,45,25,28,26,92,61,44,36,46,64,86,74,33,88,19,73,45,15,71,40,45,42,78,59,74,65,56,52,64,59,51,40,63,74,45,31,39,40,90,55,89,46,63,20,67,66,30,39,5,37,44,37,51,31,47,53,52,50,58,44,57,30,40,58,34,65,30,60,92,81,30,79,56,23,32,67,41,66,57,61,34,83,70,50,22,42,64,47,19,87,45,68,69,51,28,59,61,45,36,53,78,51,61,28,21,60,48,62,36,74,57,96,84,37,77,34,57,29,26,28,66,79,33,80,54,80,60,58,69,62,86,86,59,50,48,82,66,32,62,39,61,26,36,40,58,39,50,40,36,38,56,33,47,47,54,49,31,40,49,52,48,45,50,37,51,49,20,53,55,48,41,70,53,25,64,74,59,49,35,66,56,35,30,38,26,38,50,51,31,51,42,40,25,49,49,32,28,40,46,42,45,51,48,33,63,71,66,56,46,55,63,72,52,75,78,56,54,75,67,48,64,83,38,66,58,59,57,56,43,76,59,33,46,63,59,54,58,67,63,70,59,60,15,29,53,60,83,54,45,58,46,84,86,38,80,40,44,55,52,49,39,46,63,27,55,45,52,42,73,64,58,31,68,47,44,46,46,32,24,28,12,58,37,65,14,27,22,48,24,47,31,33,26,24,49,72,88,46,49,65,61,57,34,47,54,55,51,46,39,59,76,48,24,56,50,19,30,37,60,53,30,41,67,69,73,39,84,57,64,89,34,39,67,74,41,23,87,47,64,67,59,19,52,52,48,39,69,50,31,62,31,51,62,28,34,48,40,64,63,42,45,36,41,24,37,45,46,87,67,39,42,39,12,68,63,46,55,66,57,46,48,24,57,50,53,35,46,57,57,7,32,53,61,41,31,84,87,35,57,48,37,66,43,24,72,25,64,68,36,37,47,52,29,76,64,42,38,67,46,52,52,48,39,76,56,44,96,57,70,54,62,66,45,50,46,36,69,88,51,76,78,72,62,54,74,75,69,75,75,82,71,86,75,70,78,76,75,65,80,78,75,62,68,80,53,77,74,71,81,89,126,135,71,57,64,64,34,66,62,60,30,34,66,78,22,43,70,40,73,31,49,90,76,44,69,45,35,42,29,76,91,50,50,23,34,65,79,33,17,75,44,61,36,74,69,44,46,53,47,61,71,66,52,74,51,71,66,55,49,49,48,57,34,58,44,60,66,71,59,35,54,54,35,61,74,40,74,55,36,59,55,51,49,37,48,55,54,53,66,37,28,67,72,55,67,77,64,51,42,11,19,70,84,39,62,50,57,35,66,58,31,56,66,48,54,51,42,26,29,25,92,61,42,37,46,64,85,74,32,86,19,72,42,14,72,42,44,42,78,58,76,64,56,52,65,58,51,41,63,74,45,30,38,39,90,54,90,46,63,20,66,67,30,38,5,39,44,38,52,31,48,52,53,49,57,44,56,30,40,58,34,67,30,61,93,82,30,79,55,24,32,68,44,65,56,61,33,81,68,51,22,42,64,49,19,87,46,70,70,52,28,60,61,44,37,54,81,51,61,28,20,60,47,62,36,74,58,96,84,37,76,35,56,28,25,27,65,80,33,80,53,80,62,57,69,62,85,88,58,51,48,83,65,34,63,38,62,26,35,40,58,39,50,40,36,37,56,34,46,48,52,50,31,40,49,52,48,44,50,36,50,49,18,53,55,48,42,70,53,24,64,72,60,50,35,66,57,35,30,39,27,40,50,51,31,52,43,40,25,49,50,31,27,41,45,43,44,52,48,34,64,70,67,57,47,55,67,71,53,75,77,55,54,75,66,50,64,83,38,65,60,59,58,54,44,78,58,34,45,62,58,55,57,67,65,70,59,59,15,30,53,61,85,55,44,59,48,83,88,37,79,41,43,56,50,49,39,46,60,27,55,46,54,42,71,64,60,31,67,46,46,48,46,32,24,29,13,60,37,64,13,26,22,48,25,47,30,33,27,25,50,72,89,48,49,66,61,56,34,48,54,56,52,46,40,59,76,46,22,56,50,20,31,36,60,53,30,41,67,71,73,39,82,56,63,87,34,39,67,73,41,24,86,47,63,67,59,18,53,52,48,38,70,49,32,61,31,50,63,27,34,47,40,63,64,42,45,35,41,24,38,46,46,88,68,40,42,39,13,69,64,46,54,67,58,46,47,22,58,50,52,36,46,56,56,7,32,52,61,42,31,84,86,36,58,46,38,66,42,24,72,25,66,69,35,37,46,51,30,76,64,43,36,68,47,54,53,48,39,76,55,43,94,56,69,55,62,66,46,51,47,37,68,88,51,75,76,70,62,55,74,76,71,76,74,82,70,87,77,68,78,77,75,64,80,78,74,61,66,81,50,77,76,71,82,90,128

Secondary structure (DSSP, 8-state):
---GGGG----TT-EEEEETTTEEEEE-TTSSEETTTT-EE-HHHHHHHHHPPPHHHHHHHHHS-HHHHHHHHTSTHHHHHHHHHHHHHHTTS-SS--EESS-SS--HHHHH-TTBPEESSPPPPTT-SBTTBSSS-SSPPPHHHHHHHHTB-SS--B-TT-BBHHHHHHHHHHHTTT--B-TTT-TTBBS--S-S-S-HHHH-SSHHHHHHHB-SSTTPBP-EEETTEEEPPBTTTS-------TTS-GGGPBP-SSTTGGG-HHHHHHHHHHHHHHHHHHHHHHHH-TT--HHHHHHHHHHHHHHHHHHHIIIIIHHHHH--SS-----GGGGTTS--------BHHHHHHT--GGGS-SEEEETTEEEEHHHHTT-THHHHHHHHHHHHHHHHHSBPBP-SSS--B-GGGHHHHHHHHHHHHHTTPPBHHHHHHHTTPPPPSSHHHH-S-HHHHHHHHHHHSSGGG-BHHHHHHHSPBPTT-SSBHHHHHHHHHHHHHHHHTSGGGSTTT-SGGGGTSHHHHHHHHT--HHHHHHTTSSS-----SB---SGGGGS-----SS--------------------/---GGGG----TT-EEEEETTTEEEEE-TTTTEETTTT-EE-HHHHHHHHHPPPHHHHHHHHHS-HHHHHHHHTSTHHHHHHHHHHHHHHTTS-SS--EESS-SS--HHHHH-TTBPEESSPPPPTT-SBTTBSSS-SSPPPHHHHHHHHTB-SS--B-TT-BBHHHHHHHHHHHTTT--B-TTT-TTBBS--S-S-S-HHHH-SSHHHHHHHB-SSTTPBP-EEETTEEEPPBTTTS-------TTS-GGG-B--SSTTGGG-HHHHHHHHHHHHHHHHHHHHHHHH-TT--HHHHHHHHHHHHHHHHHHHIIIIIHHHHH--SS-----GGGGTTS--------BHHHHHHT--GGGS-SEEEETTEEEEHHHHTT-THHHHHHHHHHHHHHHHHSBPBP-TTS--B-GGGHHHHHHHHHHHHHTTPPBHHHHHHHTTPPPPSSHHHH-S-HHHHHHHHHHHSSGGG-BHHHHHHHSPBPTT-SSBHHHHHHHHHHHHHHHHTSGGGSTTT-SGGGGTSHHHHHHHHT--HHHHHHTTSSS-----SB---SGGGGS-----SS--------------------

InterPro domains:
  IPR000742 EGF-like domain [PS50026] (1-39)
  IPR010255 Haem peroxidase superfamily [SSF48113] (43-552)
  IPR019791 Haem peroxidase, animal-type [PF03098] (192-491)
  IPR019791 Haem peroxidase, animal-type [PR00457] (119-130)
  IPR019791 Haem peroxidase, animal-type [PR00457] (166-181)
  IPR019791 Haem peroxidase, animal-type [PR00457] (254-272)
  IPR019791 Haem peroxidase, animal-type [PR00457] (272-292)
  IPR019791 Haem peroxidase, animal-type [PR00457] (297-323)
  IPR019791 Haem peroxidase, animal-type [PR00457] (350-360)
  IPR019791 Haem peroxidase, animal-type [PR00457] (453-473)
  IPR019791 Haem peroxidase, animal-type [PR00457] (528-542)
  IPR019791 Haem peroxidase, animal-type [PS50292] (83-582)
  IPR037120 Haem peroxidase domain superfamily, animal type [G3DSA:1.10.640.10] (43-552)
  IPR050783 Oxylipin biosynthesis and metabolism [PTHR11903] (18-564)

Nearest PDB structures (foldseek):
  2ayl-assembly1_A  TM=9.945E-01  e=2.173E-86  Ovis aries
  7jxt-assembly1_A  TM=9.940E-01  e=1.092E-84  Ovis aries
  3n8w-assembly1_B  TM=9.933E-01  e=2.261E-84  Ovis aries
  6y3c-assembly1_A-2  TM=9.934E-01  e=1.807E-84  Homo sapiens
  1pth-assembly1_A  TM=9.941E-01  e=4.826E-81  Ovis aries